Protein AF-0000000082338487 (afdb_homodimer)

InterPro domains:
  IPR007219 Xylanolytic transcriptional activator, regulatory domain [PF04082] (109-290)
  IPR007219 Xylanolytic transcriptional activator, regulatory domain [SM00906] (228-301)
  IPR051127 Fungal secondary metabolite regulators [PTHR47424] (44-545)

Nearest PDB structures (foldseek):
  6gys-assembly1_C  TM=6.796E-01  e=5.254E-03  Saccharomyces cerevisiae
  6xr2-assembly2_D  TM=4.981E-01  e=2.430E+00  synthetic construct
  4a1s-assembly1_B  TM=2.979E-01  e=3.760E-01  Drosophila melanogaster
  5a7d-assembly4_D  TM=3.370E-01  e=1.540E+00  Drosophila melanogaster
  3jap-assembly1_o  TM=2.018E-01  e=2.989E+00  Saccharomyces cerevisiae

Organism: NCBI:txid1220207

Secondary structure (DSSP, 8-state):
---------------------B-----------S---------GGG--TT-TT-----TTSHHHHHHHHHHHH-GGGGT--------HHHHT-EEEEE---HHHHHHHHHHIIIIITTT---S-HHHHHHHHHHHHHHHT--SS--EEEEEHHHHHHHHHHHHHHHHHHHHS---S----SSTTHHHHHHHHHHHHH---TTS--HHHHHHHHHHHHHHHHTT-HHHHHHHHHHHHHHHHHTTTTBGGGGTTS-HHHHHHHHHHHHHHHHHHHHHHHHHTS--S--GGG-B---SSS---SHHHHHHHHHHHHHHHHHHHIIIIISTTS-SSPPHHHHHHHHHHHHHHHHTS-GGG---TTHIIIIITTTT--HHHHHHHHHHHHHHHHHHHHTT--TT-----HHHHHHHHHHHHHHHHHHHHHHHHSS--GGGHHHHHHHHHHHHHHHHHHHHS---HHHHHHHHHHHHHHHHHHHHHHTT-HHHHHHHHHHHHH--B----------S---------------------------GGG--GGGS--GGGGGGGGGGG-----------------------------/---------------------B-----------S---------GGG--TT-TT-----TTSHHHHHHHHHHHH-GGGGT--------HHHHT-EEEEE---HHHHHHHHHHIIIIITTT---S-HHHHHHHHHHHHHHHT--SS--EEEEEHHHHHHHHHHHHHHHHHHHHS---S----SSTTHHHHHHHHHHHHH---TTS--HHHHHHHHHHHHHHHHTT-HHHHHHHHHHHHHHHHHTTTTBGGGGTTS-HHHHHHHHHHHHHHHHHHHHHHHHHTS--S--GGG-B---SSS---SHHHHHHHHHHHHHHHHHHHIIIIISTTS-SSPPHHHHHHHHHHHHHHHHTS-GGG---TTHIIIIIITTT--HHHHHHHHHHHHHHHHHHHHTT--TT-----HHHHHHHHHHHHHHHHHHHHHHHHSS--GGGHHHHHHHHHHHHHHHHHHHHS---HHHHHHHHHHHHHHHHHHHHHHTT-HHHHHHHHHHHHH--B----------S---------------------------GGG--GGGS--GGGGGGGGGG------------------------------

Radius of gyration: 35.31 Å; Cα contacts (8 Å, |Δi|>4): 1341; chains: 2; bounding box: 151×110×104 Å

pLDDT: mean 72.48, std 28.4, range [15.88, 98.56]

Structure (mmCIF, N/CA/C/O backbone):
data_AF-0000000082338487-model_v1
#
loop_
_entity.id
_entity.type
_entity.pdbx_description
1 polymer 'Transcription factor domain-containing protein'
#
loop_
_atom_site.group_PDB
_atom_site.id
_atom_site.type_symbol
_atom_site.label_atom_id
_atom_site.label_alt_id
_atom_site.label_comp_id
_atom_site.label_asym_id
_atom_site.label_entity_id
_atom_site.label_seq_id
_atom_site.pdbx_PDB_ins_code
_atom_site.Cartn_x
_atom_site.Cartn_y
_atom_site.Cartn_z
_atom_site.occupancy
_atom_site.B_iso_or_equiv
_atom_site.auth_seq_id
_atom_site.auth_comp_id
_atom_site.auth_asym_id
_atom_site.auth_atom_id
_atom_site.pdbx_PDB_model_num
ATOM 1 N N . MET A 1 1 ? -68.688 0.574 51.969 1 23.92 1 MET A N 1
ATOM 2 C CA . MET A 1 1 ? -68.312 1.956 51.719 1 23.92 1 MET A CA 1
ATOM 3 C C . MET A 1 1 ? -67.188 2.02 50.688 1 23.92 1 MET A C 1
ATOM 5 O O . MET A 1 1 ? -66.062 1.484 50.906 1 23.92 1 MET A O 1
ATOM 9 N N . GLN A 1 2 ? -67.438 1.925 49.375 1 26.59 2 GLN A N 1
ATOM 10 C CA . GLN A 1 2 ? -66.75 1.564 48.156 1 26.59 2 GLN A CA 1
ATOM 11 C C . GLN A 1 2 ? -65.812 2.703 47.656 1 26.59 2 GLN A C 1
ATOM 13 O O . GLN A 1 2 ? -66.312 3.779 47.312 1 26.59 2 GLN A O 1
ATOM 18 N N . ILE A 1 3 ? -64.688 2.912 48.375 1 26.66 3 ILE A N 1
ATOM 19 C CA . ILE A 1 3 ? -63.812 4.074 48.219 1 26.66 3 ILE A CA 1
ATOM 20 C C . ILE A 1 3 ? -63.281 4.117 46.781 1 26.66 3 ILE A C 1
ATOM 22 O O . ILE A 1 3 ? -62.719 3.139 46.312 1 26.66 3 ILE A O 1
ATOM 26 N N . HIS A 1 4 ? -63.844 4.875 45.875 1 26.31 4 HIS A N 1
ATOM 27 C CA . HIS A 1 4 ? -63.562 5.168 44.469 1 26.31 4 HIS A CA 1
ATOM 28 C C . HIS A 1 4 ? -62.188 5.812 44.312 1 26.31 4 HIS A C 1
ATOM 30 O O . HIS A 1 4 ? -61.969 6.922 44.781 1 26.31 4 HIS A O 1
ATOM 36 N N . GLU A 1 5 ? -61.125 5.051 44.531 1 25.19 5 GLU A N 1
ATOM 37 C CA . GLU A 1 5 ? -59.781 5.594 44.531 1 25.19 5 GLU A CA 1
ATOM 38 C C . GLU A 1 5 ? -59.438 6.25 43.219 1 25.19 5 GLU A C 1
ATOM 40 O O . GLU A 1 5 ? -59.562 5.633 42.156 1 25.19 5 GLU A O 1
ATOM 45 N N . SER A 1 6 ? -59.625 7.57 43.062 1 26.09 6 SER A N 1
ATOM 46 C CA . SER A 1 6 ? -59.344 8.43 41.906 1 26.09 6 SER A CA 1
ATOM 47 C C . SER A 1 6 ? -57.875 8.391 41.5 1 26.09 6 SER A C 1
ATOM 49 O O . SER A 1 6 ? -57 8.711 42.312 1 26.09 6 SER A O 1
ATOM 51 N N . SER A 1 7 ? -57.406 7.379 40.781 1 24.77 7 SER A N 1
ATOM 52 C CA . SER A 1 7 ? -56.031 7.109 40.344 1 24.77 7 SER A CA 1
ATOM 53 C C . SER A 1 7 ? -55.5 8.258 39.469 1 24.77 7 SER A C 1
ATOM 55 O O . SER A 1 7 ? -55.969 8.461 38.344 1 24.77 7 SER A O 1
ATOM 57 N N . ALA A 1 8 ? -55.188 9.43 40.094 1 29.72 8 ALA A N 1
ATOM 58 C CA . ALA A 1 8 ? -54.594 10.578 39.375 1 29.72 8 ALA A CA 1
ATOM 59 C C . ALA A 1 8 ? -53.344 10.188 38.625 1 29.72 8 ALA A C 1
ATOM 61 O O . ALA A 1 8 ? -52.438 9.602 39.188 1 29.72 8 ALA A O 1
ATOM 62 N N . GLY A 1 9 ? -53.469 9.789 37.375 1 23.75 9 GLY A N 1
ATOM 63 C CA . GLY A 1 9 ? -52.5 9.43 36.375 1 23.75 9 GLY A CA 1
ATOM 64 C C . GLY A 1 9 ? -51.375 10.445 36.25 1 23.75 9 GLY A C 1
ATOM 65 O O . GLY A 1 9 ? -51.594 11.602 35.875 1 23.75 9 GLY A O 1
ATOM 66 N N . GLN A 1 10 ? -50.406 10.469 37.219 1 24.44 10 GLN A N 1
ATOM 67 C CA . GLN A 1 10 ? -49.25 11.344 37.188 1 24.44 10 GLN A CA 1
ATOM 68 C C . GLN A 1 10 ? -48.531 11.242 35.844 1 24.44 10 GLN A C 1
ATOM 70 O O . GLN A 1 10 ? -48.094 10.164 35.438 1 24.44 10 GLN A O 1
ATOM 75 N N . GLU A 1 11 ? -48.906 12.141 34.906 1 25.11 11 GLU A N 1
ATOM 76 C CA . GLU A 1 11 ? -48.25 12.336 33.625 1 25.11 11 GLU A CA 1
ATOM 77 C C . GLU A 1 11 ? -46.75 12.562 33.781 1 25.11 11 GLU A C 1
ATOM 79 O O . GLU A 1 11 ? -46.344 13.469 34.5 1 25.11 11 GLU A O 1
ATOM 84 N N . SER A 1 12 ? -46.031 11.422 33.938 1 25.98 12 SER A N 1
ATOM 85 C CA . SER A 1 12 ? -44.562 11.406 33.938 1 25.98 12 SER A CA 1
ATOM 86 C C . SER A 1 12 ? -43.969 12.227 32.812 1 25.98 12 SER A C 1
ATOM 88 O O . SER A 1 12 ? -44.188 11.898 31.625 1 25.98 12 SER A O 1
ATOM 90 N N . ASN A 1 13 ? -44.031 13.586 32.969 1 26.03 13 ASN A N 1
ATOM 91 C CA . ASN A 1 13 ? -43.312 14.492 32.094 1 26.03 13 ASN A CA 1
ATOM 92 C C . ASN A 1 13 ? -41.906 14.031 31.812 1 26.03 13 ASN A C 1
ATOM 94 O O . ASN A 1 13 ? -41.062 14.039 32.719 1 26.03 13 ASN A O 1
ATOM 98 N N . SER A 1 14 ? -41.812 12.93 31.125 1 26.72 14 SER A N 1
ATOM 99 C CA . SER A 1 14 ? -40.469 12.492 30.703 1 26.72 14 SER A CA 1
ATOM 100 C C . SER A 1 14 ? -39.625 13.664 30.234 1 26.72 14 SER A C 1
ATOM 102 O O . SER A 1 14 ? -40.062 14.453 29.391 1 26.72 14 SER A O 1
ATOM 104 N N . PRO A 1 15 ? -38.781 14.203 31.172 1 28.69 15 PRO A N 1
ATOM 105 C CA . PRO A 1 15 ? -37.906 15.312 30.781 1 28.69 15 PRO A CA 1
ATOM 106 C C . PRO A 1 15 ? -37.312 15.133 29.375 1 28.69 15 PRO A C 1
ATOM 108 O O . PRO A 1 15 ? -36.938 14.023 29 1 28.69 15 PRO A O 1
ATOM 111 N N . ASP A 1 16 ? -37.938 15.789 28.422 1 26.14 16 ASP A N 1
ATOM 112 C CA . ASP A 1 16 ? -37.531 15.953 27.031 1 26.14 16 ASP A CA 1
ATOM 113 C C . ASP A 1 16 ? -36.031 16.016 26.891 1 26.14 16 ASP A C 1
ATOM 115 O O . ASP A 1 16 ? -35.344 16.609 27.734 1 26.14 16 ASP A O 1
ATOM 119 N N . ALA A 1 17 ? -35.5 15.156 26.125 1 29.64 17 ALA A N 1
ATOM 120 C CA . ALA A 1 17 ? -34.125 15.016 25.641 1 29.64 17 ALA A CA 1
ATOM 121 C C . ALA A 1 17 ? -33.5 16.375 25.328 1 29.64 17 ALA A C 1
ATOM 123 O O . ALA A 1 17 ? -34 17.094 24.453 1 29.64 17 ALA A O 1
ATOM 124 N N . ASP A 1 18 ? -33 17.125 26.344 1 29.2 18 ASP A N 1
ATOM 125 C CA . ASP A 1 18 ? -32.312 18.406 26.359 1 29.2 18 ASP A CA 1
ATOM 126 C C . ASP A 1 18 ? -31.312 18.5 25.203 1 29.2 18 ASP A C 1
ATOM 128 O O . ASP A 1 18 ? -30.219 17.938 25.281 1 29.2 18 ASP A O 1
ATOM 132 N N . GLY A 1 19 ? -31.797 18.547 23.969 1 30.92 19 GLY A N 1
ATOM 133 C CA . GLY A 1 19 ? -31.047 18.812 22.75 1 30.92 19 GLY A CA 1
ATOM 134 C C . GLY A 1 19 ? -30.156 20.031 22.844 1 30.92 19 GLY A C 1
ATOM 135 O O . GLY A 1 19 ? -30.547 21.047 23.438 1 30.92 19 GLY A O 1
ATOM 136 N N . ILE A 1 20 ? -28.828 19.875 22.891 1 33.16 20 ILE A N 1
ATOM 137 C CA . ILE A 1 20 ? -27.859 20.953 22.891 1 33.16 20 ILE A CA 1
ATOM 138 C C . ILE A 1 20 ? -28.078 21.844 21.672 1 33.16 20 ILE A C 1
ATOM 140 O O . ILE A 1 20 ? -27.984 21.375 20.531 1 33.16 20 ILE A O 1
ATOM 144 N N . THR A 1 21 ? -28.938 22.859 21.75 1 34.06 21 THR A N 1
ATOM 145 C CA . THR A 1 21 ? -29.094 23.859 20.688 1 34.06 21 THR A CA 1
ATOM 146 C C . THR A 1 21 ? -28.031 24.938 20.797 1 34.06 21 THR A C 1
ATOM 148 O O . THR A 1 21 ? -27.938 25.641 21.797 1 34.06 21 THR A O 1
ATOM 151 N N . LEU A 1 22 ? -26.969 24.859 20.094 1 33.09 22 LEU A N 1
ATOM 152 C CA . LEU A 1 22 ? -25.938 25.906 20.047 1 33.09 22 LEU A CA 1
ATOM 153 C C . LEU A 1 22 ? -26.406 27.078 19.188 1 33.09 22 LEU A C 1
ATOM 155 O O . LEU A 1 22 ? -26.734 26.922 18.016 1 33.09 22 LEU A O 1
ATOM 159 N N . LEU A 1 23 ? -27.016 28.234 19.734 1 30.33 23 LEU A N 1
ATOM 160 C CA . LEU A 1 23 ? -27.516 29.406 19.016 1 30.33 23 LEU A CA 1
ATOM 161 C C . LEU A 1 23 ? -26.375 30.344 18.641 1 30.33 23 LEU A C 1
ATOM 163 O O . LEU A 1 23 ? -25.672 30.844 19.516 1 30.33 23 LEU A O 1
ATOM 167 N N . PHE A 1 24 ? -25.656 30.203 17.547 1 30.34 24 PHE A N 1
ATOM 168 C CA . PHE A 1 24 ? -24.672 31.203 17.172 1 30.34 24 PHE A CA 1
ATOM 169 C C . PHE A 1 24 ? -25.266 32.25 16.25 1 30.34 24 PHE A C 1
ATOM 171 O O . PHE A 1 24 ? -26.172 31.953 15.477 1 30.34 24 PHE A O 1
ATOM 178 N N . ARG A 1 25 ? -25.281 33.594 16.562 1 30.08 25 ARG A N 1
ATOM 179 C CA . ARG A 1 25 ? -25.594 34.656 15.594 1 30.08 25 ARG A CA 1
ATOM 180 C C . ARG A 1 25 ? -24.766 34.5 14.328 1 30.08 25 ARG A C 1
ATOM 182 O O . ARG A 1 25 ? -23.531 34.469 14.398 1 30.08 25 ARG A O 1
ATOM 189 N N . LYS A 1 26 ? -25.438 34.156 13.273 1 34.25 26 LYS A N 1
ATOM 190 C CA . LYS A 1 26 ? -24.75 34.25 11.992 1 34.25 26 LYS A CA 1
ATOM 191 C C . LYS A 1 26 ? -24.219 35.656 11.734 1 34.25 26 LYS A C 1
ATOM 193 O O . LYS A 1 26 ? -24.984 36.625 11.773 1 34.25 26 LYS A O 1
ATOM 198 N N . PRO A 1 27 ? -23.125 36.125 11.914 1 29.5 27 PRO A N 1
ATOM 199 C CA . PRO A 1 27 ? -22.859 37.406 11.289 1 29.5 27 PRO A CA 1
ATOM 200 C C . PRO A 1 27 ? -23.391 37.5 9.859 1 29.5 27 PRO A C 1
ATOM 202 O O . PRO A 1 27 ? -23.516 36.469 9.188 1 29.5 27 PRO A O 1
ATOM 205 N N . GLY A 1 28 ? -24.281 38.5 9.578 1 26.05 28 GLY A N 1
ATOM 206 C CA . GLY A 1 28 ? -24.688 38.75 8.211 1 26.05 28 GLY A CA 1
ATOM 207 C C . GLY A 1 28 ? -23.562 38.594 7.207 1 26.05 28 GLY A C 1
ATOM 208 O O . GLY A 1 28 ? -22.547 39.312 7.289 1 26.05 28 GLY A O 1
ATOM 209 N N . LEU A 1 29 ? -23.312 37.438 6.805 1 27.58 29 LEU A N 1
ATOM 210 C CA . LEU A 1 29 ? -22.406 37.406 5.668 1 27.58 29 LEU A CA 1
ATOM 211 C C . LEU A 1 29 ? -22.734 38.5 4.68 1 27.58 29 LEU A C 1
ATOM 213 O O . LEU A 1 29 ? -23.859 38.594 4.195 1 27.58 29 LEU A O 1
ATOM 217 N N . LEU A 1 30 ? -22.203 39.688 4.84 1 24.41 30 LEU A N 1
ATOM 218 C CA . LEU A 1 30 ? -22.344 40.719 3.795 1 24.41 30 LEU A CA 1
ATOM 219 C C . LEU A 1 30 ? -22.375 40.062 2.414 1 24.41 30 LEU A C 1
ATOM 221 O O . LEU A 1 30 ? -21.578 39.156 2.123 1 24.41 30 LEU A O 1
ATOM 225 N N . SER A 1 31 ? -23.5 40.25 1.729 1 25.66 31 SER A N 1
ATOM 226 C CA . SER A 1 31 ? -23.625 39.938 0.305 1 25.66 31 SER A CA 1
ATOM 227 C C . SER A 1 31 ? -22.469 40.562 -0.484 1 25.66 31 SER A C 1
ATOM 229 O O . SER A 1 31 ? -22.406 41.781 -0.676 1 25.66 31 SER A O 1
ATOM 231 N N . ALA A 1 32 ? -21.219 40.344 -0.251 1 26.11 32 ALA A N 1
ATOM 232 C CA . ALA A 1 32 ? -20.328 40.875 -1.265 1 26.11 32 ALA A CA 1
ATOM 233 C C . ALA A 1 32 ? -20.938 40.781 -2.658 1 26.11 32 ALA A C 1
ATOM 235 O O . ALA A 1 32 ? -21.281 39.688 -3.113 1 26.11 32 ALA A O 1
ATOM 236 N N . ALA A 1 33 ? -21.531 41.75 -3.238 1 25.06 33 ALA A N 1
ATOM 237 C CA . ALA A 1 33 ? -22.062 42.062 -4.562 1 25.06 33 ALA A CA 1
ATOM 238 C C . ALA A 1 33 ? -21.281 41.344 -5.656 1 25.06 33 ALA A C 1
ATOM 240 O O . ALA A 1 33 ? -21.859 40.656 -6.508 1 25.06 33 ALA A O 1
ATOM 241 N N . ASN A 1 34 ? -20.359 42.094 -6.453 1 24.02 34 ASN A N 1
ATOM 242 C CA . ASN A 1 34 ? -20.141 42.062 -7.895 1 24.02 34 ASN A CA 1
ATOM 243 C C . ASN A 1 34 ? -19.469 40.781 -8.344 1 24.02 34 ASN A C 1
ATOM 245 O O . ASN A 1 34 ? -19.891 40.156 -9.328 1 24.02 34 ASN A O 1
ATOM 249 N N . SER A 1 35 ? -18.062 40.938 -8.422 1 25.33 35 SER A N 1
ATOM 250 C CA . SER A 1 35 ? -17.453 40.125 -9.469 1 25.33 35 SER A CA 1
ATOM 251 C C . SER A 1 35 ? -17.641 38.625 -9.203 1 25.33 35 SER A C 1
ATOM 253 O O . SER A 1 35 ? -17.094 38.094 -8.25 1 25.33 35 SER A O 1
ATOM 255 N N . ASN A 1 36 ? -18.766 38.094 -9.469 1 26.47 36 ASN A N 1
ATOM 256 C CA . ASN A 1 36 ? -19.344 36.781 -9.664 1 26.47 36 ASN A CA 1
ATOM 257 C C . ASN A 1 36 ? -18.328 35.812 -10.281 1 26.47 36 ASN A C 1
ATOM 259 O O . ASN A 1 36 ? -18.703 34.906 -11.031 1 26.47 36 ASN A O 1
ATOM 263 N N . HIS A 1 37 ? -17.234 36.406 -10.664 1 26.98 37 HIS A N 1
ATOM 264 C CA . HIS A 1 37 ? -16.516 35.312 -11.305 1 26.98 37 HIS A CA 1
ATOM 265 C C . HIS A 1 37 ? -16.391 34.125 -10.367 1 26.98 37 HIS A C 1
ATOM 267 O O . HIS A 1 37 ? -15.781 34.219 -9.305 1 26.98 37 HIS A O 1
ATOM 273 N N . SER A 1 38 ? -17.516 33.5 -10.305 1 28.28 38 SER A N 1
ATOM 274 C CA . SER A 1 38 ? -17.578 32.156 -9.75 1 28.28 38 SER A CA 1
ATOM 275 C C . SER A 1 38 ? -16.266 31.406 -9.922 1 28.28 38 SER A C 1
ATOM 277 O O . SER A 1 38 ? -15.859 31.109 -11.039 1 28.28 38 SER A O 1
ATOM 279 N N . SER A 1 39 ? -15.305 32 -9.344 1 31.17 39 SER A N 1
ATOM 280 C CA . SER A 1 39 ? -14.258 30.984 -9.406 1 31.17 39 SER A CA 1
ATOM 281 C C . SER A 1 39 ? -14.852 29.578 -9.516 1 31.17 39 SER A C 1
ATOM 283 O O . SER A 1 39 ? -15.844 29.266 -8.852 1 31.17 39 SER A O 1
ATOM 285 N N . PRO A 1 40 ? -14.836 29.031 -10.688 1 32.28 40 PRO A N 1
ATOM 286 C CA . PRO A 1 40 ? -15.43 27.703 -10.734 1 32.28 40 PRO A CA 1
ATOM 287 C C . PRO A 1 40 ? -15.398 27 -9.383 1 32.28 40 PRO A C 1
ATOM 289 O O . PRO A 1 40 ? -14.367 27.016 -8.695 1 32.28 40 PRO A O 1
ATOM 292 N N . ASP A 1 41 ? -16.359 27.125 -8.508 1 33.31 41 ASP A N 1
ATOM 293 C CA . ASP A 1 41 ? -16.688 26.359 -7.309 1 33.31 41 ASP A CA 1
ATOM 294 C C . ASP A 1 41 ? -16.016 24.984 -7.34 1 33.31 41 ASP A C 1
ATOM 296 O O . ASP A 1 41 ? -16.609 24.016 -7.82 1 33.31 41 ASP A O 1
ATOM 300 N N . TRP A 1 42 ? -14.961 24.906 -7.93 1 35.41 42 TRP A N 1
ATOM 301 C CA . TRP A 1 42 ? -14.164 23.703 -7.797 1 35.41 42 TRP A CA 1
ATOM 302 C C . TRP A 1 42 ? -14.547 22.922 -6.539 1 35.41 42 TRP A C 1
ATOM 304 O O . TRP A 1 42 ? -14.477 23.469 -5.43 1 35.41 42 TRP A O 1
ATOM 314 N N . ASP A 1 43 ? -15.508 22.078 -6.609 1 40.81 43 ASP A N 1
ATOM 315 C CA . ASP A 1 43 ? -16.406 21.188 -5.879 1 40.81 43 ASP A CA 1
ATOM 316 C C . ASP A 1 43 ? -15.695 20.547 -4.688 1 40.81 43 ASP A C 1
ATOM 318 O O . ASP A 1 43 ? -14.633 19.938 -4.848 1 40.81 43 ASP A O 1
ATOM 322 N N . ASP A 1 44 ? -15.688 21.078 -3.516 1 49.31 44 ASP A N 1
ATOM 323 C CA . ASP A 1 44 ? -15.602 20.578 -2.148 1 49.31 44 ASP A CA 1
ATOM 324 C C . ASP A 1 44 ? -15.664 19.047 -2.119 1 49.31 44 ASP A C 1
ATOM 326 O O . ASP A 1 44 ? -15.289 18.422 -1.123 1 49.31 44 ASP A O 1
ATOM 330 N N . ASP A 1 45 ? -16.156 18.422 -3.236 1 50.66 45 ASP A N 1
ATOM 331 C CA . ASP A 1 45 ? -16.578 17.031 -3.193 1 50.66 45 ASP A CA 1
ATOM 332 C C . ASP A 1 45 ? -15.375 16.094 -3.285 1 50.66 45 ASP A C 1
ATOM 334 O O . ASP A 1 45 ? -15.5 14.883 -3.074 1 50.66 45 ASP A O 1
ATOM 338 N N . GLU A 1 46 ? -14.141 16.656 -3.494 1 60.75 46 GLU A N 1
ATOM 339 C CA . GLU A 1 46 ? -13.07 15.688 -3.723 1 60.75 46 GLU A CA 1
ATOM 340 C C . GLU A 1 46 ? -12.227 15.492 -2.467 1 60.75 46 GLU A C 1
ATOM 342 O O . GLU A 1 46 ? -11.375 14.602 -2.418 1 60.75 46 GLU A O 1
ATOM 347 N N . THR A 1 47 ? -12.625 16.266 -1.51 1 77.5 47 THR A N 1
ATOM 348 C CA . THR A 1 47 ? -11.758 16.141 -0.347 1 77.5 47 THR A CA 1
ATOM 349 C C . THR A 1 47 ? -12.297 15.109 0.634 1 77.5 47 THR A C 1
ATOM 351 O O . THR A 1 47 ? -13.508 14.906 0.725 1 77.5 47 THR A O 1
ATOM 354 N N . ASP A 1 48 ? -11.484 14.414 1.232 1 79.94 48 ASP A N 1
ATOM 355 C CA . ASP A 1 48 ? -11.883 13.312 2.102 1 79.94 48 ASP A CA 1
ATOM 356 C C . ASP A 1 48 ? -11.656 13.656 3.57 1 79.94 48 ASP A C 1
ATOM 358 O O . ASP A 1 48 ? -12.141 12.953 4.465 1 79.94 48 ASP A O 1
ATOM 362 N N . ALA A 1 49 ? -11.109 14.75 3.822 1 81.94 49 ALA A N 1
ATOM 363 C CA . ALA A 1 49 ? -10.773 15.039 5.215 1 81.94 49 ALA A CA 1
ATOM 364 C C . ALA A 1 49 ? -12.023 15.359 6.027 1 81.94 49 ALA A C 1
ATOM 366 O O . ALA A 1 49 ? -12.086 15.078 7.223 1 81.94 49 ALA A O 1
ATOM 367 N N . TYR A 1 50 ? -13.047 15.93 5.289 1 80.94 50 TYR A N 1
ATOM 368 C CA . TYR A 1 50 ? -14.234 16.375 6 1 80.94 50 TYR A CA 1
ATOM 369 C C . TYR A 1 50 ? -15.477 15.648 5.492 1 80.94 50 TYR A C 1
ATOM 371 O O . TYR A 1 50 ? -16.594 16.172 5.602 1 80.94 50 TYR A O 1
ATOM 379 N N . ASP A 1 51 ? -15.195 14.477 4.926 1 74.75 51 ASP A N 1
ATOM 380 C CA . ASP A 1 51 ? -16.312 13.727 4.363 1 74.75 51 ASP A CA 1
ATOM 381 C C . ASP A 1 51 ? -17.125 13.039 5.461 1 74.75 51 ASP A C 1
ATOM 383 O O . ASP A 1 51 ? -16.609 12.172 6.164 1 74.75 51 ASP A O 1
ATOM 387 N N . VAL A 1 52 ? -18.328 13.406 5.598 1 66.19 52 VAL A N 1
ATOM 388 C CA . VAL A 1 52 ? -19.172 12.93 6.684 1 66.19 52 VAL A CA 1
ATOM 389 C C . VAL A 1 52 ? -19.859 11.625 6.27 1 66.19 52 VAL A C 1
ATOM 391 O O . VAL A 1 52 ? -20.516 10.977 7.082 1 66.19 52 VAL A O 1
ATOM 394 N N . GLN A 1 53 ? -19.531 11.156 5.102 1 58.88 53 GLN A N 1
ATOM 395 C CA . GLN A 1 53 ? -20.188 9.93 4.637 1 58.88 53 GLN A CA 1
ATOM 396 C C . GLN A 1 53 ? -19.312 8.703 4.922 1 58.88 53 GLN A C 1
ATOM 398 O O . GLN A 1 53 ? -19.75 7.57 4.715 1 58.88 53 GLN A O 1
ATOM 403 N N . ASP A 1 54 ? -18.219 9.086 5.48 1 56.25 54 ASP A N 1
ATOM 404 C CA . ASP A 1 54 ? -17.297 7.98 5.707 1 56.25 54 ASP A CA 1
ATOM 405 C C . ASP A 1 54 ? -17.828 7.031 6.781 1 56.25 54 ASP A C 1
ATOM 407 O O . ASP A 1 54 ? -18.219 7.469 7.863 1 56.25 54 ASP A O 1
ATOM 411 N N . ARG A 1 55 ? -18.188 5.906 6.48 1 52.25 55 ARG A N 1
ATOM 412 C CA . ARG A 1 55 ? -18.891 4.93 7.309 1 52.25 55 ARG A CA 1
ATOM 413 C C . ARG A 1 55 ? -17.969 4.348 8.375 1 52.25 55 ARG A C 1
ATOM 415 O O . ARG A 1 55 ? -18.344 3.438 9.109 1 52.25 55 ARG A O 1
ATOM 422 N N . ARG A 1 56 ? -16.75 4.746 8.508 1 56.22 56 ARG A N 1
ATOM 423 C CA . ARG A 1 56 ? -16.031 4.016 9.555 1 56.22 56 ARG A CA 1
ATOM 424 C C . ARG A 1 56 ? -16.297 4.637 10.93 1 56.22 56 ARG A C 1
ATOM 426 O O . ARG A 1 56 ? -15.969 5.805 11.156 1 56.22 56 ARG A O 1
ATOM 433 N N . PRO A 1 57 ? -17.141 3.922 11.719 1 57.56 57 PRO A N 1
ATOM 434 C CA . PRO A 1 57 ? -17.516 4.516 13.008 1 57.56 57 PRO A CA 1
ATOM 435 C C . PRO A 1 57 ? -16.359 4.547 14 1 57.56 57 PRO A C 1
ATOM 437 O O . PRO A 1 57 ? -16.594 4.492 15.211 1 57.56 57 PRO A O 1
ATOM 440 N N . GLN A 1 58 ? -15.047 4.609 13.492 1 62.5 58 GLN A N 1
ATOM 441 C CA . GLN A 1 58 ? -14.125 4.848 14.594 1 62.5 58 GLN A CA 1
ATOM 442 C C . GLN A 1 58 ? -13.789 6.332 14.719 1 62.5 58 GLN A C 1
ATOM 444 O O . GLN A 1 58 ? -13.562 7.008 13.719 1 62.5 58 GLN A O 1
ATOM 449 N N . SER A 1 59 ? -14.242 7.078 15.656 1 68 59 SER A N 1
ATOM 450 C CA . SER A 1 59 ? -14.047 8.5 15.922 1 68 59 SER A CA 1
ATOM 451 C C . SER A 1 59 ? -12.57 8.852 15.984 1 68 59 SER A C 1
ATOM 453 O O . SER A 1 59 ? -12.125 9.539 16.906 1 68 59 SER A O 1
ATOM 455 N N . VAL A 1 60 ? -11.836 8.273 14.992 1 83.31 60 VAL A N 1
ATOM 456 C CA . VAL A 1 60 ? -10.414 8.586 14.969 1 83.31 60 VAL A CA 1
ATOM 457 C C . VAL A 1 60 ? -10.141 9.695 13.961 1 83.31 60 VAL A C 1
ATOM 459 O O . VAL A 1 60 ? -9.539 10.719 14.305 1 83.31 60 VAL A O 1
ATOM 462 N N . SER A 1 61 ? -10.695 9.5 12.797 1 86.12 61 SER A N 1
ATOM 463 C CA . SER A 1 61 ? -10.492 10.5 11.75 1 86.12 61 SER A CA 1
ATOM 464 C C . SER A 1 61 ? -11.477 11.656 11.891 1 86.12 61 SER A C 1
ATOM 466 O O . SER A 1 61 ? -12.516 11.516 12.531 1 86.12 61 SER A O 1
ATOM 468 N N . LEU A 1 62 ? -11.125 12.727 11.312 1 87.69 62 LEU A N 1
ATOM 469 C CA . LEU A 1 62 ? -12.008 13.883 11.375 1 87.69 62 LEU A CA 1
ATOM 470 C C . LEU A 1 62 ? -13.352 13.586 10.719 1 87.69 62 LEU A C 1
ATOM 472 O O . LEU A 1 62 ? -14.398 14.016 11.211 1 87.69 62 LEU A O 1
ATOM 476 N N . SER A 1 63 ? -13.281 12.852 9.672 1 83.5 63 SER A N 1
ATOM 477 C CA . SER A 1 63 ? -14.516 12.484 8.992 1 83.5 63 SER A CA 1
ATOM 478 C C . SER A 1 63 ? -15.406 11.641 9.898 1 83.5 63 SER A C 1
ATOM 480 O O . SER A 1 63 ? -16.609 11.867 9.984 1 83.5 63 SER A O 1
ATOM 482 N N . SER A 1 64 ? -14.828 10.742 10.555 1 83.81 64 SER A N 1
ATOM 483 C CA . SER A 1 64 ? -15.594 9.898 11.461 1 83.81 64 SER A CA 1
ATOM 484 C C . SER A 1 64 ? -16.078 10.688 12.68 1 83.81 64 SER A C 1
ATOM 486 O O . SER A 1 64 ? -17.141 10.398 13.227 1 83.81 64 SER A O 1
ATOM 488 N N . GLN A 1 65 ? -15.344 11.664 13.125 1 86.12 65 GLN A N 1
ATOM 489 C CA . GLN A 1 65 ? -15.758 12.523 14.227 1 86.12 65 GLN A CA 1
ATOM 490 C C . GLN A 1 65 ? -16.953 13.391 13.836 1 86.12 65 GLN A C 1
ATOM 492 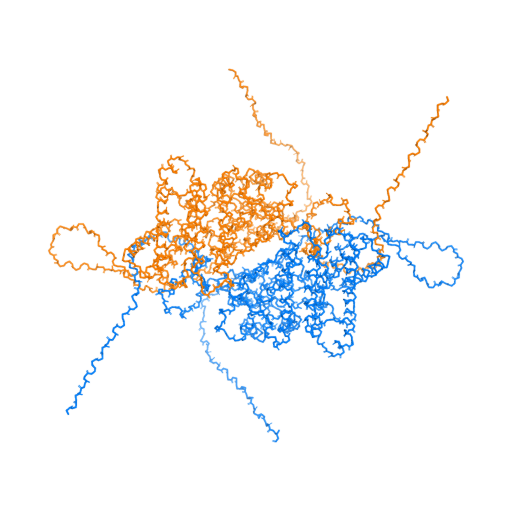O O . GLN A 1 65 ? -17.875 13.562 14.625 1 86.12 65 GLN A O 1
ATOM 497 N N . LEU A 1 66 ? -16.844 13.859 12.68 1 85.06 66 LEU A N 1
ATOM 498 C CA . LEU A 1 66 ? -17.953 14.664 12.18 1 85.06 66 LEU A CA 1
ATOM 499 C C . LEU A 1 66 ? -19.219 13.82 12.039 1 85.06 66 LEU A C 1
ATOM 501 O O . LEU A 1 66 ? -20.312 14.289 12.352 1 85.06 66 LEU A O 1
ATOM 505 N N . LEU A 1 67 ? -19.047 12.633 11.617 1 81.44 67 LEU A N 1
ATOM 506 C CA . LEU A 1 67 ? -20.188 11.727 11.523 1 81.44 67 LEU A CA 1
ATOM 507 C C . LEU A 1 67 ? -20.781 11.453 12.906 1 81.44 67 LEU A C 1
ATOM 509 O O . LEU A 1 67 ? -22 11.422 13.07 1 81.44 67 LEU A O 1
ATOM 513 N N . CYS A 1 68 ? -19.938 11.242 13.812 1 80.94 68 CYS A N 1
ATOM 514 C CA . CYS A 1 68 ? -20.375 11.023 15.188 1 80.94 68 CYS A CA 1
ATOM 515 C C . CYS A 1 68 ? -21.156 12.219 15.711 1 80.94 68 CYS A C 1
ATOM 517 O O . CYS A 1 68 ? -22.188 12.047 16.375 1 80.94 68 CYS A O 1
ATOM 519 N N . LEU A 1 69 ? -20.672 13.336 15.391 1 81.94 69 LEU A N 1
ATOM 520 C CA . LEU A 1 69 ? -21.359 14.547 15.812 1 81.94 69 LEU A CA 1
ATOM 521 C C . LEU A 1 69 ? -22.734 14.648 15.164 1 81.94 69 LEU A C 1
ATOM 523 O O . LEU A 1 69 ? -23.719 15.039 15.812 1 81.94 69 LEU A O 1
ATOM 527 N N . ARG A 1 70 ? -22.719 14.242 13.961 1 80 70 ARG A N 1
ATOM 528 C CA . ARG A 1 70 ? -23.984 14.266 13.242 1 80 70 ARG A CA 1
ATOM 529 C C . ARG A 1 70 ? -25 13.328 13.891 1 80 70 ARG A C 1
ATOM 531 O O . ARG A 1 70 ? -26.156 13.688 14.062 1 80 70 ARG A O 1
ATOM 538 N N . GLU A 1 71 ? -24.547 12.219 14.273 1 75.88 71 GLU A N 1
ATOM 539 C CA . GLU A 1 71 ? -25.406 11.219 14.898 1 75.88 71 GLU A CA 1
ATOM 540 C C . GLU A 1 71 ? -25.844 11.656 16.297 1 75.88 71 GLU A C 1
ATOM 542 O O . GLU A 1 71 ? -26.953 11.32 16.734 1 75.88 71 GLU A O 1
ATOM 547 N N . LEU A 1 72 ? -25.016 12.297 16.891 1 74.88 72 LEU A N 1
ATOM 548 C CA . LEU A 1 72 ? -25.312 12.781 18.234 1 74.88 72 LEU A CA 1
ATOM 549 C C . LEU A 1 72 ? -26.344 13.906 18.188 1 74.88 72 LEU A C 1
ATOM 551 O O . LEU A 1 72 ? -27.234 13.977 19.031 1 74.88 72 LEU A O 1
ATOM 555 N N . VAL A 1 73 ? -26.156 14.68 17.203 1 70.62 73 VAL A N 1
ATOM 556 C CA . VAL A 1 73 ? -27.016 15.852 17.094 1 70.62 73 VAL A CA 1
ATOM 557 C C . VAL A 1 73 ? -28.344 15.461 16.438 1 70.62 73 VAL A C 1
ATOM 559 O O . VAL A 1 73 ? -29.406 15.969 16.812 1 70.62 73 VAL A O 1
ATOM 562 N N . HIS A 1 74 ? -28.141 14.539 15.469 1 69.25 74 HIS A N 1
ATOM 563 C CA . HIS A 1 74 ? -29.328 14.078 14.75 1 69.25 74 HIS A CA 1
ATOM 564 C C . HIS A 1 74 ? -29.484 12.562 14.867 1 69.25 74 HIS A C 1
ATOM 566 O O . HIS A 1 74 ? -29.203 11.828 13.914 1 69.25 74 HIS A O 1
ATOM 572 N N . PRO A 1 75 ? -30.016 12.195 16.031 1 61.81 75 PRO A N 1
ATOM 573 C CA . PRO A 1 75 ? -30.125 10.742 16.203 1 61.81 75 PRO A CA 1
ATOM 574 C C . PRO A 1 75 ? -31.016 10.086 15.156 1 61.81 75 PRO A C 1
ATOM 576 O O . PRO A 1 75 ? -30.844 8.914 14.836 1 61.81 75 PRO A O 1
ATOM 579 N N . GLN A 1 76 ? -32.094 10.789 14.75 1 55.91 76 GLN A N 1
ATOM 580 C CA . GLN A 1 76 ? -33 10.219 13.758 1 55.91 76 GLN A CA 1
ATOM 581 C C . GLN A 1 76 ? -32.312 10.062 12.406 1 55.91 76 GLN A C 1
ATOM 583 O O . GLN A 1 76 ? -32.781 9.312 11.547 1 55.91 76 GLN A O 1
ATOM 588 N N . ALA A 1 77 ? -31.422 10.836 12.195 1 50.72 77 ALA A N 1
ATOM 589 C CA . ALA A 1 77 ? -30.703 10.812 10.93 1 50.72 77 ALA A CA 1
ATOM 590 C C . ALA A 1 77 ? -29.844 9.555 10.805 1 50.72 77 ALA A C 1
ATOM 592 O O . ALA A 1 77 ? -29.297 9.266 9.734 1 50.72 77 ALA A O 1
ATOM 593 N N . ARG A 1 78 ? -29.578 8.953 11.977 1 51.94 78 ARG A N 1
ATOM 594 C CA . ARG A 1 78 ? -28.844 7.695 11.875 1 51.94 78 ARG A CA 1
ATOM 595 C C . ARG A 1 78 ? -29.422 6.816 10.766 1 51.94 78 ARG A C 1
ATOM 597 O O . ARG A 1 78 ? -28.688 6.078 10.109 1 51.94 78 ARG A O 1
ATOM 604 N N . GLU A 1 79 ? -30.797 6.691 10.867 1 47.03 79 GLU A N 1
ATOM 605 C CA . GLU A 1 79 ? -31.5 5.758 9.992 1 47.03 79 GLU A CA 1
ATOM 606 C C . GLU A 1 79 ? -31.375 6.18 8.531 1 47.03 79 GLU A C 1
ATOM 608 O O . GLU A 1 79 ? -31.578 5.367 7.625 1 47.03 79 GLU A O 1
ATOM 613 N N . VAL A 1 80 ? -31.453 7.41 8.289 1 41.06 80 VAL A N 1
ATOM 614 C CA . VAL A 1 80 ? -31.562 7.77 6.879 1 41.06 80 VAL A CA 1
ATOM 615 C C . VAL A 1 80 ? -30.172 7.797 6.25 1 41.06 80 VAL A C 1
ATOM 617 O O . VAL A 1 80 ? -29.391 8.734 6.469 1 41.06 80 VAL A O 1
ATOM 620 N N . THR A 1 81 ? -29.5 6.848 6.352 1 43.66 81 THR A N 1
ATOM 621 C CA . THR A 1 81 ? -28.312 6.766 5.508 1 43.66 81 THR A CA 1
ATOM 622 C C . THR A 1 81 ? -28.562 7.418 4.152 1 43.66 81 THR A C 1
ATOM 624 O O . THR A 1 81 ? -29.281 6.867 3.318 1 43.66 81 THR A O 1
ATOM 627 N N . SER A 1 82 ? -28.922 8.633 4.18 1 39.31 82 SER A N 1
ATOM 628 C CA . SER A 1 82 ? -29.109 9.203 2.852 1 39.31 82 SER A CA 1
ATOM 629 C C . SER A 1 82 ? -28.078 8.664 1.864 1 39.31 82 SER A C 1
ATOM 631 O O . SER A 1 82 ? -26.906 8.492 2.211 1 39.31 82 SER A O 1
ATOM 633 N N . PRO A 1 83 ? -28.625 7.938 0.976 1 41.78 83 PRO A N 1
ATOM 634 C CA . PRO A 1 83 ? -27.688 7.48 -0.056 1 41.78 83 PRO A CA 1
ATOM 635 C C . PRO A 1 83 ? -26.625 8.523 -0.403 1 41.78 83 PRO A C 1
ATOM 637 O O . PRO A 1 83 ? -26.875 9.727 -0.287 1 41.78 83 PRO A O 1
ATOM 640 N N . PRO A 1 84 ? -25.469 8.266 -0.083 1 42.53 84 PRO A N 1
ATOM 641 C CA . PRO A 1 84 ? -24.453 9.258 -0.422 1 42.53 84 PRO A CA 1
ATOM 642 C C . PRO A 1 84 ? -24.859 10.148 -1.594 1 42.53 84 PRO A C 1
ATOM 644 O O . PRO A 1 84 ? -25.422 9.664 -2.574 1 42.53 84 PRO A O 1
ATOM 647 N N . SER A 1 85 ? -25.297 11.266 -1.303 1 41.41 85 SER A N 1
ATOM 648 C CA . SER A 1 85 ? -25.578 12.18 -2.408 1 41.41 85 SER A CA 1
ATOM 649 C C . SER A 1 85 ? -24.609 11.945 -3.568 1 41.41 85 SER A C 1
ATOM 651 O O . SER A 1 85 ? -23.391 12.055 -3.402 1 41.41 85 SER A O 1
ATOM 653 N N . ARG A 1 86 ? -25 11.031 -4.434 1 44.47 86 ARG A N 1
ATOM 654 C CA . ARG A 1 86 ? -24.328 10.727 -5.691 1 44.47 86 ARG A CA 1
ATOM 655 C C . ARG A 1 86 ? -23.781 11.992 -6.34 1 44.47 86 ARG A C 1
ATOM 657 O O . ARG A 1 86 ? -24.531 12.922 -6.629 1 44.47 86 ARG A O 1
ATOM 664 N N . ARG A 1 87 ? -22.688 12.234 -6.008 1 45.5 87 ARG A N 1
ATOM 665 C CA . ARG A 1 87 ? -21.953 13.383 -6.523 1 45.5 87 ARG A CA 1
ATOM 666 C C . ARG A 1 87 ? -22.266 13.625 -7.996 1 45.5 87 ARG A C 1
ATOM 668 O O . ARG A 1 87 ? -22.062 12.734 -8.828 1 45.5 87 ARG A O 1
ATOM 675 N N . ASN A 1 88 ? -23.078 14.516 -8.547 1 44.75 88 ASN A N 1
ATOM 676 C CA . ASN A 1 88 ? -23.656 14.852 -9.836 1 44.75 88 ASN A CA 1
ATOM 677 C C . ASN A 1 88 ? -22.609 14.812 -10.953 1 44.75 88 ASN A C 1
ATOM 679 O O . ASN A 1 88 ? -22.891 14.336 -12.055 1 44.75 88 ASN A O 1
ATOM 683 N N . SER A 1 89 ? -21.344 15.398 -10.633 1 47.78 89 SER A N 1
ATOM 684 C CA . SER A 1 89 ? -20.484 15.633 -11.797 1 47.78 89 SER A CA 1
ATOM 685 C C . SER A 1 89 ? -19.922 14.328 -12.336 1 47.78 89 SER A C 1
ATOM 687 O O . SER A 1 89 ? -19.75 14.172 -13.547 1 47.78 89 SER A O 1
ATOM 689 N N . LEU A 1 90 ? -19.719 13.375 -11.414 1 54.41 90 LEU A N 1
ATOM 690 C CA . LEU A 1 90 ? -19.234 12.094 -11.922 1 54.41 90 LEU A CA 1
ATOM 691 C C . LEU A 1 90 ? -20.375 11.258 -12.469 1 54.41 90 LEU A C 1
ATOM 693 O O . LEU A 1 90 ? -20.172 10.391 -13.328 1 54.41 90 LEU A O 1
ATOM 697 N N . GLN A 1 91 ? -21.516 11.664 -11.945 1 56.47 91 GLN A N 1
ATOM 698 C CA . GLN A 1 91 ? -22.672 10.852 -12.281 1 56.47 91 GLN A CA 1
ATOM 699 C C . GLN A 1 91 ? -23.031 10.992 -13.766 1 56.47 91 GLN A C 1
ATOM 701 O O . GLN A 1 91 ? -23.562 10.055 -14.367 1 56.47 91 GLN A O 1
ATOM 706 N N . ASP A 1 92 ? -22.5 12.094 -14.289 1 63.25 92 ASP A N 1
ATOM 707 C CA . ASP A 1 92 ? -22.969 12.25 -15.664 1 63.25 92 ASP A CA 1
ATOM 708 C C . ASP A 1 92 ? -21.891 11.812 -16.656 1 63.25 92 ASP A C 1
ATOM 710 O O . ASP A 1 92 ? -22.125 11.812 -17.875 1 63.25 92 ASP A O 1
ATOM 714 N N . ARG A 1 93 ? -20.797 11.375 -16.078 1 73.12 93 ARG A N 1
ATOM 715 C CA . ARG A 1 93 ? -19.734 10.945 -16.984 1 73.12 93 ARG A CA 1
ATOM 716 C C . ARG A 1 93 ? -20.016 9.547 -17.531 1 73.12 93 ARG A C 1
ATOM 718 O O . ARG A 1 93 ? -20.5 8.68 -16.797 1 73.12 93 ARG A O 1
ATOM 725 N N . VAL A 1 94 ? -19.906 9.492 -18.875 1 82 94 VAL A N 1
ATOM 726 C CA . VAL A 1 94 ? -20.109 8.219 -19.547 1 82 94 VAL A CA 1
ATOM 727 C C . VAL A 1 94 ? -18.797 7.742 -20.156 1 82 94 VAL A C 1
ATOM 729 O O . VAL A 1 94 ? -18.031 8.547 -20.719 1 82 94 VAL A O 1
ATOM 732 N N . PHE A 1 95 ? -18.5 6.484 -19.953 1 85.75 95 PHE A N 1
ATOM 733 C CA . PHE A 1 95 ? -17.281 5.891 -20.469 1 85.75 95 PHE A CA 1
ATOM 734 C C . PHE A 1 95 ? -17.594 4.77 -21.453 1 85.75 95 PHE A C 1
ATOM 736 O O . PHE A 1 95 ? -18.328 3.84 -21.125 1 85.75 95 PHE A O 1
ATOM 743 N N . SER A 1 96 ? -16.953 4.883 -22.578 1 89.31 96 SER A N 1
ATOM 744 C CA . SER A 1 96 ? -17.188 3.844 -23.578 1 89.31 96 SER A CA 1
ATOM 745 C C . SER A 1 96 ? -16.234 2.672 -23.391 1 89.31 96 SER A C 1
ATOM 747 O O . SER A 1 96 ? -15.023 2.865 -23.297 1 89.31 96 SER A O 1
ATOM 749 N N . VAL A 1 97 ? -16.812 1.506 -23.328 1 93.94 97 VAL A N 1
ATOM 750 C CA . VAL A 1 97 ? -16.016 0.295 -23.141 1 93.94 97 VAL A CA 1
ATOM 751 C C . VAL A 1 97 ? -16.406 -0.743 -24.188 1 93.94 97 VAL A C 1
ATOM 753 O O . VAL A 1 97 ? -17.594 -1.025 -24.391 1 93.94 97 VAL A O 1
ATOM 756 N N . GLU A 1 98 ? -15.391 -1.218 -24.859 1 93.62 98 GLU A N 1
ATOM 757 C CA . GLU A 1 98 ? -15.633 -2.295 -25.812 1 93.62 98 GLU A CA 1
ATOM 758 C C . GLU A 1 98 ? -15.555 -3.66 -25.141 1 93.62 98 GLU A C 1
ATOM 760 O O . GLU A 1 98 ? -14.578 -3.961 -24.453 1 93.62 98 GLU A O 1
ATOM 765 N N . LEU A 1 99 ? -16.562 -4.457 -25.344 1 95.62 99 LEU A N 1
ATOM 766 C CA . LEU A 1 99 ? -16.625 -5.801 -24.781 1 95.62 99 LEU A CA 1
ATOM 767 C C . LEU A 1 99 ? -16.703 -6.852 -25.891 1 95.62 99 LEU A C 1
ATOM 769 O O . LEU A 1 99 ? -17.094 -6.539 -27.016 1 95.62 99 LEU A O 1
ATOM 773 N N . PRO A 1 100 ? -16.266 -8.039 -25.562 1 94.31 100 PRO A N 1
ATOM 774 C CA . PRO A 1 100 ? -16.469 -9.109 -26.547 1 94.31 100 PRO A CA 1
ATOM 775 C C . PRO A 1 100 ? -17.953 -9.406 -26.797 1 94.31 100 PRO A C 1
ATOM 777 O O . PRO A 1 100 ? -18.812 -8.977 -26.016 1 94.31 100 PRO A O 1
ATOM 780 N N . ARG A 1 101 ? -18.188 -10.148 -27.859 1 94.31 101 ARG A N 1
ATOM 781 C CA . ARG A 1 101 ? -19.562 -10.562 -28.172 1 94.31 101 ARG A CA 1
ATOM 782 C C . ARG A 1 101 ? -20.141 -11.422 -27.062 1 94.31 101 ARG A C 1
ATOM 784 O O . ARG A 1 101 ? -19.391 -12.078 -26.312 1 94.31 101 ARG A O 1
ATOM 791 N N . PRO A 1 102 ? -21.469 -11.438 -26.922 1 94.25 102 PRO A N 1
ATOM 792 C CA . PRO A 1 102 ? -22.109 -12.117 -25.781 1 94.25 102 PRO A CA 1
ATOM 793 C C . PRO A 1 102 ? -21.719 -13.586 -25.688 1 94.25 102 PRO A C 1
ATOM 795 O O . PRO A 1 102 ? -21.453 -14.094 -24.594 1 94.25 102 PRO A O 1
ATOM 798 N N . SER A 1 103 ? -21.703 -14.273 -26.781 1 93.69 103 SER A N 1
ATOM 799 C CA . SER A 1 103 ? -21.359 -15.688 -26.75 1 93.69 103 SER A CA 1
ATOM 800 C C . SER A 1 103 ? -19.938 -15.891 -26.203 1 93.69 103 SER A C 1
ATOM 802 O O . SER A 1 103 ? -19.719 -16.766 -25.375 1 93.69 103 SER A O 1
ATOM 804 N N . ARG A 1 104 ? -19.078 -15.062 -26.734 1 94.12 104 ARG A N 1
ATOM 805 C CA . ARG A 1 104 ? -17.688 -15.141 -26.266 1 94.12 104 ARG A CA 1
ATOM 806 C C . ARG A 1 104 ? -17.578 -14.719 -24.797 1 94.12 104 ARG A C 1
ATOM 808 O O . ARG A 1 104 ? -16.828 -15.312 -24.031 1 94.12 104 ARG A O 1
ATOM 815 N N . LEU A 1 105 ? -18.266 -13.719 -24.484 1 95.81 105 LEU A N 1
ATOM 816 C CA . LEU A 1 105 ? -18.281 -13.227 -23.109 1 95.81 105 LEU A CA 1
ATOM 817 C C . LEU A 1 105 ? -18.75 -14.32 -22.156 1 95.81 105 LEU A C 1
ATOM 819 O O . LEU A 1 105 ? -18.094 -14.57 -21.125 1 95.81 105 LEU A O 1
ATOM 823 N N . ASP A 1 106 ? -19.797 -15 -22.469 1 94.5 106 ASP A N 1
ATOM 824 C CA . ASP A 1 106 ? -20.328 -16.062 -21.625 1 94.5 106 ASP A CA 1
ATOM 825 C C . ASP A 1 106 ? -19.344 -17.234 -21.516 1 94.5 106 ASP A C 1
ATOM 827 O O . ASP A 1 106 ? -19.203 -17.828 -20.453 1 94.5 106 ASP A O 1
ATOM 831 N N . TRP A 1 107 ? -18.781 -17.438 -22.609 1 95.56 107 TRP A N 1
ATOM 832 C CA . TRP A 1 107 ? -17.781 -18.5 -22.609 1 95.56 107 TRP A CA 1
ATOM 833 C C . TRP A 1 107 ? -16.625 -18.156 -21.688 1 95.56 107 TRP A C 1
ATOM 835 O O . TRP A 1 107 ? -16.172 -19 -20.891 1 95.56 107 TRP A O 1
ATOM 845 N N . LEU A 1 108 ? -16.109 -16.984 -21.781 1 95.31 108 LEU A N 1
ATOM 846 C CA . LEU A 1 108 ? -15 -16.531 -20.953 1 95.31 108 LEU A CA 1
ATOM 847 C C . LEU A 1 108 ? -15.391 -16.516 -19.484 1 95.31 108 LEU A C 1
ATOM 849 O O . LEU A 1 108 ? -14.586 -16.875 -18.609 1 95.31 108 LEU A O 1
ATOM 853 N N . LEU A 1 109 ? -16.562 -16.109 -19.188 1 96 109 LEU A N 1
ATOM 854 C CA . LEU A 1 109 ? -17.031 -16.125 -17.812 1 96 109 LEU A CA 1
ATOM 855 C C . LEU A 1 109 ? -17.047 -17.547 -17.266 1 96 109 LEU A C 1
ATOM 857 O O . LEU A 1 109 ? -16.688 -17.766 -16.109 1 96 109 LEU A O 1
ATOM 861 N N . ASN A 1 110 ? -17.453 -18.469 -18.094 1 94.44 110 ASN A N 1
ATOM 862 C CA . ASN A 1 110 ? -17.438 -19.859 -17.672 1 94.44 110 ASN A CA 1
ATOM 863 C C . ASN A 1 110 ? -16.031 -20.359 -17.406 1 94.44 110 ASN A C 1
ATOM 865 O O . ASN A 1 110 ? -15.797 -21.125 -16.469 1 94.44 110 ASN A O 1
ATOM 869 N N . VAL A 1 111 ? -15.133 -19.953 -18.266 1 93 111 VAL A N 1
ATOM 870 C CA . VAL A 1 111 ? -13.734 -20.312 -18.062 1 93 111 VAL A CA 1
ATOM 871 C C . VAL A 1 111 ? -13.227 -19.734 -16.75 1 93 111 VAL A C 1
ATOM 873 O O . VAL A 1 111 ? -12.539 -20.422 -15.984 1 93 111 VAL A O 1
ATOM 876 N N . TYR A 1 112 ? -13.586 -18.5 -16.5 1 95.19 112 TYR A N 1
ATOM 877 C CA . TYR A 1 112 ? -13.172 -17.859 -15.25 1 95.19 112 TYR A CA 1
ATOM 878 C C . TYR A 1 112 ? -13.633 -18.656 -14.047 1 95.19 112 TYR A C 1
ATOM 880 O O . TYR A 1 112 ? -12.844 -18.953 -13.148 1 95.19 112 TYR A O 1
ATOM 888 N N . PHE A 1 113 ? -14.875 -18.984 -13.977 1 94 113 PHE A N 1
ATOM 889 C CA . PHE A 1 113 ? -15.445 -19.609 -12.797 1 94 113 PHE A CA 1
ATOM 890 C C . PHE A 1 113 ? -14.992 -21.062 -12.695 1 94 113 PHE A C 1
ATOM 892 O O . PHE A 1 113 ? -14.922 -21.625 -11.602 1 94 113 PHE A O 1
ATOM 899 N N . ARG A 1 114 ? -14.594 -21.609 -13.789 1 90.25 114 ARG A N 1
ATOM 900 C CA . ARG A 1 114 ? -14.094 -22.984 -13.773 1 90.25 114 ARG A CA 1
ATOM 901 C C . ARG A 1 114 ? -12.641 -23.031 -13.297 1 90.25 114 ARG A C 1
ATOM 903 O O . ARG A 1 114 ? -12.297 -23.828 -12.43 1 90.25 114 ARG A O 1
ATOM 910 N N . ASP A 1 115 ? -11.82 -22.109 -13.82 1 87.31 115 ASP A N 1
ATOM 911 C CA . ASP A 1 115 ? -10.383 -22.234 -13.641 1 87.31 115 ASP A CA 1
ATOM 912 C C . ASP A 1 115 ? -9.883 -21.359 -12.492 1 87.31 115 ASP A C 1
ATOM 914 O O . ASP A 1 115 ? -9.109 -21.812 -11.648 1 87.31 115 ASP A O 1
ATOM 918 N N . LEU A 1 116 ? -10.234 -20.094 -12.477 1 85.69 116 LEU A N 1
ATOM 919 C CA . LEU A 1 116 ? -9.695 -19.219 -11.438 1 85.69 116 LEU A CA 1
ATOM 920 C C . LEU A 1 116 ? -10.5 -19.344 -10.156 1 85.69 116 LEU A C 1
ATOM 922 O O . LEU A 1 116 ? -9.945 -19.312 -9.055 1 85.69 116 LEU A O 1
ATOM 926 N N . ASP A 1 117 ? -11.734 -19.422 -10.281 1 85.94 117 ASP A N 1
ATOM 927 C CA . ASP A 1 117 ? -12.602 -19.484 -9.102 1 85.94 117 ASP A CA 1
ATOM 928 C C . ASP A 1 117 ? -12.32 -20.75 -8.281 1 85.94 117 ASP A C 1
ATOM 930 O O . ASP A 1 117 ? -12.555 -20.766 -7.074 1 85.94 117 ASP A O 1
ATOM 934 N N . SER A 1 118 ? -11.797 -21.703 -8.953 1 84.19 118 SER A N 1
ATOM 935 C CA . SER A 1 118 ? -11.406 -22.922 -8.234 1 84.19 118 SER A CA 1
ATOM 936 C C . SER A 1 118 ? -10.211 -22.656 -7.328 1 84.19 118 SER A C 1
ATOM 938 O O . SER A 1 118 ? -10.047 -23.312 -6.301 1 84.19 118 SER A O 1
ATOM 940 N N . PHE A 1 119 ? -9.398 -21.672 -7.695 1 89.44 119 PHE A N 1
ATOM 941 C CA . PHE A 1 119 ? -8.203 -21.375 -6.914 1 89.44 119 PHE A CA 1
ATOM 942 C C . PHE A 1 119 ? -8.469 -20.234 -5.938 1 89.44 119 PHE A C 1
ATOM 944 O O . PHE A 1 119 ? -8 -20.25 -4.801 1 89.44 119 PHE A O 1
ATOM 951 N N . PHE A 1 120 ? -9.227 -19.297 -6.449 1 93 120 PHE A N 1
ATOM 952 C CA . PHE A 1 120 ? -9.547 -18.141 -5.629 1 93 120 PHE A CA 1
ATOM 953 C C . PHE A 1 120 ? -11.039 -17.844 -5.676 1 93 120 PHE A C 1
ATOM 955 O O . PHE A 1 120 ? -11.477 -16.938 -6.391 1 93 120 PHE A O 1
ATOM 962 N N . PRO A 1 121 ? -11.797 -18.531 -4.816 1 92.44 121 PRO A N 1
ATOM 963 C CA . PRO A 1 121 ? -13.258 -18.406 -4.863 1 92.44 121 PRO A CA 1
ATOM 964 C C . PRO A 1 121 ? -13.766 -17.219 -4.051 1 92.44 121 PRO A C 1
ATOM 966 O O . PRO A 1 121 ? -14.469 -17.406 -3.051 1 92.44 121 PRO A O 1
ATOM 969 N N . PHE A 1 122 ? -13.562 -16.031 -4.52 1 93.12 122 PHE A N 1
ATOM 970 C CA . PHE A 1 122 ? -13.977 -14.883 -3.73 1 93.12 122 PHE A CA 1
ATOM 971 C C . PHE A 1 122 ? -15.023 -14.062 -4.477 1 93.12 122 PHE A C 1
ATOM 973 O O . PHE A 1 122 ? -15.438 -13 -4.012 1 93.12 122 PHE A O 1
ATOM 980 N N . ILE A 1 123 ? -15.391 -14.516 -5.633 1 94.12 123 ILE A N 1
ATOM 981 C CA . ILE A 1 123 ? -16.516 -13.938 -6.371 1 94.12 123 ILE A CA 1
ATOM 982 C C . ILE A 1 123 ? -17.641 -14.969 -6.484 1 94.12 123 ILE A C 1
ATOM 984 O O . ILE A 1 123 ? -17.453 -16.031 -7.07 1 94.12 123 ILE A O 1
ATOM 988 N N . GLU A 1 124 ? -18.734 -14.617 -5.875 1 91.62 124 GLU A N 1
ATOM 989 C CA . GLU A 1 124 ? -19.891 -15.516 -5.953 1 91.62 124 GLU A CA 1
ATOM 990 C C . GLU A 1 124 ? -20.453 -15.562 -7.371 1 91.62 124 GLU A C 1
ATOM 992 O O . GLU A 1 124 ? -20.766 -14.523 -7.957 1 91.62 124 GLU A O 1
ATOM 997 N N . ARG A 1 125 ? -20.641 -16.703 -7.867 1 91.88 125 ARG A N 1
ATOM 998 C CA . ARG A 1 125 ? -20.922 -16.875 -9.289 1 91.88 125 ARG A CA 1
ATOM 999 C C . ARG A 1 125 ? -22.344 -16.406 -9.617 1 91.88 125 ARG A C 1
ATOM 1001 O O . ARG A 1 125 ? -22.531 -15.523 -10.453 1 91.88 125 ARG A O 1
ATOM 1008 N N . TYR A 1 126 ? -23.344 -16.938 -8.977 1 90.38 126 TYR A N 1
ATOM 1009 C CA . TYR A 1 126 ? -24.719 -16.781 -9.43 1 90.38 126 TYR A CA 1
ATOM 1010 C C . TYR A 1 126 ? -25.188 -15.336 -9.242 1 90.38 126 TYR A C 1
ATOM 1012 O O . TYR A 1 126 ? -25.688 -14.711 -10.188 1 90.38 126 TYR A O 1
ATOM 1020 N N . GLY A 1 127 ? -24.859 -14.773 -8.109 1 90.81 127 GLY A N 1
ATOM 1021 C CA . GLY A 1 127 ? -25.25 -13.391 -7.871 1 90.81 127 GLY A CA 1
ATOM 1022 C C . GLY A 1 127 ? -24.516 -12.398 -8.75 1 90.81 127 GLY A C 1
ATOM 1023 O O . GLY A 1 127 ? -25.125 -11.477 -9.297 1 90.81 127 GLY A O 1
ATOM 1024 N N . THR A 1 128 ? -23.312 -12.602 -8.945 1 93.25 128 THR A N 1
ATOM 1025 C CA . THR A 1 128 ? -22.484 -11.688 -9.734 1 93.25 128 THR A CA 1
ATOM 1026 C C . THR A 1 128 ? -22.828 -11.797 -11.211 1 93.25 128 THR A C 1
ATOM 1028 O O . THR A 1 128 ? -22.938 -10.781 -11.906 1 93.25 128 THR A O 1
ATOM 1031 N N . GLN A 1 129 ? -22.969 -13.023 -11.656 1 93.94 129 GLN A N 1
ATOM 1032 C CA . GLN A 1 129 ? -23.328 -13.219 -13.055 1 93.94 129 GLN A CA 1
ATOM 1033 C C . GLN A 1 129 ? -24.688 -12.578 -13.367 1 93.94 129 GLN A C 1
ATOM 1035 O O . GLN A 1 129 ? -24.859 -11.977 -14.43 1 93.94 129 GLN A O 1
ATOM 1040 N N . ALA A 1 130 ? -25.609 -12.742 -12.453 1 94.62 130 ALA A N 1
ATOM 1041 C CA . ALA A 1 130 ? -26.922 -12.133 -12.633 1 94.62 130 ALA A CA 1
ATOM 1042 C C . ALA A 1 130 ? -26.812 -10.609 -12.703 1 94.62 130 ALA A C 1
ATOM 1044 O O . ALA A 1 130 ? -27.438 -9.969 -13.555 1 94.62 130 ALA A O 1
ATOM 1045 N N . LYS A 1 131 ? -26.031 -10.062 -11.898 1 95 131 LYS A N 1
ATOM 1046 C CA . LYS A 1 131 ? -25.844 -8.617 -11.875 1 95 131 LYS A CA 1
ATOM 1047 C C . LYS A 1 131 ? -25.172 -8.125 -13.148 1 95 131 LYS A C 1
ATOM 1049 O O . LYS A 1 131 ? -25.547 -7.09 -13.695 1 95 131 LYS A O 1
ATOM 1054 N N . ILE A 1 132 ? -24.219 -8.828 -13.602 1 96.19 132 ILE A N 1
ATOM 1055 C CA . ILE A 1 132 ? -23.516 -8.492 -14.836 1 96.19 132 ILE A CA 1
ATOM 1056 C C . ILE A 1 132 ? -24.484 -8.523 -16.016 1 96.19 132 ILE A C 1
ATOM 1058 O O . ILE A 1 132 ? -24.547 -7.578 -16.797 1 96.19 132 ILE A O 1
ATOM 1062 N N . GLN A 1 133 ? -25.25 -9.555 -16.062 1 94.94 133 GLN A N 1
ATOM 1063 C CA . GLN A 1 133 ? -26.188 -9.711 -17.156 1 94.94 133 GLN A CA 1
ATOM 1064 C C . GLN A 1 133 ? -27.234 -8.609 -17.156 1 94.94 133 GLN A C 1
ATOM 1066 O O . GLN A 1 133 ? -27.578 -8.047 -18.203 1 94.94 133 GLN A O 1
ATOM 1071 N N . THR A 1 134 ? -27.688 -8.336 -15.969 1 95.62 134 THR A N 1
ATOM 1072 C CA . THR A 1 134 ? -28.688 -7.281 -15.836 1 95.62 134 THR A CA 1
ATOM 1073 C C . THR A 1 134 ? -28.094 -5.934 -16.25 1 95.62 134 THR A C 1
ATOM 1075 O O . THR A 1 134 ? -28.75 -5.16 -16.953 1 95.62 134 THR A O 1
ATOM 1078 N N . THR A 1 135 ? -26.938 -5.688 -15.836 1 96.44 135 THR A N 1
ATOM 1079 C CA . THR A 1 135 ? -26.266 -4.43 -16.156 1 96.44 135 THR A CA 1
ATOM 1080 C C . THR A 1 135 ? -26 -4.336 -17.656 1 96.44 135 THR A C 1
ATOM 1082 O O . THR A 1 135 ? -26.25 -3.295 -18.281 1 96.44 135 THR A O 1
ATOM 1085 N N . LEU A 1 136 ? -25.5 -5.395 -18.266 1 96.38 136 LEU A N 1
ATOM 1086 C CA . LEU A 1 136 ? -25.203 -5.41 -19.688 1 96.38 136 LEU A CA 1
ATOM 1087 C C . LEU A 1 136 ? -26.469 -5.207 -20.516 1 96.38 136 LEU A C 1
ATOM 1089 O O . LEU A 1 136 ? -26.453 -4.488 -21.531 1 96.38 136 LEU A O 1
ATOM 1093 N N . HIS A 1 137 ? -27.516 -5.828 -20.062 1 94.69 137 HIS A N 1
ATOM 1094 C CA . HIS A 1 137 ? -28.797 -5.652 -20.75 1 94.69 137 HIS A CA 1
ATOM 1095 C C . HIS A 1 137 ? -29.25 -4.199 -20.688 1 94.69 137 HIS A C 1
ATOM 1097 O O . HIS A 1 137 ? -29.719 -3.646 -21.688 1 94.69 137 HIS A O 1
ATOM 1103 N N . ARG A 1 138 ? -29.094 -3.67 -19.516 1 94.56 138 ARG A N 1
ATOM 1104 C CA . ARG A 1 138 ? -29.5 -2.281 -19.312 1 94.56 138 ARG A CA 1
ATOM 1105 C C . ARG A 1 138 ? -28.672 -1.338 -20.172 1 94.56 138 ARG A C 1
ATOM 1107 O O . ARG A 1 138 ? -29.172 -0.333 -20.672 1 94.56 138 ARG A O 1
ATOM 1114 N N . LEU A 1 139 ? -27.422 -1.674 -20.438 1 94.5 139 LEU A N 1
ATOM 1115 C CA . LEU A 1 139 ? -26.5 -0.809 -21.172 1 94.5 139 LEU A CA 1
ATOM 1116 C C . LEU A 1 139 ? -26.578 -1.082 -22.672 1 94.5 139 LEU A C 1
ATOM 1118 O O . LEU A 1 139 ? -25.875 -0.442 -23.453 1 94.5 139 LEU A O 1
ATOM 1122 N N . GLY A 1 140 ? -27.281 -2.102 -23.094 1 92.75 140 GLY A N 1
ATOM 1123 C CA . GLY A 1 140 ? -27.547 -2.346 -24.5 1 92.75 140 GLY A CA 1
ATOM 1124 C C . GLY A 1 140 ? -26.531 -3.252 -25.156 1 92.75 140 GLY A C 1
ATOM 1125 O O . GLY A 1 140 ? -26.344 -3.207 -26.375 1 92.75 140 GLY A O 1
ATOM 1126 N N . HIS A 1 141 ? -25.781 -3.992 -24.375 1 94.75 141 HIS A N 1
ATOM 1127 C CA . HIS A 1 141 ? -24.812 -4.926 -24.938 1 94.75 141 HIS A CA 1
ATOM 1128 C C . HIS A 1 141 ? -25.5 -6.039 -25.719 1 94.75 141 HIS A C 1
ATOM 1130 O O . HIS A 1 141 ? -26.422 -6.684 -25.203 1 94.75 141 HIS A O 1
ATOM 1136 N N . SER A 1 142 ? -25.094 -6.234 -27 1 92.56 142 SER A N 1
ATOM 1137 C CA .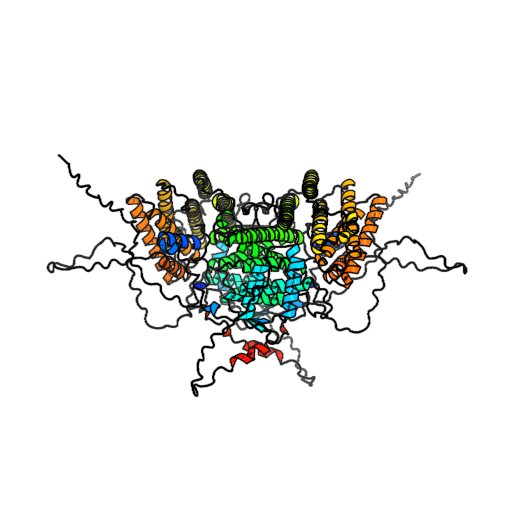 SER A 1 142 ? -25.656 -7.238 -27.891 1 92.56 142 SER A CA 1
ATOM 1138 C C . SER A 1 142 ? -24.672 -7.625 -28.984 1 92.56 142 SER A C 1
ATOM 1140 O O . SER A 1 142 ? -23.547 -7.125 -29.031 1 92.56 142 SER A O 1
ATOM 1142 N N . ASP A 1 143 ? -25.094 -8.586 -29.781 1 90.31 143 ASP A N 1
ATOM 1143 C CA . ASP A 1 143 ? -24.234 -9.016 -30.875 1 90.31 143 ASP A CA 1
ATOM 1144 C C . ASP A 1 143 ? -23.953 -7.871 -31.844 1 90.31 143 ASP A C 1
ATOM 1146 O O . ASP A 1 143 ? -22.891 -7.816 -32.469 1 90.31 143 ASP A O 1
ATOM 1150 N N . SER A 1 144 ? -24.828 -6.984 -31.984 1 89.12 144 SER A N 1
ATOM 1151 C CA . SER A 1 144 ? -24.703 -5.863 -32.906 1 89.12 144 SER A CA 1
ATOM 1152 C C . SER A 1 144 ? -24.047 -4.664 -32.25 1 89.12 144 SER A C 1
ATOM 1154 O O . SER A 1 144 ? -23.578 -3.746 -32.906 1 89.12 144 SER A O 1
ATOM 1156 N N . GLN A 1 145 ? -24 -4.695 -30.922 1 89.88 145 GLN A N 1
ATOM 1157 C CA . GLN A 1 145 ? -23.438 -3.58 -30.172 1 89.88 145 GLN A CA 1
ATOM 1158 C C . GLN A 1 145 ? -22.422 -4.07 -29.125 1 89.88 145 GLN A C 1
ATOM 1160 O O . GLN A 1 145 ? -22.797 -4.402 -28 1 89.88 145 GLN A O 1
ATOM 1165 N N . ASN A 1 146 ? -21.156 -3.828 -29.469 1 90.5 146 ASN A N 1
ATOM 1166 C CA . ASN A 1 146 ? -20.125 -4.324 -28.578 1 90.5 146 ASN A CA 1
ATOM 1167 C C . ASN A 1 146 ? -19.469 -3.195 -27.781 1 90.5 146 ASN A C 1
ATOM 1169 O O . ASN A 1 146 ? -18.641 -3.441 -26.906 1 90.5 146 ASN A O 1
ATOM 1173 N N . ILE A 1 147 ? -19.828 -1.996 -28.125 1 93.81 147 ILE A N 1
ATOM 1174 C CA . ILE A 1 147 ? -19.344 -0.845 -27.375 1 93.81 147 ILE A CA 1
ATOM 1175 C C . ILE A 1 147 ? -20.469 -0.297 -26.5 1 93.81 147 ILE A C 1
ATOM 1177 O O . ILE A 1 147 ? -21.531 0.059 -27 1 93.81 147 ILE A O 1
ATOM 1181 N N . ILE A 1 148 ? -20.25 -0.303 -25.203 1 93.75 148 ILE A N 1
ATOM 1182 C CA . ILE A 1 148 ? -21.281 0.16 -24.281 1 93.75 148 ILE A CA 1
ATOM 1183 C C . ILE A 1 148 ? -20.828 1.451 -23.609 1 93.75 148 ILE A C 1
ATOM 1185 O O . ILE A 1 148 ? -19.625 1.657 -23.391 1 93.75 148 ILE A O 1
ATOM 1189 N N . ASP A 1 149 ? -21.844 2.221 -23.25 1 91.38 149 ASP A N 1
ATOM 1190 C CA . ASP A 1 149 ? -21.594 3.441 -22.484 1 91.38 149 ASP A CA 1
ATOM 1191 C C . ASP A 1 149 ? -21.875 3.225 -21 1 91.38 149 ASP A C 1
ATOM 1193 O O . ASP A 1 149 ? -23.031 3.045 -20.594 1 91.38 149 ASP A O 1
ATOM 1197 N N . VAL A 1 150 ? -20.828 3.273 -20.281 1 92.38 150 VAL A N 1
ATOM 1198 C CA . VAL A 1 150 ? -20.906 2.941 -18.859 1 92.38 150 VAL A CA 1
ATOM 1199 C C . VAL A 1 150 ? -21 4.223 -18.047 1 92.38 150 VAL A C 1
ATOM 1201 O O . VAL A 1 150 ? -20.188 5.133 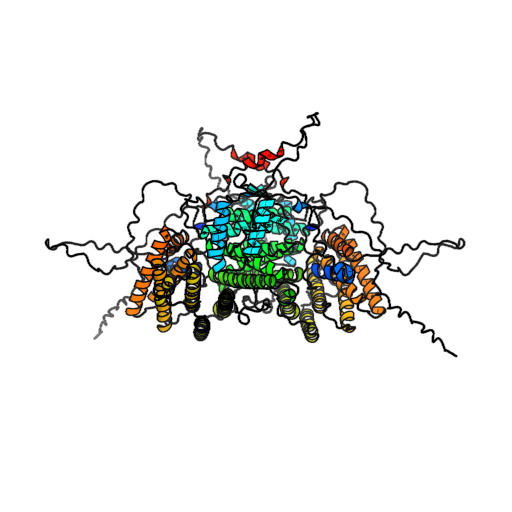-18.203 1 92.38 150 VAL A O 1
ATOM 1204 N N . LYS A 1 151 ? -21.969 4.211 -17.172 1 86.06 151 LYS A N 1
ATOM 1205 C CA . LYS A 1 151 ? -22.125 5.309 -16.219 1 86.06 151 LYS A CA 1
ATOM 1206 C C . LYS A 1 151 ? -21.406 5 -14.898 1 86.06 151 LYS A C 1
ATOM 1208 O O . LYS A 1 151 ? -20.969 3.869 -14.68 1 86.06 151 LYS A O 1
ATOM 1213 N N . PHE A 1 152 ? -21.375 5.922 -14.086 1 81.19 152 PHE A N 1
ATOM 1214 C CA . PHE A 1 152 ? -20.641 5.809 -12.836 1 81.19 152 PHE A CA 1
ATOM 1215 C C . PHE A 1 152 ? -21.188 4.688 -11.977 1 81.19 152 PHE A C 1
ATOM 1217 O O . PHE A 1 152 ? -20.438 3.945 -11.344 1 81.19 152 PHE A O 1
ATOM 1224 N N . GLU A 1 153 ? -22.438 4.531 -11.992 1 81.5 153 GLU A N 1
ATOM 1225 C CA . GLU A 1 153 ? -23.078 3.555 -11.117 1 81.5 153 GLU A CA 1
ATOM 1226 C C . GLU A 1 153 ? -22.703 2.129 -11.5 1 81.5 153 GLU A C 1
ATOM 1228 O O . GLU A 1 153 ? -22.75 1.22 -10.672 1 81.5 153 GLU A O 1
ATOM 1233 N N . ASP A 1 154 ? -22.25 2.039 -12.781 1 89.5 154 ASP A N 1
ATOM 1234 C CA . ASP A 1 154 ? -21.984 0.694 -13.273 1 89.5 154 ASP A CA 1
ATOM 1235 C C . ASP A 1 154 ? -20.484 0.476 -13.469 1 89.5 154 ASP A C 1
ATOM 1237 O O . ASP A 1 154 ? -20.062 -0.596 -13.906 1 89.5 154 ASP A O 1
ATOM 1241 N N . CYS A 1 155 ? -19.656 1.397 -13.07 1 89.62 155 CYS A N 1
ATOM 1242 C CA . CYS A 1 155 ? -18.234 1.373 -13.375 1 89.62 155 CYS A CA 1
ATOM 1243 C C . CYS A 1 155 ? -17.547 0.209 -12.68 1 89.62 155 CYS A C 1
ATOM 1245 O O . CYS A 1 155 ? -16.75 -0.508 -13.289 1 89.62 155 CYS A O 1
ATOM 1247 N N . PHE A 1 156 ? -17.922 -0.028 -11.484 1 91.31 156 PHE A N 1
ATOM 1248 C CA . PHE A 1 156 ? -17.188 -1.027 -10.703 1 91.31 156 PHE A CA 1
ATOM 1249 C C . PHE A 1 156 ? -17.5 -2.432 -11.203 1 91.31 156 PHE A C 1
ATOM 1251 O O . PHE A 1 156 ? -16.609 -3.256 -11.359 1 91.31 156 PHE A O 1
ATOM 1258 N N . ILE A 1 157 ? -18.75 -2.703 -11.523 1 94.31 157 ILE A N 1
ATOM 1259 C CA . ILE A 1 157 ? -19.141 -4.039 -11.961 1 94.31 157 ILE A CA 1
ATOM 1260 C C . ILE A 1 157 ? -18.578 -4.312 -13.352 1 94.31 157 ILE A C 1
ATOM 1262 O O . ILE A 1 157 ? -18.188 -5.441 -13.664 1 94.31 157 ILE A O 1
ATOM 1266 N N . ILE A 1 158 ? -18.531 -3.311 -14.141 1 96 158 ILE A N 1
ATOM 1267 C CA . ILE A 1 158 ? -18.016 -3.494 -15.5 1 96 158 ILE A CA 1
ATOM 1268 C C . ILE A 1 158 ? -16.5 -3.637 -15.461 1 96 158 ILE A C 1
ATOM 1270 O O . ILE A 1 158 ? -15.922 -4.426 -16.219 1 96 158 ILE A O 1
ATOM 1274 N N . ALA A 1 159 ? -15.828 -2.828 -14.641 1 96.12 159 ALA A N 1
ATOM 1275 C CA . ALA A 1 159 ? -14.391 -2.984 -14.477 1 96.12 159 ALA A CA 1
ATOM 1276 C C . ALA A 1 159 ? -14.039 -4.387 -13.992 1 96.12 159 ALA A C 1
ATOM 1278 O O . ALA A 1 159 ? -13.078 -5 -14.469 1 96.12 159 ALA A O 1
ATOM 1279 N N . LEU A 1 160 ? -14.812 -4.867 -13.039 1 96.94 160 LEU A N 1
ATOM 1280 C CA . LEU A 1 160 ? -14.617 -6.227 -12.539 1 96.94 160 LEU A CA 1
ATOM 1281 C C . LEU A 1 160 ? -14.797 -7.246 -13.664 1 96.94 160 LEU A C 1
ATOM 1283 O O . LEU A 1 160 ? -14 -8.172 -13.797 1 96.94 160 LEU A O 1
ATOM 1287 N N . LEU A 1 161 ? -15.844 -7.039 -14.414 1 97.88 161 LEU A N 1
ATOM 1288 C CA . LEU A 1 161 ? -16.094 -7.918 -15.555 1 97.88 161 LEU A CA 1
ATOM 1289 C C . LEU A 1 161 ? -14.883 -7.941 -16.5 1 97.88 161 LEU A C 1
ATOM 1291 O O . LEU A 1 161 ? -14.445 -9.016 -16.922 1 97.88 161 LEU A O 1
ATOM 1295 N N . CYS A 1 162 ? -14.352 -6.789 -16.766 1 97.5 162 CYS A N 1
ATOM 1296 C CA . CYS A 1 162 ? -13.188 -6.703 -17.641 1 97.5 162 CYS A CA 1
ATOM 1297 C C . CYS A 1 162 ? -12.031 -7.527 -17.078 1 97.5 162 CYS A C 1
ATOM 1299 O O . CYS A 1 162 ? -11.383 -8.273 -17.812 1 97.5 162 CYS A O 1
ATOM 1301 N N . ASN A 1 163 ? -11.797 -7.453 -15.812 1 97.19 163 ASN A N 1
ATOM 1302 C CA . ASN A 1 163 ? -10.719 -8.219 -15.195 1 97.19 163 ASN A CA 1
ATOM 1303 C C . ASN A 1 163 ? -11 -9.719 -15.234 1 97.19 163 ASN A C 1
ATOM 1305 O O . ASN A 1 163 ? -10.078 -10.516 -15.438 1 97.19 163 ASN A O 1
ATOM 1309 N N . MET A 1 164 ? -12.25 -10.055 -14.984 1 97.62 164 MET A N 1
ATOM 1310 C CA . MET A 1 164 ? -12.617 -11.469 -15.039 1 97.62 164 MET A CA 1
ATOM 1311 C C . MET A 1 164 ? -12.352 -12.047 -16.422 1 97.62 164 MET A C 1
ATOM 1313 O O . MET A 1 164 ? -11.781 -13.133 -16.547 1 97.62 164 MET A O 1
ATOM 1317 N N . LEU A 1 165 ? -12.727 -11.242 -17.375 1 96.94 165 LEU A N 1
ATOM 1318 C CA . LEU A 1 165 ? -12.516 -11.688 -18.75 1 96.94 165 LEU A CA 1
ATOM 1319 C C . LEU A 1 165 ? -11.023 -11.734 -19.094 1 96.94 165 LEU A C 1
ATOM 1321 O O . LEU A 1 165 ? -10.57 -12.633 -19.797 1 96.94 165 LEU A O 1
ATOM 1325 N N . ALA A 1 166 ? -10.289 -10.758 -18.594 1 95.94 166 ALA A N 1
ATOM 1326 C CA . ALA A 1 166 ? -8.844 -10.734 -18.828 1 95.94 166 ALA A CA 1
ATOM 1327 C C . ALA A 1 166 ? -8.18 -11.977 -18.25 1 95.94 166 ALA A C 1
ATOM 1329 O O . ALA A 1 166 ? -7.367 -12.625 -18.922 1 95.94 166 ALA A O 1
ATOM 1330 N N . VAL A 1 167 ? -8.516 -12.359 -17.078 1 94.69 167 VAL A N 1
ATOM 1331 C CA . VAL A 1 167 ? -7.949 -13.531 -16.406 1 94.69 167 VAL A CA 1
ATOM 1332 C C . VAL A 1 167 ? -8.344 -14.797 -17.172 1 94.69 167 VAL A C 1
ATOM 1334 O O . VAL A 1 167 ? -7.527 -15.703 -17.344 1 94.69 167 VAL A O 1
ATOM 1337 N N . ALA A 1 168 ? -9.562 -14.828 -17.594 1 94.25 168 ALA A N 1
ATOM 1338 C CA . ALA A 1 168 ? -10.047 -15.992 -18.328 1 94.25 168 ALA A CA 1
ATOM 1339 C C . ALA A 1 168 ? -9.242 -16.203 -19.609 1 94.25 168 ALA A C 1
ATOM 1341 O O . ALA A 1 168 ? -8.938 -17.328 -19.984 1 94.25 168 ALA A O 1
ATOM 1342 N N . GLU A 1 169 ? -8.898 -15.125 -20.25 1 90.81 169 GLU A N 1
ATOM 1343 C CA . GLU A 1 169 ? -8.117 -15.211 -21.469 1 90.81 169 GLU A CA 1
ATOM 1344 C C . GLU A 1 169 ? -6.75 -15.844 -21.203 1 90.81 169 GLU A C 1
ATOM 1346 O O . GLU A 1 169 ? -6.199 -16.516 -22.078 1 90.81 169 GLU A O 1
ATOM 1351 N N . CYS A 1 170 ? -6.254 -15.648 -20.047 1 87.12 170 CYS A N 1
ATOM 1352 C CA . CYS A 1 170 ? -4.961 -16.219 -19.703 1 87.12 170 CYS A CA 1
ATOM 1353 C C . CYS A 1 170 ? -5.039 -17.75 -19.656 1 87.12 170 CYS A C 1
ATOM 1355 O O . CYS A 1 170 ? -4.027 -18.422 -19.797 1 87.12 170 CYS A O 1
ATOM 1357 N N . PHE A 1 171 ? -6.238 -18.266 -19.5 1 85.62 171 PHE A N 1
ATOM 1358 C CA . PHE A 1 171 ? -6.398 -19.703 -19.344 1 85.62 171 PHE A CA 1
ATOM 1359 C C . PHE A 1 171 ? -6.805 -20.359 -20.656 1 85.62 171 PHE A C 1
ATOM 1361 O O . PHE A 1 171 ? -6.91 -21.594 -20.734 1 85.62 171 PHE A O 1
ATOM 1368 N N . CYS A 1 172 ? -7.07 -19.516 -21.547 1 81.19 172 CYS A N 1
ATOM 1369 C CA . CYS A 1 172 ? -7.547 -20.062 -22.812 1 81.19 172 CYS A CA 1
ATOM 1370 C C . CYS A 1 172 ? -6.383 -20.344 -23.75 1 81.19 172 CYS A C 1
ATOM 1372 O O . CYS A 1 172 ? -5.371 -19.625 -23.734 1 81.19 172 CYS A O 1
ATOM 1374 N N . VAL A 1 173 ? -6.367 -21.484 -24.406 1 64.25 173 VAL A N 1
ATOM 1375 C CA . VAL A 1 173 ? -5.379 -21.906 -25.391 1 64.25 173 VAL A CA 1
ATOM 1376 C C . VAL A 1 173 ? -5.535 -21.047 -26.656 1 64.25 173 VAL A C 1
ATOM 1378 O O . VAL A 1 173 ? -6.637 -20.922 -27.188 1 64.25 173 VAL A O 1
ATOM 1381 N N . SER A 1 174 ? -5.082 -19.797 -26.703 1 54.19 174 SER A N 1
ATOM 1382 C CA . SER A 1 174 ? -5.355 -18.969 -27.875 1 54.19 174 SER A CA 1
ATOM 1383 C C . SER A 1 174 ? -4.953 -19.688 -29.156 1 54.19 174 SER A C 1
ATOM 1385 O O . SER A 1 174 ? -3.795 -20.078 -29.328 1 54.19 174 SER A O 1
ATOM 1387 N N . GLY A 1 175 ? -5.688 -20.516 -29.672 1 46.5 175 GLY A N 1
ATOM 1388 C CA . GLY A 1 175 ? -5.398 -20.656 -31.078 1 46.5 175 GLY A CA 1
ATOM 1389 C C . GLY A 1 175 ? -4.973 -19.359 -31.75 1 46.5 175 GLY A C 1
ATOM 1390 O O . GLY A 1 175 ? -4.438 -19.375 -32.844 1 46.5 175 GLY A O 1
ATOM 1391 N N . SER A 1 176 ? -5.754 -18.391 -31.594 1 45.44 176 SER A N 1
ATOM 1392 C CA . SER A 1 176 ? -5.66 -17.172 -32.406 1 45.44 176 SER A CA 1
ATOM 1393 C C . SER A 1 176 ? -4.535 -16.266 -31.922 1 45.44 176 SER A C 1
ATOM 1395 O O . SER A 1 176 ? -4.297 -16.156 -30.719 1 45.44 176 SER A O 1
ATOM 1397 N N . LEU A 1 177 ? -3.527 -16.047 -32.688 1 45.34 177 LEU A N 1
ATOM 1398 C CA . LEU A 1 177 ? -2.408 -15.109 -32.688 1 45.34 177 LEU A CA 1
ATOM 1399 C C . LEU A 1 177 ? -2.787 -13.805 -31.984 1 45.34 177 LEU A C 1
ATOM 1401 O O . LEU A 1 177 ? -3.359 -12.914 -32.625 1 45.34 177 LEU A O 1
ATOM 1405 N N . SER A 1 178 ? -3.342 -13.883 -30.781 1 52.28 178 SER A N 1
ATOM 1406 C CA . SER A 1 178 ? -3.658 -12.578 -30.219 1 52.28 178 SER A CA 1
ATOM 1407 C C . SER A 1 178 ? -2.42 -11.688 -30.172 1 52.28 178 SER A C 1
ATOM 1409 O O . SER A 1 178 ? -1.348 -12.125 -29.766 1 52.28 178 SER A O 1
ATOM 1411 N N . HIS A 1 179 ? -2.311 -10.742 -31.016 1 53.66 179 HIS A N 1
ATOM 1412 C CA . HIS A 1 179 ? -1.304 -9.703 -31.172 1 53.66 179 HIS A CA 1
ATOM 1413 C C . HIS A 1 179 ? -1.105 -8.922 -29.875 1 53.66 179 HIS A C 1
ATOM 1415 O O . HIS A 1 179 ? -0.434 -7.887 -29.875 1 53.66 179 HIS A O 1
ATOM 1421 N N . GLU A 1 180 ? -1.742 -9.641 -28.797 1 67.31 180 GLU A N 1
ATOM 1422 C CA . GLU A 1 180 ? -1.594 -8.828 -27.594 1 67.31 180 GLU A CA 1
ATOM 1423 C C . GLU A 1 180 ? -0.268 -9.109 -26.891 1 67.31 180 GLU A C 1
ATOM 1425 O O . GLU A 1 180 ? 0.273 -10.211 -27 1 67.31 180 GLU A O 1
ATOM 1430 N N . ILE A 1 181 ? 0.289 -8.086 -26.281 1 64.25 181 ILE A N 1
ATOM 1431 C CA . ILE A 1 181 ? 1.535 -8.164 -25.531 1 64.25 181 ILE A CA 1
ATOM 1432 C C . ILE A 1 181 ? 1.423 -9.242 -24.453 1 64.25 181 ILE A C 1
ATOM 1434 O O . ILE A 1 181 ? 2.359 -10.016 -24.234 1 64.25 181 ILE A O 1
ATOM 1438 N N . ARG A 1 182 ? 0.296 -9.312 -23.859 1 81.81 182 ARG A N 1
ATOM 1439 C CA . ARG A 1 182 ? -0.074 -10.273 -22.828 1 81.81 182 ARG A CA 1
ATOM 1440 C C . ARG A 1 182 ? -1.512 -10.75 -23.016 1 81.81 182 ARG A C 1
ATOM 1442 O O . ARG A 1 182 ? -2.379 -9.969 -23.422 1 81.81 182 ARG A O 1
ATOM 1449 N N . ARG A 1 183 ? -1.64 -11.898 -22.781 1 85.75 183 ARG A N 1
ATOM 1450 C CA . ARG A 1 183 ? -2.99 -12.43 -22.906 1 85.75 183 ARG A CA 1
ATOM 1451 C C . ARG A 1 183 ? -3.973 -11.68 -22.031 1 85.75 183 ARG A C 1
ATOM 1453 O O . ARG A 1 183 ? -3.727 -11.5 -20.828 1 85.75 183 ARG A O 1
ATOM 1460 N N . GLY A 1 184 ? -5.051 -11.211 -22.594 1 91.5 184 GLY A N 1
ATOM 1461 C CA . GLY A 1 184 ? -6.102 -10.516 -21.859 1 91.5 184 GLY A CA 1
ATOM 1462 C C . GLY A 1 184 ? -5.746 -9.086 -21.516 1 91.5 184 GLY A C 1
ATOM 1463 O O . GLY A 1 184 ? -6.496 -8.406 -20.812 1 91.5 184 GLY A O 1
ATOM 1464 N N . TRP A 1 185 ? -4.672 -8.578 -22 1 91.5 185 TRP A N 1
ATOM 1465 C CA . TRP A 1 185 ? -4.137 -7.273 -21.625 1 91.5 185 TRP A CA 1
ATOM 1466 C C . TRP A 1 185 ? -5.094 -6.152 -22.016 1 91.5 185 TRP A C 1
ATOM 1468 O O . TRP A 1 185 ? -5.348 -5.238 -21.234 1 91.5 185 TRP A O 1
ATOM 1478 N N . SER A 1 186 ? -5.652 -6.211 -23.203 1 90.06 186 SER A N 1
ATOM 1479 C CA . SER A 1 186 ? -6.551 -5.16 -23.672 1 90.06 186 SER A CA 1
ATOM 1480 C C . SER A 1 186 ? -7.777 -5.043 -22.781 1 90.06 186 SER A C 1
ATOM 1482 O O . SER A 1 186 ? -8.219 -3.934 -22.453 1 90.06 186 SER A O 1
ATOM 1484 N N . LEU A 1 187 ? -8.289 -6.133 -22.406 1 94.31 187 LEU A N 1
ATOM 1485 C CA . LEU A 1 187 ? -9.445 -6.129 -21.516 1 94.31 187 LEU A CA 1
ATOM 1486 C C . LEU A 1 187 ? -9.086 -5.559 -20.156 1 94.31 187 LEU A C 1
ATOM 1488 O O . LEU A 1 187 ? -9.844 -4.77 -19.578 1 94.31 187 LEU A O 1
ATOM 1492 N N . PHE A 1 188 ? -7.898 -5.906 -19.719 1 95.38 188 PHE A N 1
ATOM 1493 C CA . PHE A 1 188 ? -7.414 -5.395 -18.438 1 95.38 188 PHE A CA 1
ATOM 1494 C C . PHE A 1 188 ? -7.27 -3.877 -18.484 1 95.38 188 PHE A C 1
ATOM 1496 O O . PHE A 1 188 ? -7.672 -3.18 -17.547 1 95.38 188 PHE A O 1
ATOM 1503 N N . LEU A 1 189 ? -6.734 -3.438 -19.531 1 92.12 189 LEU A N 1
ATOM 1504 C CA . LEU A 1 189 ? -6.52 -2.004 -19.703 1 92.12 189 LEU A CA 1
ATOM 1505 C C . LEU A 1 189 ? -7.852 -1.259 -19.75 1 92.12 189 LEU A C 1
ATOM 1507 O O . LEU A 1 189 ? -7.953 -0.131 -19.266 1 92.12 189 LEU A O 1
ATOM 1511 N N . ARG A 1 190 ? -8.828 -1.831 -20.297 1 92.62 190 ARG A N 1
ATOM 1512 C CA . ARG A 1 190 ? -10.148 -1.214 -20.344 1 92.62 190 ARG A CA 1
ATOM 1513 C C . ARG A 1 190 ? -10.727 -1.047 -18.953 1 92.62 190 ARG A C 1
ATOM 1515 O O . ARG A 1 190 ? -11.281 0.005 -18.625 1 92.62 190 ARG A O 1
ATOM 1522 N N . GLY A 1 191 ? -10.609 -2.123 -18.172 1 93.62 191 GLY A N 1
ATOM 1523 C CA . GLY A 1 191 ? -11.039 -2.012 -16.797 1 93.62 191 GLY A CA 1
ATOM 1524 C C . GLY A 1 191 ? -10.273 -0.956 -16.016 1 93.62 191 GLY A C 1
ATOM 1525 O O . GLY A 1 191 ? -10.859 -0.2 -15.234 1 93.62 191 GLY A O 1
ATOM 1526 N N . ARG A 1 192 ? -9 -0.909 -16.234 1 91.88 192 ARG A N 1
ATOM 1527 C CA . ARG A 1 192 ? -8.141 0.054 -15.547 1 91.88 192 ARG A CA 1
ATOM 1528 C C . ARG A 1 192 ? -8.516 1.483 -15.93 1 91.88 192 ARG A C 1
ATOM 1530 O O . ARG A 1 192 ? -8.562 2.367 -15.07 1 91.88 192 ARG A O 1
ATOM 1537 N N . LYS A 1 193 ? -8.742 1.688 -17.125 1 86.88 193 LYS A N 1
ATOM 1538 C CA . LYS A 1 193 ? -9.133 3.01 -17.609 1 86.88 193 LYS A CA 1
ATOM 1539 C C . LYS A 1 193 ? -10.461 3.447 -16.984 1 86.88 193 LYS A C 1
ATOM 1541 O O . LYS A 1 193 ? -10.625 4.613 -16.625 1 86.88 193 LYS A O 1
ATOM 1546 N N . LEU A 1 194 ? -11.32 2.533 -16.906 1 87.69 194 LEU A N 1
ATOM 1547 C CA . LEU A 1 194 ? -12.602 2.824 -16.281 1 87.69 194 LEU A CA 1
ATOM 1548 C C . LEU A 1 194 ? -12.414 3.252 -14.828 1 87.69 194 LEU A C 1
ATOM 1550 O O . LEU A 1 194 ? -13.031 4.223 -14.375 1 87.69 194 LEU A O 1
ATOM 1554 N N . MET A 1 195 ? -11.555 2.609 -14.141 1 86.44 195 MET A N 1
ATOM 1555 C CA . MET A 1 195 ? -11.312 2.885 -12.727 1 86.44 195 MET A CA 1
ATOM 1556 C C . MET A 1 195 ? -10.594 4.219 -12.547 1 86.44 195 MET A C 1
ATOM 1558 O O . MET A 1 195 ? -10.82 4.922 -11.562 1 86.44 195 MET A O 1
ATOM 1562 N N . GLN A 1 196 ? -9.703 4.438 -13.398 1 75.56 196 GLN A N 1
ATOM 1563 C CA . GLN A 1 196 ? -8.961 5.691 -13.32 1 75.56 196 GLN A CA 1
ATOM 1564 C C . GLN A 1 196 ? -9.891 6.891 -13.5 1 75.56 196 GLN A C 1
ATOM 1566 O O . GLN A 1 196 ? -9.625 7.973 -12.969 1 75.56 196 GLN A O 1
ATOM 1571 N N . GLN A 1 197 ? -10.859 6.625 -14.18 1 70.38 197 GLN A N 1
ATOM 1572 C CA . GLN A 1 197 ? -11.789 7.715 -14.461 1 70.38 197 GLN A CA 1
ATOM 1573 C C . GLN A 1 197 ? -12.797 7.883 -13.328 1 70.38 197 GLN A C 1
ATOM 1575 O O . GLN A 1 197 ? -13.445 8.93 -13.219 1 70.38 197 GLN A O 1
ATOM 1580 N N . CYS A 1 198 ? -12.945 6.797 -12.586 1 64.38 198 CYS A N 1
ATOM 1581 C CA . CYS A 1 198 ? -13.906 6.84 -11.484 1 64.38 198 CYS A CA 1
ATOM 1582 C C . CYS A 1 198 ? -13.211 7.223 -10.18 1 64.38 198 CYS A C 1
ATOM 1584 O O . CYS A 1 198 ? -12.469 6.422 -9.609 1 64.38 198 CYS A O 1
ATOM 1586 N N . SER A 1 199 ? -12.539 8.367 -10.078 1 55.16 199 SER A N 1
ATOM 1587 C CA . SER A 1 199 ? -11.633 8.883 -9.062 1 55.16 199 SER A CA 1
ATOM 1588 C C . SER A 1 199 ? -12.203 8.695 -7.66 1 55.16 199 SER A C 1
ATOM 1590 O O . SER A 1 199 ? -11.453 8.578 -6.688 1 55.16 199 SER A O 1
ATOM 1592 N N . SER A 1 200 ? -13.516 9.016 -7.391 1 53.62 200 SER A N 1
ATOM 1593 C CA . SER A 1 200 ? -13.898 9.383 -6.031 1 53.62 200 SER A CA 1
ATOM 1594 C C . SER A 1 200 ? -14.266 8.156 -5.207 1 53.62 200 SER A C 1
ATOM 1596 O O . SER A 1 200 ? -15.219 7.445 -5.531 1 53.62 200 SER A O 1
ATOM 1598 N N . LEU A 1 201 ? -13.203 7.543 -4.637 1 57.75 201 LEU A N 1
ATOM 1599 C CA . LEU A 1 201 ? -13.336 6.363 -3.793 1 57.75 201 LEU A CA 1
ATOM 1600 C C . LEU A 1 201 ? -14.188 6.668 -2.564 1 57.75 201 LEU A C 1
ATOM 1602 O O . LEU A 1 201 ? -13.945 6.117 -1.487 1 57.75 201 LEU A O 1
ATOM 1606 N N . LYS A 1 202 ? -15.055 7.578 -2.691 1 59.28 202 LYS A N 1
ATOM 1607 C CA . LYS A 1 202 ? -15.789 7.891 -1.466 1 59.28 202 LYS A CA 1
ATOM 1608 C C . LYS A 1 202 ? -16.641 6.707 -1.021 1 59.28 202 LYS A C 1
ATOM 1610 O O . LYS A 1 202 ? -16.812 6.473 0.177 1 59.28 202 LYS A O 1
ATOM 1615 N N . HIS A 1 203 ? -17.125 5.938 -2.061 1 65.5 203 HIS A N 1
ATOM 1616 C CA . HIS A 1 203 ? -17.891 4.746 -1.723 1 65.5 203 HIS A CA 1
ATOM 1617 C C . HIS A 1 203 ? -17.125 3.477 -2.07 1 65.5 203 HIS A C 1
ATOM 1619 O O . HIS A 1 203 ? -16.703 3.293 -3.217 1 65.5 203 HIS A O 1
ATOM 1625 N N . ILE A 1 204 ? -16.922 2.842 -0.932 1 78.25 204 ILE A N 1
ATOM 1626 C CA . ILE A 1 204 ? -16.203 1.597 -1.165 1 78.25 204 ILE A CA 1
ATOM 1627 C C . ILE A 1 204 ? -17.188 0.456 -1.383 1 78.25 204 ILE A C 1
ATOM 1629 O O . ILE A 1 204 ? -17.938 0.086 -0.469 1 78.25 204 ILE A O 1
ATOM 1633 N N . ASP A 1 205 ? -17.266 0.039 -2.633 1 82.88 205 ASP A N 1
ATOM 1634 C CA . ASP A 1 205 ? -18.078 -1.097 -3.061 1 82.88 205 ASP A CA 1
ATOM 1635 C C . ASP A 1 205 ? -17.266 -2.389 -3.049 1 82.88 205 ASP A C 1
ATOM 1637 O O . ASP A 1 205 ? -16.062 -2.371 -3.314 1 82.88 205 ASP A O 1
ATOM 1641 N N . VAL A 1 206 ? -18.016 -3.426 -2.695 1 91.06 206 VAL A N 1
ATOM 1642 C CA . VAL A 1 206 ? -17.344 -4.723 -2.643 1 91.06 206 VAL A CA 1
ATOM 1643 C C . VAL A 1 206 ? -16.75 -5.055 -4.008 1 91.06 206 VAL A C 1
ATOM 1645 O O . VAL A 1 206 ? -15.688 -5.684 -4.098 1 91.06 206 VAL A O 1
ATOM 1648 N N . HIS A 1 207 ? -17.391 -4.625 -5.078 1 92.94 207 HIS A N 1
ATOM 1649 C CA . HIS A 1 207 ? -16.906 -4.895 -6.426 1 92.94 207 HIS A CA 1
ATOM 1650 C C . HIS A 1 207 ? -15.594 -4.176 -6.695 1 92.94 207 HIS A C 1
ATOM 1652 O O . HIS A 1 207 ? -14.742 -4.684 -7.43 1 92.94 207 HIS A O 1
ATOM 1658 N N . LEU A 1 208 ? -15.445 -3.023 -6.121 1 93.12 208 LEU A N 1
ATOM 1659 C CA . LEU A 1 208 ? -14.195 -2.295 -6.254 1 93.12 208 LEU A CA 1
ATOM 1660 C C . LEU A 1 208 ? -13.047 -3.07 -5.617 1 93.12 208 LEU A C 1
ATOM 1662 O O . LEU A 1 208 ? -11.953 -3.154 -6.188 1 93.12 208 LEU A O 1
ATOM 1666 N N . ILE A 1 209 ? -13.297 -3.602 -4.43 1 95.81 209 ILE A N 1
ATOM 1667 C CA . ILE A 1 209 ? -12.289 -4.395 -3.725 1 95.81 209 ILE A CA 1
ATOM 1668 C C . ILE A 1 209 ? -11.961 -5.645 -4.539 1 95.81 209 ILE A C 1
ATOM 1670 O O . ILE A 1 209 ? -10.789 -5.98 -4.719 1 95.81 209 ILE A O 1
ATOM 1674 N N . GLN A 1 210 ? -13.008 -6.277 -5.051 1 97.06 210 GLN A N 1
ATOM 1675 C CA . GLN A 1 210 ? -12.82 -7.465 -5.879 1 97.06 210 GLN A CA 1
ATOM 1676 C C . GLN A 1 210 ? -12.016 -7.145 -7.133 1 97.06 210 GLN A C 1
ATOM 1678 O O . GLN A 1 210 ? -11.164 -7.93 -7.551 1 97.06 210 GLN A O 1
ATOM 1683 N N . TYR A 1 211 ? -12.328 -6.023 -7.707 1 96.31 211 TYR A N 1
ATOM 1684 C CA . TYR A 1 211 ? -11.602 -5.582 -8.891 1 96.31 211 TYR A CA 1
ATOM 1685 C C . TYR A 1 211 ? -10.102 -5.52 -8.617 1 96.31 211 TYR A C 1
ATOM 1687 O O . TYR A 1 211 ? -9.297 -6.043 -9.398 1 96.31 211 TYR A O 1
ATOM 1695 N N . HIS A 1 212 ? -9.688 -4.918 -7.547 1 96.56 212 HIS A N 1
ATOM 1696 C CA . HIS A 1 212 ? -8.266 -4.75 -7.242 1 96.56 212 HIS A CA 1
ATOM 1697 C C . HIS A 1 212 ? -7.629 -6.078 -6.855 1 96.56 212 HIS A C 1
ATOM 1699 O O . HIS A 1 212 ? -6.469 -6.336 -7.188 1 96.56 212 HIS A O 1
ATOM 1705 N N . ALA A 1 213 ? -8.305 -6.891 -6.113 1 97.81 213 ALA A N 1
ATOM 1706 C CA . ALA A 1 213 ? -7.797 -8.219 -5.789 1 97.81 213 ALA A CA 1
ATOM 1707 C C . ALA A 1 213 ? -7.527 -9.023 -7.055 1 97.81 213 ALA A C 1
ATOM 1709 O O . ALA A 1 213 ? -6.457 -9.625 -7.207 1 97.81 213 ALA A O 1
ATOM 1710 N N . LEU A 1 214 ? -8.5 -8.969 -7.926 1 97.69 214 LEU A N 1
ATOM 1711 C CA . LEU A 1 214 ? -8.352 -9.711 -9.172 1 97.69 214 LEU A CA 1
ATOM 1712 C C . LEU A 1 214 ? -7.258 -9.094 -10.039 1 97.69 214 LEU A C 1
ATOM 1714 O O . LEU A 1 214 ? -6.551 -9.812 -10.75 1 97.69 214 LEU A O 1
ATOM 1718 N N . SER A 1 215 ? -7.152 -7.777 -9.992 1 97.56 215 SER A N 1
ATOM 1719 C CA . SER A 1 215 ? -6.066 -7.113 -10.703 1 97.56 215 SER A CA 1
ATOM 1720 C C . SER A 1 215 ? -4.707 -7.613 -10.227 1 97.56 215 SER A C 1
ATOM 1722 O O . SER A 1 215 ? -3.797 -7.82 -11.031 1 97.56 215 SER A O 1
ATOM 1724 N N . SER A 1 216 ? -4.594 -7.758 -8.969 1 97.38 216 SER A N 1
ATOM 1725 C CA . SER A 1 216 ? -3.318 -8.211 -8.422 1 97.38 216 SER A CA 1
ATOM 1726 C C . SER A 1 216 ? -2.969 -9.609 -8.93 1 97.38 216 SER A C 1
ATOM 1728 O O . SER A 1 216 ? -1.815 -9.883 -9.266 1 97.38 216 SER A O 1
ATOM 1730 N N . GLU A 1 217 ? -3.953 -10.477 -9 1 95.69 217 GLU A N 1
ATOM 1731 C CA . GLU A 1 217 ? -3.742 -11.828 -9.5 1 95.69 217 GLU A CA 1
ATOM 1732 C C . GLU A 1 217 ? -3.361 -11.82 -10.977 1 95.69 217 GLU A C 1
ATOM 1734 O O . GLU A 1 217 ? -2.432 -12.516 -11.391 1 95.69 217 GLU A O 1
ATOM 1739 N N . TYR A 1 218 ? -4.094 -11.055 -11.781 1 95.69 218 TYR A N 1
ATOM 1740 C CA . TYR A 1 218 ? -3.799 -10.969 -13.211 1 95.69 218 TYR A CA 1
ATOM 1741 C C . TYR A 1 218 ? -2.389 -10.445 -13.445 1 95.69 218 TYR A C 1
ATOM 1743 O O . TYR A 1 218 ? -1.654 -10.969 -14.281 1 95.69 218 TYR A O 1
ATOM 1751 N N . LEU A 1 219 ? -2.041 -9.406 -12.719 1 95 219 LEU A N 1
ATOM 1752 C CA . LEU A 1 219 ? -0.736 -8.781 -12.891 1 95 219 LEU A CA 1
ATOM 1753 C C . LEU A 1 219 ? 0.38 -9.719 -12.445 1 95 219 LEU A C 1
ATOM 1755 O O . LEU A 1 219 ? 1.448 -9.758 -13.062 1 95 219 LEU A O 1
ATOM 1759 N N . MET A 1 220 ? 0.191 -10.422 -11.391 1 93.06 220 MET A N 1
ATOM 1760 C CA . MET A 1 220 ? 1.169 -11.414 -10.945 1 93.06 220 MET A CA 1
ATOM 1761 C C . MET A 1 220 ? 1.4 -12.469 -12.016 1 93.06 220 MET A C 1
ATOM 1763 O O . MET A 1 220 ? 2.545 -12.789 -12.344 1 93.06 220 MET A O 1
ATOM 1767 N N . GLN A 1 221 ? 0.321 -12.93 -12.625 1 90.38 221 GLN A N 1
ATOM 1768 C CA . GLN A 1 221 ? 0.424 -13.945 -13.664 1 90.38 221 GLN A CA 1
ATOM 1769 C C . GLN A 1 221 ? 1.086 -13.383 -14.922 1 90.38 221 GLN A C 1
ATOM 1771 O O . GLN A 1 221 ? 1.697 -14.117 -15.688 1 90.38 221 GLN A O 1
ATOM 1776 N N . SER A 1 222 ? 0.919 -12.086 -15.039 1 90.06 222 SER A N 1
ATOM 1777 C CA . SER A 1 222 ? 1.497 -11.414 -16.203 1 90.06 222 SER A CA 1
ATOM 1778 C C . SER A 1 222 ? 2.93 -10.969 -15.922 1 90.06 222 SER A C 1
ATOM 1780 O O . SER A 1 222 ? 3.506 -10.195 -16.688 1 90.06 222 SER A O 1
ATOM 1782 N N . GLU A 1 223 ? 3.49 -11.367 -14.828 1 89.88 223 GLU A N 1
ATOM 1783 C CA . GLU A 1 223 ? 4.883 -11.148 -14.453 1 89.88 223 GLU A CA 1
ATOM 1784 C C . GLU A 1 223 ? 5.156 -9.664 -14.195 1 89.88 223 GLU A C 1
ATOM 1786 O O . GLU A 1 223 ? 6.262 -9.18 -14.445 1 89.88 223 GLU A O 1
ATOM 1791 N N . LEU A 1 224 ? 4.129 -8.93 -13.859 1 90.75 224 LEU A N 1
ATOM 1792 C CA . LEU A 1 224 ? 4.246 -7.547 -13.422 1 90.75 224 LEU A CA 1
ATOM 1793 C C . LEU A 1 224 ? 4.082 -7.434 -11.914 1 90.75 224 LEU A C 1
ATOM 1795 O O . LEU A 1 224 ? 3.059 -6.941 -11.43 1 90.75 224 LEU A O 1
ATOM 1799 N N . LEU A 1 225 ? 5.109 -7.805 -11.211 1 90.81 225 LEU A N 1
ATOM 1800 C CA . LEU A 1 225 ? 5.02 -8.047 -9.781 1 90.81 225 LEU A CA 1
ATOM 1801 C C . LEU A 1 225 ? 4.883 -6.738 -9.016 1 90.81 225 LEU A C 1
ATOM 1803 O O . LEU A 1 225 ? 4.172 -6.676 -8.008 1 90.81 225 LEU A O 1
ATOM 1807 N N . HIS A 1 226 ? 5.543 -5.668 -9.422 1 85.69 226 HIS A N 1
ATOM 1808 C CA . HIS A 1 226 ? 5.418 -4.383 -8.742 1 85.69 226 HIS A CA 1
ATOM 1809 C C . HIS A 1 226 ? 3.992 -3.85 -8.828 1 85.69 226 HIS A C 1
ATOM 1811 O O . HIS A 1 226 ? 3.434 -3.398 -7.832 1 85.69 226 HIS A O 1
ATOM 1817 N N . ASP A 1 227 ? 3.473 -3.959 -10.031 1 89.38 227 ASP A N 1
ATOM 1818 C CA . ASP A 1 227 ? 2.088 -3.535 -10.211 1 89.38 227 ASP A CA 1
ATOM 1819 C C . ASP A 1 227 ? 1.135 -4.406 -9.398 1 89.38 227 ASP A C 1
ATOM 1821 O O . ASP A 1 227 ? 0.129 -3.914 -8.883 1 89.38 227 ASP A O 1
ATOM 1825 N N . ALA A 1 228 ? 1.432 -5.664 -9.383 1 94.81 228 ALA A N 1
ATOM 1826 C CA . ALA A 1 228 ? 0.623 -6.574 -8.578 1 94.81 228 ALA A CA 1
ATOM 1827 C C . ALA A 1 228 ? 0.653 -6.176 -7.105 1 94.81 228 ALA A C 1
ATOM 1829 O O . ALA A 1 228 ? -0.376 -6.203 -6.426 1 94.81 228 ALA A O 1
ATOM 1830 N N . SER A 1 229 ? 1.824 -5.762 -6.652 1 93.38 229 SER A N 1
ATOM 1831 C CA . SER A 1 229 ? 1.99 -5.324 -5.27 1 93.38 229 SER A CA 1
ATOM 1832 C C . SER A 1 229 ? 1.164 -4.078 -4.984 1 93.38 229 SER A C 1
ATOM 1834 O O . SER A 1 229 ? 0.552 -3.963 -3.92 1 93.38 229 SER A O 1
ATOM 1836 N N . GLN A 1 230 ? 1.149 -3.189 -5.891 1 90.81 230 GLN A N 1
ATOM 1837 C CA . GLN A 1 230 ? 0.345 -1.982 -5.727 1 90.81 230 GLN A CA 1
ATOM 1838 C C . GLN A 1 230 ? -1.145 -2.312 -5.711 1 90.81 230 GLN A C 1
ATOM 1840 O O . GLN A 1 230 ? -1.898 -1.764 -4.902 1 90.81 230 GLN A O 1
ATOM 1845 N N . ALA A 1 231 ? -1.523 -3.174 -6.582 1 95.31 231 ALA A N 1
ATOM 1846 C CA . ALA A 1 231 ? -2.934 -3.541 -6.676 1 95.31 231 ALA A CA 1
ATOM 1847 C C . ALA A 1 231 ? -3.412 -4.215 -5.395 1 95.31 231 ALA A C 1
ATOM 1849 O O . ALA A 1 231 ? -4.496 -3.91 -4.891 1 95.31 231 ALA A O 1
ATOM 1850 N N . ILE A 1 232 ? -2.592 -5.105 -4.891 1 97.19 232 ILE A N 1
ATOM 1851 C CA . ILE A 1 232 ? -3.018 -5.828 -3.695 1 97.19 232 ILE A CA 1
ATOM 1852 C C . ILE A 1 232 ? -3.008 -4.883 -2.494 1 97.19 232 ILE A C 1
ATOM 1854 O O . ILE A 1 232 ? -3.836 -5.012 -1.59 1 97.19 232 ILE A O 1
ATOM 1858 N N . SER A 1 233 ? -2.076 -3.967 -2.465 1 94.75 233 SER A N 1
ATOM 1859 C CA . SER A 1 233 ? -2.051 -2.949 -1.419 1 94.75 233 SER A CA 1
ATOM 1860 C C . SER A 1 233 ? -3.34 -2.135 -1.408 1 94.75 233 SER A C 1
ATOM 1862 O O . SER A 1 233 ? -3.922 -1.898 -0.347 1 94.75 233 SER A O 1
ATOM 1864 N N . THR A 1 234 ? -3.752 -1.758 -2.559 1 92.31 234 THR A N 1
ATOM 1865 C CA . THR A 1 234 ? -4.996 -1.004 -2.674 1 92.31 234 THR A CA 1
ATOM 1866 C C . THR A 1 234 ? -6.184 -1.847 -2.219 1 92.31 234 THR A C 1
ATOM 1868 O O . THR A 1 234 ? -7.055 -1.36 -1.492 1 92.31 234 THR A O 1
ATOM 1871 N N . ALA A 1 235 ? -6.199 -3.066 -2.662 1 96.25 235 ALA A N 1
ATOM 1872 C CA . ALA A 1 235 ? -7.281 -3.957 -2.25 1 96.25 235 ALA A CA 1
ATOM 1873 C C . ALA A 1 235 ? -7.34 -4.086 -0.731 1 96.25 235 ALA A C 1
ATOM 1875 O O . ALA A 1 235 ? -8.422 -4.016 -0.138 1 96.25 235 ALA A O 1
ATOM 1876 N N . ALA A 1 236 ? -6.199 -4.262 -0.144 1 96.31 236 ALA A N 1
ATOM 1877 C CA . ALA A 1 236 ? -6.125 -4.426 1.306 1 96.31 236 ALA A CA 1
ATOM 1878 C C . ALA A 1 236 ? -6.602 -3.17 2.027 1 96.31 236 ALA A C 1
ATOM 1880 O O . ALA A 1 236 ? -7.371 -3.252 2.988 1 96.31 236 ALA A O 1
ATOM 1881 N N . GLN A 1 237 ? -6.156 -1.996 1.586 1 91.75 237 GLN A N 1
ATOM 1882 C CA . GLN A 1 237 ? -6.555 -0.734 2.203 1 91.75 237 GLN A CA 1
ATOM 1883 C C . GLN A 1 237 ? -8.062 -0.521 2.094 1 91.75 237 GLN A C 1
ATOM 1885 O O . GLN A 1 237 ? -8.711 -0.151 3.074 1 91.75 237 GLN A O 1
ATOM 1890 N N . LEU A 1 238 ? -8.578 -0.787 0.953 1 91.31 238 LEU A N 1
ATOM 1891 C CA . LEU A 1 238 ? -10.008 -0.624 0.741 1 91.31 238 LEU A CA 1
ATOM 1892 C C . LEU A 1 238 ? -10.805 -1.613 1.591 1 91.31 238 LEU A C 1
ATOM 1894 O O . LEU A 1 238 ? -11.852 -1.267 2.143 1 91.31 238 LEU A O 1
ATOM 1898 N N . ALA A 1 239 ? -10.305 -2.816 1.624 1 95.06 239 ALA A N 1
ATOM 1899 C CA . ALA A 1 239 ? -10.969 -3.838 2.426 1 95.06 239 ALA A CA 1
ATOM 1900 C C . ALA A 1 239 ? -11.031 -3.432 3.896 1 95.06 239 ALA A C 1
ATOM 1902 O O . ALA A 1 239 ? -12.055 -3.611 4.559 1 95.06 239 ALA A O 1
ATOM 1903 N N . MET A 1 240 ? -10.008 -2.9 4.395 1 92.56 240 MET A N 1
ATOM 1904 C CA . MET A 1 240 ? -9.969 -2.486 5.793 1 92.56 240 MET A CA 1
ATOM 1905 C C . MET A 1 240 ? -10.836 -1.257 6.023 1 92.56 240 MET A C 1
ATOM 1907 O O . MET A 1 240 ? -11.477 -1.133 7.07 1 92.56 240 MET A O 1
ATOM 1911 N N . ARG A 1 241 ? -10.805 -0.388 5.07 1 86.69 241 ARG A N 1
ATOM 1912 C CA . ARG A 1 241 ? -11.695 0.766 5.168 1 86.69 241 ARG A CA 1
ATOM 1913 C C . ARG A 1 241 ? -13.156 0.332 5.188 1 86.69 241 ARG A C 1
ATOM 1915 O O . ARG A 1 241 ? -13.984 0.954 5.852 1 86.69 241 ARG A O 1
ATOM 1922 N N . ALA A 1 242 ? -13.453 -0.751 4.449 1 88.19 242 ALA A N 1
ATOM 1923 C CA . ALA A 1 242 ? -14.812 -1.298 4.402 1 88.19 242 ALA A CA 1
ATOM 1924 C C . ALA A 1 242 ? -15.062 -2.238 5.578 1 88.19 242 ALA A C 1
ATOM 1926 O O . ALA A 1 242 ? -16.109 -2.873 5.656 1 88.19 242 ALA A O 1
ATOM 1927 N N . ARG A 1 243 ? -14.062 -2.463 6.426 1 90.44 243 ARG A N 1
ATOM 1928 C CA . ARG A 1 243 ? -14.117 -3.26 7.645 1 90.44 243 ARG A CA 1
ATOM 1929 C C . ARG A 1 243 ? -14.336 -4.734 7.328 1 90.44 243 ARG A C 1
ATOM 1931 O O . ARG A 1 243 ? -15.039 -5.434 8.062 1 90.44 243 ARG A O 1
ATOM 1938 N N . LEU A 1 244 ? -13.812 -5.141 6.227 1 95.06 244 LEU A N 1
ATOM 1939 C CA . LEU A 1 244 ? -13.828 -6.566 5.918 1 95.06 244 LEU A CA 1
ATOM 1940 C C . LEU A 1 244 ? -12.953 -7.348 6.895 1 95.06 244 LEU A C 1
ATOM 1942 O O . LEU A 1 244 ? -13.062 -8.57 6.992 1 95.06 244 LEU A O 1
ATOM 1946 N N . ASN A 1 245 ? -12.07 -6.66 7.582 1 95.88 245 ASN A N 1
ATOM 1947 C CA . ASN A 1 245 ? -11.133 -7.301 8.5 1 95.88 245 ASN A CA 1
ATOM 1948 C C . ASN A 1 245 ? -11.727 -7.434 9.898 1 95.88 245 ASN A C 1
ATOM 1950 O O . ASN A 1 245 ? -11.047 -7.887 10.82 1 95.88 245 ASN A O 1
ATOM 1954 N N . GLU A 1 246 ? -12.961 -7.02 10.055 1 94.12 246 GLU A N 1
ATOM 1955 C CA . GLU A 1 246 ? -13.641 -7.074 11.344 1 94.12 246 GLU A CA 1
ATOM 1956 C C . GLU A 1 246 ? -14.992 -7.77 11.234 1 94.12 246 GLU A C 1
ATOM 1958 O O . GLU A 1 246 ? -16.016 -7.113 11.031 1 94.12 246 GLU A O 1
ATOM 1963 N N . GLU A 1 247 ? -15.031 -8.977 11.602 1 93.88 247 GLU A N 1
ATOM 1964 C CA . GLU A 1 247 ? -16.219 -9.812 11.414 1 93.88 247 GLU A CA 1
ATOM 1965 C C . GLU A 1 247 ? -17.359 -9.367 12.328 1 93.88 247 GLU A C 1
ATOM 1967 O O . GLU A 1 247 ? -18.531 -9.531 11.984 1 93.88 247 GLU A O 1
ATOM 1972 N N . ARG A 1 248 ? -17.047 -8.797 13.43 1 88.19 248 ARG A N 1
ATOM 1973 C CA . ARG A 1 248 ? -18.062 -8.398 14.414 1 88.19 248 ARG A CA 1
ATOM 1974 C C . ARG A 1 248 ? -19.016 -7.375 13.828 1 88.19 248 ARG A C 1
ATOM 1976 O O . ARG A 1 248 ? -20.156 -7.266 14.273 1 88.19 248 ARG A O 1
ATOM 1983 N N . VAL A 1 249 ? -18.562 -6.641 12.859 1 86.06 249 VAL A N 1
ATOM 1984 C CA . VAL A 1 249 ? -19.391 -5.555 12.32 1 86.06 249 VAL A CA 1
ATOM 1985 C C . VAL A 1 249 ? -20.266 -6.086 11.195 1 86.06 249 VAL A C 1
ATOM 1987 O O . VAL A 1 249 ? -21.141 -5.371 10.695 1 86.06 249 VAL A O 1
ATOM 1990 N N . TRP A 1 250 ? -20.047 -7.395 10.875 1 89.12 250 TRP A N 1
ATOM 1991 C CA . TRP A 1 250 ? -20.797 -7.969 9.758 1 89.12 250 TRP A CA 1
ATOM 1992 C C . TRP A 1 250 ? -22.156 -8.492 10.227 1 89.12 250 TRP A C 1
ATOM 1994 O O . TRP A 1 250 ? -22.984 -8.891 9.414 1 89.12 250 TRP A O 1
ATOM 2004 N N . ASP A 1 251 ? -22.438 -8.578 11.453 1 82.31 251 ASP A N 1
ATOM 2005 C CA . ASP A 1 251 ? -23.531 -9.32 12.07 1 82.31 251 ASP A CA 1
ATOM 2006 C C . ASP A 1 251 ? -24.875 -8.875 11.516 1 82.31 251 ASP A C 1
ATOM 2008 O O . ASP A 1 251 ? -25.844 -9.656 11.5 1 82.31 251 ASP A O 1
ATOM 2012 N N . ILE A 1 252 ? -24.922 -7.77 11 1 84.81 252 ILE A N 1
ATOM 2013 C CA . ILE A 1 252 ? -26.203 -7.258 10.523 1 84.81 252 ILE A CA 1
ATOM 2014 C C . ILE A 1 252 ? -26.438 -7.734 9.094 1 84.81 252 ILE A C 1
ATOM 2016 O O . ILE A 1 252 ? -27.562 -7.652 8.586 1 84.81 252 ILE A O 1
ATOM 2020 N N . LEU A 1 253 ? -25.5 -8.469 8.523 1 87.56 253 LEU A N 1
ATOM 2021 C CA . LEU A 1 253 ? -25.594 -8.859 7.121 1 87.56 253 LEU A CA 1
ATOM 2022 C C . LEU A 1 253 ? -26.125 -10.281 6.988 1 87.56 253 LEU A C 1
ATOM 2024 O O . LEU A 1 253 ? -26 -11.086 7.91 1 87.56 253 LEU A O 1
ATOM 2028 N N . PRO A 1 254 ? -26.766 -10.555 5.883 1 90.62 254 PRO A N 1
ATOM 2029 C CA . PRO A 1 254 ? -27.203 -11.93 5.637 1 90.62 254 PRO A CA 1
ATOM 2030 C C . PRO A 1 254 ? -26.047 -12.914 5.508 1 90.62 254 PRO A C 1
ATOM 2032 O O . PRO A 1 254 ? -24.938 -12.523 5.121 1 90.62 254 PRO A O 1
ATOM 2035 N N . GLU A 1 255 ? -26.297 -14.109 5.762 1 88 255 GLU A N 1
ATOM 2036 C CA . GLU A 1 255 ? -25.281 -15.156 5.859 1 88 255 GLU A CA 1
ATOM 2037 C C . GLU A 1 255 ? -24.5 -15.289 4.555 1 88 255 GLU A C 1
ATOM 2039 O O . GLU A 1 255 ? -23.266 -15.398 4.574 1 88 255 GLU A O 1
ATOM 2044 N N . PRO A 1 256 ? -25.141 -15.305 3.441 1 87.25 256 PRO A N 1
ATOM 2045 C CA . PRO A 1 256 ? -24.391 -15.422 2.195 1 87.25 256 PRO A CA 1
ATOM 2046 C C . PRO A 1 256 ? -23.406 -14.273 1.999 1 87.25 256 PRO A C 1
ATOM 2048 O O . PRO A 1 256 ? -22.312 -14.477 1.458 1 87.25 256 PRO A O 1
ATOM 2051 N N . GLU A 1 257 ? -23.797 -13.172 2.459 1 90.44 257 GLU A N 1
ATOM 2052 C CA . GLU A 1 257 ? -22.922 -12.008 2.348 1 90.44 257 GLU A CA 1
ATOM 2053 C C . GLU A 1 257 ? -21.734 -12.117 3.309 1 90.44 257 GLU A C 1
ATOM 2055 O O . GLU A 1 257 ? -20.625 -11.719 2.977 1 90.44 257 GLU A O 1
ATOM 2060 N N . ILE A 1 258 ? -22 -12.641 4.43 1 92.69 258 ILE A N 1
ATOM 2061 C CA . ILE A 1 258 ? -20.953 -12.844 5.418 1 92.69 258 ILE A CA 1
ATOM 2062 C C . ILE A 1 258 ? -19.922 -13.828 4.867 1 92.69 258 ILE A C 1
ATOM 2064 O O . ILE A 1 258 ? -18.703 -13.586 4.961 1 92.69 258 ILE A O 1
ATOM 2068 N N . CYS A 1 259 ? -20.406 -14.898 4.238 1 91.25 259 CYS A N 1
ATOM 2069 C CA . CYS A 1 259 ? -19.531 -15.914 3.666 1 91.25 259 CYS A CA 1
ATOM 2070 C C . CYS A 1 259 ? -18.672 -15.32 2.545 1 91.25 259 CYS A C 1
ATOM 2072 O O . CYS A 1 259 ? -17.484 -15.594 2.457 1 91.25 259 CYS A O 1
ATOM 2074 N N . ASN A 1 260 ? -19.281 -14.531 1.79 1 92.5 260 ASN A N 1
ATOM 2075 C CA . ASN A 1 260 ? -18.578 -13.906 0.682 1 92.5 260 ASN A CA 1
ATOM 2076 C C . ASN A 1 260 ? -17.5 -12.938 1.179 1 92.5 260 ASN A C 1
ATOM 2078 O O . ASN A 1 260 ? -16.406 -12.883 0.617 1 92.5 260 ASN A O 1
ATOM 2082 N N . ARG A 1 261 ? -17.844 -12.203 2.18 1 95.12 261 ARG A N 1
ATOM 2083 C CA . ARG A 1 261 ? -16.891 -11.273 2.775 1 95.12 261 ARG A CA 1
ATOM 2084 C C . ARG A 1 261 ? -15.703 -12.016 3.375 1 95.12 261 ARG A C 1
ATOM 2086 O O . ARG A 1 261 ? -14.562 -11.586 3.217 1 95.12 261 ARG A O 1
ATOM 2093 N N . LYS A 1 262 ? -16.016 -13.078 4.023 1 95.56 262 LYS A N 1
ATOM 2094 C CA . LYS A 1 262 ? -14.969 -13.883 4.648 1 95.56 262 LYS A CA 1
ATOM 2095 C C . LYS A 1 262 ? -14.008 -14.445 3.605 1 95.56 262 LYS A C 1
ATOM 2097 O O . LYS A 1 262 ? -12.789 -14.344 3.76 1 95.56 262 LYS A O 1
ATOM 2102 N N . ARG A 1 263 ? -14.539 -14.961 2.557 1 95.94 263 ARG A N 1
ATOM 2103 C CA . ARG A 1 263 ? -13.727 -15.523 1.486 1 95.94 263 ARG A CA 1
ATOM 2104 C C . ARG A 1 263 ? -12.891 -14.445 0.805 1 95.94 263 ARG A C 1
ATOM 2106 O O . ARG A 1 263 ? -11.719 -14.656 0.505 1 95.94 263 ARG A O 1
ATOM 2113 N N . LEU A 1 264 ? -13.5 -13.344 0.58 1 97.56 264 LEU A N 1
ATOM 2114 C CA . LEU A 1 264 ? -12.789 -12.242 -0.053 1 97.56 264 LEU A CA 1
ATOM 2115 C C . LEU A 1 264 ? -11.633 -11.766 0.816 1 97.56 264 LEU A C 1
ATOM 2117 O O . LEU A 1 264 ? -10.508 -11.609 0.329 1 97.56 264 LEU A O 1
ATOM 2121 N N . TRP A 1 265 ? -11.867 -11.555 2.111 1 98.06 265 TRP A N 1
ATOM 2122 C CA . TRP A 1 265 ? -10.828 -11.094 3.023 1 98.06 265 TRP A CA 1
ATOM 2123 C C . TRP A 1 265 ? -9.641 -12.055 3.031 1 98.06 265 TRP A C 1
ATOM 2125 O O . TRP A 1 265 ? -8.492 -11.633 2.854 1 98.06 265 TRP A O 1
ATOM 2135 N N . TRP A 1 266 ? -9.945 -13.297 3.174 1 97.88 266 TRP A N 1
ATOM 2136 C CA . TRP A 1 266 ? -8.859 -14.258 3.32 1 97.88 266 TRP A CA 1
ATOM 2137 C C . TRP A 1 266 ? -8.141 -14.477 1.991 1 97.88 266 TRP A C 1
ATOM 2139 O O . TRP A 1 266 ? -6.957 -14.805 1.968 1 97.88 266 TRP A O 1
ATOM 2149 N N . THR A 1 267 ? -8.875 -14.328 0.863 1 98.25 267 THR A N 1
ATOM 2150 C CA . THR A 1 267 ? -8.195 -14.359 -0.429 1 98.25 267 THR A CA 1
ATOM 2151 C C . THR A 1 267 ? -7.211 -13.203 -0.553 1 98.25 267 THR A C 1
ATOM 2153 O O . THR A 1 267 ? -6.074 -13.398 -0.992 1 98.25 267 THR A O 1
ATOM 2156 N N . ILE A 1 268 ? -7.605 -12.016 -0.144 1 98.56 268 ILE A N 1
ATOM 2157 C CA . ILE A 1 268 ? -6.734 -10.844 -0.162 1 98.56 268 ILE A CA 1
ATOM 2158 C C . ILE A 1 268 ? -5.531 -11.086 0.748 1 98.56 268 ILE A C 1
ATOM 2160 O O . ILE A 1 268 ? -4.398 -10.766 0.387 1 98.56 268 ILE A O 1
ATOM 2164 N N . TYR A 1 269 ? -5.828 -11.664 1.904 1 98.44 269 TYR A N 1
ATOM 2165 C CA . TYR A 1 269 ? -4.777 -12.008 2.854 1 98.44 269 TYR A CA 1
ATOM 2166 C C . TYR A 1 269 ? -3.744 -12.93 2.211 1 98.44 269 TYR A C 1
ATOM 2168 O O . TYR A 1 269 ? -2.539 -12.688 2.305 1 98.44 269 TYR A O 1
ATOM 2176 N N . PHE A 1 270 ? -4.207 -13.961 1.509 1 98.38 270 PHE A N 1
ATOM 2177 C CA . PHE A 1 270 ? -3.316 -14.922 0.875 1 98.38 270 PHE A CA 1
ATOM 2178 C C . PHE A 1 270 ? -2.549 -14.273 -0.272 1 98.38 270 PHE A C 1
ATOM 2180 O O . PHE A 1 270 ? -1.344 -14.492 -0.418 1 98.38 270 PHE A O 1
ATOM 2187 N N . LEU A 1 271 ? -3.207 -13.531 -1.123 1 98.31 271 LEU A N 1
ATOM 2188 C CA . LEU A 1 271 ? -2.564 -12.891 -2.264 1 98.31 271 LEU A CA 1
ATOM 2189 C C . LEU A 1 271 ? -1.48 -11.922 -1.804 1 98.31 271 LEU A C 1
ATOM 2191 O O . LEU A 1 271 ? -0.439 -11.789 -2.451 1 98.31 271 LEU A O 1
ATOM 2195 N N . ASP A 1 272 ? -1.734 -11.227 -0.748 1 97.94 272 ASP A N 1
ATOM 2196 C CA . ASP A 1 272 ? -0.742 -10.336 -0.15 1 97.94 272 ASP A CA 1
ATOM 2197 C C . ASP A 1 272 ? 0.549 -11.086 0.166 1 97.94 272 ASP A C 1
ATOM 2199 O O . ASP A 1 272 ? 1.641 -10.625 -0.173 1 97.94 272 ASP A O 1
ATOM 2203 N N . ARG A 1 273 ? 0.437 -12.211 0.751 1 98 273 ARG A N 1
ATOM 2204 C CA . ARG A 1 273 ? 1.592 -13.023 1.12 1 98 273 ARG A CA 1
ATOM 2205 C C . ARG A 1 273 ? 2.242 -13.641 -0.113 1 98 273 ARG A C 1
ATOM 2207 O O . ARG A 1 273 ? 3.467 -13.781 -0.172 1 98 273 ARG A O 1
ATOM 2214 N N . LYS A 1 274 ? 1.374 -14.062 -0.974 1 96.75 274 LYS A N 1
ATOM 2215 C CA . LYS A 1 274 ? 1.901 -14.664 -2.193 1 96.75 274 LYS A CA 1
ATOM 2216 C C . LYS A 1 274 ? 2.73 -13.664 -2.99 1 96.75 274 LYS A C 1
ATOM 2218 O O . LYS A 1 274 ? 3.822 -13.984 -3.461 1 96.75 274 LYS A O 1
ATOM 2223 N N . ILE A 1 275 ? 2.268 -12.508 -3.152 1 96.06 275 ILE A N 1
ATOM 2224 C CA . ILE A 1 275 ? 2.977 -11.461 -3.883 1 96.06 275 ILE A CA 1
ATOM 2225 C C . ILE A 1 275 ? 4.238 -11.062 -3.117 1 96.06 275 ILE A C 1
ATOM 2227 O O . ILE A 1 275 ? 5.285 -10.82 -3.721 1 96.06 275 ILE A O 1
ATOM 2231 N N . SER A 1 276 ? 4.105 -10.984 -1.791 1 95.12 276 SER A N 1
ATOM 2232 C CA . SER A 1 276 ? 5.281 -10.766 -0.955 1 95.12 276 SER A CA 1
ATOM 2233 C C . SER A 1 276 ? 6.367 -11.797 -1.246 1 95.12 276 SER A C 1
ATOM 2235 O O . SER A 1 276 ? 7.535 -11.445 -1.41 1 95.12 276 SER A O 1
ATOM 2237 N N . GLN A 1 277 ? 6.012 -13 -1.352 1 94 277 GLN A N 1
ATOM 2238 C CA . GLN A 1 277 ? 6.941 -14.086 -1.628 1 94 277 GLN A CA 1
ATOM 2239 C C . GLN A 1 277 ? 7.59 -13.922 -3 1 94 277 GLN A C 1
ATOM 2241 O O . GLN A 1 277 ? 8.797 -14.094 -3.146 1 94 277 GLN A O 1
ATOM 2246 N N . ARG A 1 278 ? 6.793 -13.57 -3.926 1 92.81 278 ARG A N 1
ATOM 2247 C CA . ARG A 1 278 ? 7.27 -13.477 -5.301 1 92.81 278 ARG A CA 1
ATOM 2248 C C . ARG A 1 278 ? 8.164 -12.25 -5.492 1 92.81 278 ARG A C 1
ATOM 2250 O O . ARG A 1 278 ? 9.102 -12.281 -6.289 1 92.81 278 ARG A O 1
ATOM 2257 N N . THR A 1 279 ? 7.891 -11.227 -4.781 1 89.38 279 THR A N 1
ATOM 2258 C CA . THR A 1 279 ? 8.648 -9.992 -4.941 1 89.38 279 THR A CA 1
ATOM 2259 C C . THR A 1 279 ? 9.836 -9.953 -3.988 1 89.38 279 THR A C 1
ATOM 2261 O O . THR A 1 279 ? 10.75 -9.148 -4.156 1 89.38 279 THR A O 1
ATOM 2264 N N . GLY A 1 280 ? 9.766 -10.828 -2.988 1 89.56 280 GLY A N 1
ATOM 2265 C CA . GLY A 1 280 ? 10.789 -10.75 -1.96 1 89.56 280 GLY A CA 1
ATOM 2266 C C . GLY A 1 280 ? 10.711 -9.492 -1.125 1 89.56 280 GLY A C 1
ATOM 2267 O O . GLY A 1 280 ? 11.734 -8.891 -0.787 1 89.56 280 GLY A O 1
ATOM 2268 N N . SER A 1 281 ? 9.539 -9.031 -0.91 1 91.06 281 SER A N 1
ATOM 2269 C CA . SER A 1 281 ? 9.273 -7.84 -0.105 1 91.06 281 SER A CA 1
ATOM 2270 C C . SER A 1 281 ? 8.328 -8.148 1.046 1 91.06 281 SER A C 1
ATOM 2272 O O . SER A 1 281 ? 7.629 -9.172 1.027 1 91.06 281 SER A O 1
ATOM 2274 N N . PRO A 1 282 ? 8.289 -7.32 2.094 1 93.75 282 PRO A N 1
ATOM 2275 C CA . PRO A 1 282 ? 7.402 -7.586 3.225 1 93.75 282 PRO A CA 1
ATOM 2276 C C . PRO A 1 282 ? 5.926 -7.586 2.828 1 93.75 282 PRO A C 1
ATOM 2278 O O . PRO A 1 282 ? 5.523 -6.84 1.934 1 93.75 282 PRO A O 1
ATOM 2281 N N . TYR A 1 283 ? 5.156 -8.406 3.496 1 96.19 283 TYR A N 1
ATOM 2282 C CA . TYR A 1 283 ? 3.709 -8.391 3.316 1 96.19 283 TYR A CA 1
ATOM 2283 C C . TYR A 1 283 ? 3.088 -7.172 3.988 1 96.19 283 TYR A C 1
ATOM 2285 O O . TYR A 1 283 ? 3.744 -6.488 4.777 1 96.19 283 TYR A O 1
ATOM 2293 N N . LEU A 1 284 ? 1.821 -6.922 3.73 1 95.25 284 LEU A N 1
ATOM 2294 C CA . LEU A 1 284 ? 1.21 -5.652 4.102 1 95.25 284 LEU A CA 1
ATOM 2295 C C . LEU A 1 284 ? 0.279 -5.824 5.297 1 95.25 284 LEU A C 1
ATOM 2297 O O . LEU A 1 284 ? 0.321 -5.031 6.242 1 95.25 284 LEU A O 1
ATOM 2301 N N . ILE A 1 285 ? -0.581 -6.809 5.285 1 97.25 285 ILE A N 1
ATOM 2302 C CA . ILE A 1 285 ? -1.633 -6.977 6.281 1 97.25 285 ILE A CA 1
ATOM 2303 C C . ILE A 1 285 ? -1.039 -7.535 7.57 1 97.25 285 ILE A C 1
ATOM 2305 O O . ILE A 1 285 ? -0.628 -8.695 7.617 1 97.25 285 ILE A O 1
ATOM 2309 N N . ARG A 1 286 ? -1.089 -6.777 8.617 1 96 286 ARG A N 1
ATOM 2310 C CA . ARG A 1 286 ? -0.59 -7.203 9.922 1 96 286 ARG A CA 1
ATOM 2311 C C . ARG A 1 286 ? -1.597 -8.109 10.617 1 96 286 ARG A C 1
ATOM 2313 O O . ARG A 1 286 ? -2.807 -7.906 10.508 1 96 286 ARG A O 1
ATOM 2320 N N . ASP A 1 287 ? -1.084 -8.984 11.391 1 92.81 287 ASP A N 1
ATOM 2321 C CA . ASP A 1 287 ? -1.955 -9.953 12.047 1 92.81 287 ASP A CA 1
ATOM 2322 C C . ASP A 1 287 ? -2.9 -9.266 13.031 1 92.81 287 ASP A C 1
ATOM 2324 O O . ASP A 1 287 ? -4.031 -9.719 13.227 1 92.81 287 ASP A O 1
ATOM 2328 N N . ILE A 1 288 ? -2.477 -8.18 13.578 1 94.56 288 ILE A N 1
ATOM 2329 C CA . ILE A 1 288 ? -3.273 -7.453 14.562 1 94.56 288 ILE A CA 1
ATOM 2330 C C . ILE A 1 288 ? -4.48 -6.816 13.875 1 94.56 288 ILE A C 1
ATOM 2332 O O . ILE A 1 288 ? -5.434 -6.406 14.539 1 94.56 288 ILE A O 1
ATOM 2336 N N . GLU A 1 289 ? -4.449 -6.742 12.562 1 96.62 289 GLU A N 1
ATOM 2337 C CA . GLU A 1 289 ? -5.555 -6.176 11.797 1 96.62 289 GLU A CA 1
ATOM 2338 C C . GLU A 1 289 ? -6.512 -7.262 11.32 1 96.62 289 GLU A C 1
ATOM 2340 O O . GLU A 1 289 ? -7.422 -6.996 10.531 1 96.62 289 GLU A O 1
ATOM 2345 N N . VAL A 1 290 ? -6.367 -8.492 11.727 1 97.75 290 VAL A N 1
ATOM 2346 C CA . VAL A 1 290 ? -7.195 -9.609 11.273 1 97.75 290 VAL A CA 1
ATOM 2347 C C . VAL A 1 290 ? -8.102 -10.078 12.414 1 97.75 290 VAL A C 1
ATOM 2349 O O . VAL A 1 290 ? -7.695 -10.906 13.234 1 97.75 290 VAL A O 1
ATOM 2352 N N . ALA A 1 291 ? -9.273 -9.578 12.438 1 96.75 291 ALA A N 1
ATOM 2353 C CA . ALA A 1 291 ? -10.289 -10.031 13.383 1 96.75 291 ALA A CA 1
ATOM 2354 C C . ALA A 1 291 ? -11.414 -10.773 12.664 1 96.75 291 ALA A C 1
ATOM 2356 O O . ALA A 1 291 ? -12.594 -10.461 12.836 1 96.75 291 ALA A O 1
ATOM 2357 N N . VAL A 1 292 ? -11.039 -11.656 11.828 1 96.88 292 VAL A N 1
ATOM 2358 C CA . VAL A 1 292 ? -11.945 -12.508 11.062 1 96.88 292 VAL A CA 1
ATOM 2359 C C . VAL A 1 292 ? -11.633 -13.977 11.344 1 96.88 292 VAL A C 1
ATOM 2361 O O . VAL A 1 292 ? -10.477 -14.398 11.25 1 96.88 292 VAL A O 1
ATOM 2364 N N . SER A 1 293 ? -12.602 -14.688 11.719 1 94.5 293 SER A N 1
ATOM 2365 C CA . SER A 1 293 ? -12.391 -16.109 11.961 1 94.5 293 SER A CA 1
ATOM 2366 C C . SER A 1 293 ? -12 -16.844 10.68 1 94.5 293 SER A C 1
ATOM 2368 O O . SER A 1 293 ? -12.461 -16.484 9.594 1 94.5 293 SER A O 1
ATOM 2370 N N . ASP A 1 294 ? -11.078 -17.75 10.852 1 94.25 294 ASP A N 1
ATOM 2371 C CA . ASP A 1 294 ? -10.742 -18.531 9.672 1 94.25 294 ASP A CA 1
ATOM 2372 C C . ASP A 1 294 ? -11.773 -19.641 9.438 1 94.25 294 ASP A C 1
ATOM 2374 O O . ASP A 1 294 ? -12.914 -19.531 9.891 1 94.25 294 ASP A O 1
ATOM 2378 N N . PHE A 1 295 ? -11.477 -20.641 8.578 1 93.06 295 PHE A N 1
ATOM 2379 C CA . PHE A 1 295 ? -12.461 -21.641 8.172 1 93.06 295 PHE A CA 1
ATOM 2380 C C . PHE A 1 295 ? -12.289 -22.938 8.969 1 93.06 295 PHE A C 1
ATOM 2382 O O . PHE A 1 295 ? -12.891 -23.953 8.641 1 93.06 295 PHE A O 1
ATOM 2389 N N . SER A 1 296 ? -11.523 -22.922 9.961 1 83.94 296 SER A N 1
ATOM 2390 C CA . SER A 1 296 ? -11.164 -24.125 10.695 1 83.94 296 SER A CA 1
ATOM 2391 C C . SER A 1 296 ? -12.375 -24.703 11.43 1 83.94 296 SER A C 1
ATOM 2393 O O . SER A 1 296 ? -12.523 -25.922 11.531 1 83.94 296 SER A O 1
ATOM 2395 N N . GLN A 1 297 ? -13.195 -23.828 11.945 1 74.69 297 GLN A N 1
ATOM 2396 C CA . GLN A 1 297 ? -14.312 -24.281 12.766 1 74.69 297 GLN A CA 1
ATOM 2397 C C . GLN A 1 297 ? -15.539 -24.578 11.906 1 74.69 297 GLN A C 1
ATOM 2399 O O . GLN A 1 297 ? -16.453 -25.297 12.336 1 74.69 297 GLN A O 1
ATOM 2404 N N . SER A 1 298 ? -15.523 -24.094 10.766 1 65.19 298 SER A N 1
ATOM 2405 C CA . SER A 1 298 ? -16.75 -24.203 9.977 1 65.19 298 SER A CA 1
ATOM 2406 C C . SER A 1 298 ? -16.5 -24.938 8.664 1 65.19 298 SER A C 1
ATOM 2408 O O . SER A 1 298 ? -17.203 -24.719 7.68 1 65.19 298 SER A O 1
ATOM 2410 N N . SER A 1 299 ? -15.672 -25.812 8.633 1 64.69 299 SER A N 1
ATOM 2411 C CA . SER A 1 299 ? -15.227 -26.406 7.375 1 64.69 299 SER A CA 1
ATOM 2412 C C . SER A 1 299 ? -16.281 -27.359 6.82 1 64.69 299 SER A C 1
ATOM 2414 O O . SER A 1 299 ? -16.016 -28.562 6.68 1 64.69 299 SER A O 1
ATOM 2416 N N . SER A 1 300 ? -17.359 -26.703 6.57 1 74.25 300 SER A N 1
ATOM 2417 C CA . SER A 1 300 ? -18.469 -27.562 6.148 1 74.25 300 SER A CA 1
ATOM 2418 C C . SER A 1 300 ? -18.375 -27.875 4.66 1 74.25 300 SER A C 1
ATOM 2420 O O . SER A 1 300 ? -18.797 -28.953 4.227 1 74.25 300 SER A O 1
ATOM 2422 N N . THR A 1 301 ? -17.75 -27.078 3.893 1 86.62 301 THR A N 1
ATOM 2423 C CA . THR A 1 301 ? -17.719 -27.297 2.453 1 86.62 301 THR A CA 1
ATOM 2424 C C . THR A 1 301 ? -16.297 -27.547 1.967 1 86.62 301 THR A C 1
ATOM 2426 O O . THR A 1 301 ? -15.336 -27.219 2.666 1 86.62 301 THR A O 1
ATOM 2429 N N . ALA A 1 302 ? -16.172 -28.219 0.836 1 88.31 302 ALA A N 1
ATOM 2430 C CA . ALA A 1 302 ? -14.875 -28.453 0.215 1 88.31 302 ALA A CA 1
ATOM 2431 C C . ALA A 1 302 ? -14.141 -27.156 -0.053 1 88.31 302 ALA A C 1
ATOM 2433 O O . ALA A 1 302 ? -12.922 -27.078 0.085 1 88.31 302 ALA A O 1
ATOM 2434 N N . THR A 1 303 ? -14.906 -26.203 -0.374 1 89.69 303 THR A N 1
ATOM 2435 C CA . THR A 1 303 ? -14.328 -24.891 -0.642 1 89.69 303 THR A CA 1
ATOM 2436 C C . THR A 1 303 ? -13.766 -24.266 0.635 1 89.69 303 THR A C 1
ATOM 2438 O O . THR A 1 303 ? -12.688 -23.672 0.616 1 89.69 303 THR A O 1
ATOM 2441 N N . ASP A 1 304 ? -14.422 -24.438 1.728 1 91.62 304 ASP A N 1
ATOM 2442 C CA . ASP A 1 304 ? -13.945 -23.906 3 1 91.62 304 ASP A CA 1
ATOM 2443 C C . ASP A 1 304 ? -12.656 -24.594 3.443 1 91.62 304 ASP A C 1
ATOM 2445 O O . ASP A 1 304 ? -11.766 -23.953 4.004 1 91.62 304 ASP A O 1
ATOM 2449 N N . ARG A 1 305 ? -12.625 -25.844 3.188 1 93.31 305 ARG A N 1
ATOM 2450 C CA . ARG A 1 305 ? -11.414 -26.578 3.539 1 93.31 305 ARG A CA 1
ATOM 2451 C C . ARG A 1 305 ? -10.227 -26.094 2.715 1 93.31 305 ARG A C 1
ATOM 2453 O O . ARG A 1 305 ? -9.117 -25.953 3.24 1 93.31 305 ARG A O 1
ATOM 2460 N N . TYR A 1 306 ? -10.5 -25.906 1.461 1 95 306 TYR A N 1
ATOM 2461 C CA . TYR A 1 306 ? -9.445 -25.375 0.603 1 95 306 TYR A CA 1
ATOM 2462 C C . TYR A 1 306 ? -9.031 -23.984 1.058 1 95 306 TYR A C 1
ATOM 2464 O O . TYR A 1 306 ? -7.836 -23.672 1.115 1 95 306 TYR A O 1
ATOM 2472 N N . MET A 1 307 ? -9.977 -23.188 1.41 1 95.5 307 MET A N 1
ATOM 2473 C CA . MET A 1 307 ? -9.695 -21.828 1.89 1 95.5 307 MET A CA 1
ATOM 2474 C C . MET A 1 307 ? -8.844 -21.875 3.156 1 95.5 307 MET A C 1
ATOM 2476 O O . MET A 1 307 ? -7.969 -21.016 3.346 1 95.5 307 MET A O 1
ATOM 2480 N N . GLN A 1 308 ? -9.141 -22.781 3.979 1 95.81 308 GLN A N 1
ATOM 2481 C CA . GLN A 1 308 ? -8.344 -22.906 5.199 1 95.81 308 GLN A CA 1
ATOM 2482 C C . GLN A 1 308 ? -6.879 -23.172 4.875 1 95.81 308 GLN A C 1
ATOM 2484 O O . GLN A 1 308 ? -5.984 -22.656 5.543 1 95.81 308 GLN A O 1
ATOM 2489 N N . VAL A 1 309 ? -6.68 -23.984 3.883 1 96.5 309 VAL A N 1
ATOM 2490 C CA . VAL A 1 309 ? -5.305 -24.266 3.482 1 96.5 309 VAL A CA 1
ATOM 2491 C C . VAL A 1 309 ? -4.629 -22.984 2.994 1 96.5 309 VAL A C 1
ATOM 2493 O O . VAL A 1 309 ? -3.461 -22.734 3.307 1 96.5 309 VAL A O 1
ATOM 2496 N N . LEU A 1 310 ? -5.344 -22.188 2.209 1 96.88 310 LEU A N 1
ATOM 2497 C CA . LEU A 1 310 ? -4.793 -20.922 1.754 1 96.88 310 LEU A CA 1
ATOM 2498 C C . LEU A 1 310 ? -4.449 -20.016 2.938 1 96.88 310 LEU A C 1
ATOM 2500 O O . LEU A 1 310 ? -3.414 -19.344 2.928 1 96.88 310 LEU A O 1
ATOM 2504 N N . VAL A 1 311 ? -5.285 -20 3.922 1 97.12 311 VAL A N 1
ATOM 2505 C CA . VAL A 1 311 ? -5.031 -19.234 5.137 1 97.12 311 VAL A CA 1
ATOM 2506 C C . VAL A 1 311 ? -3.754 -19.734 5.805 1 97.12 311 VAL A C 1
ATOM 2508 O O . VAL A 1 311 ? -2.889 -18.938 6.176 1 97.12 311 VAL A O 1
ATOM 2511 N N . ASP A 1 312 ? -3.637 -21.016 5.941 1 97.44 312 ASP A N 1
ATOM 2512 C CA . ASP A 1 312 ? -2.475 -21.609 6.598 1 97.44 312 ASP A CA 1
ATOM 2513 C C . ASP A 1 312 ? -1.19 -21.297 5.836 1 97.44 312 ASP A C 1
ATOM 2515 O O . ASP A 1 312 ? -0.164 -20.984 6.445 1 97.44 312 ASP A O 1
ATOM 2519 N N . LEU A 1 313 ? -1.28 -21.391 4.527 1 97.75 313 LEU A N 1
ATOM 2520 C CA . LEU A 1 313 ? -0.122 -21.062 3.705 1 97.75 313 LEU A CA 1
ATOM 2521 C C . LEU A 1 313 ? 0.268 -19.594 3.877 1 97.75 313 LEU A C 1
ATOM 2523 O O . LEU A 1 313 ? 1.455 -19.266 3.947 1 97.75 313 LEU A O 1
ATOM 2527 N N . GLY A 1 314 ? -0.725 -18.734 3.887 1 97.75 314 GLY A N 1
ATOM 2528 C CA . GLY A 1 314 ? -0.458 -17.328 4.137 1 97.75 314 GLY A CA 1
ATOM 2529 C C . GLY A 1 314 ? 0.194 -17.078 5.484 1 97.75 314 GLY A C 1
ATOM 2530 O O . GLY A 1 314 ? 1.171 -16.328 5.574 1 97.75 314 GLY A O 1
ATOM 2531 N N . LYS A 1 315 ? -0.288 -17.688 6.523 1 97.69 315 LYS A N 1
ATOM 2532 C CA . LYS A 1 315 ? 0.266 -17.547 7.867 1 97.69 315 LYS A CA 1
ATOM 2533 C C . LYS A 1 315 ? 1.691 -18.078 7.934 1 97.69 315 LYS A C 1
ATOM 2535 O O . LYS A 1 315 ? 2.549 -17.5 8.602 1 97.69 315 LYS A O 1
ATOM 2540 N N . LEU A 1 316 ? 1.878 -19.156 7.273 1 97.94 316 LEU A N 1
ATOM 2541 C CA . LEU A 1 316 ? 3.213 -19.734 7.227 1 97.94 316 LEU A CA 1
ATOM 2542 C C . LEU A 1 316 ? 4.211 -18.766 6.609 1 97.94 316 LEU A C 1
ATOM 2544 O O . LEU A 1 316 ? 5.324 -18.609 7.121 1 97.94 316 LEU A O 1
ATOM 2548 N N . TRP A 1 317 ? 3.834 -18.188 5.539 1 97.81 317 TRP A N 1
ATOM 2549 C CA . TRP A 1 317 ? 4.758 -17.25 4.898 1 97.81 317 TRP A CA 1
ATOM 2550 C C . TRP A 1 317 ? 5.047 -16.062 5.809 1 97.81 317 TRP A C 1
ATOM 2552 O O . TRP A 1 317 ? 6.184 -15.578 5.867 1 97.81 317 TRP A O 1
ATOM 2562 N N . SER A 1 318 ? 4.02 -15.555 6.461 1 97.38 318 SER A N 1
ATOM 2563 C CA . SER A 1 318 ? 4.254 -14.469 7.414 1 97.38 318 SER A CA 1
ATOM 2564 C C . SER A 1 318 ? 5.316 -14.859 8.438 1 97.38 318 SER A C 1
ATOM 2566 O O . SER A 1 318 ? 6.219 -14.07 8.727 1 97.38 318 SER A O 1
ATOM 2568 N N . LEU A 1 319 ? 5.207 -16.031 8.906 1 97 319 LEU A N 1
ATOM 2569 C CA . LEU A 1 319 ? 6.148 -16.516 9.906 1 97 319 LEU A CA 1
ATOM 2570 C C . LEU A 1 319 ? 7.547 -16.656 9.32 1 97 319 LEU A C 1
ATOM 2572 O O . LEU A 1 319 ? 8.531 -16.281 9.961 1 97 319 LEU A O 1
ATOM 2576 N N . ILE A 1 320 ? 7.602 -17.188 8.164 1 95.81 320 ILE A N 1
ATOM 2577 C CA . ILE A 1 320 ? 8.883 -17.375 7.488 1 95.81 320 ILE A CA 1
ATOM 2578 C C . ILE A 1 320 ? 9.539 -16.031 7.25 1 95.81 320 ILE A C 1
ATOM 2580 O O . ILE A 1 320 ? 10.719 -15.836 7.566 1 95.81 320 ILE A O 1
ATOM 2584 N N . TRP A 1 321 ? 8.789 -15.109 6.73 1 95.69 321 TRP A N 1
ATOM 2585 C CA . TRP A 1 321 ? 9.328 -13.781 6.449 1 95.69 321 TRP A CA 1
ATOM 2586 C C . TRP A 1 321 ? 9.859 -13.125 7.723 1 95.69 321 TRP A C 1
ATOM 2588 O O . TRP A 1 321 ? 10.984 -12.625 7.75 1 95.69 321 TRP A O 1
ATOM 2598 N N . ASP A 1 322 ? 9.07 -13.133 8.781 1 95.12 322 ASP A N 1
ATOM 2599 C CA . ASP A 1 322 ? 9.414 -12.445 10.023 1 95.12 322 ASP A CA 1
ATOM 2600 C C . ASP A 1 322 ? 10.641 -13.078 10.68 1 95.12 322 ASP A C 1
ATOM 2602 O O . ASP A 1 322 ? 11.445 -12.391 11.305 1 95.12 322 ASP A O 1
ATOM 2606 N N . THR A 1 323 ? 10.734 -14.328 10.477 1 93.94 323 THR A N 1
ATOM 2607 C CA . THR A 1 323 ? 11.805 -15.055 11.156 1 93.94 323 THR A CA 1
ATOM 2608 C C . THR A 1 323 ? 13.117 -14.93 10.391 1 93.94 323 THR A C 1
ATOM 2610 O O . THR A 1 323 ? 14.18 -14.773 10.992 1 93.94 323 THR A O 1
ATOM 2613 N N . PHE A 1 324 ? 13.055 -14.93 9.039 1 91.06 324 PHE A N 1
ATOM 2614 C CA . PHE A 1 324 ? 14.297 -15.141 8.305 1 91.06 324 PHE A CA 1
ATOM 2615 C C . PHE A 1 324 ? 14.617 -13.93 7.438 1 91.06 324 PHE A C 1
ATOM 2617 O O . PHE A 1 324 ? 15.781 -13.688 7.105 1 91.06 324 PHE A O 1
ATOM 2624 N N . PHE A 1 325 ? 13.656 -13.203 7.008 1 91.06 325 PHE A N 1
ATOM 2625 C CA . PHE A 1 325 ? 13.93 -12.289 5.906 1 91.06 325 PHE A CA 1
ATOM 2626 C C . PHE A 1 325 ? 13.617 -10.852 6.301 1 91.06 325 PHE A C 1
ATOM 2628 O O . PHE A 1 325 ? 14.039 -9.914 5.629 1 91.06 325 PHE A O 1
ATOM 2635 N N . ALA A 1 326 ? 12.852 -10.617 7.383 1 93.06 326 ALA A N 1
ATOM 2636 C CA . ALA A 1 326 ? 12.547 -9.266 7.836 1 93.06 326 ALA A CA 1
ATOM 2637 C C . ALA A 1 326 ? 13.828 -8.477 8.117 1 93.06 326 ALA A C 1
ATOM 2639 O O . ALA A 1 326 ? 14.891 -9.07 8.32 1 93.06 326 ALA A O 1
ATOM 2640 N N . ALA A 1 327 ? 13.719 -7.195 8.102 1 92.5 327 ALA A N 1
ATOM 2641 C CA . ALA A 1 327 ? 14.883 -6.324 8.289 1 92.5 327 ALA A CA 1
ATOM 2642 C C . ALA A 1 327 ? 15.555 -6.59 9.625 1 92.5 327 ALA A C 1
ATOM 2644 O O . ALA A 1 327 ? 16.781 -6.547 9.734 1 92.5 327 ALA A O 1
ATOM 2645 N N . THR A 1 328 ? 14.766 -6.902 10.664 1 93.19 328 THR A N 1
ATOM 2646 C CA . THR A 1 328 ? 15.312 -7.07 12 1 93.19 328 THR A CA 1
ATOM 2647 C C . THR A 1 328 ? 15.695 -8.523 12.25 1 93.19 328 THR A C 1
ATOM 2649 O O . THR A 1 328 ? 16.25 -8.852 13.305 1 93.19 328 THR A O 1
ATOM 2652 N N . ALA A 1 329 ? 15.328 -9.391 11.273 1 90.25 329 ALA A N 1
ATOM 2653 C CA . ALA A 1 329 ? 15.648 -10.805 11.461 1 90.25 329 ALA A CA 1
ATOM 2654 C C . ALA A 1 329 ? 17.141 -11 11.727 1 90.25 329 ALA A C 1
ATOM 2656 O O . ALA A 1 329 ? 17.984 -10.344 11.094 1 90.25 329 ALA A O 1
ATOM 2657 N N . PRO A 1 330 ? 17.391 -11.797 12.617 1 85.5 330 PRO A N 1
ATOM 2658 C CA . PRO A 1 330 ? 18.797 -12.023 12.938 1 85.5 330 PRO A CA 1
ATOM 2659 C C . PRO A 1 330 ? 19.594 -12.555 11.75 1 85.5 330 PRO A C 1
ATOM 2661 O O . PRO A 1 330 ? 19.094 -13.359 10.969 1 85.5 330 PRO A O 1
ATOM 2664 N N . LYS A 1 331 ? 20.766 -12.047 11.609 1 79.69 331 LYS A N 1
ATOM 2665 C CA . LYS A 1 331 ? 21.734 -12.539 10.641 1 79.69 331 LYS A CA 1
ATOM 2666 C C . LYS A 1 331 ? 23.047 -12.914 11.312 1 79.69 331 LYS A C 1
ATOM 2668 O O . LYS A 1 331 ? 23.594 -12.133 12.102 1 79.69 331 LYS A O 1
ATOM 2673 N N . PRO A 1 332 ? 23.641 -14.156 11.188 1 79.19 332 PRO A N 1
ATOM 2674 C CA . PRO A 1 332 ? 23.188 -15.195 10.266 1 79.19 332 PRO A CA 1
ATOM 2675 C C . PRO A 1 332 ? 21.969 -15.961 10.797 1 79.19 332 PRO A C 1
ATOM 2677 O O . PRO A 1 332 ? 21.703 -15.93 12 1 79.19 332 PRO A O 1
ATOM 2680 N N . ILE A 1 333 ? 21.344 -16.641 9.953 1 81.25 333 ILE A N 1
ATOM 2681 C CA . ILE A 1 333 ? 20.141 -17.406 10.281 1 81.25 333 ILE A CA 1
ATOM 2682 C C . ILE A 1 333 ? 20.531 -18.594 11.164 1 81.25 333 ILE A C 1
ATOM 2684 O O . ILE A 1 333 ? 21.547 -19.25 10.93 1 81.25 333 ILE A O 1
ATOM 2688 N N . ASP A 1 334 ? 19.797 -18.797 12.188 1 81.06 334 ASP A N 1
ATOM 2689 C CA . ASP A 1 334 ? 19.984 -19.953 13.062 1 81.06 334 ASP A CA 1
ATOM 2690 C C . ASP A 1 334 ? 19.406 -21.219 12.422 1 81.06 334 ASP A C 1
ATOM 2692 O O . ASP A 1 334 ? 18.203 -21.312 12.188 1 81.06 334 ASP A O 1
ATOM 2696 N N . TRP A 1 335 ? 20.203 -22.203 12.281 1 83.31 335 TRP A N 1
ATOM 2697 C CA . TRP A 1 335 ? 19.812 -23.453 11.625 1 83.31 335 TRP A CA 1
ATOM 2698 C C . TRP A 1 335 ? 18.734 -24.172 12.422 1 83.31 335 TRP A C 1
ATOM 2700 O O . TRP A 1 335 ? 17.891 -24.875 11.844 1 83.31 335 TRP A O 1
ATOM 2710 N N . LYS A 1 336 ? 18.781 -23.984 13.664 1 86.94 336 LYS A N 1
ATOM 2711 C CA . LYS A 1 336 ? 17.75 -24.609 14.492 1 86.94 336 LYS A CA 1
ATOM 2712 C C . LYS A 1 336 ? 16.359 -24.047 14.156 1 86.94 336 LYS A C 1
ATOM 2714 O O . LYS A 1 336 ? 15.375 -24.797 14.148 1 86.94 336 LYS A O 1
ATOM 2719 N N . GLU A 1 337 ? 16.375 -22.734 13.828 1 91.06 337 GLU A N 1
ATOM 2720 C CA . GLU A 1 337 ? 15.102 -22.109 13.461 1 91.06 337 GLU A CA 1
ATOM 2721 C C . GLU A 1 337 ? 14.609 -22.625 12.109 1 91.06 337 GLU A C 1
ATOM 2723 O O . GLU A 1 337 ? 13.398 -22.719 11.883 1 91.06 337 GLU A O 1
ATOM 2728 N N . VAL A 1 338 ? 15.5 -22.953 11.211 1 91.12 338 VAL A N 1
ATOM 2729 C CA . VAL A 1 338 ? 15.141 -23.5 9.914 1 91.12 338 VAL A CA 1
ATOM 2730 C C . VAL A 1 338 ? 14.453 -24.859 10.094 1 91.12 338 VAL A C 1
ATOM 2732 O O . VAL A 1 338 ? 13.438 -25.125 9.461 1 91.12 338 VAL A O 1
ATOM 2735 N N . GLU A 1 339 ? 15.023 -25.688 11.008 1 92.38 339 GLU A N 1
ATOM 2736 C CA . GLU A 1 339 ? 14.445 -27 11.266 1 92.38 339 GLU A CA 1
ATOM 2737 C C . GLU A 1 339 ? 13.07 -26.875 11.914 1 92.38 339 GLU A C 1
ATOM 2739 O O . GLU A 1 339 ? 12.156 -27.656 11.594 1 92.38 339 GLU A O 1
ATOM 2744 N N . VAL A 1 340 ? 13.008 -25.922 12.789 1 95.44 340 VAL A N 1
ATOM 2745 C CA . VAL A 1 340 ? 11.719 -25.703 13.43 1 95.44 340 VAL A CA 1
ATOM 2746 C C . VAL A 1 340 ? 10.688 -25.25 12.391 1 95.44 340 VAL A C 1
ATOM 2748 O O . VAL A 1 340 ? 9.562 -25.75 12.383 1 95.44 340 VAL A O 1
ATOM 2751 N N . MET A 1 341 ? 11.055 -24.344 11.547 1 95.94 341 MET A N 1
ATOM 2752 C CA . MET A 1 341 ? 10.148 -23.844 10.523 1 95.94 341 MET A CA 1
ATOM 2753 C C . MET A 1 341 ? 9.766 -24.953 9.547 1 95.94 341 MET A C 1
ATOM 2755 O O . MET A 1 341 ? 8.617 -25.047 9.109 1 95.94 341 MET A O 1
ATOM 2759 N N . ASP A 1 342 ? 10.688 -25.781 9.156 1 95.69 342 ASP A N 1
ATOM 2760 C CA . ASP A 1 342 ? 10.406 -26.922 8.281 1 95.69 342 ASP A CA 1
ATOM 2761 C C . ASP A 1 342 ? 9.344 -27.828 8.906 1 95.69 342 ASP A C 1
ATOM 2763 O O . ASP A 1 342 ? 8.461 -28.328 8.203 1 95.69 342 ASP A O 1
ATOM 2767 N N . THR A 1 343 ? 9.508 -28.031 10.188 1 97.69 343 THR A N 1
ATOM 2768 C CA . THR A 1 343 ? 8.539 -28.859 10.891 1 97.69 343 THR A CA 1
ATOM 2769 C C . THR A 1 343 ? 7.145 -28.234 10.836 1 97.69 343 THR A C 1
ATOM 2771 O O . THR A 1 343 ? 6.148 -28.953 10.672 1 97.69 343 THR A O 1
ATOM 2774 N N . ARG A 1 344 ? 7.098 -26.953 10.984 1 97.56 344 ARG A N 1
ATOM 2775 C CA . ARG A 1 344 ? 5.812 -26.266 10.891 1 97.56 344 ARG A CA 1
ATOM 2776 C C . ARG A 1 344 ? 5.184 -26.469 9.516 1 97.56 344 ARG A C 1
ATOM 2778 O O . ARG A 1 344 ? 3.967 -26.641 9.406 1 97.56 344 ARG A O 1
ATOM 2785 N N . ILE A 1 345 ? 5.945 -26.406 8.461 1 98.06 345 ILE A N 1
ATOM 2786 C CA . ILE A 1 345 ? 5.461 -26.625 7.102 1 98.06 345 ILE A CA 1
ATOM 2787 C C . ILE A 1 345 ? 4.953 -28.047 6.957 1 98.06 345 ILE A C 1
ATOM 2789 O O . ILE A 1 345 ? 3.873 -28.281 6.406 1 98.06 345 ILE A O 1
ATOM 2793 N N . LEU A 1 346 ? 5.691 -28.984 7.531 1 97.75 346 LEU A N 1
ATOM 2794 C CA . LEU A 1 346 ? 5.336 -30.406 7.43 1 97.75 346 LEU A CA 1
ATOM 2795 C C . LEU A 1 346 ? 4.047 -30.688 8.195 1 97.75 346 LEU A C 1
ATOM 2797 O O . LEU A 1 346 ? 3.26 -31.547 7.781 1 97.75 346 LEU A O 1
ATOM 2801 N N . VAL A 1 347 ? 3.863 -30.016 9.273 1 97.12 347 VAL A N 1
ATOM 2802 C CA . VAL A 1 347 ? 2.629 -30.188 10.031 1 97.12 347 VAL A CA 1
ATOM 2803 C C . VAL A 1 347 ? 1.436 -29.75 9.18 1 97.12 347 VAL A C 1
ATOM 2805 O O . VAL A 1 347 ? 0.402 -30.422 9.164 1 97.12 347 VAL A O 1
ATOM 2808 N N . VAL A 1 348 ? 1.548 -28.703 8.484 1 96.44 348 VAL A N 1
ATOM 2809 C CA . VAL A 1 348 ? 0.487 -28.234 7.59 1 96.44 348 VAL A CA 1
ATOM 2810 C C . VAL A 1 348 ? 0.238 -29.281 6.504 1 96.44 348 VAL A C 1
ATOM 2812 O O . VAL A 1 348 ? -0.91 -29.547 6.141 1 96.44 348 VAL A O 1
ATOM 2815 N N . GLN A 1 349 ? 1.271 -29.859 5.977 1 96.88 349 GLN A N 1
ATOM 2816 C CA . GLN A 1 349 ? 1.154 -30.875 4.945 1 96.88 349 GLN A CA 1
ATOM 2817 C C . GLN A 1 349 ? 0.438 -32.125 5.477 1 96.88 349 GLN A C 1
ATOM 2819 O O . GLN A 1 349 ? -0.431 -32.688 4.801 1 96.88 349 GLN A O 1
ATOM 2824 N N . ARG A 1 350 ? 0.786 -32.469 6.695 1 95.75 350 ARG A N 1
ATOM 2825 C CA . ARG A 1 350 ? 0.212 -33.656 7.297 1 95.75 350 ARG A CA 1
ATOM 2826 C C . ARG A 1 350 ? -1.266 -33.469 7.617 1 95.75 350 ARG A C 1
ATOM 2828 O O . ARG A 1 350 ? -2.053 -34.406 7.559 1 95.75 350 ARG A O 1
ATOM 2835 N N . ASP A 1 351 ? -1.629 -32.219 7.898 1 92.88 351 ASP A N 1
ATOM 2836 C CA . ASP A 1 351 ? -2.992 -31.938 8.328 1 92.88 351 ASP A CA 1
ATOM 2837 C C . ASP A 1 351 ? -3.902 -31.688 7.121 1 92.88 351 ASP A C 1
ATOM 2839 O O . ASP A 1 351 ? -5.098 -31.438 7.285 1 92.88 351 ASP A O 1
ATOM 2843 N N . LEU A 1 352 ? -3.354 -31.812 5.918 1 95.81 352 LEU A N 1
ATOM 2844 C CA . LEU A 1 352 ? -4.184 -31.609 4.734 1 95.81 352 LEU A CA 1
ATOM 2845 C C . LEU A 1 352 ? -5.254 -32.688 4.633 1 95.81 352 LEU A C 1
ATOM 2847 O O . LEU A 1 352 ? -4.98 -33.875 4.863 1 95.81 352 LEU A O 1
ATOM 2851 N N . PRO A 1 353 ? -6.477 -32.281 4.383 1 92.44 353 PRO A N 1
ATOM 2852 C CA . PRO A 1 353 ? -7.469 -33.312 4.051 1 92.44 353 PRO A CA 1
ATOM 2853 C C . PRO A 1 353 ? -7.066 -34.156 2.842 1 92.44 353 PRO A C 1
ATOM 2855 O O . PRO A 1 353 ? -6.359 -33.656 1.956 1 92.44 353 PRO A O 1
ATOM 2858 N N . ASP A 1 354 ? -7.613 -35.312 2.73 1 90.31 354 ASP A N 1
ATOM 2859 C CA . ASP A 1 354 ? -7.25 -36.25 1.678 1 90.31 354 ASP A CA 1
ATOM 2860 C C . ASP A 1 354 ? -7.547 -35.688 0.296 1 90.31 354 ASP A C 1
ATOM 2862 O O . ASP A 1 354 ? -6.801 -35.906 -0.655 1 90.31 354 ASP A O 1
ATOM 2866 N N . GLU A 1 355 ? -8.578 -34.938 0.267 1 91.06 355 GLU A N 1
ATOM 2867 C CA . GLU A 1 355 ? -8.992 -34.375 -1.026 1 91.06 355 GLU A CA 1
ATOM 2868 C C . GLU A 1 355 ? -8.016 -33.312 -1.52 1 91.06 355 GLU A C 1
ATOM 2870 O O . GLU A 1 355 ? -8.023 -32.969 -2.699 1 91.06 355 GLU A O 1
ATOM 2875 N N . LEU A 1 356 ? -7.125 -32.844 -0.602 1 95 356 LEU A N 1
ATOM 2876 C CA . LEU A 1 356 ? -6.191 -31.797 -0.967 1 95 356 LEU A CA 1
ATOM 2877 C C . LEU A 1 356 ? -4.75 -32.281 -0.887 1 95 356 LEU A C 1
ATOM 2879 O O . LEU A 1 356 ? -3.814 -31.531 -1.167 1 95 356 LEU A O 1
ATOM 2883 N N . ALA A 1 357 ? -4.566 -33.531 -0.516 1 95.56 357 ALA A N 1
ATOM 2884 C CA . ALA A 1 357 ? -3.238 -34.125 -0.454 1 95.56 357 ALA A CA 1
ATOM 2885 C C . ALA A 1 357 ? -2.797 -34.625 -1.826 1 95.56 357 ALA A C 1
ATOM 2887 O O . ALA A 1 357 ? -3.627 -35.031 -2.635 1 95.56 357 ALA A O 1
ATOM 2888 N N . TRP A 1 358 ? -1.521 -34.594 -2.082 1 96.44 358 TRP A N 1
ATOM 2889 C CA . TRP A 1 358 ? -0.985 -34.969 -3.385 1 96.44 358 TRP A CA 1
ATOM 2890 C C . TRP A 1 358 ? 0.017 -36.125 -3.246 1 96.44 358 TRP A C 1
ATOM 2892 O O . TRP A 1 358 ? 0.872 -36.094 -2.357 1 96.44 358 TRP A O 1
ATOM 2902 N N . GLU A 1 359 ? -0.091 -37.094 -3.969 1 94.94 359 GLU A N 1
ATOM 2903 C CA . GLU A 1 359 ? 0.877 -38.156 -4.23 1 94.94 359 GLU A CA 1
ATOM 2904 C C . GLU A 1 359 ? 1.021 -38.406 -5.73 1 94.94 359 GLU A C 1
ATOM 2906 O O . GLU A 1 359 ? 0.061 -38.812 -6.391 1 94.94 359 GLU A O 1
ATOM 2911 N N . THR A 1 360 ? 2.18 -38.156 -6.246 1 95.19 360 THR A N 1
ATOM 2912 C CA . THR A 1 360 ? 2.418 -38.219 -7.684 1 95.19 360 THR A CA 1
ATOM 2913 C C . THR A 1 360 ? 2.008 -39.562 -8.25 1 95.19 360 THR A C 1
ATOM 2915 O O . THR A 1 360 ? 1.482 -39.656 -9.367 1 95.19 360 THR A O 1
ATOM 2918 N N . GLU A 1 361 ? 2.162 -40.625 -7.469 1 93.19 361 GLU A N 1
ATOM 2919 C CA . GLU A 1 361 ? 1.849 -41.969 -7.918 1 93.19 361 GLU A CA 1
ATOM 2920 C C . GLU A 1 361 ? 0.344 -42.156 -8.086 1 93.19 361 GLU A C 1
ATOM 2922 O O . GLU A 1 361 ? -0.096 -43.062 -8.82 1 93.19 361 GLU A O 1
ATOM 2927 N N . LEU A 1 362 ? -0.404 -41.375 -7.465 1 93.56 362 LEU A N 1
ATOM 2928 C CA . LEU A 1 362 ? -1.854 -41.531 -7.477 1 93.56 362 LEU A CA 1
ATOM 2929 C C . LEU A 1 362 ? -2.477 -40.75 -8.617 1 93.56 362 LEU A C 1
ATOM 2931 O O . LEU A 1 362 ? -3.686 -40.812 -8.852 1 93.56 362 LEU A O 1
ATOM 2935 N N . LEU A 1 363 ? -1.739 -39.906 -9.375 1 93.75 363 LEU A N 1
ATOM 2936 C CA . LEU A 1 363 ? -2.271 -39.031 -10.43 1 93.75 363 LEU A CA 1
ATOM 2937 C C . LEU A 1 363 ? -3.066 -39.844 -11.445 1 93.75 363 LEU A C 1
ATOM 2939 O O . LEU A 1 363 ? -4.266 -39.625 -11.625 1 93.75 363 LEU A O 1
ATOM 2943 N N . ASP A 1 364 ? -2.492 -40.875 -12.055 1 89.56 364 ASP A N 1
ATOM 2944 C CA . ASP A 1 364 ? -3.152 -41.688 -13.086 1 89.56 364 ASP A CA 1
ATOM 2945 C C . ASP A 1 364 ? -4.051 -42.75 -12.469 1 89.56 364 ASP A C 1
ATOM 2947 O O . ASP A 1 364 ? -5.16 -43 -12.953 1 89.56 364 ASP A O 1
ATOM 2951 N N . ARG A 1 365 ? -3.631 -43.219 -11.367 1 88.5 365 ARG A N 1
ATOM 2952 C CA . ARG A 1 365 ? -4.27 -44.406 -10.766 1 88.5 365 ARG A CA 1
ATOM 2953 C C . ARG A 1 365 ? -5.566 -44 -10.062 1 88.5 365 ARG A C 1
ATOM 2955 O O . ARG A 1 365 ? -6.504 -44.812 -9.992 1 88.5 365 ARG A O 1
ATOM 2962 N N . VAL A 1 366 ? -5.566 -42.812 -9.562 1 91 366 VAL A N 1
ATOM 2963 C CA . VAL A 1 366 ? -6.707 -42.469 -8.719 1 91 366 VAL A CA 1
ATOM 2964 C C . VAL A 1 366 ? -7.34 -41.188 -9.203 1 91 366 VAL A C 1
ATOM 2966 O O . VAL A 1 366 ? -8.492 -41.156 -9.633 1 91 366 VAL A O 1
ATOM 2969 N N . TYR A 1 367 ? -6.566 -40.062 -9.258 1 91.31 367 TYR A N 1
ATOM 2970 C CA . TYR A 1 367 ? -7.133 -38.75 -9.516 1 91.31 367 TYR A CA 1
ATOM 2971 C C . TYR A 1 367 ? -7.828 -38.719 -10.875 1 91.31 367 TYR A C 1
ATOM 2973 O O . TYR A 1 367 ? -8.992 -38.344 -10.969 1 91.31 367 TYR A O 1
ATOM 2981 N N . LEU A 1 368 ? -7.109 -39.125 -11.898 1 90.62 368 LEU A N 1
ATOM 2982 C CA . LEU A 1 368 ? -7.648 -39.094 -13.25 1 90.62 368 LEU A CA 1
ATOM 2983 C C . LEU A 1 368 ? -8.609 -40.25 -13.484 1 90.62 368 LEU A C 1
ATOM 2985 O O . LEU A 1 368 ? -9.602 -40.125 -14.195 1 90.62 368 LEU A O 1
ATOM 2989 N N . ALA A 1 369 ? -8.305 -41.375 -12.875 1 89.56 369 ALA A N 1
ATOM 2990 C CA . ALA A 1 369 ? -9.148 -42.531 -13.039 1 89.56 369 ALA A CA 1
ATOM 2991 C C . ALA A 1 369 ? -10.547 -42.281 -12.477 1 89.56 369 ALA A C 1
ATOM 2993 O O . ALA A 1 369 ? -11.539 -42.75 -13.039 1 89.56 369 ALA A O 1
ATOM 2994 N N . GLU A 1 370 ? -10.648 -41.625 -11.422 1 90.5 370 GLU A N 1
ATOM 2995 C CA . GLU A 1 370 ? -11.93 -41.312 -10.797 1 90.5 370 GLU A CA 1
ATOM 2996 C C . GLU A 1 370 ? -12.594 -40.125 -11.469 1 90.5 370 GLU A C 1
ATOM 2998 O O . GLU A 1 370 ? -13.625 -39.625 -11 1 90.5 370 GLU A O 1
ATOM 3003 N N . ARG A 1 371 ? -12.023 -39.625 -12.438 1 87.75 371 ARG A N 1
ATOM 3004 C CA . ARG A 1 371 ? -12.547 -38.531 -13.25 1 87.75 371 ARG A CA 1
ATOM 3005 C C . ARG A 1 371 ? -12.75 -37.281 -12.398 1 87.75 371 ARG A C 1
ATOM 3007 O O . ARG A 1 371 ? -13.781 -36.625 -12.508 1 87.75 371 ARG A O 1
ATOM 3014 N N . GLU A 1 372 ? -11.898 -37.094 -11.484 1 89.5 372 GLU A N 1
ATOM 3015 C CA . GLU A 1 372 ? -11.898 -35.844 -10.758 1 89.5 372 GLU A CA 1
ATOM 3016 C C . GLU A 1 372 ? -11.695 -34.656 -11.711 1 89.5 372 GLU A C 1
ATOM 3018 O O . GLU A 1 372 ? -10.867 -34.719 -12.625 1 89.5 372 GLU A O 1
ATOM 3023 N N . PRO A 1 373 ? -12.523 -33.656 -11.484 1 88.69 373 PRO A N 1
ATOM 3024 C CA . PRO A 1 373 ? -12.336 -32.5 -12.367 1 88.69 373 PRO A CA 1
ATOM 3025 C C . PRO A 1 373 ? -10.914 -31.938 -12.305 1 88.69 373 PRO A C 1
ATOM 3027 O O . PRO A 1 373 ? -10.32 -31.844 -11.227 1 88.69 373 PRO A O 1
ATOM 3030 N N . GLU A 1 374 ? -10.344 -31.531 -13.43 1 89.25 374 GLU A N 1
ATOM 3031 C CA . GLU A 1 374 ? -8.953 -31.125 -13.578 1 89.25 374 GLU A CA 1
ATOM 3032 C C . GLU A 1 374 ? -8.625 -29.938 -12.672 1 89.25 374 GLU A C 1
ATOM 3034 O O . GLU A 1 374 ? -7.555 -29.891 -12.062 1 89.25 374 GLU A O 1
ATOM 3039 N N . PRO A 1 375 ? -9.508 -28.984 -12.531 1 89.44 375 PRO A N 1
ATOM 3040 C CA . PRO A 1 375 ? -9.164 -27.859 -11.664 1 89.44 375 PRO A CA 1
ATOM 3041 C C . PRO A 1 375 ? -8.969 -28.281 -10.203 1 89.44 375 PRO A C 1
ATOM 3043 O O . PRO A 1 375 ? -8.18 -27.672 -9.484 1 89.44 375 PRO A O 1
ATOM 3046 N N . LEU A 1 376 ? -9.617 -29.297 -9.758 1 91 376 LEU A N 1
ATOM 3047 C CA . LEU A 1 376 ? -9.461 -29.781 -8.391 1 91 376 LEU A CA 1
ATOM 3048 C C . LEU A 1 376 ? -8.133 -30.516 -8.227 1 91 376 LEU A C 1
ATOM 3050 O O . LEU A 1 376 ? -7.496 -30.422 -7.172 1 91 376 LEU A O 1
ATOM 3054 N N . ILE A 1 377 ? -7.734 -31.25 -9.273 1 92.69 377 ILE A N 1
ATOM 3055 C CA . ILE A 1 377 ? -6.434 -31.922 -9.273 1 92.69 377 ILE A CA 1
ATOM 3056 C C . ILE A 1 377 ? -5.324 -30.859 -9.242 1 92.69 377 ILE A C 1
ATOM 3058 O O . ILE A 1 377 ? -4.359 -31 -8.484 1 92.69 377 ILE A O 1
ATOM 3062 N N . ARG A 1 378 ? -5.555 -29.859 -9.992 1 92.06 378 ARG A N 1
ATOM 3063 C CA . ARG A 1 378 ? -4.578 -28.766 -10.055 1 92.06 378 ARG A CA 1
ATOM 3064 C C . ARG A 1 378 ? -4.445 -28.078 -8.703 1 92.06 378 ARG A C 1
ATOM 3066 O O . ARG A 1 378 ? -3.35 -27.656 -8.32 1 92.06 378 ARG A O 1
ATOM 3073 N N . ARG A 1 379 ? -5.434 -28 -7.992 1 91.75 379 ARG A N 1
ATOM 3074 C CA . ARG A 1 379 ? -5.43 -27.375 -6.676 1 91.75 379 ARG A CA 1
ATOM 3075 C C . ARG A 1 379 ? -4.543 -28.156 -5.707 1 91.75 379 ARG A C 1
ATOM 3077 O O . ARG A 1 379 ? -3.727 -27.562 -4.996 1 91.75 379 ARG A O 1
ATOM 3084 N N . ARG A 1 380 ? -4.848 -29.406 -5.66 1 93.5 380 ARG A N 1
ATOM 3085 C CA . ARG A 1 380 ? -4.051 -30.234 -4.758 1 93.5 380 ARG A CA 1
ATOM 3086 C C . ARG A 1 380 ? -2.578 -30.219 -5.156 1 93.5 380 ARG A C 1
ATOM 3088 O O . ARG A 1 380 ? -1.697 -30.156 -4.297 1 93.5 380 ARG A O 1
ATOM 3095 N N . PHE A 1 381 ? -2.355 -30.219 -6.445 1 95.38 381 PHE A N 1
ATOM 3096 C CA . PHE A 1 381 ? -0.99 -30.203 -6.957 1 95.38 381 PHE A CA 1
ATOM 3097 C C . PHE A 1 381 ? -0.3 -28.891 -6.594 1 95.38 381 PHE A C 1
ATOM 3099 O O . PHE A 1 381 ? 0.866 -28.891 -6.195 1 95.38 381 PHE A O 1
ATOM 3106 N N . ALA A 1 382 ? -0.992 -27.766 -6.785 1 95.56 382 ALA A N 1
ATOM 3107 C CA . ALA A 1 382 ? -0.448 -26.453 -6.457 1 95.56 382 ALA A CA 1
ATOM 3108 C C . ALA A 1 382 ? -0.044 -26.375 -4.988 1 95.56 382 ALA A C 1
ATOM 3110 O O . ALA A 1 382 ? 0.999 -25.812 -4.652 1 95.56 382 ALA A O 1
ATOM 3111 N N . ILE A 1 383 ? -0.856 -26.906 -4.113 1 97.38 383 ILE A N 1
ATOM 3112 C CA . ILE A 1 383 ? -0.557 -26.922 -2.688 1 97.38 383 ILE A CA 1
ATOM 3113 C C . ILE A 1 383 ? 0.742 -27.688 -2.436 1 97.38 383 ILE A C 1
ATOM 3115 O O . ILE A 1 383 ? 1.609 -27.219 -1.693 1 97.38 383 ILE A O 1
ATOM 3119 N N . TYR A 1 384 ? 0.837 -28.797 -3.098 1 97.88 384 TYR A N 1
ATOM 3120 C CA . TYR A 1 384 ? 2.014 -29.656 -2.957 1 97.88 384 TYR A CA 1
ATOM 3121 C C . TYR A 1 384 ? 3.277 -28.906 -3.367 1 97.88 384 TYR A C 1
ATOM 3123 O O . TYR A 1 384 ? 4.27 -28.906 -2.635 1 97.88 384 TYR A O 1
ATOM 3131 N N . ILE A 1 385 ? 3.229 -28.266 -4.48 1 97.75 385 ILE A N 1
ATOM 3132 C CA . ILE A 1 385 ? 4.383 -27.531 -4.996 1 97.75 385 ILE A CA 1
ATOM 3133 C C . ILE A 1 385 ? 4.723 -26.375 -4.055 1 97.75 385 ILE A C 1
ATOM 3135 O O . ILE A 1 385 ? 5.895 -26.156 -3.74 1 97.75 385 ILE A O 1
ATOM 3139 N N . ARG A 1 386 ? 3.729 -25.672 -3.637 1 97.5 386 ARG A N 1
ATOM 3140 C CA . ARG A 1 386 ? 3.949 -24.516 -2.766 1 97.5 386 ARG A CA 1
ATOM 3141 C C . ARG A 1 386 ? 4.648 -24.938 -1.475 1 97.5 386 ARG A C 1
ATOM 3143 O O . ARG A 1 386 ? 5.562 -24.25 -1.009 1 97.5 386 ARG A O 1
ATOM 3150 N N . LEU A 1 387 ? 4.234 -25.984 -0.861 1 98.06 387 LEU A N 1
ATOM 3151 C CA . LEU A 1 387 ? 4.832 -26.453 0.382 1 98.06 387 LEU A CA 1
ATOM 3152 C C . LEU A 1 387 ? 6.293 -26.844 0.168 1 98.06 387 LEU A C 1
ATOM 3154 O O . LEU A 1 387 ? 7.156 -26.484 0.972 1 98.06 387 LEU A O 1
ATOM 3158 N N . ASN A 1 388 ? 6.551 -27.531 -0.928 1 97.38 388 ASN A N 1
ATOM 3159 C CA . ASN A 1 388 ? 7.926 -27.906 -1.234 1 97.38 388 ASN A CA 1
ATOM 3160 C C . ASN A 1 388 ? 8.805 -26.672 -1.449 1 97.38 388 ASN A C 1
ATOM 3162 O O . ASN A 1 388 ? 9.945 -26.641 -0.981 1 97.38 388 ASN A O 1
ATOM 3166 N N . LEU A 1 389 ? 8.227 -25.734 -2.129 1 96 389 LEU A N 1
ATOM 3167 C CA . LEU A 1 389 ? 9 -24.516 -2.416 1 96 389 LEU A CA 1
ATOM 3168 C C . LEU A 1 389 ? 9.273 -23.734 -1.138 1 96 389 LEU A C 1
ATOM 3170 O O . LEU A 1 389 ? 10.328 -23.109 -1.003 1 96 389 LEU A O 1
ATOM 3174 N N . LEU A 1 390 ? 8.344 -23.719 -0.241 1 96.69 390 LEU A N 1
ATOM 3175 C CA . LEU A 1 390 ? 8.586 -23.062 1.038 1 96.69 390 LEU A CA 1
ATOM 3176 C C . LEU A 1 390 ? 9.75 -23.719 1.774 1 96.69 390 LEU A C 1
ATOM 3178 O O . LEU A 1 390 ? 10.609 -23.031 2.328 1 96.69 390 LEU A O 1
ATOM 3182 N N . ARG A 1 391 ? 9.742 -25.016 1.759 1 95.62 391 ARG A N 1
ATOM 3183 C CA . ARG A 1 391 ? 10.812 -25.75 2.424 1 95.62 391 ARG A CA 1
ATOM 3184 C C . ARG A 1 391 ? 12.164 -25.484 1.771 1 95.62 391 ARG A C 1
ATOM 3186 O O . ARG A 1 391 ? 13.188 -25.406 2.453 1 95.62 391 ARG A O 1
ATOM 3193 N N . LEU A 1 392 ? 12.156 -25.281 0.479 1 93.44 392 LEU A N 1
ATOM 3194 C CA . LEU A 1 392 ? 13.383 -24.922 -0.227 1 93.44 392 LEU A CA 1
ATOM 3195 C C . LEU A 1 392 ? 13.812 -23.5 0.121 1 93.44 392 LEU A C 1
ATOM 3197 O O . LEU A 1 392 ? 14.992 -23.266 0.378 1 93.44 392 LEU A O 1
ATOM 3201 N N . THR A 1 393 ? 12.891 -22.609 0.182 1 91.38 393 THR A N 1
ATOM 3202 C CA . THR A 1 393 ? 13.164 -21.203 0.402 1 91.38 393 THR A CA 1
ATOM 3203 C C . THR A 1 393 ? 13.812 -20.984 1.763 1 91.38 393 THR A C 1
ATOM 3205 O O . THR A 1 393 ? 14.719 -20.156 1.896 1 91.38 393 THR A O 1
ATOM 3208 N N . ILE A 1 394 ? 13.367 -21.656 2.768 1 90.88 394 ILE A N 1
ATOM 3209 C CA . ILE A 1 394 ? 13.891 -21.422 4.105 1 90.88 394 ILE A CA 1
ATOM 3210 C C . ILE A 1 394 ? 15.312 -21.969 4.211 1 90.88 394 ILE A C 1
ATOM 3212 O O . ILE A 1 394 ? 16.031 -21.688 5.168 1 90.88 394 ILE A O 1
ATOM 3216 N N . ARG A 1 395 ? 15.734 -22.797 3.176 1 84.94 395 ARG A N 1
ATOM 3217 C CA . ARG A 1 395 ? 17.062 -23.406 3.207 1 84.94 395 ARG A CA 1
ATOM 3218 C C . ARG A 1 395 ? 18.016 -22.703 2.246 1 84.94 395 ARG A C 1
ATOM 3220 O O . ARG A 1 395 ? 19.156 -23.141 2.066 1 84.94 395 ARG A O 1
ATOM 3227 N N . GLN A 1 396 ? 17.578 -21.703 1.316 1 68.81 396 GLN A N 1
ATOM 3228 C CA . GLN A 1 396 ? 18.297 -21.109 0.2 1 68.81 396 GLN A CA 1
ATOM 3229 C C . GLN A 1 396 ? 19.562 -20.391 0.683 1 68.81 396 GLN A C 1
ATOM 3231 O O . GLN A 1 396 ? 20.375 -19.953 -0.126 1 68.81 396 GLN A O 1
ATOM 3236 N N . ASN A 1 397 ? 19.766 -19.953 1.836 1 54.31 397 ASN A N 1
ATOM 3237 C CA . ASN A 1 397 ? 20.672 -18.844 2.115 1 54.31 397 ASN A CA 1
ATOM 3238 C C . ASN A 1 397 ? 22.109 -19.188 1.753 1 54.31 397 ASN A C 1
ATOM 3240 O O . ASN A 1 397 ? 22.641 -20.219 2.186 1 54.31 397 ASN A O 1
ATOM 3244 N N . PRO A 1 398 ? 22.625 -18.703 0.555 1 48.75 398 PRO A N 1
ATOM 3245 C CA . PRO A 1 398 ? 24.078 -18.734 0.649 1 48.75 398 PRO A CA 1
ATOM 3246 C C . PRO A 1 398 ? 24.578 -18.578 2.084 1 48.75 398 PRO A C 1
ATOM 3248 O O . PRO A 1 398 ? 25.766 -18.781 2.354 1 48.75 398 PRO A O 1
ATOM 3251 N N . ILE A 1 399 ? 23.688 -17.891 2.783 1 47.59 399 ILE A N 1
ATOM 3252 C CA . ILE A 1 399 ? 24.109 -17.578 4.145 1 47.59 399 ILE A CA 1
ATOM 3253 C C . ILE A 1 399 ? 24.328 -18.891 4.918 1 47.59 399 ILE A C 1
ATOM 3255 O O . ILE A 1 399 ? 24.938 -18.875 5.992 1 47.59 399 ILE A O 1
ATOM 3259 N N . GLN A 1 400 ? 23.547 -19.812 4.367 1 49 400 GLN A N 1
ATOM 3260 C CA . GLN A 1 400 ? 23.812 -20.984 5.191 1 49 400 GLN A CA 1
ATOM 3261 C C . GLN A 1 400 ? 25.203 -21.562 4.91 1 49 400 GLN A C 1
ATOM 3263 O O . GLN A 1 400 ? 25.438 -22.109 3.832 1 49 400 GLN A O 1
ATOM 3268 N N . LYS A 1 401 ? 26.047 -20.828 5.121 1 51.78 401 LYS A N 1
ATOM 3269 C CA . LYS A 1 401 ? 27.469 -21.188 5.07 1 51.78 401 LYS A CA 1
ATOM 3270 C C . LYS A 1 401 ? 27.672 -22.656 5.414 1 51.78 401 LYS A C 1
ATOM 3272 O O . LYS A 1 401 ? 28.781 -23.188 5.277 1 51.78 401 LYS A O 1
ATOM 3277 N N . ARG A 1 402 ? 26.672 -23.156 6.09 1 53 402 ARG A N 1
ATOM 3278 C CA . ARG A 1 402 ? 27.078 -24.469 6.555 1 53 402 ARG A CA 1
ATOM 3279 C C . ARG A 1 402 ? 27.031 -25.5 5.426 1 53 402 ARG A C 1
ATOM 3281 O O . ARG A 1 402 ? 25.984 -25.656 4.773 1 53 402 ARG A O 1
ATOM 3288 N N . LYS A 1 403 ? 28.156 -25.719 4.852 1 54.16 403 LYS A N 1
ATOM 3289 C CA . LYS A 1 403 ? 28.375 -26.859 3.975 1 54.16 403 LYS A CA 1
ATOM 3290 C C . LYS A 1 403 ? 27.812 -28.141 4.578 1 54.16 403 LYS A C 1
ATOM 3292 O O . LYS A 1 403 ? 28.547 -28.984 5.09 1 54.16 403 LYS A O 1
ATOM 3297 N N . ASP A 1 404 ? 26.484 -28 4.996 1 61.88 404 ASP A N 1
ATOM 3298 C CA . ASP A 1 404 ? 25.875 -29.188 5.582 1 61.88 404 ASP A CA 1
ATOM 3299 C C . ASP A 1 404 ? 25.312 -30.109 4.496 1 61.88 404 ASP A C 1
ATOM 3301 O O . ASP A 1 404 ? 24.422 -29.719 3.748 1 61.88 404 ASP A O 1
ATOM 3305 N N . THR A 1 405 ? 25.828 -31.25 4.414 1 67.88 405 THR A N 1
ATOM 3306 C CA . THR A 1 405 ? 25.5 -32.281 3.441 1 67.88 405 THR A CA 1
ATOM 3307 C C . THR A 1 405 ? 24.031 -32.719 3.576 1 67.88 405 THR A C 1
ATOM 3309 O O . THR A 1 405 ? 23.375 -33 2.578 1 67.88 405 THR A O 1
ATOM 3312 N N . ARG A 1 406 ? 23.5 -32.625 4.785 1 76.38 406 ARG A N 1
ATOM 3313 C CA . ARG A 1 406 ? 22.109 -33.062 4.961 1 76.38 406 ARG A CA 1
ATOM 3314 C C . ARG A 1 406 ? 21.141 -32.062 4.352 1 76.38 406 ARG A C 1
ATOM 3316 O O . ARG A 1 406 ? 20.141 -32.469 3.734 1 76.38 406 ARG A O 1
ATOM 3323 N N . CYS A 1 407 ? 21.438 -30.859 4.488 1 80.62 407 CYS A N 1
ATOM 3324 C CA . CYS A 1 407 ? 20.594 -29.797 3.934 1 80.62 407 CYS A CA 1
ATOM 3325 C C . CYS A 1 407 ? 20.594 -29.844 2.41 1 80.62 407 CYS A C 1
ATOM 3327 O O . CYS A 1 407 ? 19.547 -29.703 1.783 1 80.62 407 CYS A O 1
ATOM 3329 N N . SER A 1 408 ? 21.703 -30.094 1.913 1 82.75 408 SER A N 1
ATOM 3330 C CA . SER A 1 408 ? 21.812 -30.172 0.459 1 82.75 408 SER A CA 1
ATOM 3331 C C . SER A 1 408 ? 21.031 -31.344 -0.093 1 82.75 408 SER A C 1
ATOM 3333 O O . SER A 1 408 ? 20.375 -31.234 -1.137 1 82.75 408 SER A O 1
ATOM 3335 N N . ARG A 1 409 ? 21.109 -32.469 0.632 1 86.56 409 ARG A N 1
ATOM 3336 C CA . ARG A 1 409 ? 20.375 -33.656 0.209 1 86.56 409 ARG A CA 1
ATOM 3337 C C . ARG A 1 409 ? 18.875 -33.406 0.189 1 86.56 409 ARG A C 1
ATOM 3339 O O . ARG A 1 409 ? 18.188 -33.844 -0.727 1 86.56 409 ARG A O 1
ATOM 3346 N N . LEU A 1 410 ? 18.453 -32.781 1.218 1 90.06 410 LEU A N 1
ATOM 3347 C CA . LEU A 1 410 ? 17.016 -32.5 1.299 1 90.06 410 LEU A CA 1
ATOM 3348 C C . LEU A 1 410 ? 16.594 -31.547 0.185 1 90.06 410 LEU A C 1
ATOM 3350 O O . LEU A 1 410 ? 15.523 -31.703 -0.397 1 90.06 410 LEU A O 1
ATOM 3354 N N . CYS A 1 411 ? 17.406 -30.547 -0.092 1 90.94 411 CYS A N 1
ATOM 3355 C CA . CYS A 1 411 ? 17.109 -29.594 -1.151 1 90.94 411 CYS A CA 1
ATOM 3356 C C . CYS A 1 411 ? 17.031 -30.281 -2.506 1 90.94 411 CYS A C 1
ATOM 3358 O O . CYS A 1 411 ? 16.125 -30.016 -3.297 1 90.94 411 CYS A O 1
ATOM 3360 N N . ILE A 1 412 ? 17.953 -31.203 -2.754 1 91.94 412 ILE A N 1
ATOM 3361 C CA . ILE A 1 412 ? 17.969 -31.938 -4.008 1 91.94 412 ILE A CA 1
ATOM 3362 C C . ILE A 1 412 ? 16.719 -32.812 -4.117 1 91.94 412 ILE A C 1
ATOM 3364 O O . ILE A 1 412 ? 16.062 -32.844 -5.156 1 91.94 412 ILE A O 1
ATOM 3368 N N . SER A 1 413 ? 16.422 -33.5 -3.029 1 93.88 413 SER A N 1
ATOM 3369 C CA . SER A 1 413 ? 15.266 -34.375 -3.029 1 93.88 413 SER A CA 1
ATOM 3370 C C . SER A 1 413 ? 13.977 -33.594 -3.275 1 93.88 413 SER A C 1
ATOM 3372 O O . SER A 1 413 ? 13.148 -34 -4.094 1 93.88 413 SER A O 1
ATOM 3374 N N . LEU A 1 414 ? 13.844 -32.5 -2.578 1 95.88 414 LEU A N 1
ATOM 3375 C CA . LEU A 1 414 ? 12.633 -31.688 -2.715 1 95.88 414 LEU A CA 1
ATOM 3376 C C . LEU A 1 414 ? 12.508 -31.141 -4.133 1 95.88 414 LEU A C 1
ATOM 3378 O O . LEU A 1 414 ? 11.422 -31.172 -4.719 1 95.88 414 LEU A O 1
ATOM 3382 N N . ALA A 1 415 ? 13.547 -30.625 -4.652 1 96.31 415 ALA A N 1
ATOM 3383 C CA . ALA A 1 415 ? 13.539 -30.094 -6.012 1 96.31 415 ALA A CA 1
ATOM 3384 C C . ALA A 1 415 ? 13.234 -31.172 -7.035 1 96.31 415 ALA A C 1
ATOM 3386 O O . ALA A 1 415 ? 12.406 -30.984 -7.93 1 96.31 415 ALA A O 1
ATOM 3387 N N . ALA A 1 416 ? 13.906 -32.312 -6.863 1 96.5 416 ALA A N 1
ATOM 3388 C CA . ALA A 1 416 ? 13.703 -33.406 -7.785 1 96.5 416 ALA A CA 1
ATOM 3389 C C . ALA A 1 416 ? 12.266 -33.906 -7.746 1 96.5 416 ALA A C 1
ATOM 3391 O O . ALA A 1 416 ? 11.664 -34.188 -8.789 1 96.5 416 ALA A O 1
ATOM 3392 N N . GLU A 1 417 ? 11.75 -34.062 -6.562 1 97.38 417 GLU A N 1
ATOM 3393 C CA . GLU A 1 417 ? 10.375 -34.5 -6.406 1 97.38 417 GLU A CA 1
ATOM 3394 C C . GLU A 1 417 ? 9.398 -33.531 -7.07 1 97.38 417 GLU A C 1
ATOM 3396 O O . GLU A 1 417 ? 8.406 -33.969 -7.672 1 97.38 417 GLU A O 1
ATOM 3401 N N . THR A 1 418 ? 9.641 -32.312 -6.93 1 98.06 418 THR A N 1
ATOM 3402 C CA . THR A 1 418 ? 8.781 -31.281 -7.52 1 98.06 418 THR A CA 1
ATOM 3403 C C . THR A 1 418 ? 8.852 -31.344 -9.047 1 98.06 418 THR A C 1
ATOM 3405 O O . THR A 1 418 ? 7.824 -31.281 -9.719 1 98.06 418 THR A O 1
ATOM 3408 N N . VAL A 1 419 ? 10.039 -31.438 -9.555 1 98 419 VAL A N 1
ATOM 3409 C CA . VAL A 1 419 ? 10.234 -31.516 -11 1 98 419 VAL A CA 1
ATOM 3410 C C . VAL A 1 419 ? 9.562 -32.75 -11.562 1 98 419 VAL A C 1
ATOM 3412 O O . VAL A 1 419 ? 8.867 -32.688 -12.57 1 98 419 VAL A O 1
ATOM 3415 N N . ASP A 1 420 ? 9.766 -33.844 -10.883 1 97.44 420 ASP A N 1
ATOM 3416 C CA . ASP A 1 420 ? 9.156 -35.094 -11.312 1 97.44 420 ASP A CA 1
ATOM 3417 C C . ASP A 1 420 ? 7.633 -35 -11.305 1 97.44 420 ASP A C 1
ATOM 3419 O O . ASP A 1 420 ? 6.969 -35.531 -12.203 1 97.44 420 ASP A O 1
ATOM 3423 N N . ALA A 1 421 ? 7.129 -34.406 -10.297 1 97.5 421 ALA A N 1
ATOM 3424 C CA . ALA A 1 421 ? 5.68 -34.25 -10.188 1 97.5 421 ALA A CA 1
ATOM 3425 C C . ALA A 1 421 ? 5.137 -33.375 -11.32 1 97.5 421 ALA A C 1
ATOM 3427 O O . ALA A 1 421 ? 4.078 -33.656 -11.875 1 97.5 421 ALA A O 1
ATOM 3428 N N . ILE A 1 422 ? 5.812 -32.281 -11.617 1 97.19 422 ILE A N 1
ATOM 3429 C CA . ILE A 1 422 ? 5.395 -31.406 -12.703 1 97.19 422 ILE A CA 1
ATOM 3430 C C . ILE A 1 422 ? 5.457 -32.156 -14.031 1 97.19 422 ILE A C 1
ATOM 3432 O O . ILE A 1 422 ? 4.566 -32.031 -14.875 1 97.19 422 ILE A O 1
ATOM 3436 N N . ALA A 1 423 ? 6.512 -32.969 -14.219 1 96.19 423 ALA A N 1
ATOM 3437 C CA . ALA A 1 423 ? 6.648 -33.781 -15.422 1 96.19 423 ALA A CA 1
ATOM 3438 C C . ALA A 1 423 ? 5.488 -34.75 -15.547 1 96.19 423 ALA A C 1
ATOM 3440 O O . ALA A 1 423 ? 4.91 -34.906 -16.625 1 96.19 423 ALA A O 1
ATOM 3441 N N . ALA A 1 424 ? 5.184 -35.406 -14.453 1 95.81 424 ALA A N 1
ATOM 3442 C CA . ALA A 1 424 ? 4.082 -36.375 -14.453 1 95.81 424 ALA A CA 1
ATOM 3443 C C . ALA A 1 424 ? 2.76 -35.688 -14.789 1 95.81 424 ALA A C 1
ATOM 3445 O O . ALA A 1 424 ? 1.958 -36.219 -15.562 1 95.81 424 ALA A O 1
ATOM 3446 N N . PHE A 1 425 ? 2.506 -34.562 -14.203 1 94.88 425 PHE A N 1
ATOM 3447 C CA . PHE A 1 425 ? 1.289 -33.812 -14.469 1 94.88 425 PHE A CA 1
ATOM 3448 C C . PHE A 1 425 ? 1.215 -33.406 -15.938 1 94.88 425 PHE A C 1
ATOM 3450 O O . PHE A 1 425 ? 0.152 -33.469 -16.547 1 94.88 425 PHE A O 1
ATOM 3457 N N . THR A 1 426 ? 2.318 -32.906 -16.469 1 93.19 426 THR A N 1
ATOM 3458 C CA . THR A 1 426 ? 2.395 -32.469 -17.844 1 93.19 426 THR A CA 1
ATOM 3459 C C . THR A 1 426 ? 2.084 -33.594 -18.812 1 93.19 426 THR A C 1
ATOM 3461 O O . THR A 1 426 ? 1.425 -33.406 -19.828 1 93.19 426 THR A O 1
ATOM 3464 N N . ASP A 1 427 ? 2.518 -34.719 -18.5 1 91 427 ASP A N 1
ATOM 3465 C CA . ASP A 1 427 ? 2.32 -35.875 -19.359 1 91 427 ASP A CA 1
ATOM 3466 C C . ASP A 1 427 ? 0.87 -36.375 -19.312 1 91 427 ASP A C 1
ATOM 3468 O O . ASP A 1 427 ? 0.349 -36.875 -20.297 1 91 427 ASP A O 1
ATOM 3472 N N . SER A 1 428 ? 0.256 -36.188 -18.203 1 89.31 428 SER A N 1
ATOM 3473 C CA . SER A 1 428 ? -1.056 -36.781 -17.984 1 89.31 428 SER A CA 1
ATOM 3474 C C . SER A 1 428 ? -2.174 -35.781 -18.297 1 89.31 428 SER A C 1
ATOM 3476 O O . SER A 1 428 ? -3.281 -36.188 -18.656 1 89.31 428 SER A O 1
ATOM 3478 N N . CYS A 1 429 ? -1.877 -34.531 -18.062 1 82.5 429 CYS A N 1
ATOM 3479 C CA . CYS A 1 429 ? -2.945 -33.562 -18.219 1 82.5 429 CYS A CA 1
ATOM 3480 C C . CYS A 1 429 ? -2.855 -32.875 -19.578 1 82.5 429 CYS A C 1
ATOM 3482 O O . CYS A 1 429 ? -1.759 -32.656 -20.094 1 82.5 429 CYS A O 1
ATOM 3484 N N . PRO A 1 430 ? -4.031 -32.656 -20.094 1 72.5 430 PRO A N 1
ATOM 3485 C CA . PRO A 1 430 ? -4.113 -32.156 -21.469 1 72.5 430 PRO A CA 1
ATOM 3486 C C . PRO A 1 430 ? -3.52 -30.766 -21.656 1 72.5 430 PRO A C 1
ATOM 3488 O O . PRO A 1 430 ? -2.973 -30.453 -22.719 1 72.5 430 PRO A O 1
ATOM 3491 N N . SER A 1 431 ? -3.811 -29.875 -20.75 1 80.19 431 SER A N 1
ATOM 3492 C CA . SER A 1 431 ? -3.318 -28.516 -20.969 1 80.19 431 SER A CA 1
ATOM 3493 C C . SER A 1 431 ? -2.604 -27.984 -19.734 1 80.19 431 SER A C 1
ATOM 3495 O O . SER A 1 431 ? -3.092 -28.141 -18.609 1 80.19 431 SER A O 1
ATOM 3497 N N . ILE A 1 432 ? -1.449 -27.391 -20.016 1 83.44 432 ILE A N 1
ATOM 3498 C CA . ILE A 1 432 ? -0.659 -26.828 -18.922 1 83.44 432 ILE A CA 1
ATOM 3499 C C . ILE A 1 432 ? -0.871 -25.312 -18.859 1 83.44 432 ILE A C 1
ATOM 3501 O O . ILE A 1 432 ? -0.372 -24.656 -17.938 1 83.44 432 ILE A O 1
ATOM 3505 N N . ILE A 1 433 ? -1.675 -24.781 -19.656 1 83.12 433 ILE A N 1
ATOM 3506 C CA . ILE A 1 433 ? -1.797 -23.344 -19.859 1 83.12 433 ILE A CA 1
ATOM 3507 C C . ILE A 1 433 ? -2.27 -22.672 -18.578 1 83.12 433 ILE A C 1
ATOM 3509 O O . ILE A 1 433 ? -1.683 -21.688 -18.125 1 83.12 433 ILE A O 1
ATOM 3513 N N . PRO A 1 434 ? -3.182 -23.297 -17.906 1 82 434 PRO A N 1
ATOM 3514 C CA . PRO A 1 434 ? -3.645 -22.641 -16.688 1 82 434 PRO A CA 1
ATOM 3515 C C . PRO A 1 434 ? -2.578 -22.609 -15.594 1 82 434 PRO A C 1
ATOM 3517 O O . PRO A 1 434 ? -2.666 -21.797 -14.664 1 82 434 PRO A O 1
ATOM 3520 N N . CYS A 1 435 ? -1.585 -23.438 -15.727 1 85.69 435 CYS A N 1
ATOM 3521 C CA . CYS A 1 435 ? -0.543 -23.531 -14.711 1 85.69 435 CYS A CA 1
ATOM 3522 C C . CYS A 1 435 ? 0.776 -22.969 -15.227 1 85.69 435 CYS A C 1
ATOM 3524 O O . CYS A 1 435 ? 1.816 -23.125 -14.586 1 85.69 435 CYS A O 1
ATOM 3526 N N . GLY A 1 436 ? 0.718 -22.375 -16.344 1 85 436 GLY A N 1
ATOM 3527 C CA . GLY A 1 436 ? 1.936 -22 -17.047 1 85 436 GLY A CA 1
ATOM 3528 C C . GLY A 1 436 ? 2.863 -21.141 -16.219 1 85 436 GLY A C 1
ATOM 3529 O O . GLY A 1 436 ? 4.027 -21.484 -16.016 1 85 436 GLY A O 1
ATOM 3530 N N . PHE A 1 437 ? 2.379 -20.094 -15.695 1 85.88 437 PHE A N 1
ATOM 3531 C CA . PHE A 1 437 ? 3.201 -19.188 -14.898 1 85.88 437 PHE A CA 1
ATOM 3532 C C . PHE A 1 437 ? 3.725 -19.891 -13.648 1 85.88 437 PHE A C 1
ATOM 3534 O O . PHE A 1 437 ? 4.918 -19.828 -13.352 1 85.88 437 PHE A O 1
ATOM 3541 N N . PHE A 1 438 ? 2.871 -20.578 -13 1 91.06 438 PHE A N 1
ATOM 3542 C CA . PHE A 1 438 ? 3.203 -21.219 -11.734 1 91.06 438 PHE A CA 1
ATOM 3543 C C . PHE A 1 438 ? 4.246 -22.312 -11.945 1 91.06 438 PHE A C 1
ATOM 3545 O O . PHE A 1 438 ? 5.23 -22.391 -11.203 1 91.06 438 PHE A O 1
ATOM 3552 N N . PHE A 1 439 ? 4.074 -23.109 -12.969 1 94.19 439 PHE A N 1
ATOM 3553 C CA . PHE A 1 439 ? 5 -24.203 -13.227 1 94.19 439 PHE A CA 1
ATOM 3554 C C . PHE A 1 439 ? 6.355 -23.672 -13.68 1 94.19 439 PHE A C 1
ATOM 3556 O O . PHE A 1 439 ? 7.398 -24.172 -13.258 1 94.19 439 PHE A O 1
ATOM 3563 N N . SER A 1 440 ? 6.301 -22.641 -14.484 1 94.5 440 SER A N 1
ATOM 3564 C CA . SER A 1 440 ? 7.555 -22.078 -14.984 1 94.5 440 SER A CA 1
ATOM 3565 C C . SER A 1 440 ? 8.391 -21.5 -13.844 1 94.5 440 SER A C 1
ATOM 3567 O O . SER A 1 440 ? 9.602 -21.734 -13.781 1 94.5 440 SER A O 1
ATOM 3569 N N . THR A 1 441 ? 7.715 -20.797 -12.984 1 94.44 441 THR A N 1
ATOM 3570 C CA . THR A 1 441 ? 8.438 -20.188 -11.875 1 94.44 441 THR A CA 1
ATOM 3571 C C . THR A 1 441 ? 8.898 -21.25 -10.883 1 94.44 441 THR A C 1
ATOM 3573 O O . THR A 1 441 ? 10 -21.156 -10.336 1 94.44 441 THR A O 1
ATOM 3576 N N . ALA A 1 442 ? 8.102 -22.25 -10.672 1 96.25 442 ALA A N 1
ATOM 3577 C CA . ALA A 1 442 ? 8.477 -23.328 -9.773 1 96.25 442 ALA A CA 1
ATOM 3578 C C . ALA A 1 442 ? 9.695 -24.078 -10.297 1 96.25 442 ALA A C 1
ATOM 3580 O O . ALA A 1 442 ? 10.609 -24.406 -9.531 1 96.25 442 ALA A O 1
ATOM 3581 N N . LEU A 1 443 ? 9.68 -24.328 -11.578 1 96.88 443 LEU A N 1
ATOM 3582 C CA . LEU A 1 443 ? 10.797 -25.031 -12.195 1 96.88 443 LEU A CA 1
ATOM 3583 C C . LEU A 1 443 ? 12.086 -24.219 -12.062 1 96.88 443 LEU A C 1
ATOM 3585 O O . LEU A 1 443 ? 13.141 -24.781 -11.742 1 96.88 443 LEU A O 1
ATOM 3589 N N . LEU A 1 444 ? 11.938 -22.984 -12.266 1 94.56 444 LEU A N 1
ATOM 3590 C CA . LEU A 1 444 ? 13.117 -22.125 -12.164 1 94.56 444 LEU A CA 1
ATOM 3591 C C . LEU A 1 444 ? 13.648 -22.109 -10.742 1 94.56 444 LEU A C 1
ATOM 3593 O O . LEU A 1 444 ? 14.867 -22.094 -10.531 1 94.56 444 LEU A O 1
ATOM 3597 N N . GLU A 1 445 ? 12.797 -22.031 -9.805 1 93.88 445 GLU A N 1
ATOM 3598 C CA . GLU A 1 445 ? 13.219 -22.078 -8.406 1 93.88 445 GLU A CA 1
ATOM 3599 C C . GLU A 1 445 ? 13.922 -23.391 -8.078 1 93.88 445 GLU A C 1
ATOM 3601 O O . GLU A 1 445 ? 14.914 -23.406 -7.348 1 93.88 445 GLU A O 1
ATOM 3606 N N . CYS A 1 446 ? 13.398 -24.438 -8.609 1 95.12 446 CYS A N 1
ATOM 3607 C CA . CYS A 1 446 ? 14.039 -25.734 -8.406 1 95.12 446 CYS A CA 1
ATOM 3608 C C . CYS A 1 446 ? 15.43 -25.766 -9.039 1 95.12 446 CYS A C 1
ATOM 3610 O O . CYS A 1 446 ? 16.375 -26.25 -8.43 1 95.12 446 CYS A O 1
ATOM 3612 N N . ILE A 1 447 ? 15.5 -25.203 -10.211 1 92.69 447 ILE A N 1
ATOM 3613 C CA . ILE A 1 447 ? 16.781 -25.156 -10.914 1 92.69 447 ILE A CA 1
ATOM 3614 C C . ILE A 1 447 ? 17.797 -24.406 -10.078 1 92.69 447 ILE A C 1
ATOM 3616 O O . ILE A 1 447 ? 18.953 -24.828 -9.961 1 92.69 447 ILE A O 1
ATOM 3620 N N . TYR A 1 448 ? 17.422 -23.359 -9.492 1 90.38 448 TYR A N 1
ATOM 3621 C CA . TYR A 1 448 ? 18.297 -22.562 -8.625 1 90.38 448 TYR A CA 1
ATOM 3622 C C . TYR A 1 448 ? 18.875 -23.438 -7.516 1 90.38 448 TYR A C 1
ATOM 3624 O O . TYR A 1 448 ? 20.094 -23.438 -7.297 1 90.38 448 TYR A O 1
ATOM 3632 N N . HIS A 1 449 ? 18.047 -24.156 -6.895 1 89.06 449 HIS A N 1
ATOM 3633 C CA . HIS A 1 449 ? 18.484 -24.953 -5.762 1 89.06 449 HIS A CA 1
ATOM 3634 C C . HIS A 1 449 ? 19.344 -26.125 -6.223 1 89.06 449 HIS A C 1
ATOM 3636 O O . HIS A 1 449 ? 20.281 -26.531 -5.527 1 89.06 449 HIS A O 1
ATOM 3642 N N . LEU A 1 450 ? 19 -26.656 -7.359 1 89.75 450 LEU A N 1
ATOM 3643 C CA . LEU A 1 450 ? 19.781 -27.766 -7.891 1 89.75 450 LEU A CA 1
ATOM 3644 C C . LEU A 1 450 ? 21.188 -27.312 -8.266 1 89.75 450 LEU A C 1
ATOM 3646 O O . LEU A 1 450 ? 22.156 -28.016 -7.973 1 89.75 450 LEU A O 1
ATOM 3650 N N . ILE A 1 451 ? 21.266 -26.141 -8.805 1 85.12 451 ILE A N 1
ATOM 3651 C CA . ILE A 1 451 ? 22.562 -25.609 -9.18 1 85.12 451 ILE A CA 1
ATOM 3652 C C . ILE A 1 451 ? 23.391 -25.344 -7.93 1 85.12 451 ILE A C 1
ATOM 3654 O O . ILE A 1 451 ? 24.578 -25.672 -7.879 1 85.12 451 ILE A O 1
ATOM 3658 N N . LEU A 1 452 ? 22.781 -24.812 -6.945 1 82.44 452 LEU A N 1
ATOM 3659 C CA . LEU A 1 452 ? 23.484 -24.531 -5.699 1 82.44 452 LEU A CA 1
ATOM 3660 C C . LEU A 1 452 ? 23.969 -25.812 -5.039 1 82.44 452 LEU A C 1
ATOM 3662 O O . LEU A 1 452 ? 25.062 -25.859 -4.492 1 82.44 452 LEU A O 1
ATOM 3666 N N . ALA A 1 453 ? 23.156 -26.766 -5.109 1 79.81 453 ALA A N 1
ATOM 3667 C CA . ALA A 1 453 ? 23.516 -28.047 -4.5 1 79.81 453 ALA A CA 1
ATOM 3668 C C . ALA A 1 453 ? 24.672 -28.719 -5.25 1 79.81 453 ALA A C 1
ATOM 3670 O O . ALA A 1 453 ? 25.5 -29.391 -4.645 1 79.81 453 ALA A O 1
ATOM 3671 N N . MET A 1 454 ? 24.688 -28.547 -6.52 1 77 454 MET A N 1
ATOM 3672 C CA . MET A 1 454 ? 25.766 -29.125 -7.336 1 77 454 MET A CA 1
ATOM 3673 C C . MET A 1 454 ? 27.109 -28.484 -6.984 1 77 454 MET A C 1
ATOM 3675 O O . MET A 1 454 ? 28.141 -29.172 -7.023 1 77 454 MET A O 1
ATOM 3679 N N . ARG A 1 455 ? 27.016 -27.312 -6.562 1 72.88 455 ARG A N 1
ATOM 3680 C CA . ARG A 1 455 ? 28.234 -26.609 -6.203 1 72.88 455 ARG A CA 1
ATOM 3681 C C . ARG A 1 455 ? 28.719 -27.016 -4.82 1 72.88 455 ARG A C 1
ATOM 3683 O O . ARG A 1 455 ? 29.922 -27.031 -4.562 1 72.88 455 ARG A O 1
ATOM 3690 N N . ALA A 1 456 ? 27.828 -27.188 -3.867 1 71 456 ALA A N 1
ATOM 3691 C CA . ALA A 1 456 ? 28.172 -27.516 -2.484 1 71 456 ALA A CA 1
ATOM 3692 C C . ALA A 1 456 ? 28.719 -28.938 -2.373 1 71 456 ALA A C 1
ATOM 3694 O O . ALA A 1 456 ? 29.188 -29.344 -1.306 1 71 456 ALA A O 1
ATOM 3695 N N . THR A 1 457 ? 29.406 -29.391 -3.281 1 65.5 457 THR A N 1
ATOM 3696 C CA . THR A 1 457 ? 30.141 -30.656 -3.432 1 65.5 457 THR A CA 1
ATOM 3697 C C . THR A 1 457 ? 29.312 -31.812 -2.865 1 65.5 457 THR A C 1
ATOM 3699 O O . THR A 1 457 ? 29.625 -32.312 -1.785 1 65.5 457 THR A O 1
ATOM 3702 N N . PRO A 1 458 ? 28.203 -32.062 -3.52 1 65 458 PRO A N 1
ATOM 3703 C CA . PRO A 1 458 ? 27.422 -33.25 -3.143 1 65 458 PRO A CA 1
ATOM 3704 C C . PRO A 1 458 ? 28.109 -34.562 -3.496 1 65 458 PRO A C 1
ATOM 3706 O O . PRO A 1 458 ? 29.094 -34.562 -4.234 1 65 458 PRO A O 1
ATOM 3709 N N . THR A 1 459 ? 27.828 -35.594 -2.805 1 77.62 459 THR A N 1
ATOM 3710 C CA . THR A 1 459 ? 28.281 -36.938 -3.189 1 77.62 459 THR A CA 1
ATOM 3711 C C . THR A 1 459 ? 28.016 -37.188 -4.672 1 77.62 459 THR A C 1
ATOM 3713 O O . THR A 1 459 ? 27.219 -36.469 -5.297 1 77.62 459 THR A O 1
ATOM 3716 N N . HIS A 1 460 ? 28.797 -38 -5.191 1 78.75 460 HIS A N 1
ATOM 3717 C CA . HIS A 1 460 ? 28.672 -38.344 -6.605 1 78.75 460 HIS A CA 1
ATOM 3718 C C . HIS A 1 460 ? 27.219 -38.719 -6.949 1 78.75 460 HIS A C 1
ATOM 3720 O O . HIS A 1 460 ? 26.703 -38.281 -7.988 1 78.75 460 HIS A O 1
ATOM 3726 N N . GLU A 1 461 ? 26.578 -39.469 -6.082 1 81.88 461 GLU A N 1
ATOM 3727 C CA . GLU A 1 461 ? 25.203 -39.875 -6.301 1 81.88 461 GLU A CA 1
ATOM 3728 C C . GLU A 1 461 ? 24.25 -38.688 -6.32 1 81.88 461 GLU A C 1
ATOM 3730 O O . GLU A 1 461 ? 23.375 -38.594 -7.184 1 81.88 461 GLU A O 1
ATOM 3735 N N . GLN A 1 462 ? 24.562 -37.844 -5.441 1 83.75 462 GLN A N 1
ATOM 3736 C CA . GLN A 1 462 ? 23.703 -36.656 -5.344 1 83.75 462 GLN A CA 1
ATOM 3737 C C . GLN A 1 462 ? 23.906 -35.719 -6.539 1 83.75 462 GLN A C 1
ATOM 3739 O O . GLN A 1 462 ? 22.969 -35.094 -7.008 1 83.75 462 GLN A O 1
ATOM 3744 N N . ARG A 1 463 ? 25.016 -35.688 -6.941 1 82.62 463 ARG A N 1
ATOM 3745 C CA . ARG A 1 463 ? 25.328 -34.875 -8.117 1 82.62 463 ARG A CA 1
ATOM 3746 C C . ARG A 1 463 ? 24.625 -35.406 -9.352 1 82.62 463 ARG A C 1
ATOM 3748 O O . ARG A 1 463 ? 24.109 -34.656 -10.164 1 82.62 463 ARG A O 1
ATOM 3755 N N . GLU A 1 464 ? 24.609 -36.75 -9.477 1 84.81 464 GLU A N 1
ATOM 3756 C CA . GLU A 1 464 ? 23.938 -37.344 -10.625 1 84.81 464 GLU A CA 1
ATOM 3757 C C . GLU A 1 464 ? 22.438 -37.062 -10.609 1 84.81 464 GLU A C 1
ATOM 3759 O O . GLU A 1 464 ? 21.859 -36.75 -11.648 1 84.81 464 GLU A O 1
ATOM 3764 N N . VAL A 1 465 ? 21.891 -37.219 -9.422 1 88.5 465 VAL A N 1
ATOM 3765 C CA . VAL A 1 465 ? 20.469 -36.938 -9.289 1 88.5 465 VAL A CA 1
ATOM 3766 C C . VAL A 1 465 ? 20.188 -35.469 -9.609 1 88.5 465 VAL A C 1
ATOM 3768 O O . VAL A 1 465 ? 19.203 -35.125 -10.266 1 88.5 465 VAL A O 1
ATOM 3771 N N . SER A 1 466 ? 21.062 -34.625 -9.109 1 88.44 466 SER A N 1
ATOM 3772 C CA . SER A 1 466 ? 20.906 -33.188 -9.336 1 88.44 466 SER A CA 1
ATOM 3773 C C . SER A 1 466 ? 20.984 -32.844 -10.82 1 88.44 466 SER A C 1
ATOM 3775 O O . SER A 1 466 ? 20.188 -32.031 -11.32 1 88.44 466 SER A O 1
ATOM 3777 N N . ILE A 1 467 ? 21.844 -33.438 -11.484 1 87 467 ILE A N 1
ATOM 3778 C CA . ILE A 1 467 ? 22.031 -33.188 -12.906 1 87 467 ILE A CA 1
ATOM 3779 C C . ILE A 1 467 ? 20.812 -33.688 -13.688 1 87 467 ILE A C 1
ATOM 3781 O O . ILE A 1 467 ? 20.297 -32.969 -14.555 1 87 467 ILE A O 1
ATOM 3785 N N . LYS A 1 468 ? 20.391 -34.875 -13.383 1 90.81 468 LYS A N 1
ATOM 3786 C CA . LYS A 1 468 ? 19.234 -35.438 -14.062 1 90.81 468 LYS A CA 1
ATOM 3787 C C . LYS A 1 468 ? 18 -34.594 -13.867 1 90.81 468 LYS A C 1
ATOM 3789 O O . LYS A 1 468 ? 17.25 -34.344 -14.812 1 90.81 468 LYS A O 1
ATOM 3794 N N . SER A 1 469 ? 17.797 -34.188 -12.664 1 94.62 469 SER A N 1
ATOM 3795 C CA . SER A 1 469 ? 16.641 -33.344 -12.352 1 94.62 469 SER A CA 1
ATOM 3796 C C . SER A 1 469 ? 16.734 -31.984 -13.023 1 94.62 469 SER A C 1
ATOM 3798 O O . SER A 1 469 ? 15.734 -31.438 -13.461 1 94.62 469 SER A O 1
ATOM 3800 N N . PHE A 1 470 ? 17.891 -31.484 -12.992 1 93.25 470 PHE A N 1
ATOM 3801 C CA . PHE A 1 470 ? 18.125 -30.219 -13.688 1 93.25 470 PHE A CA 1
ATOM 3802 C C . PHE A 1 470 ? 17.781 -30.344 -15.172 1 93.25 470 PHE A C 1
ATOM 3804 O O . PHE A 1 470 ? 17.094 -29.484 -15.727 1 93.25 470 PHE A O 1
ATOM 3811 N N . GLN A 1 471 ? 18.25 -31.359 -15.789 1 91.88 471 GLN A N 1
ATOM 3812 C CA . GLN A 1 471 ? 17.984 -31.578 -17.203 1 91.88 471 GLN A CA 1
ATOM 3813 C C . GLN A 1 471 ? 16.5 -31.719 -17.484 1 91.88 471 GLN A C 1
ATOM 3815 O O . GLN A 1 471 ? 15.992 -31.172 -18.469 1 91.88 471 GLN A O 1
ATOM 3820 N N . LEU A 1 472 ? 15.914 -32.469 -16.641 1 95.69 472 LEU A N 1
ATOM 3821 C CA . LEU A 1 472 ? 14.469 -32.656 -16.797 1 95.69 472 LEU A CA 1
ATOM 3822 C C . LEU A 1 472 ? 13.742 -31.312 -16.656 1 95.69 472 LEU A C 1
ATOM 3824 O O . LEU A 1 472 ? 12.836 -31 -17.438 1 95.69 472 LEU A O 1
ATOM 3828 N N . ALA A 1 473 ? 14.078 -30.547 -15.672 1 96.69 473 ALA A N 1
ATOM 3829 C CA . ALA A 1 473 ? 13.469 -29.25 -15.453 1 96.69 473 ALA A CA 1
ATOM 3830 C C . ALA A 1 473 ? 13.688 -28.328 -16.656 1 96.69 473 ALA A C 1
ATOM 3832 O O . ALA A 1 473 ? 12.766 -27.625 -17.078 1 96.69 473 ALA A O 1
ATOM 3833 N N . TYR A 1 474 ? 14.836 -28.359 -17.125 1 93.94 474 TYR A N 1
ATOM 3834 C CA . TYR A 1 474 ? 15.172 -27.547 -18.297 1 93.94 474 TYR A CA 1
ATOM 3835 C C . TYR A 1 474 ? 14.359 -27.969 -19.516 1 93.94 474 TYR A C 1
ATOM 3837 O O . TYR A 1 474 ? 13.844 -27.125 -20.25 1 93.94 474 TYR A O 1
ATOM 3845 N N . GLN A 1 475 ? 14.281 -29.219 -19.734 1 94.19 475 GLN A N 1
ATOM 3846 C CA . GLN A 1 475 ? 13.508 -29.75 -20.859 1 94.19 475 GLN A CA 1
ATOM 3847 C C . GLN A 1 475 ? 12.039 -29.359 -20.75 1 94.19 475 GLN A C 1
ATOM 3849 O O . GLN A 1 475 ? 11.398 -29.047 -21.75 1 94.19 475 GLN A O 1
ATOM 3854 N N . LEU A 1 476 ? 11.578 -29.469 -19.547 1 95.44 476 LEU A N 1
ATOM 3855 C CA . LEU A 1 476 ? 10.195 -29.062 -19.328 1 95.44 476 LEU A CA 1
ATOM 3856 C C . LEU A 1 476 ? 10 -27.594 -19.656 1 95.44 476 LEU A C 1
ATOM 3858 O O . LEU A 1 476 ? 9.016 -27.219 -20.297 1 95.44 476 LEU A O 1
ATOM 3862 N N . LEU A 1 477 ? 10.898 -26.766 -19.219 1 94.94 477 LEU A N 1
ATOM 3863 C CA . LEU A 1 477 ? 10.812 -25.328 -19.516 1 94.94 477 LEU A CA 1
ATOM 3864 C C . LEU A 1 477 ? 10.844 -25.094 -21.016 1 94.94 477 LEU A C 1
ATOM 3866 O O . LEU A 1 477 ? 10.125 -24.234 -21.531 1 94.94 477 LEU A O 1
ATOM 3870 N N . GLU A 1 478 ? 11.648 -25.828 -21.703 1 92.94 478 GLU A N 1
ATOM 3871 C CA . GLU A 1 478 ? 11.719 -25.734 -23.156 1 92.94 478 GLU A CA 1
ATOM 3872 C C . GLU A 1 478 ? 10.398 -26.141 -23.812 1 92.94 478 GLU A C 1
ATOM 3874 O O . GLU A 1 478 ? 9.93 -25.5 -24.75 1 92.94 478 GLU A O 1
ATOM 3879 N N . GLN A 1 479 ? 9.945 -27.188 -23.281 1 92.38 479 GLN A N 1
ATOM 3880 C CA . GLN A 1 479 ? 8.656 -27.656 -23.781 1 92.38 479 GLN A CA 1
ATOM 3881 C C . GLN A 1 479 ? 7.562 -26.625 -23.562 1 92.38 479 GLN A C 1
ATOM 3883 O O . GLN A 1 479 ? 6.766 -26.344 -24.453 1 92.38 479 GLN A O 1
ATOM 3888 N N . PHE A 1 480 ? 7.559 -26.094 -22.344 1 93.19 480 PHE A N 1
ATOM 3889 C CA . PHE A 1 480 ? 6.559 -25.078 -22 1 93.19 480 PHE A CA 1
ATOM 3890 C C . PHE A 1 480 ? 6.742 -23.828 -22.859 1 93.19 480 PHE A C 1
ATOM 3892 O O . PHE A 1 480 ? 5.77 -23.141 -23.172 1 93.19 480 PHE A O 1
ATOM 3899 N N . SER A 1 481 ? 7.957 -23.484 -23.219 1 90.75 481 SER A N 1
ATOM 3900 C CA . SER A 1 481 ? 8.281 -22.266 -23.938 1 90.75 481 SER A CA 1
ATOM 3901 C C . SER A 1 481 ? 7.68 -22.266 -25.344 1 90.75 481 SER A C 1
ATOM 3903 O O . SER A 1 481 ? 7.559 -21.219 -25.969 1 90.75 481 SER A O 1
ATOM 3905 N N . LYS A 1 482 ? 7.301 -23.406 -25.75 1 86.62 482 LYS A N 1
ATOM 3906 C CA . LYS A 1 482 ? 6.695 -23.516 -27.062 1 86.62 482 LYS A CA 1
ATOM 3907 C C . LYS A 1 482 ? 5.297 -22.906 -27.078 1 86.62 482 LYS A C 1
ATOM 3909 O O . LYS A 1 482 ? 4.844 -22.406 -28.109 1 86.62 482 LYS A O 1
ATOM 3914 N N . CYS A 1 483 ? 4.676 -22.922 -25.891 1 83.25 483 CYS A N 1
ATOM 3915 C CA . CYS A 1 483 ? 3.299 -22.438 -25.891 1 83.25 483 CYS A CA 1
ATOM 3916 C C . CYS A 1 483 ? 3.113 -21.328 -24.859 1 83.25 483 CYS A C 1
ATOM 3918 O O . CYS A 1 483 ? 2.1 -20.625 -24.875 1 83.25 483 CYS A O 1
ATOM 3920 N N . LEU A 1 484 ? 4.051 -21.141 -24.047 1 87.69 484 LEU A N 1
ATOM 3921 C CA . LEU A 1 484 ? 3.9 -20.172 -22.969 1 87.69 484 LEU A CA 1
ATOM 3922 C C . LEU A 1 484 ? 5 -19.109 -23.031 1 87.69 484 LEU A C 1
ATOM 3924 O O . LEU A 1 484 ? 6.188 -19.438 -22.969 1 87.69 484 LEU A O 1
ATOM 3928 N N . ASP A 1 485 ? 4.645 -17.875 -23.062 1 83.81 485 ASP A N 1
ATOM 3929 C CA . ASP A 1 485 ? 5.609 -16.781 -23.109 1 83.81 485 ASP A CA 1
ATOM 3930 C C . ASP A 1 485 ? 6.398 -16.688 -21.812 1 83.81 485 ASP A C 1
ATOM 3932 O O . ASP A 1 485 ? 7.578 -16.328 -21.812 1 83.81 485 ASP A O 1
ATOM 3936 N N . THR A 1 486 ? 5.758 -16.922 -20.734 1 89 486 THR A N 1
ATOM 3937 C CA . THR A 1 486 ? 6.434 -16.859 -19.453 1 89 486 THR A CA 1
ATOM 3938 C C . THR A 1 486 ? 7.59 -17.859 -19.391 1 89 486 THR A C 1
ATOM 3940 O O . THR A 1 486 ? 8.648 -17.562 -18.828 1 89 486 THR A O 1
ATOM 3943 N N . ALA A 1 487 ? 7.387 -19.031 -19.938 1 91.62 487 ALA A N 1
ATOM 3944 C CA . ALA A 1 487 ? 8.453 -20.031 -19.969 1 91.62 487 ALA A CA 1
ATOM 3945 C C . ALA A 1 487 ? 9.602 -19.578 -20.875 1 91.62 487 ALA A C 1
ATOM 3947 O O . ALA A 1 487 ? 10.766 -19.844 -20.578 1 91.62 487 ALA A O 1
ATOM 3948 N N . LYS A 1 488 ? 9.258 -18.922 -21.938 1 89.62 488 LYS A N 1
ATOM 3949 C CA . LYS A 1 488 ? 10.273 -18.375 -22.828 1 89.62 488 LYS A CA 1
ATOM 3950 C C . LYS A 1 488 ? 11.148 -17.359 -22.094 1 89.62 488 LYS A C 1
ATOM 3952 O O . LYS A 1 488 ? 12.375 -17.391 -22.203 1 89.62 488 LYS A O 1
ATOM 3957 N N . ARG A 1 489 ? 10.492 -16.531 -21.406 1 88.94 489 ARG A N 1
ATOM 3958 C CA . ARG A 1 489 ? 11.219 -15.508 -20.672 1 88.94 489 ARG A CA 1
ATOM 3959 C C . ARG A 1 489 ? 12.047 -16.125 -19.547 1 88.94 489 ARG A C 1
ATOM 3961 O O . ARG A 1 489 ? 13.164 -15.68 -19.281 1 88.94 489 ARG A O 1
ATOM 3968 N N . ALA A 1 490 ? 11.492 -17.094 -18.922 1 90.62 490 ALA A N 1
ATOM 3969 C CA . ALA A 1 490 ? 12.227 -17.797 -17.875 1 90.62 490 ALA A CA 1
ATOM 3970 C C . ALA A 1 490 ? 13.5 -18.438 -18.422 1 90.62 490 ALA A C 1
ATOM 3972 O O . ALA A 1 490 ? 14.562 -18.328 -17.812 1 90.62 490 ALA A O 1
ATOM 3973 N N . LEU A 1 491 ? 13.344 -19.016 -19.578 1 89.75 491 LEU A N 1
ATOM 3974 C CA . LEU A 1 491 ? 14.484 -19.672 -20.203 1 89.75 491 LEU A CA 1
ATOM 3975 C C . LEU A 1 491 ? 15.531 -18.641 -20.625 1 89.75 491 LEU A C 1
ATOM 3977 O O . LEU A 1 491 ? 16.734 -18.875 -20.469 1 89.75 491 LEU A O 1
ATOM 3981 N N . ARG A 1 492 ? 15.07 -17.594 -21.125 1 86 492 ARG A N 1
ATOM 3982 C CA . ARG A 1 492 ? 15.992 -16.531 -21.516 1 86 492 ARG A CA 1
ATOM 3983 C C . ARG A 1 492 ? 16.766 -15.992 -20.328 1 86 492 ARG A C 1
ATOM 3985 O O . ARG A 1 492 ? 17.969 -15.758 -20.406 1 86 492 ARG A O 1
ATOM 3992 N N . ALA A 1 493 ? 16.047 -15.781 -19.281 1 85.38 493 ALA A N 1
ATOM 3993 C CA . ALA A 1 493 ? 16.688 -15.289 -18.062 1 85.38 493 ALA A CA 1
ATOM 3994 C C . ALA A 1 493 ? 17.703 -16.297 -17.531 1 85.38 493 ALA A C 1
ATOM 3996 O O . ALA A 1 493 ? 18.812 -15.914 -17.156 1 85.38 493 ALA A O 1
ATOM 3997 N N . LEU A 1 494 ? 17.312 -17.516 -17.562 1 88.31 494 LEU A N 1
ATOM 3998 C CA . LEU A 1 494 ? 18.203 -18.562 -17.094 1 88.31 494 LEU A CA 1
ATOM 3999 C C . LEU A 1 494 ? 19.453 -18.641 -17.969 1 88.31 494 LEU A C 1
ATOM 4001 O O . LEU A 1 494 ? 20.562 -18.766 -17.469 1 88.31 494 LEU A O 1
ATOM 4005 N N . ASN A 1 495 ? 19.25 -18.5 -19.203 1 82.44 495 ASN A N 1
ATOM 4006 C CA . ASN A 1 495 ? 20.344 -18.609 -20.156 1 82.44 495 ASN A CA 1
ATOM 4007 C C . ASN A 1 495 ? 21.266 -17.391 -20.109 1 82.44 495 ASN A C 1
ATOM 4009 O O . ASN A 1 495 ? 22.422 -17.469 -20.547 1 82.44 495 ASN A O 1
ATOM 4013 N N . SER A 1 496 ? 20.734 -16.375 -19.609 1 77.75 496 SER A N 1
ATOM 4014 C CA . SER A 1 496 ? 21.578 -15.18 -19.453 1 77.75 496 SER A CA 1
ATOM 4015 C C . SER A 1 496 ? 22.5 -15.305 -18.25 1 77.75 496 SER A C 1
ATOM 4017 O O . SER A 1 496 ? 23.5 -14.586 -18.156 1 77.75 496 SER A O 1
ATOM 4019 N N . VAL A 1 497 ? 22.172 -16.188 -17.453 1 78 497 VAL A N 1
ATOM 4020 C CA . VAL A 1 497 ? 22.938 -16.297 -16.219 1 78 497 VAL A CA 1
ATOM 4021 C C . VAL A 1 497 ? 23.828 -17.531 -16.266 1 78 497 VAL A C 1
ATOM 4023 O O . VAL A 1 497 ? 24.906 -17.547 -15.672 1 78 497 VAL A O 1
ATOM 4026 N N . VAL A 1 498 ? 23.375 -18.531 -16.953 1 70.94 498 VAL A N 1
ATOM 4027 C CA . VAL A 1 498 ? 24.109 -19.797 -16.953 1 70.94 498 VAL A CA 1
ATOM 4028 C C . VAL A 1 498 ? 24.609 -20.094 -18.359 1 70.94 498 VAL A C 1
ATOM 4030 O O . VAL A 1 498 ? 23.875 -19.938 -19.344 1 70.94 498 VAL A O 1
ATOM 4033 N N . SER A 1 499 ? 26 -20.016 -18.625 1 60.38 499 SER A N 1
ATOM 4034 C CA . SER A 1 499 ? 26.547 -20.391 -19.922 1 60.38 499 SER A CA 1
ATOM 4035 C C . SER A 1 499 ? 26.672 -21.906 -20.062 1 60.38 499 SER A C 1
ATOM 4037 O O . SER A 1 499 ? 27.141 -22.578 -19.141 1 60.38 499 SER A O 1
ATOM 4039 N N . PHE A 1 500 ? 25.984 -22.391 -21.031 1 47.5 500 PHE A N 1
ATOM 4040 C CA . PHE A 1 500 ? 26.016 -23.828 -21.281 1 47.5 500 PHE A CA 1
ATOM 4041 C C . PHE A 1 500 ? 27.031 -24.156 -22.375 1 47.5 500 PHE A C 1
ATOM 4043 O O . PHE A 1 500 ? 27.078 -23.484 -23.406 1 47.5 500 PHE A O 1
ATOM 4050 N N . ALA A 1 501 ? 28.344 -24.672 -22.188 1 37.41 501 ALA A N 1
ATOM 4051 C CA . ALA A 1 501 ? 29.312 -25.062 -23.219 1 37.41 501 ALA A CA 1
ATOM 4052 C C . ALA A 1 501 ? 28.812 -26.25 -24.016 1 37.41 501 ALA A C 1
ATOM 4054 O O . ALA A 1 501 ? 28.328 -27.234 -23.453 1 37.41 501 ALA A O 1
ATOM 4055 N N . SER A 1 502 ? 28.547 -26.094 -25.266 1 31.95 502 SER A N 1
ATOM 4056 C CA . SER A 1 502 ? 28.297 -27.172 -26.234 1 31.95 502 SER A CA 1
ATOM 4057 C C . SER A 1 502 ? 29.547 -28 -26.469 1 31.95 502 SER A C 1
ATOM 4059 O O . SER A 1 502 ? 30.594 -27.469 -26.844 1 31.95 502 SER A O 1
ATOM 4061 N N . VAL A 1 503 ? 29.906 -29.125 -25.906 1 31.11 503 VAL A N 1
ATOM 4062 C CA . VAL A 1 503 ? 31.016 -29.984 -26.312 1 31.11 503 VAL A CA 1
ATOM 4063 C C . VAL A 1 503 ? 30.734 -30.578 -27.688 1 31.11 503 VAL A C 1
ATOM 4065 O O . VAL A 1 503 ? 29.766 -31.328 -27.875 1 31.11 503 VAL A O 1
ATOM 4068 N N . SER A 1 504 ? 31.125 -30.047 -28.812 1 30.09 504 SER A N 1
ATOM 4069 C CA . SER A 1 504 ? 31.188 -30.641 -30.141 1 30.09 504 SER A CA 1
ATOM 4070 C C . SER A 1 504 ? 32.125 -31.844 -30.156 1 30.09 504 SER A C 1
ATOM 4072 O O . SER A 1 504 ? 33.344 -31.688 -29.953 1 30.09 504 SER A O 1
ATOM 4074 N N . HIS A 1 505 ? 31.734 -33.062 -29.859 1 30.59 505 HIS A N 1
ATOM 4075 C CA . HIS A 1 505 ? 32.562 -34.219 -30.203 1 30.59 505 HIS A CA 1
ATOM 4076 C C . HIS A 1 505 ? 32.719 -34.344 -31.719 1 30.59 505 HIS A C 1
ATOM 4078 O O . HIS A 1 505 ? 31.734 -34.531 -32.438 1 30.59 505 HIS A O 1
ATOM 4084 N N . SER A 1 506 ? 33.656 -33.875 -32.375 1 31.97 506 SER A N 1
ATOM 4085 C CA . SER A 1 506 ? 34.094 -34.281 -33.719 1 31.97 506 SER A CA 1
ATOM 4086 C C . SER A 1 506 ? 34.5 -35.75 -33.719 1 31.97 506 SER A C 1
ATOM 4088 O O . SER A 1 506 ? 35.375 -36.156 -32.969 1 31.97 506 SER A O 1
ATOM 4090 N N . PRO A 1 507 ? 33.625 -36.688 -34.281 1 33.47 507 PRO A N 1
ATOM 4091 C CA . PRO A 1 507 ? 33.969 -38.094 -34.531 1 33.47 507 PRO A CA 1
ATOM 4092 C C . PRO A 1 507 ? 35.219 -38.25 -35.375 1 33.47 507 PRO A C 1
ATOM 4094 O O . PRO A 1 507 ? 35.281 -37.781 -36.5 1 33.47 507 PRO A O 1
ATOM 4097 N N . THR A 1 508 ? 36.344 -38.25 -34.906 1 31.06 508 THR A N 1
ATOM 4098 C CA . THR A 1 508 ? 37.438 -38.719 -35.75 1 31.06 508 THR A CA 1
ATOM 4099 C C . THR A 1 508 ? 37.25 -40.188 -36.094 1 31.06 508 THR A C 1
ATOM 4101 O O . THR A 1 508 ? 37.344 -41.062 -35.219 1 31.06 508 THR A O 1
ATOM 4104 N N . ILE A 1 509 ? 36.438 -40.594 -37.188 1 31.39 509 ILE A N 1
ATOM 4105 C CA . ILE A 1 509 ? 36.094 -41.844 -37.875 1 31.39 509 ILE A CA 1
ATOM 4106 C C . ILE A 1 509 ? 37.375 -42.469 -38.406 1 31.39 509 ILE A C 1
ATOM 4108 O O . ILE A 1 509 ? 37.812 -42.156 -39.5 1 31.39 509 ILE A O 1
ATOM 4112 N N . ASP A 1 510 ? 38.438 -42.656 -37.812 1 29.3 510 ASP A N 1
ATOM 4113 C CA . ASP A 1 510 ? 39.406 -43.406 -38.594 1 29.3 510 ASP A CA 1
ATOM 4114 C C . ASP A 1 510 ? 38.969 -44.844 -38.812 1 29.3 510 ASP A C 1
ATOM 4116 O O . ASP A 1 510 ? 39.562 -45.594 -39.594 1 29.3 510 ASP A O 1
ATOM 4120 N N . GLY A 1 511 ? 38.406 -45.625 -37.812 1 28.95 511 GLY A N 1
ATOM 4121 C CA . GLY A 1 511 ? 38.594 -47.062 -38.062 1 28.95 511 GLY A CA 1
ATOM 4122 C C . GLY A 1 511 ? 37.656 -47.594 -39.125 1 28.95 511 GLY A C 1
ATOM 4123 O O . GLY A 1 511 ? 36.719 -46.906 -39.531 1 28.95 511 GLY A O 1
ATOM 4124 N N . PRO A 1 512 ? 37.906 -48.938 -39.656 1 32.28 512 PRO A N 1
ATOM 4125 C CA . PRO A 1 512 ? 37.219 -49.656 -40.719 1 32.28 512 PRO A CA 1
ATOM 4126 C C . PRO A 1 512 ? 35.688 -49.688 -40.562 1 32.28 512 PRO A C 1
ATOM 4128 O O . PRO A 1 512 ? 35.188 -49.375 -39.469 1 32.28 512 PRO A O 1
ATOM 4131 N N . ASN A 1 513 ? 34.906 -50.312 -41.531 1 30.66 513 ASN A N 1
ATOM 4132 C CA . ASN A 1 513 ? 33.531 -50.344 -41.969 1 30.66 513 ASN A CA 1
ATOM 4133 C C . ASN A 1 513 ? 32.594 -50.812 -40.875 1 30.66 513 ASN A C 1
ATOM 4135 O O . ASN A 1 513 ? 31.406 -51.062 -41.094 1 30.66 513 ASN A O 1
ATOM 4139 N N . PRO A 1 514 ? 33.062 -51.406 -39.719 1 32.38 514 PRO A N 1
ATOM 4140 C CA . PRO A 1 514 ? 32.062 -52.344 -39.188 1 32.38 514 PRO A CA 1
ATOM 4141 C C . PRO A 1 514 ? 30.734 -51.625 -38.875 1 32.38 514 PRO A C 1
ATOM 4143 O O . PRO A 1 514 ? 30.703 -50.406 -38.75 1 32.38 514 PRO A O 1
ATOM 4146 N N . ASP A 1 515 ? 29.594 -52.438 -38.812 1 30.8 515 ASP A N 1
ATOM 4147 C CA . ASP A 1 515 ? 28.172 -52.125 -38.719 1 30.8 515 ASP A CA 1
ATOM 4148 C C . ASP A 1 515 ? 27.922 -51.062 -37.656 1 30.8 515 ASP A C 1
ATOM 4150 O O . ASP A 1 515 ? 28.438 -51.188 -36.531 1 30.8 515 ASP A O 1
ATOM 4154 N N . PRO A 1 516 ? 27.531 -49.719 -38 1 29.09 516 PRO A N 1
ATOM 4155 C CA . PRO A 1 516 ? 27.5 -48.562 -37.125 1 29.09 516 PRO A CA 1
ATOM 4156 C C . PRO A 1 516 ? 26.719 -48.844 -35.812 1 29.09 516 PRO A C 1
ATOM 4158 O O . PRO A 1 516 ? 25.531 -49.125 -35.844 1 29.09 516 PRO A O 1
ATOM 4161 N N . GLU A 1 517 ? 27.406 -49.688 -34.906 1 27.05 517 GLU A N 1
ATOM 4162 C CA . GLU A 1 517 ? 26.656 -50 -33.688 1 27.05 517 GLU A CA 1
ATOM 4163 C C . GLU A 1 517 ? 26.016 -48.719 -33.125 1 27.05 517 GLU A C 1
ATOM 4165 O O . GLU A 1 517 ? 26.578 -47.625 -33.219 1 27.05 517 GLU A O 1
ATOM 4170 N N . PRO A 1 518 ? 24.672 -48.812 -32.812 1 27.53 518 PRO A N 1
ATOM 4171 C CA . PRO A 1 518 ? 23.859 -47.656 -32.375 1 27.53 518 PRO A CA 1
ATOM 4172 C C . PRO A 1 518 ? 24.531 -46.844 -31.266 1 27.53 518 PRO A C 1
ATOM 4174 O O . PRO A 1 518 ? 25.172 -47.406 -30.375 1 27.53 518 PRO A O 1
ATOM 4177 N N . GLU A 1 519 ? 25.156 -45.688 -31.656 1 28.22 519 GLU A N 1
ATOM 4178 C CA . GLU A 1 519 ? 25.891 -44.719 -30.875 1 28.22 519 GLU A CA 1
ATOM 4179 C C . GLU A 1 519 ? 25.234 -44.469 -29.516 1 28.22 519 GLU A C 1
ATOM 4181 O O . GLU A 1 519 ? 24.203 -43.812 -29.438 1 28.22 519 GLU A O 1
ATOM 4186 N N . GLN A 1 520 ? 25.281 -45.469 -28.641 1 25.3 520 GLN A N 1
ATOM 4187 C CA . GLN A 1 520 ? 24.719 -45.438 -27.297 1 25.3 520 GLN A CA 1
ATOM 4188 C C . GLN A 1 520 ? 25.141 -44.156 -26.562 1 25.3 520 GLN A C 1
ATOM 4190 O O . GLN A 1 520 ? 25.75 -43.25 -27.172 1 25.3 520 GLN A O 1
ATOM 4195 N N . ASN A 1 521 ? 25.484 -44.375 -25.219 1 25.41 521 ASN A N 1
ATOM 4196 C CA . ASN A 1 521 ? 25.344 -43.656 -23.953 1 25.41 521 ASN A CA 1
ATOM 4197 C C . ASN A 1 521 ? 26.469 -42.656 -23.75 1 25.41 521 ASN A C 1
ATOM 4199 O O . ASN A 1 521 ? 27.391 -42.906 -22.969 1 25.41 521 ASN A O 1
ATOM 4203 N N . ARG A 1 522 ? 26.984 -42.062 -24.797 1 27.83 522 ARG A N 1
ATOM 4204 C CA . ARG A 1 522 ? 28.203 -41.375 -24.406 1 27.83 522 ARG A CA 1
ATOM 4205 C C . ARG A 1 522 ? 27.906 -40.25 -23.422 1 27.83 522 ARG A C 1
ATOM 4207 O O . ARG A 1 522 ? 26.953 -39.5 -23.609 1 27.83 522 ARG A O 1
ATOM 4214 N N . PRO A 1 523 ? 28.75 -40.312 -22.359 1 26.53 523 PRO A N 1
ATOM 4215 C CA . PRO A 1 523 ? 28.594 -39.344 -21.266 1 26.53 523 PRO A CA 1
ATOM 4216 C C . PRO A 1 523 ? 28.812 -37.875 -21.734 1 26.53 523 PRO A C 1
ATOM 4218 O O . PRO A 1 523 ? 29.703 -37.625 -22.547 1 26.53 523 PRO A O 1
ATOM 4221 N N . MET A 1 524 ? 27.828 -37.156 -21.844 1 26.2 524 MET A N 1
ATOM 4222 C CA . MET A 1 524 ? 27.734 -35.75 -22.25 1 26.2 524 MET A CA 1
ATOM 4223 C C . MET A 1 524 ? 28.625 -34.875 -21.359 1 26.2 524 MET A C 1
ATOM 4225 O O . MET A 1 524 ? 28.438 -34.844 -20.141 1 26.2 524 MET A O 1
ATOM 4229 N N . ASP A 1 525 ? 29.906 -34.656 -21.797 1 25.52 525 ASP A N 1
ATOM 4230 C CA . ASP A 1 525 ? 30.781 -33.75 -21.062 1 25.52 525 ASP A CA 1
ATOM 4231 C C . ASP A 1 525 ? 30.312 -32.312 -21.172 1 25.52 525 ASP A C 1
ATOM 4233 O O . ASP A 1 525 ? 30.109 -31.797 -22.281 1 25.52 525 ASP A O 1
ATOM 4237 N N . LEU A 1 526 ? 29.812 -31.703 -20.219 1 25.88 526 LEU A N 1
ATOM 4238 C CA . LEU A 1 526 ? 29.172 -30.406 -20.016 1 25.88 526 LEU A CA 1
ATOM 4239 C C . LEU A 1 526 ? 30.203 -29.281 -20.109 1 25.88 526 LEU A C 1
ATOM 4241 O O . LEU A 1 526 ? 31.141 -29.203 -19.312 1 25.88 526 LEU A O 1
ATOM 4245 N N . ALA A 1 527 ? 30.859 -28.891 -21.312 1 25.09 527 ALA A N 1
ATOM 4246 C CA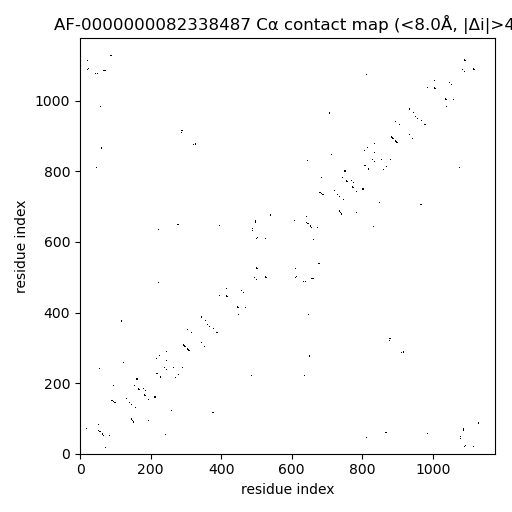 . ALA A 1 527 ? 31.797 -27.766 -21.266 1 25.09 527 ALA A CA 1
ATOM 4247 C C . ALA A 1 527 ? 31.094 -26.438 -21.484 1 25.09 527 ALA A C 1
ATOM 4249 O O . ALA A 1 527 ? 30.188 -26.344 -22.328 1 25.09 527 ALA A O 1
ATOM 4250 N N . PHE A 1 528 ? 31.188 -25.438 -20.609 1 25.89 528 PHE A N 1
ATOM 4251 C CA . PHE A 1 528 ? 30.547 -24.141 -20.453 1 25.89 528 PHE A CA 1
ATOM 4252 C C . PHE A 1 528 ? 31.172 -23.109 -21.375 1 25.89 528 PHE A C 1
ATOM 4254 O O . PHE A 1 528 ? 32.375 -22.875 -21.312 1 25.89 528 PHE A O 1
ATOM 4261 N N . GLN A 1 529 ? 30.984 -23 -22.703 1 25.7 529 GLN A N 1
ATOM 4262 C CA . GLN A 1 529 ? 31.656 -21.891 -23.391 1 25.7 529 GLN A CA 1
ATOM 4263 C C . GLN A 1 529 ? 30.844 -20.609 -23.25 1 25.7 529 GLN A C 1
ATOM 4265 O O . GLN A 1 529 ? 29.609 -20.641 -23.281 1 25.7 529 GLN A O 1
ATOM 4270 N N . THR A 1 530 ? 31.484 -19.453 -23.031 1 25.19 530 THR A N 1
ATOM 4271 C CA . THR A 1 530 ? 31.141 -18.047 -22.812 1 25.19 530 THR A CA 1
ATOM 4272 C C . THR A 1 530 ? 30.578 -17.422 -24.078 1 25.19 530 THR A C 1
ATOM 4274 O O . THR A 1 530 ? 31.234 -17.391 -25.109 1 25.19 530 THR A O 1
ATOM 4277 N N . THR A 1 531 ? 29.344 -17.672 -24.484 1 26.8 531 THR A N 1
ATOM 4278 C CA . THR A 1 531 ? 28.969 -16.922 -25.672 1 26.8 531 THR A CA 1
ATOM 4279 C C . THR A 1 531 ? 28.922 -15.43 -25.359 1 26.8 531 THR A C 1
ATOM 4281 O O . THR A 1 531 ? 28.562 -15.023 -24.25 1 26.8 531 THR A O 1
ATOM 4284 N N . PRO A 1 532 ? 29.344 -14.609 -26.375 1 24.73 532 PRO A N 1
ATOM 4285 C CA . PRO A 1 532 ? 29.422 -13.148 -26.234 1 24.73 532 PRO A CA 1
ATOM 4286 C C . PRO A 1 532 ? 28.062 -12.508 -25.969 1 24.73 532 PRO A C 1
ATOM 4288 O O . PRO A 1 532 ? 27.031 -13.102 -26.266 1 24.73 532 PRO A O 1
ATOM 4291 N N . ALA A 1 533 ? 28.062 -11.273 -25.406 1 23.56 533 ALA A N 1
ATOM 4292 C CA . ALA A 1 533 ? 27 -10.383 -24.922 1 23.56 533 ALA A CA 1
ATOM 4293 C C . ALA A 1 533 ? 26.047 -10 -26.047 1 23.56 533 ALA A C 1
ATOM 4295 O O . ALA A 1 533 ? 26.469 -9.453 -27.062 1 23.56 533 ALA A O 1
ATOM 4296 N N . ILE A 1 534 ? 25.047 -10.781 -26.328 1 24.25 534 ILE A N 1
ATOM 4297 C CA . ILE A 1 534 ? 24.109 -10.367 -27.375 1 24.25 534 ILE A CA 1
ATOM 4298 C C . ILE A 1 534 ? 23.5 -9.016 -27.016 1 24.25 534 ILE A C 1
ATOM 4300 O O . ILE A 1 534 ? 23.109 -8.781 -25.875 1 24.25 534 ILE A O 1
ATOM 4304 N N . ASP A 1 535 ? 23.562 -8.086 -27.984 1 22.27 535 ASP A N 1
ATOM 4305 C CA . ASP A 1 535 ? 23.125 -6.691 -28.016 1 22.27 535 ASP A CA 1
ATOM 4306 C C . ASP A 1 535 ? 21.609 -6.586 -27.828 1 22.27 535 ASP A C 1
ATOM 4308 O O . ASP A 1 535 ? 20.859 -7.172 -28.609 1 22.27 535 ASP A O 1
ATOM 4312 N N . PHE A 1 536 ? 21.266 -6.441 -26.688 1 24.64 536 PHE A N 1
ATOM 4313 C CA . PHE A 1 536 ? 19.875 -6.484 -26.25 1 24.64 536 PHE A CA 1
ATOM 4314 C C . PHE A 1 536 ? 19.094 -5.301 -26.812 1 24.64 536 PHE A C 1
ATOM 4316 O O . PHE A 1 536 ? 19.547 -4.156 -26.734 1 24.64 536 PHE A O 1
ATOM 4323 N N . PHE A 1 537 ? 18.25 -5.547 -27.797 1 22.25 537 PHE A N 1
ATOM 4324 C CA . PHE A 1 537 ? 17.359 -4.641 -28.5 1 22.25 537 PHE A CA 1
ATOM 4325 C C . PHE A 1 537 ? 16.344 -4.027 -27.531 1 22.25 537 PHE A C 1
ATOM 4327 O O . PHE A 1 537 ? 15.875 -4.699 -26.609 1 22.25 537 PHE A O 1
ATOM 4334 N N . ASP A 1 538 ? 16.219 -2.629 -27.656 1 21.61 538 ASP A N 1
ATOM 4335 C CA . ASP A 1 538 ? 15.516 -1.64 -26.844 1 21.61 538 ASP A CA 1
ATOM 4336 C C . ASP A 1 538 ? 14.023 -1.635 -27.156 1 21.61 538 ASP A C 1
ATOM 4338 O O . ASP A 1 538 ? 13.617 -1.223 -28.25 1 21.61 538 ASP A O 1
ATOM 4342 N N . PRO A 1 539 ? 13.336 -2.469 -26.625 1 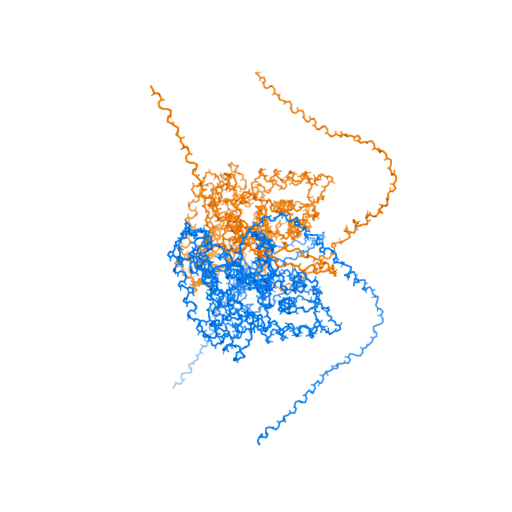22.14 539 PRO A N 1
ATOM 4343 C CA . PRO A 1 539 ? 11.922 -2.559 -27.016 1 22.14 539 PRO A CA 1
ATOM 4344 C C . PRO A 1 539 ? 11.133 -1.302 -26.656 1 22.14 539 PRO A C 1
ATOM 4346 O O . PRO A 1 539 ? 9.914 -1.258 -26.844 1 22.14 539 PRO A O 1
ATOM 4349 N N . MET A 1 540 ? 11.688 -0.443 -25.891 1 22.86 540 MET A N 1
ATOM 4350 C CA . MET A 1 540 ? 10.797 0.636 -25.469 1 22.86 540 MET A CA 1
ATOM 4351 C C . MET A 1 540 ? 10.25 1.393 -26.672 1 22.86 540 MET A C 1
ATOM 4353 O O . MET A 1 540 ? 9.602 2.432 -26.516 1 22.86 540 MET A O 1
ATOM 4357 N N . SER A 1 541 ? 10.508 0.902 -27.781 1 22.64 541 SER A N 1
ATOM 4358 C CA . SER A 1 541 ? 10.062 1.781 -28.859 1 22.64 541 SER A CA 1
ATOM 4359 C C . SER A 1 541 ? 8.539 1.766 -29 1 22.64 541 SER A C 1
ATOM 4361 O O . SER A 1 541 ? 7.988 2.369 -29.922 1 22.64 541 SER A O 1
ATOM 4363 N N . TRP A 1 542 ? 7.953 0.866 -28.312 1 23.06 542 TRP A N 1
ATOM 4364 C CA . TRP A 1 542 ? 6.586 0.887 -28.812 1 23.06 542 TRP A CA 1
ATOM 4365 C C . TRP A 1 542 ? 5.777 2 -28.156 1 23.06 542 TRP A C 1
ATOM 4367 O O . TRP A 1 542 ? 5.797 2.145 -26.922 1 23.06 542 TRP A O 1
ATOM 4377 N N . HIS A 1 543 ? 5.625 3.08 -28.906 1 23.05 543 HIS A N 1
ATOM 4378 C CA . HIS A 1 543 ? 4.82 4.27 -28.656 1 23.05 543 HIS A CA 1
ATOM 4379 C C . HIS A 1 543 ? 3.34 3.922 -28.562 1 23.05 543 HIS A C 1
ATOM 4381 O O . HIS A 1 543 ? 2.775 3.338 -29.5 1 23.05 543 HIS A O 1
ATOM 4387 N N . ILE A 1 544 ? 2.924 3.566 -27.516 1 22.81 544 ILE A N 1
ATOM 4388 C CA . ILE A 1 544 ? 1.477 3.445 -27.375 1 22.81 544 ILE A CA 1
ATOM 4389 C C . ILE A 1 544 ? 0.794 4.641 -28.047 1 22.81 544 ILE A C 1
ATOM 4391 O O . ILE A 1 544 ? -0.436 4.715 -28.094 1 22.81 544 ILE A O 1
ATOM 4395 N N . ASP A 1 545 ? 1.573 5.555 -28.484 1 25.28 545 ASP A N 1
ATOM 4396 C CA . ASP A 1 545 ? 0.894 6.676 -29.125 1 25.28 545 ASP A CA 1
ATOM 4397 C C . ASP A 1 545 ? 0.171 6.227 -30.391 1 25.28 545 ASP A C 1
ATOM 4399 O O . ASP A 1 545 ? -0.47 7.039 -31.078 1 25.28 545 ASP A O 1
ATOM 4403 N N . ASP A 1 546 ? 0.543 5.121 -30.984 1 25.78 546 ASP A N 1
ATOM 4404 C CA . ASP A 1 546 ? -0.019 5.008 -32.344 1 25.78 546 ASP A CA 1
ATOM 4405 C C . ASP A 1 546 ? -1.506 4.664 -32.281 1 25.78 546 ASP A C 1
ATOM 4407 O O . ASP A 1 546 ? -2.072 4.176 -33.25 1 25.78 546 ASP A O 1
ATOM 4411 N N . ILE A 1 547 ? -1.987 4.43 -31.203 1 22.25 547 ILE A N 1
ATOM 4412 C CA . ILE A 1 547 ? -3.408 4.195 -31.438 1 22.25 547 ILE A CA 1
ATOM 4413 C C . ILE A 1 547 ? -4.109 5.516 -31.734 1 22.25 547 ILE A C 1
ATOM 4415 O O . ILE A 1 547 ? -4.012 6.469 -30.953 1 22.25 547 ILE A O 1
ATOM 4419 N N . PRO A 1 548 ? -4.57 5.742 -32.938 1 22.19 548 PRO A N 1
ATOM 4420 C CA . PRO A 1 548 ? -5.223 6.953 -33.438 1 22.19 548 PRO A CA 1
ATOM 4421 C C . PRO A 1 548 ? -6.312 7.469 -32.5 1 22.19 548 PRO A C 1
ATOM 4423 O O . PRO A 1 548 ? -7.125 6.684 -32 1 22.19 548 PRO A O 1
ATOM 4426 N N . LEU A 1 549 ? -6.125 8.484 -31.875 1 22.23 549 LEU A N 1
ATOM 4427 C CA . LEU A 1 549 ? -7.074 9.297 -31.125 1 22.23 549 LEU A CA 1
ATOM 4428 C C . LEU A 1 549 ? -8.266 9.688 -32 1 22.23 549 LEU A C 1
ATOM 4430 O O . LEU A 1 549 ? -9.109 10.484 -31.578 1 22.23 549 LEU A O 1
ATOM 4434 N N . ASP A 1 550 ? -8.32 9.336 -33.281 1 22.61 550 ASP A N 1
ATOM 4435 C CA . ASP A 1 550 ? -9.336 9.852 -34.188 1 22.61 550 ASP A CA 1
ATOM 4436 C C . ASP A 1 550 ? -10.742 9.492 -33.719 1 22.61 550 ASP A C 1
ATOM 4438 O O . ASP A 1 550 ? -11.719 10.125 -34.125 1 22.61 550 ASP A O 1
ATOM 4442 N N . VAL A 1 551 ? -10.969 8.414 -33.312 1 21.53 551 VAL A N 1
ATOM 4443 C CA . VAL A 1 551 ? -12.391 8.125 -33.438 1 21.53 551 VAL A CA 1
ATOM 4444 C C . VAL A 1 551 ? -13.18 8.93 -32.406 1 21.53 551 VAL A C 1
ATOM 4446 O O . VAL A 1 551 ? -14.406 8.883 -32.375 1 21.53 551 VAL A O 1
ATOM 4449 N N . VAL A 1 552 ? -12.508 9.609 -31.609 1 21.78 552 VAL A N 1
ATOM 4450 C CA . VAL A 1 552 ? -13.422 10.227 -30.656 1 21.78 552 VAL A CA 1
ATOM 4451 C C . VAL A 1 552 ? -14 11.516 -31.25 1 21.78 552 VAL A C 1
ATOM 4453 O O . VAL A 1 552 ? -14.812 12.188 -30.625 1 21.78 552 VAL A O 1
ATOM 4456 N N . ALA A 1 553 ? -13.469 11.945 -32.344 1 20.52 553 ALA A N 1
ATOM 4457 C CA . ALA A 1 553 ? -13.922 13.242 -32.844 1 20.52 553 ALA A CA 1
ATOM 4458 C C . ALA A 1 553 ? -15.383 13.195 -33.25 1 20.52 553 ALA A C 1
ATOM 4460 O O . ALA A 1 553 ? -16.016 14.242 -33.469 1 20.52 553 ALA A O 1
ATOM 4461 N N . LEU A 1 554 ? -15.805 12.078 -33.781 1 19.09 554 LEU A N 1
ATOM 4462 C CA . LEU A 1 554 ? -17.047 12.266 -34.5 1 19.09 554 LEU A CA 1
ATOM 4463 C C . LEU A 1 554 ? -18.141 12.82 -33.594 1 19.09 554 LEU A C 1
ATOM 4465 O O . LEU A 1 554 ? -18.969 13.625 -34.031 1 19.09 554 LEU A O 1
ATOM 4469 N N . VAL A 1 555 ? -18.172 12.391 -32.438 1 20.33 555 VAL A N 1
ATOM 4470 C CA . VAL A 1 555 ? -19.547 12.453 -31.969 1 20.33 555 VAL A CA 1
ATOM 4471 C C . VAL A 1 555 ? -19.875 13.859 -31.484 1 20.33 555 VAL A C 1
ATOM 4473 O O . VAL A 1 555 ? -20.984 14.133 -31.047 1 20.33 555 VAL A O 1
ATOM 4476 N N . SER A 1 556 ? -18.906 14.781 -31.578 1 21.45 556 SER A N 1
ATOM 4477 C CA . SER A 1 556 ? -19.344 16.016 -30.938 1 21.45 556 SER A CA 1
ATOM 4478 C C . SER A 1 556 ? -20.375 16.75 -31.797 1 21.45 556 SER A C 1
ATOM 4480 O O . SER A 1 556 ? -20.906 17.781 -31.375 1 21.45 556 SER A O 1
ATOM 4482 N N . SER A 1 557 ? -20.25 16.656 -33.125 1 20.55 557 SER A N 1
ATOM 4483 C CA . SER A 1 557 ? -20.875 17.703 -33.938 1 20.55 557 SER A CA 1
ATOM 4484 C C . SER A 1 557 ? -22.391 17.656 -33.781 1 20.55 557 SER A C 1
ATOM 4486 O O . SER A 1 557 ? -23.094 18.547 -34.281 1 20.55 557 SER A O 1
ATOM 4488 N N . MET A 1 558 ? -23 16.531 -33.719 1 20.52 558 MET A N 1
ATOM 4489 C CA . MET A 1 558 ? -24.359 16.562 -34.281 1 20.52 558 MET A CA 1
ATOM 4490 C C . MET A 1 558 ? -25.281 17.375 -33.375 1 20.52 558 MET A C 1
ATOM 4492 O O . MET A 1 558 ? -26.5 17.344 -33.562 1 20.52 558 MET A O 1
ATOM 4496 N N . GLY A 1 559 ? -24.812 18.125 -32.469 1 19.95 559 GLY A N 1
ATOM 4497 C CA . GLY A 1 559 ? -25.875 18.578 -31.578 1 19.95 559 GLY A CA 1
ATOM 4498 C C . GLY A 1 559 ? -26.781 19.609 -32.219 1 19.95 559 GLY A C 1
ATOM 4499 O O . GLY A 1 559 ? -27.797 20.016 -31.656 1 19.95 559 GLY A O 1
ATOM 4500 N N . ASN A 1 560 ? -26.359 20.438 -33.188 1 19.67 560 ASN A N 1
ATOM 4501 C CA . ASN A 1 560 ? -27.141 21.672 -33.156 1 19.67 560 ASN A CA 1
ATOM 4502 C C . ASN A 1 560 ? -28.484 21.484 -33.844 1 19.67 560 ASN A C 1
ATOM 4504 O O . ASN A 1 560 ? -28.922 22.344 -34.625 1 19.67 560 ASN A O 1
ATOM 4508 N N . GLN A 1 561 ? -28.953 20.312 -34.312 1 19.98 561 GLN A N 1
ATOM 4509 C CA . GLN A 1 561 ? -30.125 20.5 -35.156 1 19.98 561 GLN A CA 1
ATOM 4510 C C . GLN A 1 561 ? -31.234 21.219 -34.375 1 19.98 561 GLN A C 1
ATOM 4512 O O . GLN A 1 561 ? -31.422 20.969 -33.188 1 19.98 561 GLN A O 1
ATOM 4517 N N . GLY A 1 562 ? -31.797 22.391 -34.906 1 19.34 562 GLY A N 1
ATOM 4518 C CA . GLY A 1 562 ? -32.875 23.312 -34.594 1 19.34 562 GLY A CA 1
ATOM 4519 C C . GLY A 1 562 ? -34.156 22.625 -34.219 1 19.34 562 GLY A C 1
ATOM 4520 O O . GLY A 1 562 ? -34.312 21.406 -34.375 1 19.34 562 GLY A O 1
ATOM 4521 N N . PRO A 1 563 ? -35.25 23.344 -33.688 1 21.89 563 PRO A N 1
ATOM 4522 C CA . PRO A 1 563 ? -36.531 23.094 -33.031 1 21.89 563 PRO A CA 1
ATOM 4523 C C . PRO A 1 563 ? -37.531 22.344 -33.906 1 21.89 563 PRO A C 1
ATOM 4525 O O . PRO A 1 563 ? -38.688 22.172 -33.562 1 21.89 563 PRO A O 1
ATOM 4528 N N . ASP A 1 564 ? -37.25 21.922 -35.188 1 19.67 564 ASP A N 1
ATOM 4529 C CA . ASP A 1 564 ? -38.531 21.891 -35.906 1 19.67 564 ASP A CA 1
ATOM 4530 C C . ASP A 1 564 ? -39.562 21.047 -35.156 1 19.67 564 ASP A C 1
ATOM 4532 O O . ASP A 1 564 ? -39.219 20.297 -34.25 1 19.67 564 ASP A O 1
ATOM 4536 N N . GLY A 1 565 ? -40.625 20.484 -35.969 1 19.19 565 GLY A N 1
ATOM 4537 C CA . GLY A 1 565 ? -42.031 20.109 -35.844 1 19.19 565 GLY A CA 1
ATOM 4538 C C . GLY A 1 565 ? -42.25 18.906 -34.938 1 19.19 565 GLY A C 1
ATOM 4539 O O . GLY A 1 565 ? -41.594 17.875 -35.125 1 19.19 565 GLY A O 1
ATOM 4540 N N . ALA A 1 566 ? -42.688 19.078 -33.75 1 20.33 566 ALA A N 1
ATOM 4541 C CA . ALA A 1 566 ? -43.094 18.344 -32.531 1 20.33 566 ALA A CA 1
ATOM 4542 C C . ALA A 1 566 ? -44.094 17.234 -32.906 1 20.33 566 ALA A C 1
ATOM 4544 O O . ALA A 1 566 ? -45.281 17.344 -32.656 1 20.33 566 ALA A O 1
ATOM 4545 N N . GLU A 1 567 ? -44.125 16.562 -34.125 1 18.27 567 GLU A N 1
ATOM 4546 C CA . GLU A 1 567 ? -45.344 15.773 -34.312 1 18.27 567 GLU A CA 1
ATOM 4547 C C . GLU A 1 567 ? -45.531 14.773 -33.156 1 18.27 567 GLU A C 1
ATOM 4549 O O . GLU A 1 567 ? -44.562 14.328 -32.562 1 18.27 567 GLU A O 1
ATOM 4554 N N . ASP A 1 568 ? -46.875 14.352 -32.781 1 19.59 568 ASP A N 1
ATOM 4555 C CA . ASP A 1 568 ? -47.719 13.797 -31.719 1 19.59 568 ASP A CA 1
ATOM 4556 C C . ASP A 1 568 ? -47.375 12.328 -31.484 1 19.59 568 ASP A C 1
ATOM 4558 O O . ASP A 1 568 ? -48.156 11.609 -30.844 1 19.59 568 ASP A O 1
ATOM 4562 N N . MET A 1 569 ? -46.25 11.867 -31.906 1 17.98 569 MET A N 1
ATOM 4563 C CA . MET A 1 569 ? -46.406 10.422 -32.031 1 17.98 569 MET A CA 1
ATOM 4564 C C . MET A 1 569 ? -46.875 9.812 -30.719 1 17.98 569 MET A C 1
ATOM 4566 O O . MET A 1 569 ? -46.438 10.211 -29.641 1 17.98 569 MET A O 1
ATOM 4570 N N . ASP A 1 570 ? -48.031 9.023 -30.734 1 18.11 570 ASP A N 1
ATOM 4571 C CA . ASP A 1 570 ? -48.969 8.328 -29.844 1 18.11 570 ASP A CA 1
ATOM 4572 C C . ASP A 1 570 ? -48.219 7.387 -28.906 1 18.11 570 ASP A C 1
ATOM 4574 O O . ASP A 1 570 ? -47.375 6.605 -29.344 1 18.11 570 ASP A O 1
ATOM 4578 N N . ALA A 1 571 ? -48.125 7.773 -27.734 1 19.2 571 ALA A N 1
ATOM 4579 C CA . ALA A 1 571 ? -47.469 7.242 -26.547 1 19.2 571 ALA A CA 1
ATOM 4580 C C . ALA A 1 571 ? -47.875 5.797 -26.281 1 19.2 571 ALA A C 1
ATOM 4582 O O . ALA A 1 571 ? -47.656 5.27 -25.188 1 19.2 571 ALA A O 1
ATOM 4583 N N . GLU A 1 572 ? -48.406 4.973 -27.328 1 17.36 572 GLU A N 1
ATOM 4584 C CA . GLU A 1 572 ? -49.125 3.771 -26.891 1 17.36 572 GLU A CA 1
ATOM 4585 C C . GLU A 1 572 ? -48.25 2.914 -25.984 1 17.36 572 GLU A C 1
ATOM 4587 O O . GLU A 1 572 ? -47.062 2.736 -26.25 1 17.36 572 GLU A O 1
ATOM 4592 N N . SER A 1 573 ? -48.719 2.764 -24.766 1 18.36 573 SER A N 1
ATOM 4593 C CA . SER A 1 573 ? -48.375 2.219 -23.453 1 18.36 573 SER A CA 1
ATOM 4594 C C . SER A 1 573 ? -48.062 0.725 -23.531 1 18.36 573 SER A C 1
ATOM 4596 O O . SER A 1 573 ? -47.906 0.062 -22.5 1 18.36 573 SER A O 1
ATOM 4598 N N . PHE A 1 574 ? -47.5 0.245 -24.562 1 16.64 574 PHE A N 1
ATOM 4599 C CA . PHE A 1 574 ? -47.656 -1.194 -24.734 1 16.64 574 PHE A CA 1
ATOM 4600 C C . PHE A 1 574 ? -47.156 -1.944 -23.5 1 16.64 574 PHE A C 1
ATOM 4602 O O . PHE A 1 574 ? -46 -1.75 -23.078 1 16.64 574 PHE A O 1
ATOM 4609 N N . ILE A 1 575 ? -48.062 -2.195 -22.578 1 17.89 575 ILE A N 1
ATOM 4610 C CA . ILE A 1 575 ? -48 -3.035 -21.391 1 17.89 575 ILE A CA 1
ATOM 4611 C C . ILE A 1 575 ? -47.531 -4.441 -21.766 1 17.89 575 ILE A C 1
ATOM 4613 O O . ILE A 1 575 ? -48.156 -5.086 -22.625 1 17.89 575 ILE A O 1
ATOM 4617 N N . TRP A 1 576 ? -46.438 -4.648 -21.953 1 17.11 576 TRP A N 1
ATOM 4618 C CA . TRP A 1 576 ? -45.969 -5.93 -22.469 1 17.11 576 TRP A CA 1
ATOM 4619 C C . TRP A 1 576 ? -46.469 -7.082 -21.609 1 17.11 576 TRP A C 1
ATOM 4621 O O . TRP A 1 576 ? -46.312 -7.059 -20.391 1 17.11 576 TRP A O 1
ATOM 4631 N N . ASN A 1 577 ? -47.562 -7.719 -21.922 1 17.41 577 ASN A N 1
ATOM 4632 C CA . ASN A 1 577 ? -48.312 -8.875 -21.469 1 17.41 577 ASN A CA 1
ATOM 4633 C C . ASN A 1 577 ? -47.438 -10.125 -21.375 1 17.41 577 ASN A C 1
ATOM 4635 O O . ASN A 1 577 ? -47.938 -11.227 -21.172 1 17.41 577 ASN A O 1
ATOM 4639 N N . THR A 1 578 ? -46.312 -10.164 -21.062 1 16.98 578 THR A N 1
ATOM 4640 C CA . THR A 1 578 ? -45.656 -11.453 -21.328 1 16.98 578 THR A CA 1
ATOM 4641 C C . THR A 1 578 ? -46.344 -12.555 -20.516 1 16.98 578 THR A C 1
ATOM 4643 O O . THR A 1 578 ? -46.312 -12.516 -19.281 1 16.98 578 THR A O 1
ATOM 4646 N N . ASP A 1 579 ? -47.438 -13.109 -20.891 1 17.31 579 ASP A N 1
ATOM 4647 C CA . ASP A 1 579 ? -48.188 -14.289 -20.453 1 17.31 579 ASP A CA 1
ATOM 4648 C C . ASP A 1 579 ? -47.312 -15.523 -20.422 1 17.31 579 ASP A C 1
ATOM 4650 O O . ASP A 1 579 ? -47.031 -16.109 -21.469 1 17.31 579 ASP A O 1
ATOM 4654 N N . TYR A 1 580 ? -46.219 -15.648 -19.922 1 16.77 580 TYR A N 1
ATOM 4655 C CA . TYR A 1 580 ? -45.625 -16.969 -19.969 1 16.77 580 TYR A CA 1
ATOM 4656 C C . TYR A 1 580 ? -46.5 -18 -19.281 1 16.77 580 TYR A C 1
ATOM 4658 O O . TYR A 1 580 ? -47 -17.781 -18.188 1 16.77 580 TYR A O 1
ATOM 4666 N N . GLY A 1 581 ? -47.25 -18.875 -19.969 1 17.44 581 GLY A N 1
ATOM 4667 C CA . GLY A 1 581 ? -48.031 -20.078 -19.766 1 17.44 581 GLY A CA 1
ATOM 4668 C C . GLY A 1 581 ? -47.281 -21.172 -19.016 1 17.44 581 GLY A C 1
ATOM 4669 O O . GLY A 1 581 ? -46.406 -21.797 -19.562 1 17.44 581 GLY A O 1
ATOM 4670 N N . MET A 1 582 ? -46.688 -21.141 -17.969 1 17.7 582 MET A N 1
ATOM 4671 C CA . MET A 1 582 ? -46.25 -22.391 -17.344 1 17.7 582 MET A CA 1
ATOM 4672 C C . MET A 1 582 ? -47.438 -23.297 -17.047 1 17.7 582 MET A C 1
ATOM 4674 O O . MET A 1 582 ? -48.344 -22.922 -16.344 1 17.7 582 MET A O 1
ATOM 4678 N N . ASP A 1 583 ? -47.781 -24.219 -17.969 1 17.59 583 ASP A N 1
ATOM 4679 C CA . ASP A 1 583 ? -48.594 -25.406 -17.719 1 17.59 583 ASP A CA 1
ATOM 4680 C C . ASP A 1 583 ? -48 -26.25 -16.594 1 17.59 583 ASP A C 1
ATOM 4682 O O . ASP A 1 583 ? -46.781 -26.344 -16.453 1 17.59 583 ASP A O 1
ATOM 4686 N N . PRO A 1 584 ? -48.781 -26.766 -15.578 1 20.27 584 PRO A N 1
ATOM 4687 C CA . PRO A 1 584 ? -48.719 -27.719 -14.461 1 20.27 584 PRO A CA 1
ATOM 4688 C C . PRO A 1 584 ? -48.438 -29.141 -14.906 1 20.27 584 PRO A C 1
ATOM 4690 O O . PRO A 1 584 ? -49.25 -29.734 -15.625 1 20.27 584 PRO A O 1
ATOM 4693 N N . GLY A 1 585 ? -47.5 -29.594 -15.664 1 18 585 GLY A N 1
ATOM 4694 C CA . GLY A 1 585 ? -47.5 -31.016 -15.906 1 18 585 GLY A CA 1
ATOM 4695 C C . GLY A 1 585 ? -47.812 -31.828 -14.664 1 18 585 GLY A C 1
ATOM 4696 O O . GLY A 1 585 ? -47.75 -31.328 -13.547 1 18 585 GLY A O 1
ATOM 4697 N N . THR A 1 586 ? -48.469 -33.125 -14.875 1 19.66 586 THR A N 1
ATOM 4698 C CA . THR A 1 586 ? -48.969 -34.375 -14.273 1 19.66 586 THR A CA 1
ATOM 4699 C C . THR A 1 586 ? -47.844 -35.094 -13.555 1 19.66 586 THR A C 1
ATOM 4701 O O . THR A 1 586 ? -46.812 -35.375 -14.141 1 19.66 586 THR A O 1
ATOM 4704 N N . ILE A 1 587 ? -47.594 -34.938 -12.312 1 18.59 587 ILE A N 1
ATOM 4705 C CA . ILE A 1 587 ? -47.188 -36.031 -11.445 1 18.59 587 ILE A CA 1
ATOM 4706 C C . ILE A 1 587 ? -48.156 -37.219 -11.617 1 18.59 587 ILE A C 1
ATOM 4708 O O . ILE A 1 587 ? -49.344 -37.125 -11.266 1 18.59 587 ILE A O 1
ATOM 4712 N N . HIS A 1 588 ? -48.031 -38 -12.789 1 16.55 588 HIS A N 1
ATOM 4713 C CA . HIS A 1 588 ? -48.344 -39.406 -12.844 1 16.55 588 HIS A CA 1
ATOM 4714 C C . HIS A 1 588 ? -47.469 -40.219 -11.891 1 16.55 588 HIS A C 1
ATOM 4716 O O . HIS A 1 588 ? -46.219 -40.062 -11.883 1 16.55 588 HIS A O 1
ATOM 4722 N N . PRO A 1 589 ? -47.5 -40.688 -10.711 1 18.2 589 PRO A N 1
ATOM 4723 C CA . PRO A 1 589 ? -48.156 -42 -10.602 1 18.2 589 PRO A CA 1
ATOM 4724 C C . PRO A 1 589 ? -49.688 -41.906 -10.758 1 18.2 589 PRO A C 1
ATOM 4726 O O . PRO A 1 589 ? -50.281 -40.844 -10.531 1 18.2 589 PRO A O 1
ATOM 4729 N N . MET B 1 1 ? 83.938 -24.922 -0.12 1 24.16 1 MET B N 1
ATOM 4730 C CA . MET B 1 1 ? 83.125 -25.734 -1.032 1 24.16 1 MET B CA 1
ATOM 4731 C C . MET B 1 1 ? 81.625 -25.391 -0.914 1 24.16 1 MET B C 1
ATOM 4733 O O . MET B 1 1 ? 81.062 -25.609 0.139 1 24.16 1 MET B O 1
ATOM 4737 N N . GLN B 1 2 ? 81.125 -24.297 -1.43 1 27.11 2 GLN B N 1
ATOM 4738 C CA . GLN B 1 2 ? 79.938 -23.406 -1.236 1 27.11 2 GLN B CA 1
ATOM 4739 C C . GLN B 1 2 ? 78.688 -24.031 -1.828 1 27.11 2 GLN B C 1
ATOM 4741 O O . GLN B 1 2 ? 78.625 -24.297 -3.031 1 27.11 2 GLN B O 1
ATOM 4746 N N . ILE B 1 3 ? 78.062 -24.969 -1.067 1 26.92 3 ILE B N 1
ATOM 4747 C CA . ILE B 1 3 ? 76.938 -25.812 -1.489 1 26.92 3 ILE B CA 1
ATOM 4748 C C . ILE B 1 3 ? 75.75 -24.922 -1.884 1 26.92 3 ILE B C 1
ATOM 4750 O O . ILE B 1 3 ? 75.312 -24.094 -1.087 1 26.92 3 ILE B O 1
ATOM 4754 N N . HIS B 1 4 ? 75.562 -24.547 -3.146 1 26.23 4 HIS B N 1
ATOM 4755 C CA . HIS B 1 4 ? 74.562 -23.75 -3.82 1 26.23 4 HIS B CA 1
ATOM 4756 C C . HIS B 1 4 ? 73.188 -24.406 -3.717 1 26.23 4 HIS B C 1
ATOM 4758 O O . HIS B 1 4 ? 73 -25.516 -4.211 1 26.23 4 HIS B O 1
ATOM 4764 N N . GLU B 1 5 ? 72.562 -24.359 -2.533 1 25.19 5 GLU B N 1
ATOM 4765 C CA . GLU B 1 5 ? 71.25 -25.016 -2.246 1 25.19 5 GLU B CA 1
ATOM 4766 C C . GLU B 1 5 ? 70.188 -24.531 -3.189 1 25.19 5 GLU B C 1
ATOM 4768 O O . GLU B 1 5 ? 69.938 -23.328 -3.283 1 25.19 5 GLU B O 1
ATOM 4773 N N . SER B 1 6 ? 69.938 -25.156 -4.363 1 25.53 6 SER B N 1
ATOM 4774 C CA . SER B 1 6 ? 68.938 -24.906 -5.418 1 25.53 6 SER B CA 1
ATOM 4775 C C . SER B 1 6 ? 67.5 -25.047 -4.895 1 25.53 6 SER B C 1
ATOM 4777 O O . SER B 1 6 ? 67.125 -26.125 -4.445 1 25.53 6 SER B O 1
ATOM 4779 N N . SER B 1 7 ? 67 -24.078 -4.145 1 25.3 7 SER B N 1
ATOM 4780 C CA . SER B 1 7 ? 65.688 -24.047 -3.541 1 25.3 7 SER B CA 1
ATOM 4781 C C . SER B 1 7 ? 64.562 -24.188 -4.598 1 25.3 7 SER B C 1
ATOM 4783 O O . SER B 1 7 ? 64.438 -23.328 -5.457 1 25.3 7 SER B O 1
ATOM 4785 N N . ALA B 1 8 ? 64.188 -25.438 -5.059 1 29.53 8 ALA B N 1
ATOM 4786 C CA . ALA B 1 8 ? 63.156 -25.812 -5.996 1 29.53 8 ALA B CA 1
ATOM 4787 C C . ALA B 1 8 ? 61.781 -25.312 -5.52 1 29.53 8 ALA B C 1
ATOM 4789 O O . ALA B 1 8 ? 61.344 -25.656 -4.418 1 29.53 8 ALA B O 1
ATOM 4790 N N . GLY B 1 9 ? 61.438 -24.062 -5.809 1 23.98 9 GLY B N 1
ATOM 4791 C CA . GLY B 1 9 ? 60.156 -23.391 -5.547 1 23.98 9 GLY B CA 1
ATOM 4792 C C . GLY B 1 9 ? 58.969 -24.172 -6.004 1 23.98 9 GLY B C 1
ATOM 4793 O O . GLY B 1 9 ? 58.812 -24.5 -7.188 1 23.98 9 GLY B O 1
ATOM 4794 N N . GLN B 1 10 ? 58.438 -25.141 -5.184 1 25.47 10 GLN B N 1
ATOM 4795 C CA . GLN B 1 10 ? 57.219 -25.938 -5.402 1 25.47 10 GLN B CA 1
ATOM 4796 C C . GLN B 1 10 ? 56.031 -25.047 -5.754 1 25.47 10 GLN B C 1
ATOM 4798 O O . GLN B 1 10 ? 55.656 -24.172 -4.973 1 25.47 10 GLN B O 1
ATOM 4803 N N . GLU B 1 11 ? 55.844 -24.797 -7.074 1 25.28 11 GLU B N 1
ATOM 4804 C CA . GLU B 1 11 ? 54.688 -24.109 -7.633 1 25.28 11 GLU B CA 1
ATOM 4805 C C . GLU B 1 11 ? 53.406 -24.766 -7.172 1 25.28 11 GLU B C 1
ATOM 4807 O O . GLU B 1 11 ? 53.188 -25.953 -7.383 1 25.28 11 GLU B O 1
ATOM 4812 N N . SER B 1 12 ? 52.969 -24.391 -5.938 1 26.86 12 SER B N 1
ATOM 4813 C CA . SER B 1 12 ? 51.656 -24.766 -5.395 1 26.86 12 SER B CA 1
ATOM 4814 C C . SER B 1 12 ? 50.531 -24.531 -6.41 1 26.86 12 SER B C 1
ATOM 4816 O O . SER B 1 12 ? 50.312 -23.391 -6.836 1 26.86 12 SER B O 1
ATOM 4818 N N . ASN B 1 13 ? 50.406 -25.5 -7.363 1 26.47 13 ASN B N 1
ATOM 4819 C CA . ASN B 1 13 ? 49.281 -25.547 -8.289 1 26.47 13 ASN B CA 1
ATOM 4820 C C . ASN B 1 13 ? 47.938 -25.344 -7.566 1 26.47 13 ASN B C 1
ATOM 4822 O O . ASN B 1 13 ? 47.531 -26.188 -6.762 1 26.47 13 ASN B O 1
ATOM 4826 N N . SER B 1 14 ? 47.719 -24.141 -7.113 1 26.78 14 SER B N 1
ATOM 4827 C CA . SER B 1 14 ? 46.438 -23.812 -6.543 1 26.78 14 SER B CA 1
ATOM 4828 C C . SER B 1 14 ? 45.312 -24.422 -7.367 1 26.78 14 SER B C 1
ATOM 4830 O O . SER B 1 14 ? 45.281 -24.266 -8.594 1 26.78 14 SER B O 1
ATOM 4832 N N . PRO B 1 15 ? 44.719 -25.594 -6.875 1 28.61 15 PRO B N 1
ATOM 4833 C CA . PRO B 1 15 ? 43.594 -26.219 -7.574 1 28.61 15 PRO B CA 1
ATOM 4834 C C . PRO B 1 15 ? 42.594 -25.203 -8.117 1 28.61 15 PRO B C 1
ATOM 4836 O O . PRO B 1 15 ? 42.281 -24.219 -7.441 1 28.61 15 PRO B O 1
ATOM 4839 N N . ASP B 1 16 ? 42.688 -24.906 -9.383 1 26.36 16 ASP B N 1
ATOM 4840 C CA . ASP B 1 16 ? 41.812 -24.094 -10.219 1 26.36 16 ASP B CA 1
ATOM 4841 C C . ASP B 1 16 ? 40.344 -24.297 -9.805 1 26.36 16 ASP B C 1
ATOM 4843 O O . ASP B 1 16 ? 39.938 -25.422 -9.531 1 26.36 16 ASP B O 1
ATOM 4847 N N . ALA B 1 17 ? 39.719 -23.281 -9.383 1 29.62 17 ALA B N 1
ATOM 4848 C CA . ALA B 1 17 ? 38.312 -23.094 -9.062 1 29.62 17 ALA B CA 1
ATOM 4849 C C . ALA B 1 17 ? 37.406 -23.828 -10.062 1 29.62 17 ALA B C 1
ATOM 4851 O O . ALA B 1 17 ? 37.438 -23.516 -11.258 1 29.62 17 ALA B O 1
ATOM 4852 N N . ASP B 1 18 ? 37.188 -25.172 -9.914 1 29.53 18 ASP B N 1
ATOM 4853 C CA . ASP B 1 18 ? 36.344 -26.109 -10.648 1 29.53 18 ASP B CA 1
ATOM 4854 C C . ASP B 1 18 ? 35.031 -25.469 -11.016 1 29.53 18 ASP B C 1
ATOM 4856 O O . ASP B 1 18 ? 34.125 -25.328 -10.172 1 29.53 18 ASP B O 1
ATOM 4860 N N . GLY B 1 19 ? 35 -24.516 -11.922 1 31.47 19 GLY B N 1
ATOM 4861 C CA . GLY B 1 19 ? 33.844 -23.906 -12.523 1 31.47 19 GLY B CA 1
ATOM 4862 C C . GLY B 1 19 ? 32.844 -24.906 -13.062 1 31.47 19 GLY B C 1
ATOM 4863 O O . GLY B 1 19 ? 33.219 -25.938 -13.641 1 31.47 19 GLY B O 1
ATOM 4864 N N . ILE B 1 20 ? 31.656 -25.094 -12.453 1 33.25 20 ILE B N 1
ATOM 4865 C CA . ILE B 1 20 ? 30.562 -25.969 -12.906 1 33.25 20 ILE B CA 1
ATOM 4866 C C . ILE B 1 20 ? 30.172 -25.594 -14.328 1 33.25 20 ILE B C 1
ATOM 4868 O O . ILE B 1 20 ? 29.75 -24.469 -14.594 1 33.25 20 ILE B O 1
ATOM 4872 N N . THR B 1 21 ? 30.797 -26.188 -15.375 1 34.44 21 THR B N 1
ATOM 4873 C CA . THR B 1 21 ? 30.406 -26 -16.766 1 34.44 21 THR B CA 1
ATOM 4874 C C . THR B 1 21 ? 29.266 -26.953 -17.141 1 34.44 21 THR B C 1
ATOM 4876 O O . THR B 1 21 ? 29.422 -28.172 -17.062 1 34.44 21 THR B O 1
ATOM 4879 N N . LEU B 1 22 ? 28.016 -26.547 -17.141 1 33.09 22 LEU B N 1
ATOM 4880 C CA . LEU B 1 22 ? 26.891 -27.344 -17.594 1 33.09 22 LEU B CA 1
ATOM 4881 C C . LEU B 1 22 ? 26.828 -27.375 -19.109 1 33.09 22 LEU B C 1
ATOM 4883 O O . LEU B 1 22 ? 26.734 -26.328 -19.766 1 33.09 22 LEU B O 1
ATOM 4887 N N . LEU B 1 23 ? 27.391 -28.422 -19.875 1 30.36 23 LEU B N 1
ATOM 4888 C CA . LEU B 1 23 ? 27.391 -28.562 -21.328 1 30.36 23 LEU B CA 1
ATOM 4889 C C . LEU B 1 23 ? 26.047 -29.062 -21.844 1 30.36 23 LEU B C 1
ATOM 4891 O O . LEU B 1 23 ? 25.609 -30.141 -21.453 1 30.36 23 LEU B O 1
ATOM 4895 N N . PHE B 1 24 ? 25.031 -28.25 -22.141 1 30.58 24 PHE B N 1
ATOM 4896 C CA . PHE B 1 24 ? 23.812 -28.781 -22.75 1 30.58 24 PHE B CA 1
ATOM 4897 C C . PHE B 1 24 ? 23.875 -28.672 -24.281 1 30.58 24 PHE B C 1
ATOM 4899 O O . PHE B 1 24 ? 24.516 -27.75 -24.812 1 30.58 24 PHE B O 1
ATOM 4906 N N . ARG B 1 25 ? 23.719 -29.75 -25.109 1 29.67 25 ARG B N 1
ATOM 4907 C CA . ARG B 1 25 ? 23.5 -29.656 -26.547 1 29.67 25 ARG B CA 1
ATOM 4908 C C . ARG B 1 25 ? 22.328 -28.719 -26.859 1 29.67 25 ARG B C 1
ATOM 4910 O O . ARG B 1 25 ? 21.219 -28.906 -26.344 1 29.67 25 ARG B O 1
ATOM 4917 N N . LYS B 1 26 ? 22.672 -27.609 -27.469 1 33.91 26 LYS B N 1
ATOM 4918 C CA . LYS B 1 26 ? 21.594 -26.797 -28.016 1 33.91 26 LYS B CA 1
ATOM 4919 C C . LYS B 1 26 ? 20.781 -27.578 -29.031 1 33.91 26 LYS B C 1
ATOM 4921 O O . LYS B 1 26 ? 21.328 -28.109 -30.016 1 33.91 26 LYS B O 1
ATOM 4926 N N . PRO B 1 27 ? 19.75 -28.203 -28.875 1 29.47 27 PRO B N 1
ATOM 4927 C CA . PRO B 1 27 ? 19.078 -28.578 -30.125 1 29.47 27 PRO B CA 1
ATOM 4928 C C . PRO B 1 27 ? 19.031 -27.422 -31.125 1 29.47 27 PRO B C 1
ATOM 4930 O O . PRO B 1 27 ? 19.078 -26.25 -30.734 1 29.47 27 PRO B O 1
ATOM 4933 N N . GLY B 1 28 ? 19.562 -27.656 -32.406 1 26.09 28 GLY B N 1
ATOM 4934 C CA . GLY B 1 28 ? 19.406 -26.688 -33.469 1 26.09 28 GLY B CA 1
ATOM 4935 C C . GLY B 1 28 ? 18.047 -26.016 -33.438 1 26.09 28 GLY B C 1
ATOM 4936 O O . GLY B 1 28 ? 17.016 -26.672 -33.562 1 26.09 28 GLY B O 1
ATOM 4937 N N . LEU B 1 29 ? 17.906 -25.031 -32.688 1 27.11 29 LEU B N 1
ATOM 4938 C CA . LEU B 1 29 ? 16.688 -24.281 -32.938 1 27.11 29 LEU B CA 1
ATOM 4939 C C . LEU B 1 29 ? 16.422 -24.156 -34.438 1 27.11 29 LEU B C 1
ATOM 4941 O O . LEU B 1 29 ? 17.266 -23.672 -35.188 1 27.11 29 LEU B O 1
ATOM 4945 N N . LEU B 1 30 ? 15.766 -25.109 -35.062 1 24.38 30 LEU B N 1
ATOM 4946 C CA . LEU B 1 30 ? 15.352 -24.922 -36.438 1 24.38 30 LEU B CA 1
ATOM 4947 C C . LEU B 1 30 ? 15.039 -23.453 -36.719 1 24.38 30 LEU B C 1
ATOM 4949 O O . LEU B 1 30 ? 14.375 -22.797 -35.938 1 24.38 30 LEU B O 1
ATOM 4953 N N . SER B 1 31 ? 15.82 -22.891 -37.656 1 25.53 31 SER B N 1
ATOM 4954 C CA . SER B 1 31 ? 15.492 -21.609 -38.281 1 25.53 31 SER B CA 1
ATOM 4955 C C . SER B 1 31 ? 14.047 -21.578 -38.75 1 25.53 31 SER B C 1
ATOM 4957 O O . SER B 1 31 ? 13.711 -22.219 -39.75 1 25.53 31 SER B O 1
ATOM 4959 N N . ALA B 1 32 ? 13.031 -21.828 -38 1 25.12 32 ALA B N 1
ATOM 4960 C CA . ALA B 1 32 ? 11.75 -21.562 -38.656 1 25.12 32 ALA B CA 1
ATOM 4961 C C . ALA B 1 32 ? 11.852 -20.359 -39.594 1 25.12 32 ALA B C 1
ATOM 4963 O O . ALA B 1 32 ? 12.258 -19.266 -39.188 1 25.12 32 ALA B O 1
ATOM 4964 N N . ALA B 1 33 ? 11.984 -20.484 -40.875 1 24.94 33 ALA B N 1
ATOM 4965 C CA . ALA B 1 33 ? 11.938 -19.625 -42.062 1 24.94 33 ALA B CA 1
ATOM 4966 C C . ALA B 1 33 ? 11.047 -18.406 -41.812 1 24.94 33 ALA B C 1
ATOM 4968 O O . ALA B 1 33 ? 11.484 -17.266 -42 1 24.94 33 ALA B O 1
ATOM 4969 N N . ASN B 1 34 ? 9.852 -18.266 -42.594 1 24.03 34 ASN B N 1
ATOM 4970 C CA . ASN B 1 34 ? 9.258 -17.156 -43.312 1 24.03 34 ASN B CA 1
ATOM 4971 C C . ASN B 1 34 ? 8.672 -16.109 -42.344 1 24.03 34 ASN B C 1
ATOM 4973 O O . ASN B 1 34 ? 8.844 -14.914 -42.562 1 24.03 34 ASN B O 1
ATOM 4977 N N . SER B 1 35 ? 7.332 -16.406 -42.031 1 24.78 35 SER B N 1
ATOM 4978 C CA . SER B 1 35 ? 6.531 -15.203 -41.844 1 24.78 35 SER B CA 1
ATOM 4979 C C . SER B 1 35 ? 7.055 -14.383 -40.656 1 24.78 35 SER B C 1
ATOM 4981 O O . SER B 1 35 ? 7.02 -14.836 -39.5 1 24.78 35 SER B O 1
ATOM 4983 N N . ASN B 1 36 ? 8.062 -13.617 -40.844 1 26.22 36 ASN B N 1
ATOM 4984 C CA . ASN B 1 36 ? 8.703 -12.484 -40.188 1 26.22 36 ASN B CA 1
ATOM 4985 C C . ASN B 1 36 ? 7.695 -11.625 -39.438 1 26.22 36 ASN B C 1
ATOM 4987 O O . ASN B 1 36 ? 7.898 -10.422 -39.25 1 26.22 36 ASN B O 1
ATOM 4991 N N . HIS B 1 37 ? 6.461 -11.93 -39.688 1 27.09 37 HIS B N 1
ATOM 4992 C CA . HIS B 1 37 ? 5.727 -10.898 -38.969 1 27.09 37 HIS B CA 1
ATOM 4993 C C . HIS B 1 37 ? 6.125 -10.875 -37.5 1 27.09 37 HIS B C 1
ATOM 4995 O O . HIS B 1 37 ? 5.922 -11.852 -36.781 1 27.09 37 HIS B O 1
ATOM 5001 N N . SER B 1 38 ? 7.273 -10.32 -37.375 1 28.05 38 SER B N 1
ATOM 5002 C CA . SER B 1 38 ? 7.754 -9.875 -36.062 1 28.05 38 SER B CA 1
ATOM 5003 C C . SER B 1 38 ? 6.594 -9.516 -35.125 1 28.05 38 SER B C 1
ATOM 5005 O O . SER B 1 38 ? 5.883 -8.539 -35.375 1 28.05 38 SER B O 1
ATOM 5007 N N . SER B 1 39 ? 5.832 -10.492 -34.938 1 30.81 39 SER B N 1
ATOM 5008 C CA . SER B 1 39 ? 4.996 -10.008 -33.844 1 30.81 39 SER B CA 1
ATOM 5009 C C . SER B 1 39 ? 5.719 -8.953 -33.031 1 30.81 39 SER B C 1
ATOM 5011 O O . SER B 1 39 ? 6.918 -9.07 -32.75 1 30.81 39 SER B O 1
ATOM 5013 N N . PRO B 1 40 ? 5.371 -7.723 -33.219 1 32.5 40 PRO B N 1
ATOM 5014 C CA . PRO B 1 40 ? 6.117 -6.75 -32.438 1 32.5 40 PRO B CA 1
ATOM 5015 C C . PRO B 1 40 ? 6.672 -7.344 -31.141 1 32.5 40 PRO B C 1
ATOM 5017 O O . PRO B 1 40 ? 5.957 -8.039 -30.422 1 32.5 40 PRO B O 1
ATOM 5020 N N . ASP B 1 41 ? 7.82 -7.953 -31.078 1 33.69 41 ASP B N 1
ATOM 5021 C CA . ASP B 1 41 ? 8.68 -8.367 -29.969 1 33.69 41 ASP B CA 1
ATOM 5022 C C . ASP B 1 41 ? 8.344 -7.598 -28.703 1 33.69 41 ASP B C 1
ATOM 5024 O O . ASP B 1 41 ? 8.891 -6.523 -28.438 1 33.69 41 ASP B O 1
ATOM 5028 N N . TRP B 1 42 ? 7.18 -7.277 -28.531 1 35.84 42 TRP B N 1
ATOM 5029 C CA . TRP B 1 42 ? 6.734 -6.762 -27.234 1 35.84 42 TRP B CA 1
ATOM 5030 C C . TRP B 1 42 ? 7.695 -7.176 -26.125 1 35.84 42 TRP B C 1
ATOM 5032 O O . TRP B 1 42 ? 7.953 -8.367 -25.938 1 35.84 42 TRP B O 1
ATOM 5042 N N . ASP B 1 43 ? 8.672 -6.395 -25.828 1 41.41 43 ASP B N 1
ATOM 5043 C CA . ASP B 1 43 ? 9.906 -6.238 -25.047 1 41.41 43 ASP B CA 1
ATOM 5044 C C . ASP B 1 43 ? 9.781 -6.891 -23.688 1 41.41 43 ASP B C 1
ATOM 5046 O O . ASP B 1 43 ? 8.883 -6.551 -22.906 1 41.41 43 ASP B O 1
ATOM 5050 N N . ASP B 1 44 ? 10.07 -8.125 -23.469 1 49.44 44 ASP B N 1
ATOM 5051 C CA . ASP B 1 44 ? 10.539 -8.883 -22.297 1 49.44 44 ASP B CA 1
ATOM 5052 C C . ASP B 1 44 ? 10.891 -7.957 -21.141 1 49.44 44 ASP B C 1
ATOM 5054 O O . ASP B 1 44 ? 10.953 -8.391 -20 1 49.44 44 ASP B O 1
ATOM 5058 N N . ASP B 1 45 ? 11.094 -6.641 -21.438 1 50.38 45 ASP B N 1
ATOM 5059 C CA . ASP B 1 45 ? 11.734 -5.734 -20.5 1 50.38 45 ASP B CA 1
ATOM 5060 C C . ASP B 1 45 ? 10.75 -5.25 -19.438 1 50.38 45 ASP B C 1
ATOM 5062 O O . ASP B 1 45 ? 11.148 -4.629 -18.453 1 50.38 45 ASP B O 1
ATOM 5066 N N . GLU B 1 46 ? 9.445 -5.617 -19.578 1 60.94 46 GLU B N 1
ATOM 5067 C CA . GLU B 1 46 ? 8.531 -5.004 -18.609 1 60.94 46 GLU B CA 1
ATOM 5068 C C . GLU B 1 46 ? 8.211 -5.961 -17.469 1 60.94 46 GLU B C 1
ATOM 5070 O O . GLU B 1 46 ? 7.578 -5.57 -16.484 1 60.94 46 GLU B O 1
ATOM 5075 N N . THR B 1 47 ? 8.797 -7.109 -17.625 1 77.5 47 THR B N 1
ATOM 5076 C CA . THR B 1 47 ? 8.414 -8.047 -16.578 1 77.5 47 THR B CA 1
ATOM 5077 C C . THR B 1 47 ? 9.438 -8.031 -15.445 1 77.5 47 THR B C 1
ATOM 5079 O O . THR B 1 47 ? 10.617 -7.758 -15.672 1 77.5 47 THR B O 1
ATOM 5082 N N . ASP B 1 48 ? 9.023 -8.156 -14.312 1 79.75 48 ASP B N 1
ATOM 5083 C CA . ASP B 1 48 ? 9.898 -8.039 -13.148 1 79.75 48 ASP B CA 1
ATOM 5084 C C . ASP B 1 48 ? 10.133 -9.398 -12.5 1 79.75 48 ASP B C 1
ATOM 5086 O O . ASP B 1 48 ? 10.984 -9.531 -11.617 1 79.75 48 ASP B O 1
ATOM 5090 N N . ALA B 1 49 ? 9.531 -10.383 -12.984 1 82.06 49 ALA B N 1
ATOM 5091 C CA . ALA B 1 49 ? 9.664 -11.672 -12.305 1 82.06 49 ALA B CA 1
ATOM 5092 C C . ALA B 1 49 ? 11.047 -12.273 -12.539 1 82.06 49 ALA B C 1
ATOM 5094 O O . ALA B 1 49 ? 11.57 -12.984 -11.68 1 82.06 49 ALA B O 1
ATOM 5095 N N . TYR B 1 50 ? 11.625 -11.898 -13.734 1 80.88 50 TYR B N 1
ATOM 5096 C CA . TYR B 1 50 ? 12.898 -12.516 -14.086 1 80.88 50 TYR B CA 1
ATOM 5097 C C . TYR B 1 50 ? 13.984 -11.461 -14.258 1 80.88 50 TYR B C 1
ATOM 5099 O O . TYR B 1 50 ? 14.961 -11.68 -14.977 1 80.88 50 TYR B O 1
ATOM 5107 N N . ASP B 1 51 ? 13.734 -10.328 -13.586 1 74.88 51 ASP B N 1
ATOM 5108 C CA . ASP B 1 51 ? 14.695 -9.234 -13.719 1 74.88 51 ASP B CA 1
ATOM 5109 C C . ASP B 1 51 ? 15.945 -9.5 -12.883 1 74.88 51 ASP B C 1
ATOM 5111 O O . ASP B 1 51 ? 15.875 -9.586 -11.656 1 74.88 51 ASP B O 1
ATOM 5115 N N . VAL B 1 52 ? 17.031 -9.617 -13.5 1 65.69 52 VAL B N 1
ATOM 5116 C CA . VAL B 1 52 ? 18.281 -9.992 -12.836 1 65.69 52 VAL B CA 1
ATOM 5117 C C . VAL B 1 52 ? 18.984 -8.742 -12.328 1 65.69 52 VAL B C 1
ATOM 5119 O O . VAL B 1 52 ? 20 -8.836 -11.648 1 65.69 52 VAL B O 1
ATOM 5122 N N . GLN B 1 53 ? 18.359 -7.621 -12.508 1 58.69 53 GLN B N 1
ATOM 5123 C CA . GLN B 1 53 ? 19 -6.387 -12.07 1 58.69 53 GLN B CA 1
ATOM 5124 C C . GLN B 1 53 ? 18.531 -5.988 -10.672 1 58.69 53 GLN B C 1
ATOM 5126 O O . GLN B 1 53 ? 19.078 -5.059 -10.07 1 58.69 53 GLN B O 1
ATOM 5131 N N . ASP B 1 54 ? 17.625 -6.809 -10.266 1 56.5 54 ASP B N 1
ATOM 5132 C CA . ASP B 1 54 ? 17.078 -6.453 -8.961 1 56.5 54 ASP B CA 1
ATOM 5133 C C . ASP B 1 54 ? 18.109 -6.617 -7.855 1 56.5 54 ASP B C 1
ATOM 5135 O O . ASP B 1 54 ? 18.703 -7.691 -7.707 1 56.5 54 ASP B O 1
ATOM 5139 N N . ARG B 1 55 ? 18.641 -5.652 -7.348 1 53.06 55 ARG B N 1
ATOM 5140 C CA . ARG B 1 55 ? 19.781 -5.594 -6.449 1 53.06 55 ARG B CA 1
ATOM 5141 C C . ARG B 1 55 ? 19.422 -6.125 -5.066 1 53.06 55 ARG B C 1
ATOM 5143 O O . ARG B 1 55 ? 20.25 -6.113 -4.152 1 53.06 55 ARG B O 1
ATOM 5150 N N . ARG B 1 56 ? 18.297 -6.582 -4.785 1 56.31 56 ARG B N 1
ATOM 5151 C CA . ARG B 1 56 ? 18.156 -7 -3.395 1 56.31 56 ARG B CA 1
ATOM 5152 C C . ARG B 1 56 ? 18.656 -8.43 -3.199 1 56.31 56 ARG B C 1
ATOM 5154 O O . ARG B 1 56 ? 18.141 -9.359 -3.818 1 56.31 56 ARG B O 1
ATOM 5161 N N . PRO B 1 57 ? 19.859 -8.492 -2.539 1 58.5 57 PRO B N 1
ATOM 5162 C CA . PRO B 1 57 ? 20.422 -9.828 -2.4 1 58.5 57 PRO B CA 1
ATOM 5163 C C . PRO B 1 57 ? 19.688 -10.688 -1.372 1 58.5 57 PRO B C 1
ATOM 5165 O O . PRO B 1 57 ? 20.312 -11.484 -0.671 1 58.5 57 PRO B O 1
ATOM 5168 N N . GLN B 1 58 ? 18.25 -10.633 -1.432 1 63.22 58 GLN B N 1
ATOM 5169 C CA . GLN B 1 58 ? 17.703 -11.719 -0.627 1 63.22 58 GLN B CA 1
ATOM 5170 C C . GLN B 1 58 ? 17.203 -12.859 -1.509 1 63.22 58 GLN B C 1
ATOM 5172 O O . GLN B 1 58 ? 16.641 -12.633 -2.578 1 63.22 58 GLN B O 1
ATOM 5177 N N . SER B 1 59 ? 17.875 -13.922 -1.789 1 67.19 59 SER B N 1
ATOM 5178 C CA . SER B 1 59 ? 17.578 -15.109 -2.58 1 67.19 59 SER B CA 1
ATOM 5179 C C . SER B 1 59 ? 16.172 -15.633 -2.291 1 67.19 59 SER B C 1
ATOM 5181 O O . SER B 1 59 ? 15.977 -16.828 -2.125 1 67.19 59 SER B O 1
ATOM 5183 N N . VAL B 1 60 ? 15.25 -14.602 -2.17 1 83.12 60 VAL B N 1
ATOM 5184 C CA . VAL B 1 60 ? 13.875 -15.023 -1.908 1 83.12 60 VAL B CA 1
ATOM 5185 C C . VAL B 1 60 ? 13.07 -15.016 -3.209 1 83.12 60 VAL B C 1
ATOM 5187 O O . VAL B 1 60 ? 12.469 -16.016 -3.584 1 83.12 60 VAL B O 1
ATOM 5190 N N . SER B 1 61 ? 13.188 -13.906 -3.906 1 86.12 61 SER B N 1
ATOM 5191 C CA . SER B 1 61 ? 12.461 -13.789 -5.168 1 86.12 61 SER B CA 1
ATOM 5192 C C . SER B 1 61 ? 13.227 -14.461 -6.305 1 86.12 61 SER B C 1
ATOM 5194 O O . SER B 1 61 ? 14.438 -14.68 -6.203 1 86.12 61 SER B O 1
ATOM 5196 N N . LEU B 1 62 ? 12.516 -14.758 -7.316 1 87.81 62 LEU B N 1
ATOM 5197 C CA . LEU B 1 62 ? 13.156 -15.398 -8.461 1 87.81 62 LEU B CA 1
ATOM 5198 C C . LEU B 1 62 ? 14.211 -14.484 -9.07 1 87.81 62 LEU B C 1
ATOM 5200 O O . LEU B 1 62 ? 15.281 -14.945 -9.484 1 87.81 62 LEU B O 1
ATOM 5204 N N . SER B 1 63 ? 13.898 -13.242 -9.086 1 83.31 63 SER B N 1
ATOM 5205 C CA . SER B 1 63 ? 14.875 -12.289 -9.609 1 83.31 63 SER B CA 1
ATOM 5206 C C . SER B 1 63 ? 16.156 -12.289 -8.781 1 83.31 63 SER B C 1
ATOM 5208 O O . SER B 1 63 ? 17.25 -12.289 -9.328 1 83.31 63 SER B O 1
ATOM 5210 N N . SER B 1 64 ? 15.984 -12.312 -7.523 1 83.94 64 SER B N 1
ATOM 5211 C CA . SER B 1 64 ? 17.156 -12.328 -6.648 1 83.94 64 SER B CA 1
ATOM 5212 C C . SER B 1 64 ? 17.891 -13.656 -6.742 1 83.94 64 SER B C 1
ATOM 5214 O O . SER B 1 64 ? 19.125 -13.711 -6.59 1 83.94 64 SER B O 1
ATOM 5216 N N . GLN B 1 65 ? 17.219 -14.734 -6.992 1 86.38 65 GLN B N 1
ATOM 5217 C CA . GLN B 1 65 ? 17.844 -16.047 -7.168 1 86.38 65 GLN B CA 1
ATOM 5218 C C . GLN B 1 65 ? 18.656 -16.094 -8.461 1 86.38 65 GLN B C 1
ATOM 5220 O O . GLN B 1 65 ? 19.766 -16.641 -8.477 1 86.38 65 GLN B O 1
ATOM 5225 N N . LEU B 1 66 ? 18.078 -15.539 -9.414 1 85.12 66 LEU B N 1
ATOM 5226 C CA . LEU B 1 66 ? 18.781 -15.484 -10.695 1 85.12 66 LEU B CA 1
ATOM 5227 C C . LEU B 1 66 ? 20.031 -14.625 -10.578 1 85.12 66 LEU B C 1
ATOM 5229 O O . LEU B 1 66 ? 21.078 -14.969 -11.141 1 85.12 66 LEU B O 1
ATOM 5233 N N . LEU B 1 67 ? 19.938 -13.602 -9.852 1 81.44 67 LEU B N 1
ATOM 5234 C CA . LEU B 1 67 ? 21.109 -12.758 -9.625 1 81.44 67 LEU B CA 1
ATOM 5235 C C . LEU B 1 67 ? 22.188 -13.523 -8.859 1 81.44 67 LEU B C 1
ATOM 5237 O O . LEU B 1 67 ? 23.375 -13.414 -9.172 1 81.44 67 LEU B O 1
ATOM 5241 N N . CYS B 1 68 ? 21.781 -14.211 -7.898 1 81.25 68 CYS B N 1
ATOM 5242 C CA . CYS B 1 68 ? 22.703 -15.031 -7.121 1 81.25 68 CYS B CA 1
ATOM 5243 C C . CYS B 1 68 ? 23.406 -16.047 -8.008 1 81.25 68 CYS B C 1
ATOM 5245 O O . CYS B 1 68 ? 24.609 -16.266 -7.871 1 81.25 68 CYS B O 1
ATOM 5247 N N . LEU B 1 69 ? 22.641 -16.578 -8.859 1 82.44 69 LEU B N 1
ATOM 5248 C CA . LEU B 1 69 ? 23.234 -17.547 -9.781 1 82.44 69 LEU B CA 1
ATOM 5249 C C . LEU B 1 69 ? 24.25 -16.891 -10.703 1 82.44 69 LEU B C 1
ATOM 5251 O O . LEU B 1 69 ? 25.297 -17.453 -10.977 1 82.44 69 LEU B O 1
ATOM 5255 N N . ARG B 1 70 ? 23.859 -15.75 -11.062 1 80.25 70 ARG B N 1
ATOM 5256 C CA . ARG B 1 70 ? 24.781 -15.008 -11.922 1 80.25 70 ARG B CA 1
ATOM 5257 C C . ARG B 1 70 ? 26.094 -14.727 -11.203 1 80.25 70 ARG B C 1
ATOM 5259 O O . ARG B 1 70 ? 27.172 -14.875 -11.789 1 80.25 70 ARG B O 1
ATOM 5266 N N . GLU B 1 71 ? 26 -14.391 -9.992 1 75.75 71 GLU B N 1
ATOM 5267 C CA . GLU B 1 71 ? 27.188 -14.078 -9.195 1 75.75 71 GLU B CA 1
ATOM 5268 C C . GLU B 1 71 ? 28 -15.328 -8.906 1 75.75 71 GLU B C 1
ATOM 5270 O O . GLU B 1 71 ? 29.234 -15.258 -8.789 1 75.75 71 GLU B O 1
ATOM 5275 N N . LEU B 1 72 ? 27.328 -16.328 -8.773 1 74.88 72 LEU B N 1
ATOM 5276 C CA . LEU B 1 72 ? 28 -17.594 -8.508 1 74.88 72 LEU B CA 1
ATOM 5277 C C . LEU B 1 72 ? 28.734 -18.094 -9.742 1 74.88 72 LEU B C 1
ATOM 5279 O O . LEU B 1 72 ? 29.844 -18.641 -9.633 1 74.88 72 LEU B O 1
ATOM 5283 N N . VAL B 1 73 ? 28.094 -17.875 -10.805 1 70.62 73 VAL B N 1
ATOM 5284 C CA . VAL B 1 73 ? 28.641 -18.391 -12.055 1 70.62 73 VAL B CA 1
ATOM 5285 C C . VAL B 1 73 ? 29.688 -17.406 -12.594 1 70.62 73 VAL B C 1
ATOM 5287 O O . VAL B 1 73 ? 30.719 -17.828 -13.141 1 70.62 73 VAL B O 1
ATOM 5290 N N . HIS B 1 74 ? 29.328 -16.125 -12.367 1 68.94 74 HIS B N 1
ATOM 5291 C CA . HIS B 1 74 ? 30.234 -15.094 -12.836 1 68.94 74 HIS B CA 1
ATOM 5292 C C . HIS B 1 74 ? 30.688 -14.195 -11.688 1 68.94 74 HIS B C 1
ATOM 5294 O O . HIS B 1 74 ? 30.203 -13.07 -11.547 1 68.94 74 HIS B O 1
ATOM 5300 N N . PRO B 1 75 ? 31.656 -14.758 -10.953 1 62.25 75 PRO B N 1
ATOM 5301 C CA . PRO B 1 75 ? 32.062 -13.945 -9.797 1 62.25 75 PRO B CA 1
ATOM 5302 C C . PRO B 1 75 ? 32.625 -12.586 -10.203 1 62.25 75 PRO B C 1
ATOM 5304 O O . PRO B 1 75 ? 32.562 -11.633 -9.43 1 62.25 75 PRO B O 1
ATOM 5307 N N . GLN B 1 76 ? 33.344 -12.539 -11.352 1 55.5 76 GLN B N 1
ATOM 5308 C CA . GLN B 1 76 ? 33.906 -11.266 -11.781 1 55.5 76 GLN B CA 1
ATOM 5309 C C . GLN B 1 76 ? 32.844 -10.273 -12.172 1 55.5 76 GLN B C 1
ATOM 5311 O O . GLN B 1 76 ? 33.094 -9.062 -12.234 1 55.5 76 GLN B O 1
ATOM 5316 N N . ALA B 1 77 ? 31.812 -10.758 -12.547 1 50.81 77 ALA B N 1
ATOM 5317 C CA . ALA B 1 77 ? 30.703 -9.906 -12.977 1 50.81 77 ALA B CA 1
ATOM 5318 C C . ALA B 1 77 ? 30.094 -9.156 -11.797 1 50.81 77 ALA B C 1
ATOM 5320 O O . ALA B 1 77 ? 29.266 -8.258 -11.977 1 50.81 77 ALA B O 1
ATOM 5321 N N . ARG B 1 78 ? 30.391 -9.688 -10.609 1 52 78 ARG B N 1
ATOM 5322 C CA . ARG B 1 78 ? 29.891 -8.938 -9.461 1 52 78 ARG B CA 1
ATOM 5323 C C . ARG B 1 78 ? 30.188 -7.449 -9.617 1 52 78 ARG B C 1
ATOM 5325 O O . ARG B 1 78 ? 29.406 -6.613 -9.156 1 52 78 ARG B O 1
ATOM 5332 N N . GLU B 1 79 ? 31.516 -7.203 -9.953 1 46.88 79 GLU B N 1
ATOM 5333 C CA . GLU B 1 79 ? 32 -5.828 -9.969 1 46.88 79 GLU B CA 1
ATOM 5334 C C . GLU B 1 79 ? 31.312 -5.016 -11.062 1 46.88 79 GLU B C 1
ATOM 5336 O O . GLU B 1 79 ? 31.344 -3.781 -11.031 1 46.88 79 GLU B O 1
ATOM 5341 N N . VAL B 1 80 ? 31.094 -5.602 -12.148 1 40.97 80 VAL B N 1
ATOM 5342 C CA . VAL B 1 80 ? 30.641 -4.75 -13.242 1 40.97 80 VAL B CA 1
ATOM 5343 C C . VAL B 1 80 ? 29.141 -4.496 -13.109 1 40.97 80 VAL B C 1
ATOM 5345 O O . VAL B 1 80 ? 28.328 -5.379 -13.398 1 40.97 80 VAL B O 1
ATOM 5348 N N . THR B 1 81 ? 28.766 -4.062 -12.102 1 43.91 81 THR B N 1
ATOM 5349 C CA . THR B 1 81 ? 27.406 -3.547 -12.07 1 43.91 81 THR B CA 1
ATOM 5350 C C . THR B 1 81 ? 27.047 -2.895 -13.398 1 43.91 81 THR B C 1
ATOM 5352 O O . THR B 1 81 ? 27.484 -1.782 -13.695 1 43.91 81 THR B O 1
ATOM 5355 N N . SER B 1 82 ? 27.234 -3.646 -14.422 1 39.31 82 SER B N 1
ATOM 5356 C CA . SER B 1 82 ? 26.844 -2.969 -15.648 1 39.31 82 SER B CA 1
ATOM 5357 C C . SER B 1 82 ? 25.609 -2.094 -15.422 1 39.31 82 SER B C 1
ATOM 5359 O O . SER B 1 82 ? 24.688 -2.482 -14.703 1 39.31 82 SER B O 1
ATOM 5361 N N . PRO B 1 83 ? 25.891 -0.867 -15.531 1 40.91 83 PRO B N 1
ATOM 5362 C CA . PRO B 1 83 ? 24.719 0.016 -15.438 1 40.91 83 PRO B CA 1
ATOM 5363 C C . PRO B 1 83 ? 23.469 -0.587 -16.062 1 40.91 83 PRO B C 1
ATOM 5365 O O . PRO B 1 83 ? 23.562 -1.372 -17.016 1 40.91 83 PRO B O 1
ATOM 5368 N N . PRO B 1 84 ? 22.578 -0.877 -15.297 1 41.66 84 PRO B N 1
ATOM 5369 C CA . PRO B 1 84 ? 21.359 -1.42 -15.906 1 41.66 84 PRO B CA 1
ATOM 5370 C C . PRO B 1 84 ? 21.188 -0.993 -17.359 1 41.66 84 PRO B C 1
ATOM 5372 O O . PRO B 1 84 ? 21.453 0.161 -17.703 1 41.66 84 PRO B O 1
ATOM 5375 N N . SER B 1 85 ? 21.562 -1.796 -18.266 1 38.28 85 SER B N 1
ATOM 5376 C CA . SER B 1 85 ? 21.281 -1.431 -19.641 1 38.28 85 SER B CA 1
ATOM 5377 C C . SER B 1 85 ? 20.031 -0.563 -19.75 1 38.28 85 SER B C 1
ATOM 5379 O O . SER B 1 85 ? 18.938 -0.99 -19.359 1 38.28 85 SER B O 1
ATOM 5381 N N . ARG B 1 86 ? 20.25 0.672 -19.609 1 44.16 86 ARG B N 1
ATOM 5382 C CA . ARG B 1 86 ? 19.219 1.682 -19.828 1 44.16 86 ARG B CA 1
ATOM 5383 C C . ARG B 1 86 ? 18.312 1.292 -20.984 1 44.16 86 ARG B C 1
ATOM 5385 O O . ARG B 1 86 ? 18.766 1.13 -22.109 1 44.16 86 ARG B O 1
ATOM 5392 N N . ARG B 1 87 ? 17.281 0.688 -20.672 1 43.97 87 ARG B N 1
ATOM 5393 C CA . ARG B 1 87 ? 16.219 0.174 -21.531 1 43.97 87 ARG B CA 1
ATOM 5394 C C . ARG B 1 87 ? 15.867 1.176 -22.625 1 43.97 87 ARG B C 1
ATOM 5396 O O . ARG B 1 87 ? 15.523 2.322 -22.344 1 43.97 87 ARG B O 1
ATOM 5403 N N . ASN B 1 88 ? 16.234 1.11 -23.891 1 45.03 88 ASN B N 1
ATOM 5404 C CA . ASN B 1 88 ? 16.219 1.929 -25.094 1 45.03 88 ASN B CA 1
ATOM 5405 C C . ASN B 1 88 ? 14.883 2.631 -25.297 1 45.03 88 ASN B C 1
ATOM 5407 O O . ASN B 1 88 ? 14.836 3.797 -25.688 1 45.03 88 ASN B O 1
ATOM 5411 N N . SER B 1 89 ? 13.75 1.814 -25.062 1 47.03 89 SER B N 1
ATOM 5412 C CA . SER B 1 89 ? 12.523 2.402 -25.578 1 47.03 89 SER B CA 1
ATOM 5413 C C . SER B 1 89 ? 12.062 3.572 -24.719 1 47.03 89 SER B C 1
ATOM 5415 O O . SER B 1 89 ? 11.508 4.547 -25.219 1 47.03 89 SER B O 1
ATOM 5417 N N . LEU B 1 90 ? 12.367 3.463 -23.391 1 54.06 90 LEU B N 1
ATOM 5418 C CA . LEU B 1 90 ? 11.969 4.598 -22.562 1 54.06 90 LEU B CA 1
ATOM 5419 C C . LEU B 1 90 ? 12.984 5.73 -22.672 1 54.06 90 LEU B C 1
ATOM 5421 O O . LEU B 1 90 ? 12.656 6.891 -22.422 1 54.06 90 LEU B O 1
ATOM 5425 N N . GLN B 1 91 ? 14.148 5.258 -23.062 1 56.53 91 GLN B N 1
ATOM 5426 C CA . GLN B 1 91 ? 15.25 6.219 -23.062 1 56.53 91 GLN B CA 1
ATOM 5427 C C . GLN B 1 91 ? 15.031 7.293 -24.125 1 56.53 91 GLN B C 1
ATOM 5429 O O . GLN B 1 91 ? 15.469 8.438 -23.969 1 56.53 91 GLN B O 1
ATOM 5434 N N . ASP B 1 92 ? 14.164 6.879 -25.047 1 63.22 92 ASP B N 1
ATOM 5435 C CA . ASP B 1 92 ? 14.07 7.883 -26.109 1 63.22 92 ASP B CA 1
ATOM 5436 C C . ASP B 1 92 ? 12.812 8.734 -25.953 1 63.22 92 ASP B C 1
ATOM 5438 O O . ASP B 1 92 ? 12.602 9.68 -26.703 1 63.22 92 ASP B O 1
ATOM 5442 N N . ARG B 1 93 ? 12.086 8.391 -24.891 1 73.12 93 ARG B N 1
ATOM 5443 C CA . ARG B 1 93 ? 10.867 9.172 -24.719 1 73.12 93 ARG B CA 1
ATOM 5444 C C . ARG B 1 93 ? 11.18 10.516 -24.062 1 73.12 93 ARG B C 1
ATOM 5446 O O . ARG B 1 93 ? 12.016 10.594 -23.156 1 73.12 93 ARG B O 1
ATOM 5453 N N . VAL B 1 94 ? 10.617 11.547 -24.734 1 81.94 94 VAL B N 1
ATOM 5454 C CA . VAL B 1 94 ? 10.781 12.898 -24.219 1 81.94 94 VAL B CA 1
ATOM 5455 C C . VAL B 1 94 ? 9.43 13.445 -23.75 1 81.94 94 VAL B C 1
ATOM 5457 O O . VAL B 1 94 ? 8.406 13.219 -24.391 1 81.94 94 VAL B O 1
ATOM 5460 N N . PHE B 1 95 ? 9.43 14.031 -22.594 1 85.62 95 PHE B N 1
ATOM 5461 C CA . PHE B 1 95 ? 8.211 14.586 -22 1 85.62 95 PHE B CA 1
ATOM 5462 C C . PHE B 1 95 ? 8.344 16.094 -21.812 1 85.62 95 PHE B C 1
ATOM 5464 O O . PHE B 1 95 ? 9.305 16.562 -21.188 1 85.62 95 PHE B O 1
ATOM 5471 N N . SER B 1 96 ? 7.352 16.75 -22.281 1 89.25 96 SER B N 1
ATOM 5472 C CA . SER B 1 96 ? 7.395 18.203 -22.141 1 89.25 96 SER B CA 1
ATOM 5473 C C . SER B 1 96 ? 6.773 18.641 -20.812 1 89.25 96 SER B C 1
ATOM 5475 O O . SER B 1 96 ? 5.664 18.234 -20.484 1 89.25 96 SER B O 1
ATOM 5477 N N . VAL B 1 97 ? 7.508 19.422 -20.109 1 93.88 97 VAL B N 1
ATOM 5478 C CA . VAL B 1 97 ? 7.051 19.906 -18.812 1 93.88 97 VAL B CA 1
ATOM 5479 C C . VAL B 1 97 ? 7.211 21.438 -18.75 1 93.88 97 VAL B C 1
ATOM 5481 O O . VAL B 1 97 ? 8.273 21.969 -19.078 1 93.88 97 VAL B O 1
ATOM 5484 N N . GLU B 1 98 ? 6.137 22.078 -18.406 1 93.62 98 GLU B N 1
ATOM 5485 C CA . GLU B 1 98 ? 6.199 23.516 -18.219 1 93.62 98 GLU B CA 1
ATOM 5486 C C . GLU B 1 98 ? 6.598 23.875 -16.781 1 93.62 98 GLU B C 1
ATOM 5488 O O . GLU B 1 98 ? 5.996 23.375 -15.828 1 93.62 98 GLU B O 1
ATOM 5493 N N . LEU B 1 99 ? 7.586 24.703 -16.641 1 95.56 99 LEU B N 1
ATOM 5494 C CA . LEU B 1 99 ? 8.062 25.141 -15.336 1 95.56 99 LEU B CA 1
ATOM 5495 C C . LEU B 1 99 ? 7.93 26.656 -15.188 1 95.56 99 LEU B C 1
ATOM 5497 O O . LEU B 1 99 ? 7.836 27.375 -16.188 1 95.56 99 LEU B O 1
ATOM 5501 N N . PRO B 1 100 ? 7.84 27.094 -13.961 1 94.19 100 PRO B N 1
ATOM 5502 C CA . PRO B 1 100 ? 7.867 28.547 -13.773 1 94.19 100 PRO B CA 1
ATOM 5503 C C . PRO B 1 100 ? 9.195 29.172 -14.211 1 94.19 100 PRO B C 1
ATOM 5505 O O . PRO B 1 100 ? 10.188 28.453 -14.398 1 94.19 100 PRO B O 1
ATOM 5508 N N . ARG B 1 101 ? 9.156 30.484 -14.328 1 94.19 101 ARG B N 1
ATOM 5509 C CA . ARG B 1 101 ? 10.375 31.203 -14.672 1 94.19 101 ARG B CA 1
ATOM 5510 C C . ARG B 1 101 ? 11.453 31.016 -13.609 1 94.19 101 ARG B C 1
ATOM 5512 O O . ARG B 1 101 ? 11.141 30.766 -12.445 1 94.19 101 ARG B O 1
ATOM 5519 N N . PRO B 1 102 ? 12.734 31.156 -13.992 1 94.06 102 PRO B N 1
ATOM 5520 C CA . PRO B 1 102 ? 13.828 30.844 -13.078 1 94.06 102 PRO B CA 1
ATOM 5521 C C . PRO B 1 102 ? 13.758 31.641 -11.773 1 94.06 102 PRO B C 1
ATOM 5523 O O . PRO B 1 102 ? 13.992 31.094 -10.695 1 94.06 102 PRO B O 1
ATOM 5526 N N . SER B 1 103 ? 13.469 32.906 -11.859 1 93.56 103 SER B N 1
ATOM 5527 C CA . SER B 1 103 ? 13.398 33.719 -10.648 1 93.56 103 SER B CA 1
ATOM 5528 C C . SER B 1 103 ? 12.32 33.219 -9.695 1 93.56 103 SER B C 1
ATOM 5530 O O . SER B 1 103 ? 12.555 33.094 -8.492 1 93.56 103 SER B O 1
ATOM 5532 N N . ARG B 1 104 ? 11.203 32.938 -10.312 1 94 104 ARG B N 1
ATOM 5533 C CA . ARG B 1 104 ? 10.109 32.406 -9.508 1 94 104 ARG B CA 1
ATOM 5534 C C . ARG B 1 104 ? 10.445 31.016 -8.977 1 94 104 ARG B C 1
ATOM 5536 O O . ARG B 1 104 ? 10.125 30.672 -7.836 1 94 104 ARG B O 1
ATOM 5543 N N . LEU B 1 105 ? 11.023 30.234 -9.805 1 95.88 105 LEU B N 1
ATOM 5544 C CA . LEU B 1 105 ? 11.43 28.891 -9.406 1 95.88 105 LEU B CA 1
ATOM 5545 C C . LEU B 1 105 ? 12.375 28.938 -8.211 1 95.88 105 LEU B C 1
ATOM 5547 O O . LEU B 1 105 ? 12.188 28.219 -7.238 1 95.88 105 LEU B O 1
ATOM 5551 N N . ASP B 1 106 ? 13.367 29.781 -8.25 1 94.31 106 ASP B N 1
ATOM 5552 C CA . ASP B 1 106 ? 14.336 29.922 -7.164 1 94.31 106 ASP B CA 1
ATOM 5553 C C . ASP B 1 106 ? 13.656 30.406 -5.883 1 94.31 106 ASP B C 1
ATOM 5555 O O . ASP B 1 106 ? 14.008 29.953 -4.785 1 94.31 106 ASP B O 1
ATOM 5559 N N . TRP B 1 107 ? 12.789 31.281 -6.129 1 95.38 107 TRP B N 1
ATOM 5560 C CA . TRP B 1 107 ? 12.062 31.781 -4.969 1 95.38 107 TRP B CA 1
ATOM 5561 C C . TRP B 1 107 ? 11.25 30.672 -4.312 1 95.38 107 TRP B C 1
ATOM 5563 O O . TRP B 1 107 ? 11.258 30.531 -3.086 1 95.38 107 TRP B O 1
ATOM 5573 N N . LEU B 1 108 ? 10.547 29.906 -5.078 1 95.25 108 LEU B N 1
ATOM 5574 C CA . LEU B 1 108 ? 9.734 28.812 -4.559 1 95.25 108 LEU B CA 1
ATOM 5575 C C . LEU B 1 108 ? 10.617 27.766 -3.889 1 95.25 108 LEU B C 1
ATOM 5577 O O . LEU B 1 108 ? 10.242 27.203 -2.857 1 95.25 108 LEU B O 1
ATOM 5581 N N . LEU B 1 109 ? 11.711 27.469 -4.461 1 95.88 109 LEU B N 1
ATOM 5582 C CA . LEU B 1 109 ? 12.633 26.516 -3.844 1 95.88 109 LEU B CA 1
ATOM 5583 C C . LEU B 1 109 ? 13.086 27.016 -2.473 1 95.88 109 LEU B C 1
ATOM 5585 O O . LEU B 1 109 ? 13.203 26.219 -1.533 1 95.88 109 LEU B O 1
ATOM 5589 N N . ASN B 1 110 ? 13.328 28.281 -2.379 1 94.38 110 ASN B N 1
ATOM 5590 C CA . ASN B 1 110 ? 13.703 28.859 -1.094 1 94.38 110 ASN B CA 1
ATOM 5591 C C . ASN B 1 110 ? 12.578 28.75 -0.07 1 94.38 110 ASN B C 1
ATOM 5593 O O . ASN B 1 110 ? 12.836 28.484 1.107 1 94.38 110 ASN B O 1
ATOM 5597 N N . VAL B 1 111 ? 11.383 28.969 -0.541 1 93.06 111 VAL B N 1
ATOM 5598 C CA . VAL B 1 111 ? 10.227 28.812 0.332 1 93.06 111 VAL B CA 1
ATOM 5599 C C . VAL B 1 111 ? 10.125 27.375 0.81 1 93.06 111 VAL B C 1
ATOM 5601 O O . VAL B 1 111 ? 9.867 27.109 1.99 1 93.06 111 VAL B O 1
ATOM 5604 N N . TYR B 1 112 ? 10.336 26.453 -0.105 1 95.12 112 TYR B N 1
ATOM 5605 C CA . TYR B 1 112 ? 10.281 25.031 0.245 1 95.12 112 TYR B CA 1
ATOM 5606 C C . TYR B 1 112 ? 11.273 24.719 1.359 1 95.12 112 TYR B C 1
ATOM 5608 O O . TYR B 1 112 ? 10.906 24.109 2.363 1 95.12 112 TYR B O 1
ATOM 5616 N N . PHE B 1 113 ? 12.5 25.078 1.201 1 94 113 PHE B N 1
ATOM 5617 C CA . PHE B 1 113 ? 13.547 24.688 2.139 1 94 113 PHE B CA 1
ATOM 5618 C C . PHE B 1 113 ? 13.414 25.453 3.449 1 94 113 PHE B C 1
ATOM 5620 O O . PHE B 1 113 ? 13.812 24.969 4.508 1 94 113 PHE B O 1
ATOM 5627 N N . ARG B 1 114 ? 12.75 26.547 3.385 1 89.94 114 ARG B N 1
ATOM 5628 C CA . ARG B 1 114 ? 12.531 27.328 4.605 1 89.94 114 ARG B CA 1
ATOM 5629 C C . ARG B 1 114 ? 11.367 26.75 5.41 1 89.94 114 ARG B C 1
ATOM 5631 O O . ARG B 1 114 ? 11.484 26.547 6.621 1 89.94 114 ARG B O 1
ATOM 5638 N N . ASP B 1 115 ? 10.273 26.438 4.719 1 87.12 115 ASP B N 1
ATOM 5639 C CA . ASP B 1 115 ? 9.031 26.141 5.426 1 87.12 115 ASP B CA 1
ATOM 5640 C C . ASP B 1 115 ? 8.82 24.641 5.574 1 87.12 115 ASP B C 1
ATOM 5642 O O . ASP B 1 115 ? 8.469 24.156 6.656 1 87.12 115 ASP B O 1
ATOM 5646 N N . LEU B 1 116 ? 8.953 23.875 4.5 1 85.12 116 LEU B N 1
ATOM 5647 C CA . LEU B 1 116 ? 8.672 22.453 4.613 1 85.12 116 LEU B CA 1
ATOM 5648 C C . LEU B 1 116 ? 9.891 21.703 5.133 1 85.12 116 LEU B C 1
ATOM 5650 O O . LEU B 1 116 ? 9.758 20.766 5.93 1 85.12 116 LEU B O 1
ATOM 5654 N N . ASP B 1 117 ? 10.992 22.047 4.703 1 85.75 117 ASP B N 1
ATOM 5655 C CA . ASP B 1 117 ? 12.211 21.359 5.098 1 85.75 117 ASP B CA 1
ATOM 5656 C C . ASP B 1 117 ? 12.461 21.484 6.598 1 85.75 117 ASP B C 1
ATOM 5658 O O . ASP B 1 117 ? 13.109 20.625 7.203 1 85.75 117 ASP B O 1
ATOM 5662 N N . SER B 1 118 ? 11.898 22.516 7.125 1 83.81 118 SER B N 1
ATOM 5663 C CA . SER B 1 118 ? 12 22.672 8.57 1 83.81 118 SER B CA 1
ATOM 5664 C C . SER B 1 118 ? 11.18 21.609 9.305 1 83.81 118 SER B C 1
ATOM 5666 O O . SER B 1 118 ? 11.523 21.219 10.414 1 83.81 118 SER B O 1
ATOM 5668 N N . PHE B 1 119 ? 10.125 21.141 8.664 1 89.31 119 PHE B N 1
ATOM 5669 C CA . PHE B 1 119 ? 9.258 20.156 9.289 1 89.31 119 PHE B CA 1
ATOM 5670 C C . PHE B 1 119 ? 9.664 18.734 8.883 1 89.31 119 PHE B C 1
ATOM 5672 O O . PHE B 1 119 ? 9.641 17.828 9.703 1 89.31 119 PHE B O 1
ATOM 5679 N N . PHE B 1 120 ? 10.008 18.656 7.613 1 92.94 120 PHE B N 1
ATOM 5680 C CA . PHE B 1 120 ? 10.398 17.359 7.082 1 92.94 120 PHE B CA 1
ATOM 5681 C C . PHE B 1 120 ? 11.703 17.453 6.305 1 92.94 120 PHE B C 1
ATOM 5683 O O . PHE B 1 120 ? 11.695 17.5 5.07 1 92.94 120 PHE B O 1
ATOM 5690 N N . PRO B 1 121 ? 12.82 17.375 7.031 1 92.44 121 PRO B N 1
ATOM 5691 C CA . PRO B 1 121 ? 14.117 17.578 6.391 1 92.44 121 PRO B CA 1
ATOM 5692 C C . PRO B 1 121 ? 14.672 16.297 5.766 1 92.44 121 PRO B C 1
ATOM 5694 O O . PRO B 1 121 ? 15.703 15.781 6.215 1 92.44 121 PRO B O 1
ATOM 5697 N N . PHE B 1 122 ? 14.109 15.867 4.688 1 93.06 122 PHE B N 1
ATOM 5698 C CA . PHE B 1 122 ? 14.57 14.609 4.113 1 93.06 122 PHE B CA 1
ATOM 5699 C C . PHE B 1 122 ? 15.133 14.828 2.715 1 93.06 122 PHE B C 1
ATOM 5701 O O . PHE B 1 122 ? 15.492 13.867 2.027 1 93.06 122 PHE B O 1
ATOM 5708 N N . ILE B 1 123 ? 15.148 16.047 2.285 1 94.19 123 ILE B N 1
ATOM 5709 C CA . ILE B 1 123 ? 15.828 16.422 1.048 1 94.19 123 ILE B CA 1
ATOM 5710 C C . ILE B 1 123 ? 17 17.359 1.361 1 94.19 123 ILE B C 1
ATOM 5712 O O . ILE B 1 123 ? 16.797 18.453 1.895 1 94.19 123 ILE B O 1
ATOM 5716 N N . GLU B 1 124 ? 18.156 16.859 1.061 1 91.56 124 GLU B N 1
ATOM 5717 C CA . GLU B 1 124 ? 19.344 17.688 1.293 1 91.56 124 GLU B CA 1
ATOM 5718 C C . GLU B 1 124 ? 19.375 18.875 0.342 1 91.56 124 GLU B C 1
ATOM 5720 O O . GLU B 1 124 ? 19.281 18.703 -0.876 1 91.56 124 GLU B O 1
ATOM 5725 N N . ARG B 1 125 ? 19.562 20.016 0.853 1 91.75 125 ARG B N 1
ATOM 5726 C CA . ARG B 1 125 ? 19.359 21.234 0.084 1 91.75 125 ARG B CA 1
ATOM 5727 C C . ARG B 1 125 ? 20.453 21.422 -0.949 1 91.75 125 ARG B C 1
ATOM 5729 O O . ARG B 1 125 ? 20.188 21.531 -2.148 1 91.75 125 ARG B O 1
ATOM 5736 N N . TYR B 1 126 ? 21.719 21.453 -0.534 1 90.25 126 TYR B N 1
ATOM 5737 C CA . TYR B 1 126 ? 22.797 21.922 -1.398 1 90.25 126 TYR B CA 1
ATOM 5738 C C . TYR B 1 126 ? 23.031 20.938 -2.541 1 90.25 126 TYR B C 1
ATOM 5740 O O . TYR B 1 126 ? 23.078 21.328 -3.707 1 90.25 126 TYR B O 1
ATOM 5748 N N . GLY B 1 127 ? 23.016 19.672 -2.219 1 90.69 127 GLY B N 1
ATOM 5749 C CA . GLY B 1 127 ? 23.234 18.688 -3.262 1 90.69 127 GLY B CA 1
ATOM 5750 C C . GLY B 1 127 ? 22.078 18.594 -4.238 1 90.69 127 GLY B C 1
ATOM 5751 O O . GLY B 1 127 ? 22.281 18.516 -5.453 1 90.69 127 GLY B O 1
ATOM 5752 N N . THR B 1 128 ? 20.922 18.672 -3.775 1 93.12 128 THR B N 1
ATOM 5753 C CA . THR B 1 128 ? 19.734 18.547 -4.613 1 93.12 128 THR B CA 1
ATOM 5754 C C . THR B 1 128 ? 19.547 19.781 -5.477 1 93.12 128 THR B C 1
ATOM 5756 O O . THR B 1 128 ? 19.219 19.688 -6.664 1 93.12 128 THR B O 1
ATOM 5759 N N . GLN B 1 129 ? 19.734 20.938 -4.84 1 93.94 129 GLN B N 1
ATOM 5760 C CA . GLN B 1 129 ? 19.609 22.172 -5.602 1 93.94 129 GLN B CA 1
ATOM 5761 C C . GLN B 1 129 ? 20.641 22.219 -6.727 1 93.94 129 GLN B C 1
ATOM 5763 O O . GLN B 1 129 ? 20.328 22.672 -7.836 1 93.94 129 GLN B O 1
ATOM 5768 N N . ALA B 1 130 ? 21.844 21.797 -6.414 1 94.62 130 ALA B N 1
ATOM 5769 C CA . ALA B 1 130 ? 22.875 21.766 -7.441 1 94.62 130 ALA B CA 1
ATOM 5770 C C . ALA B 1 130 ? 22.5 20.828 -8.586 1 94.62 130 ALA B C 1
ATOM 5772 O O . ALA B 1 130 ? 22.672 21.172 -9.758 1 94.62 130 ALA B O 1
ATOM 5773 N N . LYS B 1 131 ? 21.969 19.719 -8.273 1 94.88 131 LYS B N 1
ATOM 5774 C CA . LYS B 1 131 ? 21.562 18.75 -9.289 1 94.88 131 LYS B CA 1
ATOM 5775 C C . LYS B 1 131 ? 20.406 19.297 -10.133 1 94.88 131 LYS B C 1
ATOM 5777 O O . LYS B 1 131 ? 20.375 19.109 -11.352 1 94.88 131 LYS B O 1
ATOM 5782 N N . ILE B 1 132 ? 19.484 19.922 -9.516 1 96.06 132 ILE B N 1
ATOM 5783 C CA . ILE B 1 132 ? 18.344 20.516 -10.211 1 96.06 132 ILE B CA 1
ATOM 5784 C C . ILE B 1 132 ? 18.844 21.594 -11.18 1 96.06 132 ILE B C 1
ATOM 5786 O O . ILE B 1 132 ? 18.453 21.594 -12.352 1 96.06 132 ILE B O 1
ATOM 5790 N N . GLN B 1 133 ? 19.719 22.406 -10.695 1 94.88 133 GLN B N 1
ATOM 5791 C CA . GLN B 1 133 ? 20.219 23.5 -11.523 1 94.88 133 GLN B CA 1
ATOM 5792 C C . GLN B 1 133 ? 21 22.984 -12.711 1 94.88 133 GLN B C 1
ATOM 5794 O O . GLN B 1 133 ? 20.844 23.469 -13.836 1 94.88 133 GLN B O 1
ATOM 5799 N N . THR B 1 134 ? 21.781 21.984 -12.422 1 95.62 134 THR B N 1
ATOM 5800 C CA . THR B 1 134 ? 22.562 21.391 -13.492 1 95.62 134 THR B CA 1
ATOM 5801 C C . THR B 1 134 ? 21.656 20.75 -14.539 1 95.62 134 THR B C 1
ATOM 5803 O O . THR B 1 134 ? 21.875 20.906 -15.742 1 95.62 134 THR B O 1
ATOM 5806 N N . THR B 1 135 ? 20.688 20.078 -14.086 1 96.44 135 THR B N 1
ATOM 5807 C CA . THR B 1 135 ? 19.75 19.406 -14.977 1 96.44 135 THR B CA 1
ATOM 5808 C C . THR B 1 135 ? 18.953 20.438 -15.789 1 96.44 135 THR B C 1
ATOM 5810 O O . THR B 1 135 ? 18.797 20.281 -17 1 96.44 135 THR B O 1
ATOM 5813 N N . LEU B 1 136 ? 18.469 21.484 -15.148 1 96.31 136 LEU B N 1
ATOM 5814 C CA . LEU B 1 136 ? 17.688 22.516 -15.82 1 96.31 136 LEU B CA 1
ATOM 5815 C C . LEU B 1 136 ? 18.516 23.234 -16.875 1 96.31 136 LEU B C 1
ATOM 5817 O O . LEU B 1 136 ? 18.031 23.531 -17.969 1 96.31 136 LEU B O 1
ATOM 5821 N N . HIS B 1 137 ? 19.766 23.453 -16.516 1 94.56 137 HIS B N 1
ATOM 5822 C CA . HIS B 1 137 ? 20.672 24.078 -17.484 1 94.56 137 HIS B CA 1
ATOM 5823 C C . HIS B 1 137 ? 20.875 23.188 -18.703 1 94.56 137 HIS B C 1
ATOM 5825 O O . HIS B 1 137 ? 20.844 23.672 -19.828 1 94.56 137 HIS B O 1
ATOM 5831 N N . ARG B 1 138 ? 21.047 21.953 -18.406 1 94.44 138 ARG B N 1
ATOM 5832 C CA . ARG B 1 138 ? 21.25 21 -19.484 1 94.44 138 ARG B CA 1
ATOM 5833 C C . ARG B 1 138 ? 20.016 20.906 -20.375 1 94.44 138 ARG B C 1
ATOM 5835 O O . ARG B 1 138 ? 20.141 20.734 -21.594 1 94.44 138 ARG B O 1
ATOM 5842 N N . LEU B 1 139 ? 18.844 21.094 -19.828 1 94.44 139 LEU B N 1
ATOM 5843 C CA . LEU B 1 139 ? 17.594 20.938 -20.578 1 94.44 139 LEU B CA 1
ATOM 5844 C C . LEU B 1 139 ? 17.188 22.25 -21.219 1 94.44 139 LEU B C 1
ATOM 5846 O O . LEU B 1 139 ? 16.156 22.312 -21.906 1 94.44 139 LEU B O 1
ATOM 5850 N N . GLY B 1 140 ? 17.844 23.344 -20.953 1 92.38 140 GLY B N 1
ATOM 5851 C CA . GLY B 1 140 ? 17.641 24.594 -21.656 1 92.38 140 GLY B CA 1
ATOM 5852 C C . GLY B 1 140 ? 16.625 25.5 -20.969 1 92.38 140 GLY B C 1
ATOM 5853 O O . GLY B 1 140 ? 16.016 26.359 -21.625 1 92.38 140 GLY B O 1
ATOM 5854 N N . HIS B 1 141 ? 16.359 25.266 -19.703 1 94.62 141 HIS B N 1
ATOM 5855 C CA . HIS B 1 141 ? 15.422 26.109 -18.969 1 94.62 141 HIS B CA 1
ATOM 5856 C C . HIS B 1 141 ? 15.969 27.516 -18.797 1 94.62 141 HIS B C 1
ATOM 5858 O O . HIS B 1 141 ? 17.109 27.703 -18.359 1 94.62 141 HIS B O 1
ATOM 5864 N N . SER B 1 142 ? 15.172 28.516 -19.219 1 92.31 142 SER B N 1
ATOM 5865 C CA . SER B 1 142 ? 15.555 29.922 -19.156 1 92.31 142 SER B CA 1
ATOM 5866 C C . SER B 1 142 ? 14.32 30.828 -19.141 1 92.31 142 SER B C 1
ATOM 5868 O O . SER B 1 142 ? 13.188 30.344 -19.141 1 92.31 142 SER B O 1
ATOM 5870 N N . ASP B 1 143 ? 14.586 32.125 -19 1 90.06 143 ASP B N 1
ATOM 5871 C CA . ASP B 1 143 ? 13.477 33.062 -18.969 1 90.06 143 ASP B CA 1
ATOM 5872 C C . ASP B 1 143 ? 12.695 33.031 -20.281 1 90.06 143 ASP B C 1
ATOM 5874 O O . ASP B 1 143 ? 11.484 33.25 -20.297 1 90.06 143 ASP B O 1
ATOM 5878 N N . SER B 1 144 ? 13.305 32.719 -21.344 1 88.69 144 SER B N 1
ATOM 5879 C CA . SER B 1 144 ? 12.68 32.688 -22.656 1 88.69 144 SER B CA 1
ATOM 5880 C C . SER B 1 144 ? 12.102 31.297 -22.969 1 88.69 144 SER B C 1
ATOM 5882 O O . SER B 1 144 ? 11.289 31.156 -23.875 1 88.69 144 SER B O 1
ATOM 5884 N N . GLN B 1 145 ? 12.516 30.312 -22.203 1 89.5 145 GLN B N 1
ATOM 5885 C CA . GLN B 1 145 ? 12.078 28.953 -22.422 1 89.5 145 GLN B CA 1
ATOM 5886 C C . GLN B 1 145 ? 11.602 28.297 -21.125 1 89.5 145 GLN B C 1
ATOM 5888 O O . GLN B 1 145 ? 12.398 27.719 -20.391 1 89.5 145 GLN B O 1
ATOM 5893 N N . ASN B 1 146 ? 10.273 28.188 -21.047 1 90.19 146 ASN B N 1
ATOM 5894 C CA . ASN B 1 146 ? 9.727 27.656 -19.797 1 90.19 146 ASN B CA 1
ATOM 5895 C C . ASN B 1 146 ? 9.203 26.234 -19.984 1 90.19 146 ASN B C 1
ATOM 5897 O O . ASN B 1 146 ? 8.781 25.594 -19.016 1 90.19 146 ASN B O 1
ATOM 5901 N N . ILE B 1 147 ? 9.203 25.781 -21.203 1 93.56 147 ILE B N 1
ATOM 5902 C CA . ILE B 1 147 ? 8.828 24.391 -21.469 1 93.56 147 ILE B CA 1
ATOM 5903 C C . ILE B 1 147 ? 10.07 23.578 -21.797 1 93.56 147 ILE B C 1
ATOM 5905 O O . ILE B 1 147 ? 10.812 23.906 -22.734 1 93.56 147 ILE B O 1
ATOM 5909 N N . ILE B 1 148 ? 10.344 22.578 -20.984 1 93.81 148 ILE B N 1
ATOM 5910 C CA . ILE B 1 148 ? 11.531 21.766 -21.188 1 93.81 148 ILE B CA 1
ATOM 5911 C C . ILE B 1 148 ? 11.133 20.359 -21.625 1 93.81 148 ILE B C 1
ATOM 5913 O O . ILE B 1 148 ? 10.07 19.859 -21.234 1 93.81 148 ILE B O 1
ATOM 5917 N N . ASP B 1 149 ? 12.055 19.781 -22.359 1 91.44 149 ASP B N 1
ATOM 5918 C CA . ASP B 1 149 ? 11.891 18.391 -22.781 1 91.44 149 ASP B CA 1
ATOM 5919 C C . ASP B 1 149 ? 12.695 17.453 -21.891 1 91.44 149 ASP B C 1
ATOM 5921 O O . ASP B 1 149 ? 13.93 17.453 -21.922 1 91.44 149 ASP B O 1
ATOM 5925 N N . VAL B 1 150 ? 11.984 16.688 -21.156 1 92.38 150 VAL B N 1
ATOM 5926 C CA . VAL B 1 150 ? 12.609 15.836 -20.141 1 92.38 150 VAL B CA 1
ATOM 5927 C C . VAL B 1 150 ? 12.773 14.422 -20.672 1 92.38 150 VAL B C 1
ATOM 5929 O O . VAL B 1 150 ? 11.82 13.82 -21.172 1 92.38 150 VAL B O 1
ATOM 5932 N N . LYS B 1 151 ? 13.969 13.961 -20.516 1 86.19 151 LYS B N 1
ATOM 5933 C CA . LYS B 1 151 ? 14.258 12.57 -20.859 1 86.19 151 LYS B CA 1
ATOM 5934 C C . LYS B 1 151 ? 14.117 11.656 -19.656 1 86.19 151 LYS B C 1
ATOM 5936 O O . LYS B 1 151 ? 13.977 12.133 -18.516 1 86.19 151 LYS B O 1
ATOM 5941 N N . PHE B 1 152 ? 14.219 10.445 -19.875 1 81.25 152 PHE B N 1
ATOM 5942 C CA . PHE B 1 152 ? 13.992 9.453 -18.844 1 81.25 152 PHE B CA 1
ATOM 5943 C C . PHE B 1 152 ? 14.992 9.609 -17.703 1 81.25 152 PHE B C 1
ATOM 5945 O O . PHE B 1 152 ? 14.641 9.484 -16.531 1 81.25 152 PHE B O 1
ATOM 5952 N N . GLU B 1 153 ? 16.156 9.922 -18.031 1 81.56 153 GLU B N 1
ATOM 5953 C CA . GLU B 1 153 ? 17.219 10 -17.031 1 81.56 153 GLU B CA 1
ATOM 5954 C C . GLU B 1 153 ? 16.969 11.133 -16.047 1 81.56 153 GLU B C 1
ATOM 5956 O O . GLU B 1 153 ? 17.469 11.102 -14.914 1 81.56 153 GLU B O 1
ATOM 5961 N N . ASP B 1 154 ? 16.125 12.078 -16.531 1 89.62 154 ASP B N 1
ATOM 5962 C CA . ASP B 1 154 ? 15.93 13.266 -15.711 1 89.62 154 ASP B CA 1
ATOM 5963 C C . ASP B 1 154 ? 14.523 13.297 -15.133 1 89.62 154 ASP B C 1
ATOM 5965 O O . ASP B 1 154 ? 14.156 14.234 -14.414 1 89.62 154 ASP B O 1
ATOM 5969 N N . CYS B 1 155 ? 13.742 12.258 -15.32 1 89.69 155 CYS B N 1
ATOM 5970 C CA . CYS B 1 155 ? 12.328 12.266 -14.977 1 89.69 155 CYS B CA 1
ATOM 5971 C C . CYS B 1 155 ? 12.141 12.359 -13.461 1 89.69 155 CYS B C 1
ATOM 5973 O O . CYS B 1 155 ? 11.312 13.148 -12.984 1 89.69 155 CYS B O 1
ATOM 5975 N N . PHE B 1 156 ? 12.945 11.68 -12.75 1 91.25 156 PHE B N 1
ATOM 5976 C CA . PHE B 1 156 ? 12.727 11.602 -11.305 1 91.25 156 PHE B CA 1
ATOM 5977 C C . PHE B 1 156 ? 13.07 12.93 -10.641 1 91.25 156 PHE B C 1
ATOM 5979 O O . PHE B 1 156 ? 12.328 13.414 -9.781 1 91.25 156 PHE B O 1
ATOM 5986 N N . ILE B 1 157 ? 14.156 13.555 -11.055 1 94.31 157 ILE B N 1
ATOM 5987 C CA . ILE B 1 157 ? 14.586 14.797 -10.422 1 94.31 157 ILE B CA 1
ATOM 5988 C C . ILE B 1 157 ? 13.633 15.922 -10.797 1 94.31 157 ILE B C 1
ATOM 5990 O O . ILE B 1 157 ? 13.352 16.812 -9.984 1 94.31 157 ILE B O 1
ATOM 5994 N N . ILE B 1 158 ? 13.125 15.867 -11.969 1 96.06 158 ILE B N 1
ATOM 5995 C CA . ILE B 1 158 ? 12.211 16.922 -12.406 1 96.06 158 ILE B CA 1
ATOM 5996 C C . ILE B 1 158 ? 10.852 16.734 -11.75 1 96.06 158 ILE B C 1
ATOM 5998 O O . ILE B 1 158 ? 10.195 17.703 -11.375 1 96.06 158 ILE B O 1
ATOM 6002 N N . ALA B 1 159 ? 10.391 15.477 -11.672 1 96 159 ALA B N 1
ATOM 6003 C CA . ALA B 1 159 ? 9.148 15.211 -10.953 1 96 159 ALA B CA 1
ATOM 6004 C C . ALA B 1 159 ? 9.234 15.672 -9.5 1 96 159 ALA B C 1
ATOM 6006 O O . ALA B 1 159 ? 8.289 16.266 -8.977 1 96 159 ALA B O 1
ATOM 6007 N N . LEU B 1 160 ? 10.367 15.398 -8.883 1 97 160 LEU B N 1
ATOM 6008 C CA . LEU B 1 160 ? 10.594 15.852 -7.52 1 97 160 LEU B CA 1
ATOM 6009 C C . LEU B 1 160 ? 10.539 17.375 -7.438 1 97 160 LEU B C 1
ATOM 6011 O O . LEU B 1 160 ? 9.914 17.938 -6.527 1 97 160 LEU B O 1
ATOM 6015 N N . LEU B 1 161 ? 11.195 17.984 -8.383 1 97.88 161 LEU B N 1
ATOM 6016 C CA . LEU B 1 161 ? 11.18 19.453 -8.438 1 97.88 161 LEU B CA 1
ATOM 6017 C C . LEU B 1 161 ? 9.742 19.969 -8.516 1 97.88 161 LEU B C 1
ATOM 6019 O O . LEU B 1 161 ? 9.375 20.906 -7.797 1 97.88 161 LEU B O 1
ATOM 6023 N N . CYS B 1 162 ? 8.961 19.344 -9.352 1 97.44 162 CYS B N 1
ATOM 6024 C CA . CYS B 1 162 ? 7.566 19.766 -9.484 1 97.44 162 CYS B CA 1
ATOM 6025 C C . CYS B 1 162 ? 6.84 19.672 -8.148 1 97.44 162 CYS B C 1
ATOM 6027 O O . CYS B 1 162 ? 6.109 20.594 -7.773 1 97.44 162 CYS B O 1
ATOM 6029 N N . ASN B 1 163 ? 7.047 18.609 -7.414 1 97.25 163 ASN B N 1
ATOM 6030 C CA . ASN B 1 163 ? 6.398 18.453 -6.117 1 97.25 163 ASN B CA 1
ATOM 6031 C C . ASN B 1 163 ? 6.898 19.484 -5.105 1 97.25 163 ASN B C 1
ATOM 6033 O O . ASN B 1 163 ? 6.125 19.984 -4.293 1 97.25 163 ASN B O 1
ATOM 6037 N N . MET B 1 164 ? 8.211 19.719 -5.148 1 97.56 164 MET B N 1
ATOM 6038 C CA . MET B 1 164 ? 8.773 20.734 -4.25 1 97.56 164 MET B CA 1
ATOM 6039 C C . MET B 1 164 ? 8.141 22.094 -4.488 1 97.56 164 MET B C 1
ATOM 6041 O O . MET B 1 164 ? 7.762 22.781 -3.539 1 97.56 164 MET B O 1
ATOM 6045 N N . LEU B 1 165 ? 7.992 22.359 -5.746 1 96.88 165 LEU B N 1
ATOM 6046 C CA . LEU B 1 165 ? 7.391 23.641 -6.102 1 96.88 165 LEU B CA 1
ATOM 6047 C C . LEU B 1 165 ? 5.914 23.672 -5.727 1 96.88 165 LEU B C 1
ATOM 6049 O O . LEU B 1 165 ? 5.402 24.703 -5.277 1 96.88 165 LEU B O 1
ATOM 6053 N N . ALA B 1 166 ? 5.246 22.562 -5.938 1 95.94 166 ALA B N 1
ATOM 6054 C CA . ALA B 1 166 ? 3.834 22.469 -5.574 1 95.94 166 ALA B CA 1
ATOM 6055 C C . ALA B 1 166 ? 3.635 22.703 -4.082 1 95.94 166 ALA B C 1
ATOM 6057 O O . ALA B 1 166 ? 2.764 23.484 -3.684 1 95.94 166 ALA B O 1
ATOM 6058 N N . VAL B 1 167 ? 4.43 22.125 -3.262 1 94.69 167 VAL B N 1
ATOM 6059 C CA . VAL B 1 167 ? 4.34 22.281 -1.812 1 94.69 167 VAL B CA 1
ATOM 6060 C C . VAL B 1 167 ? 4.648 23.719 -1.42 1 94.69 167 VAL B C 1
ATOM 6062 O O . VAL B 1 167 ? 3.996 24.281 -0.539 1 94.69 167 VAL B O 1
ATOM 6065 N N . ALA B 1 168 ? 5.633 24.266 -2.051 1 94.25 168 ALA B N 1
ATOM 6066 C CA . ALA B 1 168 ? 6.012 25.641 -1.76 1 94.25 168 ALA B CA 1
ATOM 6067 C C . ALA B 1 168 ? 4.852 26.594 -2.029 1 94.25 168 ALA B C 1
ATOM 6069 O O . ALA B 1 168 ? 4.633 27.547 -1.272 1 94.25 168 ALA B O 1
ATOM 6070 N N . GLU B 1 169 ? 4.133 26.328 -3.074 1 90.81 169 GLU B N 1
ATOM 6071 C CA . GLU B 1 169 ? 2.992 27.172 -3.414 1 90.81 169 GLU B CA 1
ATOM 6072 C C . GLU B 1 169 ? 1.936 27.141 -2.312 1 90.81 169 GLU B C 1
ATOM 6074 O O . GLU B 1 169 ? 1.238 28.125 -2.088 1 90.81 169 GLU B O 1
ATOM 6079 N N . CYS B 1 170 ? 1.854 26.062 -1.64 1 87.25 170 CYS B N 1
ATOM 6080 C CA . CYS B 1 170 ? 0.888 25.938 -0.553 1 87.25 170 CYS B CA 1
ATOM 6081 C C . CYS B 1 170 ? 1.234 26.875 0.593 1 87.25 170 CYS B C 1
ATOM 6083 O O . CYS B 1 170 ? 0.362 27.25 1.379 1 87.25 170 CYS B O 1
ATOM 6085 N N . PHE B 1 171 ? 2.479 27.297 0.647 1 85.62 171 PHE B N 1
ATOM 6086 C CA . PHE B 1 171 ? 2.93 28.109 1.77 1 85.62 171 PHE B CA 1
ATOM 6087 C C . PHE B 1 171 ? 2.953 29.594 1.393 1 85.62 171 PHE B C 1
ATOM 6089 O O . PHE B 1 171 ? 3.232 30.453 2.232 1 85.62 171 PHE B O 1
ATOM 6096 N N . CYS B 1 172 ? 2.729 29.781 0.18 1 81.25 172 CYS B N 1
ATOM 6097 C CA . CYS B 1 172 ? 2.816 31.172 -0.283 1 81.25 172 CYS B CA 1
ATOM 6098 C C . CYS B 1 172 ? 1.463 31.859 -0.182 1 81.25 172 CYS B C 1
ATOM 6100 O O . CYS B 1 172 ? 0.419 31.219 -0.326 1 81.25 172 CYS B O 1
ATOM 6102 N N . VAL B 1 173 ? 1.426 33.094 0.311 1 64.25 173 VAL B N 1
ATOM 6103 C CA . VAL B 1 173 ? 0.24 33.938 0.414 1 64.25 173 VAL B CA 1
ATOM 6104 C C . VAL B 1 173 ? -0.225 34.344 -0.982 1 64.25 173 VAL B C 1
ATOM 6106 O O . VAL B 1 173 ? 0.586 34.75 -1.823 1 64.25 173 VAL B O 1
ATOM 6109 N N . SER B 1 174 ? -1.134 33.594 -1.648 1 54.41 174 SER B N 1
ATOM 6110 C CA . SER B 1 174 ? -1.547 33.875 -3.02 1 54.41 174 SER B CA 1
ATOM 6111 C C . SER B 1 174 ? -1.93 35.344 -3.191 1 54.41 174 SER B C 1
ATOM 6113 O O . SER B 1 174 ? -2.869 35.812 -2.553 1 54.41 174 SER B O 1
ATOM 6115 N N . GLY B 1 175 ? -1.11 36.219 -3.162 1 46.72 175 GLY B N 1
ATOM 6116 C CA . GLY B 1 175 ? -1.725 37.375 -3.811 1 46.72 175 GLY B CA 1
ATOM 6117 C C . GLY B 1 175 ? -2.582 37 -5.004 1 46.72 175 GLY B C 1
ATOM 6118 O O . GLY B 1 175 ? -3.48 37.75 -5.391 1 46.72 175 GLY B O 1
ATOM 6119 N N . SER B 1 176 ? -1.996 36.375 -5.938 1 45.56 176 SER B N 1
ATOM 6120 C CA . SER B 1 176 ? -2.574 36.219 -7.27 1 45.56 176 SER B CA 1
ATOM 6121 C C . SER B 1 176 ? -3.611 35.094 -7.285 1 45.56 176 SER B C 1
ATOM 6123 O O . SER B 1 176 ? -3.455 34.094 -6.598 1 45.56 176 SER B O 1
ATOM 6125 N N . LEU B 1 177 ? -4.855 35.375 -7.547 1 45.91 177 LEU B N 1
ATOM 6126 C CA . LEU B 1 177 ? -6.062 34.625 -7.852 1 45.91 177 LEU B CA 1
ATOM 6127 C C . LEU B 1 177 ? -5.723 33.312 -8.562 1 45.91 177 LEU B C 1
ATOM 6129 O O . LEU B 1 177 ? -5.57 33.281 -9.789 1 45.91 177 LEU B O 1
ATOM 6133 N N . SER B 1 178 ? -4.785 32.562 -8.031 1 52.66 178 SER B N 1
ATOM 6134 C CA . SER B 1 178 ? -4.555 31.328 -8.805 1 52.66 178 SER B CA 1
ATOM 6135 C C . SER B 1 178 ? -5.84 30.531 -8.969 1 52.66 178 SER B C 1
ATOM 6137 O O . SER B 1 178 ? -6.594 30.344 -8.016 1 52.66 178 SER B O 1
ATOM 6139 N N . HIS B 1 179 ? -6.434 30.531 -10.094 1 54.69 179 HIS B N 1
ATOM 6140 C CA . HIS B 1 179 ? -7.617 29.844 -10.586 1 54.69 179 HIS B CA 1
ATOM 6141 C C . HIS B 1 179 ? -7.492 28.328 -10.383 1 54.69 179 HIS B C 1
ATOM 6143 O O . HIS B 1 179 ? -8.312 27.562 -10.891 1 54.69 179 HIS B O 1
ATOM 6149 N N . GLU B 1 180 ? -6.398 28.062 -9.469 1 68.44 180 GLU B N 1
ATOM 6150 C CA . GLU B 1 180 ? -6.262 26.609 -9.359 1 68.44 180 GLU B CA 1
ATOM 6151 C C . GLU B 1 180 ? -7.18 26.047 -8.281 1 68.44 180 GLU B C 1
ATOM 6153 O O . GLU B 1 180 ? -7.508 26.734 -7.312 1 68.44 180 GLU B O 1
ATOM 6158 N N . ILE B 1 181 ? -7.656 24.859 -8.516 1 64.62 181 ILE B N 1
ATOM 6159 C CA . ILE B 1 181 ? -8.523 24.141 -7.598 1 64.62 181 ILE B CA 1
ATOM 6160 C C . ILE B 1 181 ? -7.852 24.016 -6.23 1 64.62 181 ILE B C 1
ATOM 6162 O O . ILE B 1 181 ? -8.5 24.188 -5.195 1 64.62 181 ILE B O 1
ATOM 6166 N N . ARG B 1 182 ? -6.613 23.812 -6.254 1 82.12 182 ARG B N 1
ATOM 6167 C CA . ARG B 1 182 ? -5.738 23.703 -5.09 1 82.12 182 ARG B CA 1
ATOM 6168 C C . ARG B 1 182 ? -4.402 24.391 -5.34 1 82.12 182 ARG B C 1
ATOM 6170 O O . ARG B 1 182 ? -3.885 24.359 -6.461 1 82.12 182 ARG B O 1
ATOM 6177 N N . ARG B 1 183 ? -3.99 24.953 -4.391 1 85.81 183 ARG B N 1
ATOM 6178 C CA . ARG B 1 183 ? -2.709 25.641 -4.543 1 85.81 183 ARG B CA 1
ATOM 6179 C C . ARG B 1 183 ? -1.615 24.656 -4.969 1 85.81 183 ARG B C 1
ATOM 6181 O O . ARG B 1 183 ? -1.44 23.609 -4.352 1 85.81 183 ARG B O 1
ATOM 6188 N N . GLY B 1 184 ? -0.905 24.969 -6.016 1 91.69 184 GLY B N 1
ATOM 6189 C CA . GLY B 1 184 ? 0.202 24.172 -6.504 1 91.69 184 GLY B CA 1
ATOM 6190 C C . GLY B 1 184 ? -0.249 22.922 -7.258 1 91.69 184 GLY B C 1
ATOM 6191 O O . GLY B 1 184 ? 0.573 22.094 -7.637 1 91.69 184 GLY B O 1
ATOM 6192 N N . TRP B 1 185 ? -1.501 22.781 -7.535 1 91.69 185 TRP B N 1
ATOM 6193 C CA . TRP B 1 185 ? -2.08 21.578 -8.109 1 91.69 185 TRP B CA 1
ATOM 6194 C C . TRP B 1 185 ? -1.526 21.312 -9.508 1 91.69 185 TRP B C 1
ATOM 6196 O O . TRP B 1 185 ? -1.169 20.188 -9.844 1 91.69 185 TRP B O 1
ATOM 6206 N N . SER B 1 186 ? -1.427 22.344 -10.32 1 90.19 186 SER B N 1
ATOM 6207 C CA . SER B 1 186 ? -0.942 22.188 -11.688 1 90.19 186 SER B CA 1
ATOM 6208 C C . SER B 1 186 ? 0.485 21.656 -11.711 1 90.19 186 SER B C 1
ATOM 6210 O O . SER B 1 186 ? 0.815 20.781 -12.523 1 90.19 186 SER B O 1
ATOM 6212 N N . LEU B 1 187 ? 1.273 22.141 -10.867 1 94.5 187 LEU B N 1
ATOM 6213 C CA . LEU B 1 187 ? 2.652 21.672 -10.781 1 94.5 187 LEU B CA 1
ATOM 6214 C C . LEU B 1 187 ? 2.705 20.219 -10.32 1 94.5 187 LEU B C 1
ATOM 6216 O O . LEU B 1 187 ? 3.473 19.422 -10.859 1 94.5 187 LEU B O 1
ATOM 6220 N N . PHE B 1 188 ? 1.828 19.906 -9.391 1 95.31 188 PHE B N 1
ATOM 6221 C CA . PHE B 1 188 ? 1.746 18.547 -8.898 1 95.31 188 PHE B CA 1
ATOM 6222 C C . PHE B 1 188 ? 1.339 17.594 -10.016 1 95.31 188 PHE B C 1
ATOM 6224 O O . PHE B 1 188 ? 1.924 16.516 -10.164 1 95.31 188 PHE B O 1
ATOM 6231 N N . LEU B 1 189 ? 0.408 18.016 -10.75 1 92.31 189 LEU B N 1
ATOM 6232 C CA . LEU B 1 189 ? -0.087 17.188 -11.844 1 92.31 189 LEU B CA 1
ATOM 6233 C C . LEU B 1 189 ? 0.992 16.984 -12.898 1 92.31 189 LEU B C 1
ATOM 6235 O O . LEU B 1 189 ? 1.068 15.914 -13.516 1 92.31 189 LEU B O 1
ATOM 6239 N N . ARG B 1 190 ? 1.785 17.922 -13.125 1 92.75 190 ARG B N 1
ATOM 6240 C CA . ARG B 1 190 ? 2.881 17.797 -14.078 1 92.75 190 ARG B CA 1
ATOM 6241 C C . ARG B 1 190 ? 3.875 16.734 -13.633 1 92.75 190 ARG B C 1
ATOM 6243 O O . ARG B 1 190 ? 4.32 15.914 -14.43 1 92.75 190 ARG B O 1
ATOM 6250 N N . GLY B 1 191 ? 4.23 16.812 -12.352 1 93.75 191 GLY B N 1
ATOM 6251 C CA . GLY B 1 191 ? 5.09 15.766 -11.82 1 93.75 191 GLY B CA 1
ATOM 6252 C C . GLY B 1 191 ? 4.48 14.383 -11.906 1 93.75 191 GLY B C 1
ATOM 6253 O O . GLY B 1 191 ? 5.164 13.414 -12.25 1 93.75 191 GLY B O 1
ATOM 6254 N N . ARG B 1 192 ? 3.215 14.305 -11.617 1 92.12 192 ARG B N 1
ATOM 6255 C CA . ARG B 1 192 ? 2.506 13.031 -11.656 1 92.12 192 ARG B CA 1
ATOM 6256 C C . ARG B 1 192 ? 2.475 12.469 -13.078 1 92.12 192 ARG B C 1
ATOM 6258 O O . ARG B 1 192 ? 2.656 11.266 -13.281 1 92.12 192 ARG B O 1
ATOM 6265 N N . LYS B 1 193 ? 2.23 13.289 -13.992 1 86.69 193 LYS B N 1
ATOM 6266 C CA .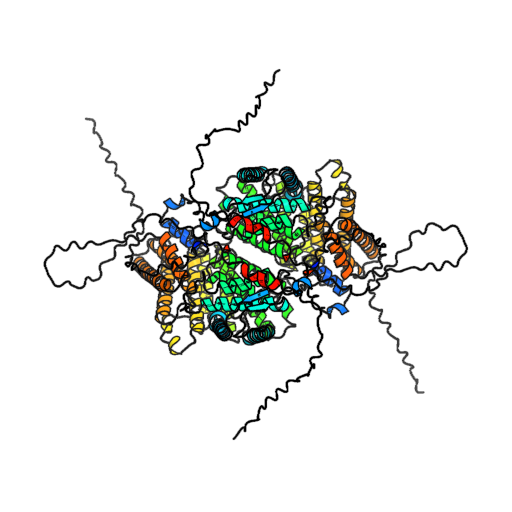 LYS B 1 193 ? 2.205 12.875 -15.391 1 86.69 193 LYS B CA 1
ATOM 6267 C C . LYS B 1 193 ? 3.566 12.352 -15.836 1 86.69 193 LYS B C 1
ATOM 6269 O O . LYS B 1 193 ? 3.646 11.359 -16.562 1 86.69 193 LYS B O 1
ATOM 6274 N N . LEU B 1 194 ? 4.539 13.016 -15.398 1 87.69 194 LEU B N 1
ATOM 6275 C CA . LEU B 1 194 ? 5.895 12.57 -15.719 1 87.69 194 LEU B CA 1
ATOM 6276 C C . LEU B 1 194 ? 6.152 11.172 -15.164 1 87.69 194 LEU B C 1
ATOM 6278 O O . LEU B 1 194 ? 6.711 10.32 -15.859 1 87.69 194 LEU B O 1
ATOM 6282 N N . MET B 1 195 ? 5.695 10.914 -13.992 1 86.38 195 MET B N 1
ATOM 6283 C CA . MET B 1 195 ? 5.922 9.633 -13.328 1 86.38 195 MET B CA 1
ATOM 6284 C C . MET B 1 195 ? 5.094 8.531 -13.969 1 86.38 195 MET B C 1
ATOM 6286 O O . MET B 1 195 ? 5.527 7.375 -14.023 1 86.38 195 MET B O 1
ATOM 6290 N N . GLN B 1 196 ? 3.955 8.883 -14.305 1 75.88 196 GLN B N 1
ATOM 6291 C CA . GLN B 1 196 ? 3.088 7.898 -14.945 1 75.88 196 GLN B CA 1
ATOM 6292 C C . GLN B 1 196 ? 3.688 7.418 -16.266 1 75.88 196 GLN B C 1
ATOM 6294 O O . GLN B 1 196 ? 3.447 6.285 -16.688 1 75.88 196 GLN B O 1
ATOM 6299 N N . GLN B 1 197 ? 4.402 8.266 -16.781 1 70.19 197 GLN B N 1
ATOM 6300 C CA . GLN B 1 197 ? 4.988 7.941 -18.078 1 70.19 197 GLN B CA 1
ATOM 6301 C C . GLN B 1 197 ? 6.285 7.152 -17.922 1 70.19 197 GLN B C 1
ATOM 6303 O O . GLN B 1 197 ? 6.746 6.504 -18.859 1 70.19 197 GLN B O 1
ATOM 6308 N N . CYS B 1 198 ? 6.859 7.312 -16.75 1 64.62 198 CYS B N 1
ATOM 6309 C CA . CYS B 1 198 ? 8.125 6.629 -16.484 1 64.62 198 CYS B CA 1
ATOM 6310 C C . CYS B 1 198 ? 7.891 5.297 -15.789 1 64.62 198 CYS B C 1
ATOM 6312 O O . CYS B 1 198 ? 7.531 5.266 -14.609 1 64.62 198 CYS B O 1
ATOM 6314 N N . SER B 1 199 ? 7.117 4.359 -16.359 1 55.41 199 SER B N 1
ATOM 6315 C CA . SER B 1 199 ? 6.57 3.113 -15.82 1 55.41 199 SER B CA 1
ATOM 6316 C C . SER B 1 199 ? 7.641 2.301 -15.102 1 55.41 199 SER B C 1
ATOM 6318 O O . SER B 1 199 ? 7.332 1.521 -14.203 1 55.41 199 SER B O 1
ATOM 6320 N N . SER B 1 200 ? 8.906 2.117 -15.648 1 53.78 200 SER B N 1
ATOM 6321 C CA . SER B 1 200 ? 9.672 0.925 -15.297 1 53.78 200 SER B CA 1
ATOM 6322 C C . SER B 1 200 ? 10.469 1.139 -14.016 1 53.78 200 SER B C 1
ATOM 6324 O O . SER B 1 200 ? 11.352 2 -13.961 1 53.78 200 SER B O 1
ATOM 6326 N N . LEU B 1 201 ? 9.758 0.958 -12.906 1 57.84 201 LEU B N 1
ATOM 6327 C CA . LEU B 1 201 ? 10.344 1.065 -11.57 1 57.84 201 LEU B CA 1
ATOM 6328 C C . LEU B 1 201 ? 11.484 0.071 -11.398 1 57.84 201 LEU B C 1
ATOM 6330 O O . LEU B 1 201 ? 11.719 -0.43 -10.297 1 57.84 201 LEU B O 1
ATOM 6334 N N . LYS B 1 202 ? 12.109 -0.274 -12.484 1 59.03 202 LYS B N 1
ATOM 6335 C CA . LYS B 1 202 ? 13.148 -1.278 -12.297 1 59.03 202 LYS B CA 1
ATOM 6336 C C . LYS B 1 202 ? 14.305 -0.721 -11.477 1 59.03 202 LYS B C 1
ATOM 6338 O O . LYS B 1 202 ? 14.922 -1.442 -10.688 1 59.03 202 LYS B O 1
ATOM 6343 N N . HIS B 1 203 ? 14.547 0.641 -11.68 1 64.88 203 HIS B N 1
ATOM 6344 C CA . HIS B 1 203 ? 15.578 1.281 -10.875 1 64.88 203 HIS B CA 1
ATOM 6345 C C . HIS B 1 203 ? 14.969 2.23 -9.852 1 64.88 203 HIS B C 1
ATOM 6347 O O . HIS B 1 203 ? 14.25 3.162 -10.211 1 64.88 203 HIS B O 1
ATOM 6353 N N . ILE B 1 204 ? 15.281 1.726 -8.672 1 78.12 204 ILE B N 1
ATOM 6354 C CA . ILE B 1 204 ? 14.727 2.572 -7.617 1 78.12 204 ILE B CA 1
ATOM 6355 C C . ILE B 1 204 ? 15.75 3.639 -7.227 1 78.12 204 ILE B C 1
ATOM 6357 O O . ILE B 1 204 ? 16.812 3.32 -6.684 1 78.12 204 ILE B O 1
ATOM 6361 N N . ASP B 1 205 ? 15.453 4.863 -7.633 1 82.62 205 ASP B N 1
ATOM 6362 C CA . ASP B 1 205 ? 16.234 6.047 -7.301 1 82.62 205 ASP B CA 1
ATOM 6363 C C . ASP B 1 205 ? 15.703 6.723 -6.039 1 82.62 205 ASP B C 1
ATOM 6365 O O . ASP B 1 205 ? 14.492 6.707 -5.785 1 82.62 205 ASP B O 1
ATOM 6369 N N . VAL B 1 206 ? 16.688 7.246 -5.316 1 91 206 VAL B N 1
ATOM 6370 C CA . VAL B 1 206 ? 16.312 7.918 -4.078 1 91 206 VAL B CA 1
ATOM 6371 C C . VAL B 1 206 ? 15.344 9.055 -4.383 1 91 206 VAL B C 1
ATOM 6373 O O . VAL B 1 206 ? 14.438 9.344 -3.59 1 91 206 VAL B O 1
ATOM 6376 N N . HIS B 1 207 ? 15.492 9.695 -5.539 1 92.81 207 HIS B N 1
ATOM 6377 C CA . HIS B 1 207 ? 14.625 10.797 -5.918 1 92.81 207 HIS B CA 1
ATOM 6378 C C . HIS B 1 207 ? 13.195 10.32 -6.148 1 92.81 207 HIS B C 1
ATOM 6380 O O . HIS B 1 207 ? 12.242 11.055 -5.883 1 92.81 207 HIS B O 1
ATOM 6386 N N . LEU B 1 208 ? 13.062 9.133 -6.641 1 93.06 208 LEU B N 1
ATOM 6387 C CA . LEU B 1 208 ? 11.734 8.555 -6.824 1 93.06 208 LEU B CA 1
ATOM 6388 C C . LEU B 1 208 ? 11.031 8.375 -5.48 1 93.06 208 LEU B C 1
ATOM 6390 O O . LEU B 1 208 ? 9.836 8.672 -5.355 1 93.06 208 LEU B O 1
ATOM 6394 N N . ILE B 1 209 ? 11.766 7.871 -4.52 1 95.69 209 ILE B N 1
ATOM 6395 C CA . ILE B 1 209 ? 11.219 7.672 -3.18 1 95.69 209 ILE B CA 1
ATOM 6396 C C . ILE B 1 209 ? 10.844 9.023 -2.574 1 95.69 209 ILE B C 1
ATOM 6398 O O . ILE B 1 209 ? 9.758 9.172 -2.01 1 95.69 209 ILE B O 1
ATOM 6402 N N . GLN B 1 210 ? 11.742 9.984 -2.746 1 97.06 210 GLN B N 1
ATOM 6403 C CA . GLN B 1 210 ? 11.492 11.336 -2.248 1 97.06 210 GLN B CA 1
ATOM 6404 C C . GLN B 1 210 ? 10.25 11.938 -2.906 1 97.06 210 GLN B C 1
ATOM 6406 O O . GLN B 1 210 ? 9.453 12.609 -2.246 1 97.06 210 GLN B O 1
ATOM 6411 N N . TYR B 1 211 ? 10.133 11.703 -4.18 1 96.31 211 TYR B N 1
ATOM 6412 C CA . TYR B 1 211 ? 8.977 12.195 -4.914 1 96.31 211 TYR B CA 1
ATOM 6413 C C . TYR B 1 211 ? 7.68 11.695 -4.289 1 96.31 211 TYR B C 1
ATOM 6415 O O . TYR B 1 211 ? 6.754 12.469 -4.051 1 96.31 211 TYR B O 1
ATOM 6423 N N . HIS B 1 212 ? 7.574 10.422 -4.004 1 96.5 212 HIS B N 1
ATOM 6424 C CA . HIS B 1 212 ? 6.348 9.852 -3.465 1 96.5 212 HIS B CA 1
ATOM 6425 C C . HIS B 1 212 ? 6.117 10.297 -2.025 1 96.5 212 HIS B C 1
ATOM 6427 O O . HIS B 1 212 ? 4.977 10.516 -1.612 1 96.5 212 HIS B O 1
ATOM 6433 N N . ALA B 1 213 ? 7.141 10.367 -1.235 1 97.75 213 ALA B N 1
ATOM 6434 C CA . ALA B 1 213 ? 7.008 10.883 0.125 1 97.75 213 ALA B CA 1
ATOM 6435 C C . ALA B 1 213 ? 6.453 12.305 0.121 1 97.75 213 ALA B C 1
ATOM 6437 O O . ALA B 1 213 ? 5.516 12.617 0.861 1 97.75 213 ALA B O 1
ATOM 6438 N N . LEU B 1 214 ? 7.031 13.102 -0.746 1 97.69 214 LEU B N 1
ATOM 6439 C CA . LEU B 1 214 ? 6.582 14.484 -0.834 1 97.69 214 LEU B CA 1
ATOM 6440 C C . LEU B 1 214 ? 5.168 14.562 -1.398 1 97.69 214 LEU B C 1
ATOM 6442 O O . LEU B 1 214 ? 4.387 15.43 -1.011 1 97.69 214 LEU B O 1
ATOM 6446 N N . SER B 1 215 ? 4.863 13.656 -2.328 1 97.56 215 SER B N 1
ATOM 6447 C CA . SER B 1 215 ? 3.502 13.578 -2.844 1 97.56 215 SER B CA 1
ATOM 6448 C C . SER B 1 215 ? 2.5 13.305 -1.728 1 97.56 215 SER B C 1
ATOM 6450 O O . SER B 1 215 ? 1.415 13.891 -1.703 1 97.56 215 SER B O 1
ATOM 6452 N N . SER B 1 216 ? 2.867 12.438 -0.871 1 97.31 216 SER B N 1
ATOM 6453 C CA . SER B 1 216 ? 1.959 12.102 0.221 1 97.31 216 SER B CA 1
ATOM 6454 C C . SER B 1 216 ? 1.691 13.312 1.109 1 97.31 216 SER B C 1
ATOM 6456 O O . SER B 1 216 ? 0.555 13.547 1.527 1 97.31 216 SER B O 1
ATOM 6458 N N . GLU B 1 217 ? 2.729 14.086 1.385 1 95.62 217 GLU B N 1
ATOM 6459 C CA . GLU B 1 217 ? 2.584 15.289 2.199 1 95.62 217 GLU B CA 1
ATOM 6460 C C . GLU B 1 217 ? 1.714 16.328 1.5 1 95.62 217 GLU B C 1
ATOM 6462 O O . GLU B 1 217 ? 0.833 16.922 2.121 1 95.62 217 GLU B O 1
ATOM 6467 N N . TYR B 1 218 ? 1.973 16.578 0.207 1 95.81 218 TYR B N 1
ATOM 6468 C CA . TYR B 1 218 ? 1.187 17.531 -0.555 1 95.81 218 TYR B CA 1
ATOM 6469 C C . TYR B 1 218 ? -0.284 17.141 -0.585 1 95.81 218 TYR B C 1
ATOM 6471 O O . TYR B 1 218 ? -1.165 17.984 -0.401 1 95.81 218 TYR B O 1
ATOM 6479 N N . LEU B 1 219 ? -0.514 15.875 -0.827 1 95.12 219 LEU B N 1
ATOM 6480 C CA . LEU B 1 219 ? -1.882 15.383 -0.939 1 95.12 219 LEU B CA 1
ATOM 6481 C C . LEU B 1 219 ? -2.598 15.453 0.406 1 95.12 219 LEU B C 1
ATOM 6483 O O . LEU B 1 219 ? -3.791 15.758 0.463 1 95.12 219 LEU B O 1
ATOM 6487 N N . MET B 1 220 ? -1.94 15.141 1.46 1 93 220 MET B N 1
ATOM 6488 C CA . MET B 1 220 ? -2.521 15.273 2.793 1 93 220 MET B CA 1
ATOM 6489 C C . MET B 1 220 ? -2.928 16.719 3.068 1 93 220 MET B C 1
ATOM 6491 O O . MET B 1 220 ? -4.043 16.984 3.52 1 93 220 MET B O 1
ATOM 6495 N N . GLN B 1 221 ? -2.059 17.641 2.701 1 90.44 221 GLN B N 1
ATOM 6496 C CA . GLN B 1 221 ? -2.344 19.062 2.918 1 90.44 221 GLN B CA 1
ATOM 6497 C C . GLN B 1 221 ? -3.486 19.531 2.025 1 90.44 221 GLN B C 1
ATOM 6499 O O . GLN B 1 221 ? -4.191 20.484 2.365 1 90.44 221 GLN B O 1
ATOM 6504 N N . SER B 1 222 ? -3.607 18.828 0.937 1 90.12 222 SER B N 1
ATOM 6505 C CA . SER B 1 222 ? -4.66 19.172 -0.013 1 90.12 222 SER B CA 1
ATOM 6506 C C . SER B 1 222 ? -5.957 18.438 0.307 1 90.12 222 SER B C 1
ATOM 6508 O O . SER B 1 222 ? -6.887 18.438 -0.5 1 90.12 222 SER B O 1
ATOM 6510 N N . GLU B 1 223 ? -6.016 17.766 1.406 1 90.06 223 GLU B N 1
ATOM 6511 C CA . GLU B 1 223 ? -7.207 17.109 1.936 1 90.06 223 GLU B CA 1
ATOM 6512 C C . GLU B 1 223 ? -7.617 15.93 1.064 1 90.06 223 GLU B C 1
ATOM 6514 O O . GLU B 1 223 ? -8.805 15.625 0.946 1 90.06 223 GLU B O 1
ATOM 6519 N N . LEU B 1 224 ? -6.68 15.391 0.341 1 90.88 224 LEU B N 1
ATOM 6520 C CA . LEU B 1 224 ? -6.867 14.156 -0.419 1 90.88 224 LEU B CA 1
ATOM 6521 C C . LEU B 1 224 ? -6.207 12.977 0.283 1 90.88 224 LEU B C 1
ATOM 6523 O O . LEU B 1 224 ? -5.176 12.477 -0.174 1 90.88 224 LEU B O 1
ATOM 6527 N N . LEU B 1 225 ? -6.852 12.508 1.303 1 90.94 225 LEU B N 1
ATOM 6528 C CA . LEU B 1 225 ? -6.223 11.602 2.256 1 90.94 225 LEU B CA 1
ATOM 6529 C C . LEU B 1 225 ? -6.051 10.211 1.65 1 90.94 225 LEU B C 1
ATOM 6531 O O . LEU B 1 225 ? -5.055 9.539 1.918 1 90.94 225 LEU B O 1
ATOM 6535 N N . HIS B 1 226 ? -6.977 9.742 0.85 1 85.94 226 HIS B N 1
ATOM 6536 C CA . HIS B 1 226 ? -6.84 8.438 0.219 1 85.94 226 HIS B CA 1
ATOM 6537 C C . HIS B 1 226 ? -5.648 8.398 -0.732 1 85.94 226 HIS B C 1
ATOM 6539 O O . HIS B 1 226 ? -4.859 7.453 -0.713 1 85.94 226 HIS B O 1
ATOM 6545 N N . ASP B 1 227 ? -5.582 9.453 -1.508 1 89.44 227 ASP B N 1
ATOM 6546 C CA . ASP B 1 227 ? -4.441 9.555 -2.414 1 89.44 227 ASP B CA 1
ATOM 6547 C C . ASP B 1 227 ? -3.131 9.656 -1.64 1 89.44 227 ASP B C 1
ATOM 6549 O O . ASP B 1 227 ? -2.105 9.125 -2.074 1 89.44 227 ASP B O 1
ATOM 6553 N N . ALA B 1 228 ? -3.191 10.398 -0.566 1 94.94 228 ALA B N 1
ATOM 6554 C CA . ALA B 1 228 ? -2.01 10.5 0.285 1 94.94 228 ALA B CA 1
ATOM 6555 C C . ALA B 1 228 ? -1.591 9.133 0.815 1 94.94 228 ALA B C 1
ATOM 6557 O O . ALA B 1 228 ? -0.4 8.812 0.853 1 94.94 228 ALA B O 1
ATOM 6558 N N . SER B 1 229 ? -2.578 8.328 1.162 1 93.44 229 SER B N 1
ATOM 6559 C CA . SER B 1 229 ? -2.322 6.977 1.661 1 93.44 229 SER B CA 1
ATOM 6560 C C . SER B 1 229 ? -1.667 6.109 0.593 1 93.44 229 SER B C 1
ATOM 6562 O O . SER B 1 229 ? -0.747 5.344 0.888 1 93.44 229 SER B O 1
ATOM 6564 N N . GLN B 1 230 ? -2.115 6.238 -0.588 1 90.81 230 GLN B N 1
ATOM 6565 C CA . GLN B 1 230 ? -1.521 5.488 -1.688 1 90.81 230 GLN B CA 1
ATOM 6566 C C . GLN B 1 230 ? -0.086 5.938 -1.952 1 90.81 230 GLN B C 1
ATOM 6568 O O . GLN B 1 230 ? 0.797 5.109 -2.184 1 90.81 230 GLN B O 1
ATOM 6573 N N . ALA B 1 231 ? 0.106 7.207 -1.925 1 95.38 231 ALA B N 1
ATOM 6574 C CA . ALA B 1 231 ? 1.435 7.75 -2.193 1 95.38 231 ALA B CA 1
ATOM 6575 C C . ALA B 1 231 ? 2.438 7.297 -1.14 1 95.38 231 ALA B C 1
ATOM 6577 O O . ALA B 1 231 ? 3.561 6.902 -1.47 1 95.38 231 ALA B O 1
ATOM 6578 N N . ILE B 1 232 ? 2.012 7.344 0.1 1 97.12 232 ILE B N 1
ATOM 6579 C CA . ILE B 1 232 ? 2.943 6.977 1.159 1 97.12 232 ILE B CA 1
ATOM 6580 C C . ILE B 1 232 ? 3.193 5.469 1.125 1 97.12 232 ILE B C 1
ATOM 6582 O O . ILE B 1 232 ? 4.293 5.008 1.439 1 97.12 232 ILE B O 1
ATOM 6586 N N . SER B 1 233 ? 2.195 4.703 0.773 1 94.75 233 SER B N 1
ATOM 6587 C CA . SER B 1 233 ? 2.367 3.264 0.6 1 94.75 233 SER B CA 1
ATOM 6588 C C . SER B 1 233 ? 3.42 2.957 -0.46 1 94.75 233 SER B C 1
ATOM 6590 O O . SER B 1 233 ? 4.289 2.109 -0.251 1 94.75 233 SER B O 1
ATOM 6592 N N . THR B 1 234 ? 3.332 3.65 -1.526 1 92.19 234 THR B N 1
ATOM 6593 C CA . THR B 1 234 ? 4.309 3.471 -2.596 1 92.19 234 THR B CA 1
ATOM 6594 C C . THR B 1 234 ? 5.703 3.863 -2.125 1 92.19 234 THR B C 1
ATOM 6596 O O . THR B 1 234 ? 6.676 3.156 -2.395 1 92.19 234 THR B O 1
ATOM 6599 N N . ALA B 1 235 ? 5.766 4.977 -1.464 1 96.12 235 ALA B N 1
ATOM 6600 C CA . ALA B 1 235 ? 7.055 5.418 -0.943 1 96.12 235 ALA B CA 1
ATOM 6601 C C . ALA B 1 235 ? 7.664 4.367 -0.022 1 96.12 235 ALA B C 1
ATOM 6603 O O . ALA B 1 235 ? 8.859 4.059 -0.121 1 96.12 235 ALA B O 1
ATOM 6604 N N . ALA B 1 236 ? 6.848 3.838 0.838 1 96.25 236 ALA B N 1
ATOM 6605 C CA . ALA B 1 236 ? 7.316 2.842 1.797 1 96.25 236 ALA B CA 1
ATOM 6606 C C . ALA B 1 236 ? 7.797 1.58 1.086 1 96.25 236 ALA B C 1
ATOM 6608 O O . ALA B 1 236 ? 8.852 1.037 1.417 1 96.25 236 ALA B O 1
ATOM 6609 N N . GLN B 1 237 ? 7.039 1.096 0.113 1 91.5 237 GLN B N 1
ATOM 6610 C CA . GLN B 1 237 ? 7.41 -0.102 -0.633 1 91.5 237 GLN B CA 1
ATOM 6611 C C . GLN B 1 237 ? 8.727 0.099 -1.382 1 91.5 237 GLN B C 1
ATOM 6613 O O . GLN B 1 237 ? 9.602 -0.764 -1.344 1 91.5 237 GLN B O 1
ATOM 6618 N N . LEU B 1 238 ? 8.844 1.208 -1.996 1 91.19 238 LEU B N 1
ATOM 6619 C CA . LEU B 1 238 ? 10.062 1.508 -2.738 1 91.19 238 LEU B CA 1
ATOM 6620 C C . LEU B 1 238 ? 11.258 1.633 -1.794 1 91.19 238 LEU B C 1
ATOM 6622 O O . LEU B 1 238 ? 12.352 1.18 -2.115 1 91.19 238 LEU B O 1
ATOM 6626 N N . ALA B 1 239 ? 11.016 2.289 -0.691 1 94.94 239 ALA B N 1
ATOM 6627 C CA . ALA B 1 239 ? 12.078 2.447 0.293 1 94.94 239 ALA B CA 1
ATOM 6628 C C . ALA B 1 239 ? 12.578 1.09 0.784 1 94.94 239 ALA B C 1
ATOM 6630 O O . ALA B 1 239 ? 13.789 0.878 0.926 1 94.94 239 ALA B O 1
ATOM 6631 N N . MET B 1 240 ? 11.727 0.208 1.014 1 92.38 240 MET B N 1
ATOM 6632 C CA . MET B 1 240 ? 12.102 -1.118 1.494 1 92.38 240 MET B CA 1
ATOM 6633 C C . MET B 1 240 ? 12.789 -1.922 0.394 1 92.38 240 MET B C 1
ATOM 6635 O O . MET B 1 240 ? 13.727 -2.674 0.661 1 92.38 240 MET B O 1
ATOM 6639 N N . ARG B 1 241 ? 12.281 -1.761 -0.78 1 86.56 241 ARG B N 1
ATOM 6640 C CA . ARG B 1 241 ? 12.945 -2.416 -1.903 1 86.56 241 ARG B CA 1
ATOM 6641 C C . ARG B 1 241 ? 14.367 -1.898 -2.074 1 86.56 241 ARG B C 1
ATOM 6643 O O . ARG B 1 241 ? 15.266 -2.65 -2.463 1 86.56 241 ARG B O 1
ATOM 6650 N N . ALA B 1 242 ? 14.562 -0.605 -1.772 1 88.06 242 ALA B N 1
ATOM 6651 C CA . ALA B 1 242 ? 15.891 0.01 -1.854 1 88.06 242 ALA B CA 1
ATOM 6652 C C . ALA B 1 242 ? 16.688 -0.239 -0.578 1 88.06 242 ALA B C 1
ATOM 6654 O O . ALA B 1 242 ? 17.797 0.289 -0.417 1 88.06 242 ALA B O 1
ATOM 6655 N N . ARG B 1 243 ? 16.109 -0.903 0.416 1 90.25 243 ARG B N 1
ATOM 6656 C CA . ARG B 1 243 ? 16.719 -1.311 1.676 1 90.25 243 ARG B CA 1
ATOM 6657 C C . ARG B 1 243 ? 17.047 -0.098 2.539 1 90.25 243 ARG B C 1
ATOM 6659 O O . ARG B 1 243 ? 18.078 -0.087 3.234 1 90.25 243 ARG B O 1
ATOM 6666 N N . LEU B 1 244 ? 16.25 0.9 2.406 1 95 244 LEU B N 1
ATOM 6667 C CA . LEU B 1 244 ? 16.391 2.043 3.303 1 95 244 LEU B CA 1
ATOM 6668 C C . LEU B 1 244 ? 16.062 1.653 4.738 1 95 244 LEU B C 1
ATOM 6670 O O . LEU B 1 244 ? 16.406 2.373 5.68 1 95 244 LEU B O 1
ATOM 6674 N N . ASN B 1 245 ? 15.367 0.541 4.91 1 95.88 245 ASN B N 1
ATOM 6675 C CA . ASN B 1 245 ? 14.938 0.099 6.23 1 95.88 245 ASN B CA 1
ATOM 6676 C C . ASN B 1 245 ? 15.992 -0.771 6.906 1 95.88 245 ASN B C 1
ATOM 6678 O O . ASN B 1 245 ? 15.766 -1.295 8 1 95.88 245 ASN B O 1
ATOM 6682 N N . GLU B 1 246 ? 17.125 -0.938 6.262 1 94.12 246 GLU B N 1
ATOM 6683 C CA . GLU B 1 246 ? 18.203 -1.759 6.785 1 94.12 246 GLU B CA 1
ATOM 6684 C C . GLU B 1 246 ? 19.531 -1.001 6.766 1 94.12 246 GLU B C 1
ATOM 6686 O O . GLU B 1 246 ? 20.297 -1.094 5.801 1 94.12 246 GLU B O 1
ATOM 6691 N N . GLU B 1 247 ? 19.906 -0.502 7.867 1 93.88 247 GLU B N 1
ATOM 6692 C CA . GLU B 1 247 ? 21.062 0.372 7.973 1 93.88 247 GLU B CA 1
ATOM 6693 C C . GLU B 1 247 ? 22.359 -0.403 7.746 1 93.88 247 GLU B C 1
ATOM 6695 O O . GLU B 1 247 ? 23.344 0.157 7.27 1 93.88 247 GLU B O 1
ATOM 6700 N N . ARG B 1 248 ? 22.375 -1.644 8.039 1 88.19 248 ARG B N 1
ATOM 6701 C CA . ARG B 1 248 ? 23.578 -2.467 7.941 1 88.19 248 ARG B CA 1
ATOM 6702 C C . ARG B 1 248 ? 24.094 -2.51 6.504 1 88.19 248 ARG B C 1
ATOM 6704 O O . ARG B 1 248 ? 25.297 -2.713 6.273 1 88.19 248 ARG B O 1
ATOM 6711 N N . VAL B 1 249 ? 23.219 -2.318 5.566 1 86.19 249 VAL B N 1
ATOM 6712 C CA . VAL B 1 249 ? 23.609 -2.465 4.164 1 86.19 249 VAL B CA 1
ATOM 6713 C C . VAL B 1 249 ? 24.109 -1.129 3.625 1 86.19 249 VAL B C 1
ATOM 6715 O O . VAL B 1 249 ? 24.625 -1.059 2.506 1 86.19 249 VAL B O 1
ATOM 6718 N N . TRP B 1 250 ? 24 -0.089 4.523 1 89.12 250 TRP B N 1
ATOM 6719 C CA . TRP B 1 250 ? 24.391 1.241 4.07 1 89.12 250 TRP B CA 1
ATOM 6720 C C . TRP B 1 250 ? 25.891 1.461 4.258 1 89.12 250 TRP B C 1
ATOM 6722 O O . TRP B 1 250 ? 26.438 2.471 3.805 1 89.12 250 TRP B O 1
ATOM 6732 N N . ASP B 1 251 ? 26.594 0.637 4.887 1 82.56 251 ASP B N 1
ATOM 6733 C CA . ASP B 1 251 ? 27.953 0.839 5.406 1 82.56 251 ASP B CA 1
ATOM 6734 C C . ASP B 1 251 ? 28.922 1.201 4.285 1 82.56 251 ASP B C 1
ATOM 6736 O O . ASP B 1 251 ? 29.922 1.87 4.523 1 82.56 251 ASP B O 1
ATOM 6740 N N . ILE B 1 252 ? 28.609 0.887 3.152 1 85.12 252 ILE B N 1
ATOM 6741 C CA . ILE B 1 252 ? 29.531 1.138 2.049 1 85.12 252 ILE B CA 1
ATOM 6742 C C . ILE B 1 252 ? 29.328 2.557 1.524 1 85.12 252 ILE B C 1
ATOM 6744 O O . ILE B 1 252 ? 30.172 3.076 0.785 1 85.12 252 ILE B O 1
ATOM 6748 N N . LEU B 1 253 ? 28.391 3.277 2.086 1 87.56 253 LEU B N 1
ATOM 6749 C CA . LEU B 1 253 ? 28.047 4.598 1.566 1 87.56 253 LEU B CA 1
ATOM 6750 C C . LEU B 1 253 ? 28.734 5.695 2.377 1 87.56 253 LEU B C 1
ATOM 6752 O O . LEU B 1 253 ? 29.062 5.492 3.545 1 87.56 253 LEU B O 1
ATOM 6756 N N . PRO B 1 254 ? 28.969 6.809 1.755 1 90.62 254 PRO B N 1
ATOM 6757 C CA . PRO B 1 254 ? 29.516 7.945 2.494 1 90.62 254 PRO B CA 1
ATOM 6758 C C . PRO B 1 254 ? 28.562 8.469 3.574 1 90.62 254 PRO B C 1
ATOM 6760 O O . PRO B 1 254 ? 27.344 8.328 3.449 1 90.62 254 PRO B O 1
ATOM 6763 N N . GLU B 1 255 ? 29.094 9.078 4.539 1 88.12 255 GLU B N 1
ATOM 6764 C CA . GLU B 1 255 ? 28.375 9.5 5.738 1 88.12 255 GLU B CA 1
ATOM 6765 C C . GLU B 1 255 ? 27.219 10.43 5.391 1 88.12 255 GLU B C 1
ATOM 6767 O O . GLU B 1 255 ? 26.109 10.281 5.918 1 88.12 255 GLU B O 1
ATOM 6772 N N . PRO B 1 256 ? 27.422 11.391 4.559 1 87.19 256 PRO B N 1
ATOM 6773 C CA . PRO B 1 256 ? 26.312 12.273 4.223 1 87.19 256 PRO B CA 1
ATOM 6774 C C . PRO B 1 256 ? 25.141 11.531 3.588 1 87.19 256 PRO B C 1
ATOM 6776 O O . PRO B 1 256 ? 23.984 11.875 3.82 1 87.19 256 PRO B O 1
ATOM 6779 N N . GLU B 1 257 ? 25.484 10.539 2.873 1 90.5 257 GLU B N 1
ATOM 6780 C CA . GLU B 1 257 ? 24.438 9.742 2.242 1 90.5 257 GLU B CA 1
ATOM 6781 C C . GLU B 1 257 ? 23.703 8.883 3.27 1 90.5 257 GLU B C 1
ATOM 6783 O O . GLU B 1 257 ? 22.484 8.688 3.17 1 90.5 257 GLU B O 1
ATOM 6788 N N . ILE B 1 258 ? 24.422 8.414 4.18 1 92.62 258 ILE B N 1
ATOM 6789 C CA . ILE B 1 258 ? 23.828 7.629 5.25 1 92.62 258 ILE B CA 1
ATOM 6790 C C . ILE B 1 258 ? 22.844 8.492 6.047 1 92.62 258 ILE B C 1
ATOM 6792 O O . ILE B 1 258 ? 21.734 8.062 6.336 1 92.62 258 ILE B O 1
ATOM 6796 N N . CYS B 1 259 ? 23.266 9.727 6.336 1 91.25 259 CYS B N 1
ATOM 6797 C CA . CYS B 1 259 ? 22.422 10.648 7.09 1 91.25 259 CYS B CA 1
ATOM 6798 C C . CYS B 1 259 ? 21.141 10.977 6.316 1 91.25 259 CYS B C 1
ATOM 6800 O O . CYS B 1 259 ? 20.062 11.008 6.895 1 91.25 259 CYS B O 1
ATOM 6802 N N . ASN B 1 260 ? 21.297 11.148 5.098 1 92.38 260 ASN B N 1
ATOM 6803 C CA . ASN B 1 260 ? 20.156 11.461 4.254 1 92.38 260 ASN B CA 1
ATOM 6804 C C . ASN B 1 260 ? 19.172 10.289 4.176 1 92.38 260 ASN B C 1
ATOM 6806 O O . ASN B 1 260 ? 17.953 10.492 4.195 1 92.38 260 ASN B O 1
ATOM 6810 N N . ARG B 1 261 ? 19.719 9.117 4.043 1 95.06 261 ARG B N 1
ATOM 6811 C CA . ARG B 1 261 ? 18.891 7.914 4.004 1 95.06 261 ARG B CA 1
ATOM 6812 C C . ARG B 1 261 ? 18.141 7.727 5.312 1 95.06 261 ARG B C 1
ATOM 6814 O O . ARG B 1 261 ? 16.953 7.379 5.305 1 95.06 261 ARG B O 1
ATOM 6821 N N . LYS B 1 262 ? 18.828 7.977 6.367 1 95.56 262 LYS B N 1
ATOM 6822 C CA . LYS B 1 262 ? 18.219 7.84 7.691 1 95.56 262 LYS B CA 1
ATOM 6823 C C . LYS B 1 262 ? 17.062 8.812 7.867 1 95.56 262 LYS B C 1
ATOM 6825 O O . LYS B 1 262 ? 15.977 8.43 8.305 1 95.56 262 LYS B O 1
ATOM 6830 N N . ARG B 1 263 ? 17.281 10.039 7.496 1 95.88 263 ARG B N 1
ATOM 6831 C CA . ARG B 1 263 ? 16.25 11.062 7.613 1 95.88 263 ARG B CA 1
ATOM 6832 C C . ARG B 1 263 ? 15.055 10.742 6.711 1 95.88 263 ARG B C 1
ATOM 6834 O O . ARG B 1 263 ? 13.898 10.906 7.113 1 95.88 263 ARG B O 1
ATOM 6841 N N . LEU B 1 264 ? 15.352 10.312 5.551 1 97.56 264 LEU B N 1
ATOM 6842 C CA . LEU B 1 264 ? 14.289 9.961 4.609 1 97.56 264 LEU B CA 1
ATOM 6843 C C . LEU B 1 264 ? 13.445 8.812 5.145 1 97.56 264 LEU B C 1
ATOM 6845 O O . LEU B 1 264 ? 12.219 8.883 5.145 1 97.56 264 LEU B O 1
ATOM 6849 N N . TRP B 1 265 ? 14.086 7.738 5.609 1 98 265 TRP B N 1
ATOM 6850 C CA . TRP B 1 265 ? 13.375 6.578 6.129 1 98 265 TRP B CA 1
ATOM 6851 C C . TRP B 1 265 ? 12.445 6.98 7.273 1 98 265 TRP B C 1
ATOM 6853 O O . TRP B 1 265 ? 11.258 6.652 7.258 1 98 265 TRP B O 1
ATOM 6863 N N . TRP B 1 266 ? 12.992 7.707 8.195 1 97.94 266 TRP B N 1
ATOM 6864 C CA . TRP B 1 266 ? 12.203 8.031 9.383 1 97.94 266 TRP B CA 1
ATOM 6865 C C . TRP B 1 266 ? 11.117 9.047 9.062 1 97.94 266 TRP B C 1
ATOM 6867 O O . TRP B 1 266 ? 10.062 9.062 9.703 1 97.94 266 TRP B O 1
ATOM 6877 N N . THR B 1 267 ? 11.359 9.93 8.062 1 98.25 267 THR B N 1
ATOM 6878 C CA . THR B 1 267 ? 10.289 10.805 7.613 1 98.25 267 THR B CA 1
ATOM 6879 C C . THR B 1 267 ? 9.141 10 7.012 1 98.25 267 THR B C 1
ATOM 6881 O O . THR B 1 267 ? 7.973 10.258 7.305 1 98.25 267 THR B O 1
ATOM 6884 N N . ILE B 1 268 ? 9.453 9.008 6.199 1 98.56 268 ILE B N 1
ATOM 6885 C CA . ILE B 1 268 ? 8.445 8.133 5.613 1 98.56 268 ILE B CA 1
ATOM 6886 C C . ILE B 1 268 ? 7.695 7.391 6.719 1 98.56 268 ILE B C 1
ATOM 6888 O O . ILE B 1 268 ? 6.469 7.266 6.672 1 98.56 268 ILE B O 1
ATOM 6892 N N . TYR B 1 269 ? 8.469 6.93 7.695 1 98.44 269 TYR B N 1
ATOM 6893 C CA . TYR B 1 269 ? 7.891 6.258 8.852 1 98.44 269 TYR B CA 1
ATOM 6894 C C . TYR B 1 269 ? 6.871 7.148 9.547 1 98.44 269 TYR B C 1
ATOM 6896 O O . TYR B 1 269 ? 5.75 6.715 9.836 1 98.44 269 TYR B O 1
ATOM 6904 N N . PHE B 1 270 ? 7.223 8.406 9.781 1 98.38 270 PHE B N 1
ATOM 6905 C CA . PHE B 1 270 ? 6.34 9.344 10.469 1 98.38 270 PHE B CA 1
ATOM 6906 C C . PHE B 1 270 ? 5.125 9.672 9.609 1 98.38 270 PHE B C 1
ATOM 6908 O O . PHE B 1 270 ? 3.998 9.703 10.109 1 98.38 270 PHE B O 1
ATOM 6915 N N . LEU B 1 271 ? 5.309 9.961 8.344 1 98.31 271 LEU B N 1
ATOM 6916 C CA . LEU B 1 271 ? 4.207 10.305 7.449 1 98.31 271 LEU B CA 1
ATOM 6917 C C . LEU B 1 271 ? 3.207 9.156 7.352 1 98.31 271 LEU B C 1
ATOM 6919 O O . LEU B 1 271 ? 1.998 9.391 7.258 1 98.31 271 LEU B O 1
ATOM 6923 N N . ASP B 1 272 ? 3.695 7.957 7.316 1 97.94 272 ASP B N 1
ATOM 6924 C CA . ASP B 1 272 ? 2.836 6.777 7.328 1 97.94 272 ASP B CA 1
ATOM 6925 C C . ASP B 1 272 ? 1.886 6.801 8.523 1 97.94 272 ASP B C 1
ATOM 6927 O O . ASP B 1 272 ? 0.682 6.582 8.367 1 97.94 272 ASP B O 1
ATOM 6931 N N . ARG B 1 273 ? 2.389 7.086 9.664 1 98 273 ARG B N 1
ATOM 6932 C CA . ARG B 1 273 ? 1.591 7.129 10.883 1 98 273 ARG B CA 1
ATOM 6933 C C . ARG B 1 273 ? 0.665 8.344 10.891 1 98 273 ARG B C 1
ATOM 6935 O O . ARG B 1 273 ? -0.461 8.266 11.383 1 98 273 ARG B O 1
ATOM 6942 N N . LYS B 1 274 ? 1.238 9.406 10.422 1 96.69 274 LYS B N 1
ATOM 6943 C CA . LYS B 1 274 ? 0.43 10.617 10.383 1 96.69 274 LYS B CA 1
ATOM 6944 C C . LYS B 1 274 ? -0.784 10.438 9.477 1 96.69 274 LYS B C 1
ATOM 6946 O O . LYS B 1 274 ? -1.898 10.82 9.844 1 96.69 274 LYS B O 1
ATOM 6951 N N . ILE B 1 275 ? -0.61 9.898 8.359 1 96 275 ILE B N 1
ATOM 6952 C CA . ILE B 1 275 ? -1.697 9.672 7.414 1 96 275 ILE B CA 1
ATOM 6953 C C . ILE B 1 275 ? -2.658 8.625 7.98 1 96 275 ILE B C 1
ATOM 6955 O O . ILE B 1 275 ? -3.875 8.75 7.832 1 96 275 ILE B O 1
ATOM 6959 N N . SER B 1 276 ? -2.082 7.602 8.609 1 95.19 276 SER B N 1
ATOM 6960 C CA . SER B 1 276 ? -2.91 6.633 9.32 1 95.19 276 SER B CA 1
ATOM 6961 C C . SER B 1 276 ? -3.838 7.324 10.32 1 95.19 276 SER B C 1
ATOM 6963 O O . SER B 1 276 ? -5.031 7.027 10.367 1 95.19 276 SER B O 1
ATOM 6965 N N . GLN B 1 277 ? -3.342 8.227 11.039 1 94.06 277 GLN B N 1
ATOM 6966 C CA . GLN B 1 277 ? -4.113 8.969 12.031 1 94.06 277 GLN B CA 1
ATOM 6967 C C . GLN B 1 277 ? -5.215 9.789 11.375 1 94.06 277 GLN B C 1
ATOM 6969 O O . GLN B 1 277 ? -6.352 9.812 1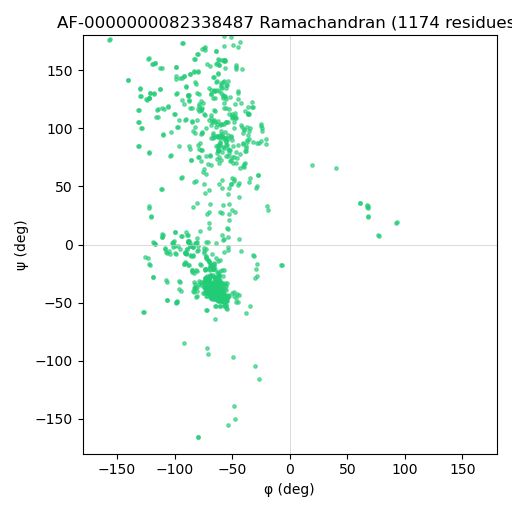1.844 1 94.06 277 GLN B O 1
ATOM 6974 N N . ARG B 1 278 ? -4.867 10.383 10.305 1 92.88 278 ARG B N 1
ATOM 6975 C CA . ARG B 1 278 ? -5.805 11.289 9.641 1 92.88 278 ARG B CA 1
ATOM 6976 C C . ARG B 1 278 ? -6.898 10.508 8.922 1 92.88 278 ARG B C 1
ATOM 6978 O O . ARG B 1 278 ? -8.039 10.969 8.828 1 92.88 278 ARG B O 1
ATOM 6985 N N . THR B 1 279 ? -6.578 9.367 8.453 1 89.44 279 THR B N 1
ATOM 6986 C CA . THR B 1 279 ? -7.543 8.578 7.695 1 89.44 279 THR B CA 1
ATOM 6987 C C . THR B 1 279 ? -8.312 7.633 8.617 1 89.44 279 THR B C 1
ATOM 6989 O O . THR B 1 279 ? -9.359 7.102 8.234 1 89.44 279 THR B O 1
ATOM 6992 N N . GLY B 1 280 ? -7.754 7.441 9.797 1 89.75 280 GLY B N 1
ATOM 6993 C CA . GLY B 1 280 ? -8.352 6.445 10.672 1 89.75 280 GLY B CA 1
ATOM 6994 C C . GLY B 1 280 ? -8.195 5.027 10.156 1 89.75 280 GLY B C 1
ATOM 6995 O O . GLY B 1 280 ? -9.117 4.215 10.258 1 89.75 280 GLY B O 1
ATOM 6996 N N . SER B 1 281 ? -7.117 4.777 9.508 1 91.19 281 SER B N 1
ATOM 6997 C CA . SER B 1 281 ? -6.793 3.461 8.969 1 91.19 281 SER B CA 1
ATOM 6998 C C . SER B 1 281 ? -5.465 2.951 9.516 1 91.19 281 SER B C 1
ATOM 7000 O O . SER B 1 281 ? -4.656 3.73 10.023 1 91.19 281 SER B O 1
ATOM 7002 N N . PRO B 1 282 ? -5.219 1.646 9.453 1 93.75 282 PRO B N 1
ATOM 7003 C CA . PRO B 1 282 ? -3.959 1.109 9.977 1 93.75 282 PRO B CA 1
ATOM 7004 C C . PRO B 1 282 ? -2.738 1.655 9.234 1 93.75 282 PRO B C 1
ATOM 7006 O O . PRO B 1 282 ? -2.805 1.915 8.031 1 93.75 282 PRO B O 1
ATOM 7009 N N . TYR B 1 283 ? -1.663 1.802 9.977 1 96.19 283 TYR B N 1
ATOM 7010 C CA . TYR B 1 283 ? -0.393 2.174 9.359 1 96.19 283 TYR B CA 1
ATOM 7011 C C . TYR B 1 283 ? 0.213 0.997 8.609 1 96.19 283 TYR B C 1
ATOM 7013 O O . TYR B 1 283 ? -0.233 -0.143 8.758 1 96.19 283 TYR B O 1
ATOM 7021 N N . LEU B 1 284 ? 1.255 1.244 7.82 1 95.31 284 LEU B N 1
ATOM 7022 C CA . LEU B 1 284 ? 1.735 0.26 6.859 1 95.31 284 LEU B CA 1
ATOM 7023 C C . LEU B 1 284 ? 3.041 -0.37 7.328 1 95.31 284 LEU B C 1
ATOM 7025 O O . LEU B 1 284 ? 3.199 -1.592 7.281 1 95.31 284 LEU B O 1
ATOM 7029 N N . ILE B 1 285 ? 3.992 0.407 7.758 1 97.31 285 ILE B N 1
ATOM 7030 C CA . ILE B 1 285 ? 5.336 -0.062 8.07 1 97.31 285 ILE B CA 1
ATOM 7031 C C . ILE B 1 285 ? 5.332 -0.782 9.422 1 97.31 285 ILE B C 1
ATOM 7033 O O . ILE B 1 285 ? 5.164 -0.153 10.469 1 97.31 285 ILE B O 1
ATOM 7037 N N . ARG B 1 286 ? 5.617 -2.035 9.406 1 96.06 286 ARG B N 1
ATOM 7038 C CA . ARG B 1 286 ? 5.684 -2.834 10.625 1 96.06 286 ARG B CA 1
ATOM 7039 C C . ARG B 1 286 ? 7.008 -2.621 11.344 1 96.06 286 ARG B C 1
ATOM 7041 O O . ARG B 1 286 ? 8.055 -2.459 10.703 1 96.06 286 ARG B O 1
ATOM 7048 N N . ASP B 1 287 ? 6.957 -2.713 12.617 1 93 287 ASP B N 1
ATOM 7049 C CA . ASP B 1 287 ? 8.148 -2.439 13.406 1 93 287 ASP B CA 1
ATOM 7050 C C . ASP B 1 287 ? 9.25 -3.459 13.117 1 93 287 ASP B C 1
ATOM 7052 O O . ASP B 1 287 ? 10.438 -3.133 13.172 1 93 287 ASP B O 1
ATOM 7056 N N . ILE B 1 288 ? 8.867 -4.633 12.75 1 94.69 288 ILE B N 1
ATOM 7057 C CA . ILE B 1 288 ? 9.828 -5.699 12.469 1 94.69 288 ILE B CA 1
ATOM 7058 C C . ILE B 1 288 ? 10.594 -5.379 11.195 1 94.69 288 ILE B C 1
ATOM 7060 O O . ILE B 1 288 ? 11.641 -5.973 10.922 1 94.69 288 ILE B O 1
ATOM 7064 N N . GLU B 1 289 ? 10.086 -4.457 10.414 1 96.62 289 GLU B N 1
ATOM 7065 C CA . GLU B 1 289 ? 10.742 -4.051 9.172 1 96.62 289 GLU B CA 1
ATOM 7066 C C . GLU B 1 289 ? 11.641 -2.838 9.391 1 96.62 289 GLU B C 1
ATOM 7068 O O . GLU B 1 289 ? 12.156 -2.262 8.43 1 96.62 289 GLU B O 1
ATOM 7073 N N . VAL B 1 290 ? 11.859 -2.389 10.602 1 97.75 290 VAL B N 1
ATOM 7074 C CA . VAL B 1 290 ? 12.656 -1.199 10.898 1 97.75 290 VAL B CA 1
ATOM 7075 C C . VAL B 1 290 ? 13.961 -1.604 11.57 1 97.75 290 VAL B C 1
ATOM 7077 O O . VAL B 1 290 ? 14.016 -1.769 12.789 1 97.75 290 VAL B O 1
ATOM 7080 N N . ALA B 1 291 ? 14.977 -1.73 10.789 1 96.75 291 ALA B N 1
ATOM 7081 C CA . ALA B 1 291 ? 16.312 -1.981 11.305 1 96.75 291 ALA B CA 1
ATOM 7082 C C . ALA B 1 291 ? 17.234 -0.779 11.07 1 96.75 291 ALA B C 1
ATOM 7084 O O . ALA B 1 291 ? 18.328 -0.919 10.523 1 96.75 291 ALA B O 1
ATOM 7085 N N . VAL B 1 292 ? 16.75 0.346 11.398 1 96.88 292 VAL B N 1
ATOM 7086 C CA . VAL B 1 292 ? 17.453 1.614 11.289 1 96.88 292 VAL B CA 1
ATOM 7087 C C . VAL B 1 292 ? 17.516 2.287 12.664 1 96.88 292 VAL B C 1
ATOM 7089 O O . VAL B 1 292 ? 16.5 2.434 13.336 1 96.88 292 VAL B O 1
ATOM 7092 N N . SER B 1 293 ? 18.672 2.621 13.078 1 94.44 293 SER B N 1
ATOM 7093 C CA . SER B 1 293 ? 18.797 3.311 14.352 1 94.44 293 SER B CA 1
ATOM 7094 C C . SER B 1 293 ? 18.109 4.668 14.328 1 94.44 293 SER B C 1
ATOM 7096 O O . SER B 1 293 ? 18.094 5.344 13.297 1 94.44 293 SER B O 1
ATOM 7098 N N . ASP B 1 294 ? 17.484 4.949 15.43 1 94.25 294 ASP B N 1
ATOM 7099 C CA . ASP B 1 294 ? 16.891 6.285 15.484 1 94.25 294 ASP B CA 1
ATOM 7100 C C . ASP B 1 294 ? 17.953 7.336 15.82 1 94.25 294 ASP B C 1
ATOM 7102 O O . ASP B 1 294 ? 19.141 7.121 15.594 1 94.25 294 ASP B O 1
ATOM 7106 N N . PHE B 1 295 ? 17.547 8.57 16.203 1 93.12 295 PHE B N 1
ATOM 7107 C CA . PHE B 1 295 ? 18.469 9.672 16.375 1 93.12 295 PHE B CA 1
ATOM 7108 C C . PHE B 1 295 ? 18.812 9.867 17.859 1 93.12 295 PHE B C 1
ATOM 7110 O O . PHE B 1 295 ? 19.438 10.867 18.219 1 93.12 295 PHE B O 1
ATOM 7117 N N . SER B 1 296 ? 18.453 8.992 18.672 1 83.75 296 SER B N 1
ATOM 7118 C CA . SER B 1 296 ? 18.594 9.156 20.109 1 83.75 296 SER B CA 1
ATOM 7119 C C . SER B 1 296 ? 20.062 9.164 20.531 1 83.75 296 SER B C 1
ATOM 7121 O O . SER B 1 296 ? 20.453 9.898 21.438 1 83.75 296 SER B O 1
ATOM 7123 N N . GLN B 1 297 ? 20.828 8.344 19.875 1 74.94 297 GLN B N 1
ATOM 7124 C CA . GLN B 1 297 ? 22.219 8.195 20.281 1 74.94 297 GLN B CA 1
ATOM 7125 C C . GLN B 1 297 ? 23.109 9.227 19.594 1 74.94 297 GLN B C 1
ATOM 7127 O O . GLN B 1 297 ? 24.219 9.508 20.047 1 74.94 297 GLN B O 1
ATOM 7132 N N . SER B 1 298 ? 22.609 9.766 18.594 1 65.31 298 SER B N 1
ATOM 7133 C CA . SER B 1 298 ? 23.484 10.625 17.812 1 65.31 298 SER B CA 1
ATOM 7134 C C . SER B 1 298 ? 22.938 12.047 17.703 1 65.31 298 SER B C 1
ATOM 7136 O O . SER B 1 298 ? 23.219 12.766 16.75 1 65.31 298 SER B O 1
ATOM 7138 N N . SER B 1 299 ? 22.281 12.484 18.625 1 65.88 299 SER B N 1
ATOM 7139 C CA . SER B 1 299 ? 21.547 13.742 18.516 1 65.88 299 SER B CA 1
ATOM 7140 C C . SER B 1 299 ? 22.484 14.938 18.578 1 65.88 299 SER B C 1
ATOM 7142 O O . SER B 1 299 ? 22.422 15.734 19.516 1 65.88 299 SER B O 1
ATOM 7144 N N . SER B 1 300 ? 23.266 14.945 17.578 1 74.31 300 SER B N 1
ATOM 7145 C CA . SER B 1 300 ? 24.281 15.992 17.625 1 74.31 300 SER B CA 1
ATOM 7146 C C . SER B 1 300 ? 23.734 17.312 17.062 1 74.31 300 SER B C 1
ATOM 7148 O O . SER B 1 300 ? 24.141 18.391 17.5 1 74.31 300 SER B O 1
ATOM 7150 N N . THR B 1 301 ? 22.75 17.25 16.25 1 86.56 301 THR B N 1
ATOM 7151 C CA . THR B 1 301 ? 22.266 18.484 15.625 1 86.56 301 THR B CA 1
ATOM 7152 C C . THR B 1 301 ? 20.828 18.766 16.047 1 86.56 301 THR B C 1
ATOM 7154 O O . THR B 1 301 ? 20.125 17.859 16.516 1 86.56 301 THR B O 1
ATOM 7157 N N . ALA B 1 302 ? 20.438 20.031 15.977 1 88.12 302 ALA B N 1
ATOM 7158 C CA . ALA B 1 302 ? 19.062 20.438 16.266 1 88.12 302 ALA B CA 1
ATOM 7159 C C . ALA B 1 302 ? 18.062 19.672 15.391 1 88.12 302 ALA B C 1
ATOM 7161 O O . ALA B 1 302 ? 16.984 19.312 15.836 1 88.12 302 ALA B O 1
ATOM 7162 N N . THR B 1 303 ? 18.5 19.438 14.219 1 89.56 303 THR B N 1
ATOM 7163 C CA . THR B 1 303 ? 17.641 18.703 13.273 1 89.56 303 THR B CA 1
ATOM 7164 C C . THR B 1 303 ? 17.469 17.266 13.719 1 89.56 303 THR B C 1
ATOM 7166 O O . THR B 1 303 ? 16.375 16.703 13.625 1 89.56 303 THR B O 1
ATOM 7169 N N . ASP B 1 304 ? 18.484 16.656 14.219 1 91.44 304 ASP B N 1
ATOM 7170 C CA . ASP B 1 304 ? 18.406 15.273 14.68 1 91.44 304 ASP B CA 1
ATOM 7171 C C . ASP B 1 304 ? 17.5 15.148 15.898 1 91.44 304 ASP B C 1
ATOM 7173 O O . ASP B 1 304 ? 16.766 14.164 16.047 1 91.44 304 ASP B O 1
ATOM 7177 N N . ARG B 1 305 ? 17.594 16.125 16.703 1 93.31 305 ARG B N 1
ATOM 7178 C CA . ARG B 1 305 ? 16.719 16.125 17.891 1 93.31 305 ARG B CA 1
ATOM 7179 C C . ARG B 1 305 ? 15.258 16.234 17.484 1 93.31 305 ARG B C 1
ATOM 7181 O O . ARG B 1 305 ? 14.398 15.562 18.062 1 93.31 305 ARG B O 1
ATOM 7188 N N . TYR B 1 306 ? 15.023 17.125 16.562 1 95 306 TYR B N 1
ATOM 7189 C CA . TYR B 1 306 ? 13.656 17.25 16.047 1 95 306 TYR B CA 1
ATOM 7190 C C . TYR B 1 306 ? 13.195 15.953 15.398 1 95 306 TYR B C 1
ATOM 7192 O O . TYR B 1 306 ? 12.07 15.508 15.617 1 95 306 TYR B O 1
ATOM 7200 N N . MET B 1 307 ? 14.055 15.328 14.656 1 95.5 307 MET B N 1
ATOM 7201 C CA . MET B 1 307 ? 13.734 14.062 14 1 95.5 307 MET B CA 1
ATOM 7202 C C . MET B 1 307 ? 13.406 12.984 15.023 1 95.5 307 MET B C 1
ATOM 7204 O O . MET B 1 307 ? 12.523 12.156 14.797 1 95.5 307 MET B O 1
ATOM 7208 N N . GLN B 1 308 ? 14.133 13 16.062 1 95.94 308 GLN B N 1
ATOM 7209 C CA . GLN B 1 308 ? 13.852 12.016 17.109 1 95.94 308 GLN B CA 1
ATOM 7210 C C . GLN B 1 308 ? 12.43 12.18 17.656 1 95.94 308 GLN B C 1
ATOM 7212 O O . GLN B 1 308 ? 11.758 11.195 17.938 1 95.94 308 GLN B O 1
ATOM 7217 N N . VAL B 1 309 ? 12.039 13.398 17.781 1 96.56 309 VAL B N 1
ATOM 7218 C CA . VAL B 1 309 ? 10.68 13.648 18.266 1 96.56 309 VAL B CA 1
ATOM 7219 C C . VAL B 1 309 ? 9.664 13.094 17.266 1 96.56 309 VAL B C 1
ATOM 7221 O O . VAL B 1 309 ? 8.664 12.5 17.656 1 96.56 309 VAL B O 1
ATOM 7224 N N . LEU B 1 310 ? 9.914 13.297 15.977 1 96.94 310 LEU B N 1
ATOM 7225 C CA . LEU B 1 310 ? 9.039 12.742 14.961 1 96.94 310 LEU B CA 1
ATOM 7226 C C . LEU B 1 310 ? 8.977 11.219 15.062 1 96.94 310 LEU B C 1
ATOM 7228 O O . LEU B 1 310 ? 7.91 10.617 14.906 1 96.94 310 LEU B O 1
ATOM 7232 N N . VAL B 1 311 ? 10.094 10.609 15.289 1 97.12 311 VAL B N 1
ATOM 7233 C CA . VAL B 1 311 ? 10.156 9.164 15.477 1 97.12 311 VAL B CA 1
ATOM 7234 C C . VAL B 1 311 ? 9.297 8.758 16.672 1 97.12 311 VAL B C 1
ATOM 7236 O O . VAL B 1 311 ? 8.5 7.82 16.578 1 97.12 311 VAL B O 1
ATOM 7239 N N . ASP B 1 312 ? 9.453 9.453 17.75 1 97.5 312 ASP B N 1
ATOM 7240 C CA . ASP B 1 312 ? 8.711 9.141 18.969 1 97.5 312 ASP B CA 1
ATOM 7241 C C . ASP B 1 312 ? 7.211 9.289 18.75 1 97.5 312 ASP B C 1
ATOM 7243 O O . ASP B 1 312 ? 6.426 8.461 19.219 1 97.5 312 ASP B O 1
ATOM 7247 N N . LEU B 1 313 ? 6.855 10.352 18.062 1 97.75 313 LEU B N 1
ATOM 7248 C CA . LEU B 1 313 ? 5.441 10.57 17.766 1 97.75 313 LEU B CA 1
ATOM 7249 C C . LEU B 1 313 ? 4.895 9.445 16.891 1 97.75 313 LEU B C 1
ATOM 7251 O O . LEU B 1 313 ? 3.77 8.984 17.109 1 97.75 313 LEU B O 1
ATOM 7255 N N . GLY B 1 314 ? 5.672 9.055 15.914 1 97.81 314 GLY B N 1
ATOM 7256 C CA . GLY B 1 314 ? 5.273 7.926 15.086 1 97.81 314 GLY B CA 1
ATOM 7257 C C . GLY B 1 314 ? 5.102 6.641 15.875 1 97.81 314 GLY B C 1
ATOM 7258 O O . GLY B 1 314 ? 4.105 5.934 15.703 1 97.81 314 GLY B O 1
ATOM 7259 N N . LYS B 1 315 ? 6.016 6.332 16.734 1 97.75 315 LYS B N 1
ATOM 7260 C CA . LYS B 1 315 ? 5.953 5.137 17.562 1 97.75 315 LYS B CA 1
ATOM 7261 C C . LYS B 1 315 ? 4.754 5.188 18.516 1 97.75 315 LYS B C 1
ATOM 7263 O O . LYS B 1 315 ? 4.098 4.172 18.75 1 97.75 315 LYS B O 1
ATOM 7268 N N . LEU B 1 316 ? 4.535 6.332 19.031 1 97.94 316 LEU B N 1
ATOM 7269 C CA . LEU B 1 316 ? 3.387 6.508 19.906 1 97.94 316 LEU B CA 1
ATOM 7270 C C . LEU B 1 316 ? 2.086 6.188 19.188 1 97.94 316 LEU B C 1
ATOM 7272 O O . LEU B 1 316 ? 1.213 5.512 19.734 1 97.94 316 LEU B O 1
ATOM 7276 N N . TRP B 1 317 ? 1.954 6.688 18.016 1 97.81 317 TRP B N 1
ATOM 7277 C CA . TRP B 1 317 ? 0.721 6.422 17.281 1 97.81 317 TRP B CA 1
ATOM 7278 C C . TRP B 1 317 ? 0.566 4.934 16.984 1 97.81 317 TRP B C 1
ATOM 7280 O O . TRP B 1 317 ? -0.542 4.395 17.062 1 97.81 317 TRP B O 1
ATOM 7290 N N . SER B 1 318 ? 1.659 4.293 16.594 1 97.44 318 SER B N 1
ATOM 7291 C CA . SER B 1 318 ? 1.589 2.85 16.406 1 97.44 318 SER B CA 1
ATOM 7292 C C . SER B 1 318 ? 1.031 2.146 17.625 1 97.44 318 SER B C 1
ATOM 7294 O O . SER B 1 318 ? 0.168 1.273 17.516 1 97.44 318 SER B O 1
ATOM 7296 N N . LEU B 1 319 ? 1.496 2.555 18.75 1 97.06 319 LEU B N 1
ATOM 7297 C CA . LEU B 1 319 ? 1.062 1.953 20 1 97.06 319 LEU B CA 1
ATOM 7298 C C . LEU B 1 319 ? -0.409 2.25 20.266 1 97.06 319 LEU B C 1
ATOM 7300 O O . LEU B 1 319 ? -1.159 1.366 20.688 1 97.06 319 LEU B O 1
ATOM 7304 N N . ILE B 1 320 ? -0.77 3.453 20.047 1 95.75 320 ILE B N 1
ATOM 7305 C CA . ILE B 1 320 ? -2.154 3.865 20.266 1 95.75 320 ILE B CA 1
ATOM 7306 C C . ILE B 1 320 ? -3.074 3.068 19.344 1 95.75 320 ILE B C 1
ATOM 7308 O O . ILE B 1 320 ? -4.082 2.512 19.781 1 95.75 320 ILE B O 1
ATOM 7312 N N . TRP B 1 321 ? -2.721 3.002 18.094 1 95.62 321 TRP B N 1
ATOM 7313 C CA . TRP B 1 321 ? -3.545 2.283 17.141 1 95.62 321 TRP B CA 1
ATOM 7314 C C . TRP B 1 321 ? -3.699 0.819 17.531 1 95.62 321 TRP B C 1
ATOM 7316 O O . TRP B 1 321 ? -4.812 0.292 17.562 1 95.62 321 TRP B O 1
ATOM 7326 N N . ASP B 1 322 ? -2.617 0.157 17.844 1 95.06 322 ASP B N 1
ATOM 7327 C CA . ASP B 1 322 ? -2.619 -1.272 18.141 1 95.06 322 ASP B CA 1
ATOM 7328 C C . ASP B 1 322 ? -3.414 -1.568 19.406 1 95.06 322 ASP B C 1
ATOM 7330 O O . ASP B 1 322 ? -4.062 -2.611 19.516 1 95.06 322 ASP B O 1
ATOM 7334 N N . THR B 1 323 ? -3.352 -0.632 20.266 1 93.88 323 THR B N 1
ATOM 7335 C CA . THR B 1 323 ? -3.979 -0.86 21.562 1 93.88 323 THR B CA 1
ATOM 7336 C C . THR B 1 323 ? -5.477 -0.585 21.5 1 93.88 323 THR B C 1
ATOM 7338 O O . THR B 1 323 ? -6.273 -1.315 22.094 1 93.88 323 THR B O 1
ATOM 7341 N N . PHE B 1 324 ? -5.887 0.438 20.734 1 90.94 324 PHE B N 1
ATOM 7342 C CA . PHE B 1 324 ? -7.254 0.911 20.922 1 90.94 324 PHE B CA 1
ATOM 7343 C C . PHE B 1 324 ? -8.062 0.742 19.625 1 90.94 324 PHE B C 1
ATOM 7345 O O . PHE B 1 324 ? -9.289 0.647 19.672 1 90.94 324 PHE B O 1
ATOM 7352 N N . PHE B 1 325 ? -7.445 0.771 18.516 1 91.06 325 PHE B N 1
ATOM 7353 C CA . PHE B 1 325 ? -8.242 0.973 17.297 1 91.06 325 PHE B CA 1
ATOM 7354 C C . PHE B 1 325 ? -8.055 -0.187 16.328 1 91.06 325 PHE B C 1
ATOM 7356 O O . PHE B 1 325 ? -8.836 -0.349 15.391 1 91.06 325 PHE B O 1
ATOM 7363 N N . ALA B 1 326 ? -7 -1.011 16.484 1 93.06 326 ALA B N 1
ATOM 7364 C CA . ALA B 1 326 ? -6.793 -2.162 15.609 1 93.06 326 ALA B CA 1
ATOM 7365 C C . ALA B 1 326 ? -8.008 -3.088 15.625 1 93.06 326 ALA B C 1
ATOM 7367 O O . ALA B 1 326 ? -8.812 -3.053 16.562 1 93.06 326 ALA B O 1
ATOM 7368 N N . ALA B 1 327 ? -8.125 -3.875 14.609 1 92.5 327 ALA B N 1
ATOM 7369 C CA . ALA B 1 327 ? -9.273 -4.766 14.461 1 92.5 327 ALA B CA 1
ATOM 7370 C C . ALA B 1 327 ? -9.383 -5.719 15.641 1 92.5 327 ALA B C 1
ATOM 7372 O O . ALA B 1 327 ? -10.492 -6.027 16.094 1 92.5 327 ALA B O 1
ATOM 7373 N N . THR B 1 328 ? -8.242 -6.168 16.172 1 93.25 328 THR B N 1
ATOM 7374 C CA . THR B 1 328 ? -8.258 -7.164 17.234 1 93.25 328 THR B CA 1
ATOM 7375 C C . THR B 1 328 ? -8.273 -6.496 18.609 1 93.25 328 THR B C 1
ATOM 7377 O O . THR B 1 328 ? -8.367 -7.172 19.641 1 93.25 328 THR B O 1
ATOM 7380 N N . ALA B 1 329 ? -8.133 -5.141 18.594 1 90.25 329 ALA B N 1
ATOM 7381 C CA . ALA B 1 329 ? -8.125 -4.445 19.875 1 90.25 329 ALA B CA 1
ATOM 7382 C C . ALA B 1 329 ? -9.375 -4.766 20.672 1 90.25 329 ALA B C 1
ATOM 7384 O O . ALA B 1 329 ? -10.477 -4.84 20.125 1 90.25 329 ALA B O 1
ATOM 7385 N N . PRO B 1 330 ? -9.164 -4.977 21.875 1 85.44 330 PRO B N 1
ATOM 7386 C CA . PRO B 1 330 ? -10.32 -5.309 22.719 1 85.44 330 PRO B CA 1
ATOM 7387 C C . PRO B 1 330 ? -11.375 -4.203 22.734 1 85.44 330 PRO B C 1
ATOM 7389 O O . PRO B 1 330 ? -11.031 -3.02 22.719 1 85.44 330 PRO B O 1
ATOM 7392 N N . LYS B 1 331 ? -12.578 -4.609 22.656 1 79.38 331 LYS B N 1
ATOM 7393 C CA . LYS B 1 331 ? -13.727 -3.719 22.812 1 79.38 331 LYS B CA 1
ATOM 7394 C C . LYS B 1 331 ? -14.656 -4.211 23.922 1 79.38 331 LYS B C 1
ATOM 7396 O O . LYS B 1 331 ? -15.023 -5.387 23.969 1 79.38 331 LYS B O 1
ATOM 7401 N N . PRO B 1 332 ? -15.016 -3.43 25 1 79.19 332 PRO B N 1
ATOM 7402 C CA . PRO B 1 332 ? -14.727 -1.998 25.109 1 79.19 332 PRO B CA 1
ATOM 7403 C C . PRO B 1 332 ? -13.297 -1.716 25.562 1 79.19 332 PRO B C 1
ATOM 7405 O O . PRO B 1 332 ? -12.641 -2.598 26.125 1 79.19 332 PRO B O 1
ATOM 7408 N N . ILE B 1 333 ? -12.883 -0.543 25.375 1 81.25 333 ILE B N 1
ATOM 7409 C CA . ILE B 1 333 ? -11.539 -0.101 25.719 1 81.25 333 ILE B CA 1
ATOM 7410 C C . ILE B 1 333 ? -11.375 -0.097 27.25 1 81.25 333 ILE B C 1
ATOM 7412 O O . ILE B 1 333 ? -12.273 0.323 27.969 1 81.25 333 ILE B O 1
ATOM 7416 N N . ASP B 1 334 ? -10.32 -0.626 27.719 1 81.25 334 ASP B N 1
ATOM 7417 C CA . ASP B 1 334 ? -9.969 -0.594 29.125 1 81.25 334 ASP B CA 1
ATOM 7418 C C . ASP B 1 334 ? -9.453 0.785 29.547 1 81.25 334 ASP B C 1
ATOM 7420 O O . ASP B 1 334 ? -8.406 1.229 29.062 1 81.25 334 ASP B O 1
ATOM 7424 N N . TRP B 1 335 ? -10.078 1.392 30.484 1 83 335 TRP B N 1
ATOM 7425 C CA . TRP B 1 335 ? -9.734 2.742 30.922 1 83 335 TRP B CA 1
ATOM 7426 C C . TRP B 1 335 ? -8.336 2.781 31.516 1 83 335 TRP B C 1
ATOM 7428 O O . TRP B 1 335 ? -7.648 3.803 31.453 1 83 335 TRP B O 1
ATOM 7438 N N . LYS B 1 336 ? -7.973 1.718 32.094 1 87 336 LYS B N 1
ATOM 7439 C CA . LYS B 1 336 ? -6.629 1.668 32.688 1 87 336 LYS B CA 1
ATOM 7440 C C . LYS B 1 336 ? -5.566 1.809 31.594 1 87 336 LYS B C 1
ATOM 7442 O O . LYS B 1 336 ? -4.535 2.447 31.797 1 87 336 LYS B O 1
ATOM 7447 N N . GLU B 1 337 ? -5.922 1.218 30.422 1 91.06 337 GLU B N 1
ATOM 7448 C CA . GLU B 1 337 ? -4.984 1.313 29.312 1 91.06 337 GLU B CA 1
ATOM 7449 C C . GLU B 1 337 ? -4.918 2.738 28.766 1 91.06 337 GLU B C 1
ATOM 7451 O O . GLU B 1 337 ? -3.869 3.174 28.281 1 91.06 337 GLU B O 1
ATOM 7456 N N . VAL B 1 338 ? -6.004 3.469 28.828 1 91.12 338 VAL B N 1
ATOM 7457 C CA . VAL B 1 338 ? -6.035 4.863 28.391 1 91.12 338 VAL B CA 1
ATOM 7458 C C . VAL B 1 338 ? -5.113 5.695 29.281 1 91.12 338 VAL B C 1
ATOM 7460 O O . VAL B 1 338 ? -4.352 6.531 28.781 1 91.12 338 VAL B O 1
ATOM 7463 N N . GLU B 1 339 ? -5.172 5.426 30.625 1 92.25 339 GLU B N 1
ATOM 7464 C CA . GLU B 1 339 ? -4.328 6.16 31.562 1 92.25 339 GLU B CA 1
ATOM 7465 C C . GLU B 1 339 ? -2.854 5.836 31.344 1 92.25 339 GLU B C 1
ATOM 7467 O O . GLU B 1 339 ? -2 6.723 31.438 1 92.25 339 GLU B O 1
ATOM 7472 N N . VAL B 1 340 ? -2.646 4.59 31.094 1 95.38 340 VAL B N 1
ATOM 7473 C CA . VAL B 1 340 ? -1.271 4.18 30.844 1 95.38 340 VAL B CA 1
ATOM 7474 C C . VAL B 1 340 ? -0.761 4.855 29.562 1 95.38 340 VAL B C 1
ATOM 7476 O O . VAL B 1 340 ? 0.357 5.375 29.531 1 95.38 340 VAL B O 1
ATOM 7479 N N . MET B 1 341 ? -1.559 4.863 28.531 1 95.88 341 MET B N 1
ATOM 7480 C CA . MET B 1 341 ? -1.164 5.477 27.266 1 95.88 341 MET B CA 1
ATOM 7481 C C . MET B 1 341 ? -0.971 6.98 27.422 1 95.88 341 MET B C 1
ATOM 7483 O O . MET B 1 341 ? -0.05 7.559 26.844 1 95.88 341 MET B O 1
ATOM 7487 N N . ASP B 1 342 ? -1.821 7.633 28.156 1 95.69 342 ASP B N 1
ATOM 7488 C CA . ASP B 1 342 ? -1.669 9.055 28.422 1 95.69 342 ASP B CA 1
ATOM 7489 C C . ASP B 1 342 ? -0.326 9.352 29.094 1 95.69 342 ASP B C 1
ATOM 7491 O O . ASP B 1 342 ? 0.33 10.344 28.766 1 95.69 342 ASP B O 1
ATOM 7495 N N . THR B 1 343 ? 0.01 8.492 30.016 1 97.69 343 THR B N 1
ATOM 7496 C CA . THR B 1 343 ? 1.29 8.648 30.688 1 97.69 343 THR B CA 1
ATOM 7497 C C . THR B 1 343 ? 2.447 8.531 29.703 1 97.69 343 THR B C 1
ATOM 7499 O O . THR B 1 343 ? 3.43 9.266 29.797 1 97.69 343 THR B O 1
ATOM 7502 N N . ARG B 1 344 ? 2.328 7.617 28.797 1 97.56 344 ARG B N 1
ATOM 7503 C CA . ARG B 1 344 ? 3.361 7.465 27.766 1 97.56 344 ARG B CA 1
ATOM 7504 C C . ARG B 1 344 ? 3.498 8.734 26.938 1 97.56 344 ARG B C 1
ATOM 7506 O O . ARG B 1 344 ? 4.609 9.141 26.594 1 97.56 344 ARG B O 1
ATOM 7513 N N . ILE B 1 345 ? 2.406 9.359 26.562 1 98.12 345 ILE B N 1
ATOM 7514 C CA . ILE B 1 345 ? 2.416 10.602 25.812 1 98.12 345 ILE B CA 1
ATOM 7515 C C . ILE B 1 345 ? 3.074 11.703 26.625 1 98.12 345 ILE B C 1
ATOM 7517 O O . ILE B 1 345 ? 3.916 12.445 26.125 1 98.12 345 ILE B O 1
ATOM 7521 N N . LEU B 1 346 ? 2.756 11.75 27.922 1 97.75 346 LEU B N 1
ATOM 7522 C CA . LEU B 1 346 ? 3.287 12.781 28.797 1 97.75 346 LEU B CA 1
ATOM 7523 C C . LEU B 1 346 ? 4.789 12.609 29 1 97.75 346 LEU B C 1
ATOM 7525 O O . LEU B 1 346 ? 5.52 13.594 29.141 1 97.75 346 LEU B O 1
ATOM 7529 N N . VAL B 1 347 ? 5.227 11.383 29.016 1 97.06 347 VAL B N 1
ATOM 7530 C CA . VAL B 1 347 ? 6.656 11.133 29.141 1 97.06 347 VAL B CA 1
ATOM 7531 C C . VAL B 1 347 ? 7.387 11.703 27.922 1 97.06 347 VAL B C 1
ATOM 7533 O O . VAL B 1 347 ? 8.453 12.312 28.062 1 97.06 347 VAL B O 1
ATOM 7536 N N . VAL B 1 348 ? 6.855 11.531 26.781 1 96.5 348 VAL B N 1
ATOM 7537 C CA . VAL B 1 348 ? 7.445 12.094 25.578 1 96.5 348 VAL B CA 1
ATOM 7538 C C . VAL B 1 348 ? 7.477 13.617 25.672 1 96.5 348 VAL B C 1
ATOM 7540 O O . VAL B 1 348 ? 8.453 14.258 25.281 1 96.5 348 VAL B O 1
ATOM 7543 N N . GLN B 1 349 ? 6.434 14.203 26.172 1 96.94 349 GLN B N 1
ATOM 7544 C CA . GLN B 1 349 ? 6.355 15.656 26.328 1 96.94 349 GLN B CA 1
ATOM 7545 C C . GLN B 1 349 ? 7.418 16.156 27.297 1 96.94 349 GLN B C 1
ATOM 7547 O O . GLN B 1 349 ? 8.078 17.172 27.047 1 96.94 349 GLN B O 1
ATOM 7552 N N . ARG B 1 350 ? 7.586 15.406 28.359 1 95.75 350 ARG B N 1
ATOM 7553 C CA . ARG B 1 350 ? 8.523 15.812 29.391 1 95.75 350 ARG B CA 1
ATOM 7554 C C . ARG B 1 350 ? 9.969 15.695 28.906 1 95.75 350 ARG B C 1
ATOM 7556 O O . ARG B 1 350 ? 10.836 16.469 29.312 1 95.75 350 ARG B O 1
ATOM 7563 N N . ASP B 1 351 ? 10.195 14.766 28.016 1 92.88 351 ASP B N 1
ATOM 7564 C CA . ASP B 1 351 ? 11.555 14.484 27.547 1 92.88 351 ASP B CA 1
ATOM 7565 C C . ASP B 1 351 ? 11.93 15.398 26.375 1 92.88 351 ASP B C 1
ATOM 7567 O O . ASP B 1 351 ? 13.047 15.32 25.859 1 92.88 351 ASP B O 1
ATOM 7571 N N . LEU B 1 352 ? 11.008 16.281 26 1 95.88 352 LEU B N 1
ATOM 7572 C CA . LEU B 1 352 ? 11.328 17.188 24.891 1 95.88 352 LEU B CA 1
ATOM 7573 C C . LEU B 1 352 ? 12.453 18.141 25.281 1 95.88 352 LEU B C 1
ATOM 7575 O O . LEU B 1 352 ? 12.477 18.656 26.406 1 95.88 352 LEU B O 1
ATOM 7579 N N . PRO B 1 353 ? 13.438 18.266 24.422 1 92.56 353 PRO B N 1
ATOM 7580 C CA . PRO B 1 353 ? 14.406 19.344 24.672 1 92.56 353 PRO B CA 1
ATOM 7581 C C . PRO B 1 353 ? 13.75 20.719 24.766 1 92.56 353 PRO B C 1
ATOM 7583 O O . PRO B 1 353 ? 12.711 20.953 24.156 1 92.56 353 PRO B O 1
ATOM 7586 N N . ASP B 1 354 ? 14.422 21.625 25.406 1 90.44 354 ASP B N 1
ATOM 7587 C CA . ASP B 1 354 ? 13.875 22.953 25.656 1 90.44 354 ASP B CA 1
ATOM 7588 C C . ASP B 1 354 ? 13.578 23.688 24.344 1 90.44 354 ASP B C 1
ATOM 7590 O O . ASP B 1 354 ? 12.586 24.422 24.25 1 90.44 354 ASP B O 1
ATOM 7594 N N . GLU B 1 355 ? 14.383 23.406 23.406 1 91.19 355 GLU B N 1
ATOM 7595 C CA . GLU B 1 355 ? 14.227 24.109 22.125 1 91.19 355 GLU B CA 1
ATOM 7596 C C . GLU B 1 355 ? 12.977 23.641 21.391 1 91.19 355 GLU B C 1
ATOM 7598 O O . GLU B 1 355 ? 12.508 24.297 20.469 1 91.19 355 GLU B O 1
ATOM 7603 N N . LEU B 1 356 ? 12.383 22.484 21.859 1 95.12 356 LEU B N 1
ATOM 7604 C CA . LEU B 1 356 ? 11.219 21.938 21.172 1 95.12 356 LEU B CA 1
ATOM 7605 C C . LEU B 1 356 ? 10 21.938 22.094 1 95.12 356 LEU B C 1
ATOM 7607 O O . LEU B 1 356 ? 8.906 21.531 21.688 1 95.12 356 LEU B O 1
ATOM 7611 N N . ALA B 1 357 ? 10.172 22.406 23.297 1 95.69 357 ALA B N 1
ATOM 7612 C CA . ALA B 1 357 ? 9.07 22.5 24.25 1 95.69 357 ALA B CA 1
ATOM 7613 C C . ALA B 1 357 ? 8.266 23.781 24.016 1 95.69 357 ALA B C 1
ATOM 7615 O O . ALA B 1 357 ? 8.82 24.812 23.625 1 95.69 357 ALA B O 1
ATOM 7616 N N . TRP B 1 358 ? 6.996 23.75 24.281 1 96.62 358 TRP B N 1
ATOM 7617 C CA . TRP B 1 358 ? 6.109 24.875 24.031 1 96.62 358 TRP B CA 1
ATOM 7618 C C . TRP B 1 358 ? 5.43 25.328 25.312 1 96.62 358 TRP B C 1
ATOM 7620 O O . TRP B 1 358 ? 4.945 24.5 26.094 1 96.62 358 TRP B O 1
ATOM 7630 N N . GLU B 1 359 ? 5.445 26.5 25.609 1 95.25 359 GLU B N 1
ATOM 7631 C CA . GLU B 1 359 ? 4.645 27.219 26.594 1 95.25 359 GLU B CA 1
ATOM 7632 C C . GLU B 1 359 ? 4.035 28.484 26.016 1 95.25 359 GLU B C 1
ATOM 7634 O O . GLU B 1 359 ? 4.762 29.406 25.625 1 95.25 359 GLU B O 1
ATOM 7639 N N . THR B 1 360 ? 2.748 28.531 25.953 1 95.44 360 THR B N 1
ATOM 7640 C CA . THR B 1 360 ? 2.035 29.609 25.266 1 95.44 360 THR B CA 1
ATOM 7641 C C . THR B 1 360 ? 2.445 30.969 25.828 1 95.44 360 THR B C 1
ATOM 7643 O O . THR B 1 360 ? 2.555 31.953 25.094 1 95.44 360 THR B O 1
ATOM 7646 N N . GLU B 1 361 ? 2.748 31.016 27.109 1 93.5 361 GLU B N 1
ATOM 7647 C CA . GLU B 1 361 ? 3.105 32.281 27.766 1 93.5 361 GLU B CA 1
ATOM 7648 C C . GLU B 1 361 ? 4.469 32.781 27.297 1 93.5 361 GLU B C 1
ATOM 7650 O O . GLU B 1 361 ? 4.77 33.969 27.406 1 93.5 361 GLU B O 1
ATOM 7655 N N . LEU B 1 362 ? 5.254 31.922 26.781 1 93.94 362 LEU B N 1
ATOM 7656 C CA . LEU B 1 362 ? 6.613 32.281 26.391 1 93.94 362 LEU B CA 1
ATOM 7657 C C . LEU B 1 362 ? 6.652 32.75 24.938 1 93.94 362 LEU B C 1
ATOM 7659 O O . LEU B 1 362 ? 7.695 33.188 24.438 1 93.94 362 LEU B O 1
ATOM 7663 N N . LEU B 1 363 ? 5.559 32.656 24.156 1 94 363 LEU B N 1
ATOM 7664 C CA . LEU B 1 363 ? 5.535 32.969 22.734 1 94 363 LEU B CA 1
ATOM 7665 C C . LEU B 1 363 ? 6.051 34.406 22.484 1 94 363 LEU B C 1
ATOM 7667 O O . LEU B 1 363 ? 7.051 34.594 21.797 1 94 363 LEU B O 1
ATOM 7671 N N . ASP B 1 364 ? 5.48 35.438 23.125 1 90.12 364 ASP B N 1
ATOM 7672 C CA . ASP B 1 364 ? 5.863 36.812 22.922 1 90.12 364 ASP B CA 1
ATOM 7673 C C . ASP B 1 364 ? 7.086 37.188 23.766 1 90.12 364 ASP B C 1
ATOM 7675 O O . ASP B 1 364 ? 7.98 37.906 23.281 1 90.12 364 ASP B O 1
ATOM 7679 N N . ARG B 1 365 ? 7.164 36.594 24.875 1 89.19 365 ARG B N 1
ATOM 7680 C CA . ARG B 1 365 ? 8.156 36.969 25.859 1 89.19 365 ARG B CA 1
ATOM 7681 C C . ARG B 1 365 ? 9.531 36.438 25.516 1 89.19 365 ARG B C 1
ATOM 7683 O O . ARG B 1 365 ? 10.555 37.031 25.828 1 89.19 365 ARG B O 1
ATOM 7690 N N . VAL B 1 366 ? 9.508 35.281 24.891 1 91.44 366 VAL B N 1
ATOM 7691 C CA . VAL B 1 366 ? 10.797 34.625 24.719 1 91.44 366 VAL B CA 1
ATOM 7692 C C . VAL B 1 366 ? 10.992 34.281 23.25 1 91.44 366 VAL B C 1
ATOM 7694 O O . VAL B 1 366 ? 11.906 34.781 22.594 1 91.44 366 VAL B O 1
ATOM 7697 N N . TYR B 1 367 ? 10.07 33.5 22.672 1 91.69 367 TYR B N 1
ATOM 7698 C CA . TYR B 1 367 ? 10.281 32.938 21.328 1 91.69 367 TYR B CA 1
ATOM 7699 C C . TYR B 1 367 ? 10.453 34.062 20.312 1 91.69 367 TYR B C 1
ATOM 7701 O O . TYR B 1 367 ? 11.43 34.094 19.562 1 91.69 367 TYR B O 1
ATOM 7709 N N . LEU B 1 368 ? 9.5 34.969 20.312 1 91 368 LEU B N 1
ATOM 7710 C CA . LEU B 1 368 ? 9.523 36.062 19.328 1 91 368 LEU B CA 1
ATOM 7711 C C . LEU B 1 368 ? 10.523 37.156 19.75 1 91 368 LEU B C 1
ATOM 7713 O O . LEU B 1 368 ? 11.172 37.75 18.891 1 91 368 LEU B O 1
ATOM 7717 N N . ALA B 1 369 ? 10.633 37.344 21.031 1 90 369 ALA B N 1
ATOM 7718 C CA . ALA B 1 369 ? 11.555 38.344 21.531 1 90 369 ALA B CA 1
ATOM 7719 C C . ALA B 1 369 ? 13 38 21.172 1 90 369 ALA B C 1
ATOM 7721 O O . ALA B 1 369 ? 13.797 38.906 20.859 1 90 369 ALA B O 1
ATOM 7722 N N . GLU B 1 370 ? 13.352 36.812 21.203 1 90.69 370 GLU B N 1
ATOM 7723 C CA . GLU B 1 370 ? 14.703 36.344 20.859 1 90.69 370 GLU B CA 1
ATOM 7724 C C . GLU B 1 370 ? 14.875 36.219 19.359 1 90.69 370 GLU B C 1
ATOM 7726 O O . GLU B 1 370 ? 15.914 35.719 18.891 1 90.69 370 GLU B O 1
ATOM 7731 N N . ARG B 1 371 ? 13.93 36.531 18.656 1 87.81 371 ARG B N 1
ATOM 7732 C CA . ARG B 1 371 ? 13.945 36.531 17.188 1 87.81 371 ARG B CA 1
ATOM 7733 C C . ARG B 1 371 ? 14.227 35.125 16.656 1 87.81 371 ARG B C 1
ATOM 7735 O O . ARG B 1 371 ? 15.023 34.969 15.727 1 87.81 371 ARG B O 1
ATOM 7742 N N . GLU B 1 372 ? 13.719 34.188 17.328 1 89.56 372 GLU B N 1
ATOM 7743 C CA . GLU B 1 372 ? 13.758 32.844 16.766 1 89.56 372 GLU B CA 1
ATOM 7744 C C . GLU B 1 372 ? 13.039 32.781 15.43 1 89.56 372 GLU B C 1
ATOM 7746 O O . GLU B 1 372 ? 11.977 33.375 15.258 1 89.56 372 GLU B O 1
ATOM 7751 N N . PRO B 1 373 ? 13.703 32.094 14.508 1 88.69 373 PRO B N 1
ATOM 7752 C CA . PRO B 1 373 ? 13.031 32 13.211 1 88.69 373 PRO B CA 1
ATOM 7753 C C . PRO B 1 373 ? 11.641 31.359 13.32 1 88.69 373 PRO B C 1
ATOM 7755 O O . PRO B 1 373 ? 11.461 30.391 14.055 1 88.69 373 PRO B O 1
ATOM 7758 N N . GLU B 1 374 ? 10.648 31.859 12.586 1 89.38 374 GLU B N 1
ATOM 7759 C CA . GLU B 1 374 ? 9.242 31.469 12.68 1 89.38 374 GLU B CA 1
ATOM 7760 C C . GLU B 1 374 ? 9.062 29.984 12.406 1 89.38 374 GLU B C 1
ATOM 7762 O O . GLU B 1 374 ? 8.273 29.312 13.086 1 89.38 374 GLU B O 1
ATOM 7767 N N . PRO B 1 375 ? 9.766 29.422 11.461 1 89.38 375 PRO B N 1
ATOM 7768 C CA . PRO B 1 375 ? 9.57 27.984 11.219 1 89.38 375 PRO B CA 1
ATOM 7769 C C . PRO B 1 375 ? 9.969 27.125 12.414 1 89.38 375 PRO B C 1
ATOM 7771 O O . PRO B 1 375 ? 9.383 26.062 12.641 1 89.38 375 PRO B O 1
ATOM 7774 N N . LEU B 1 376 ? 10.891 27.547 13.203 1 90.88 376 LEU B N 1
ATOM 7775 C CA . LEU B 1 376 ? 11.305 26.797 14.391 1 90.88 376 LEU B CA 1
ATOM 7776 C C . LEU B 1 376 ? 10.266 26.922 15.492 1 90.88 376 LEU B C 1
ATOM 7778 O O . LEU B 1 376 ? 10.031 25.953 16.234 1 90.88 376 LEU B O 1
ATOM 7782 N N . ILE B 1 377 ? 9.656 28.109 15.609 1 92.88 377 ILE B N 1
ATOM 7783 C CA . ILE B 1 377 ? 8.57 28.312 16.562 1 92.88 377 ILE B CA 1
ATOM 7784 C C . ILE B 1 377 ? 7.383 27.438 16.172 1 92.88 377 ILE B C 1
ATOM 7786 O O . ILE B 1 377 ? 6.777 26.781 17.031 1 92.88 377 ILE B O 1
ATOM 7790 N N . ARG B 1 378 ? 7.164 27.375 14.922 1 92.06 378 ARG B N 1
ATOM 7791 C CA . ARG B 1 378 ? 6.059 26.578 14.414 1 92.06 378 ARG B CA 1
ATOM 7792 C C . ARG B 1 378 ? 6.293 25.094 14.688 1 92.06 378 ARG B C 1
ATOM 7794 O O . ARG B 1 378 ? 5.348 24.344 14.961 1 92.06 378 ARG B O 1
ATOM 7801 N N . ARG B 1 379 ? 7.449 24.656 14.688 1 91.88 379 ARG B N 1
ATOM 7802 C CA . ARG B 1 379 ? 7.797 23.266 14.961 1 91.88 379 ARG B CA 1
ATOM 7803 C C . ARG B 1 379 ? 7.434 22.875 16.391 1 91.88 379 ARG B C 1
ATOM 7805 O O . ARG B 1 379 ? 6.824 21.828 16.625 1 91.88 379 ARG B O 1
ATOM 7812 N N . ARG B 1 380 ? 7.941 23.703 17.25 1 93.56 380 ARG B N 1
ATOM 7813 C CA . ARG B 1 380 ? 7.652 23.422 18.641 1 93.56 380 ARG B CA 1
ATOM 7814 C C . ARG B 1 380 ? 6.152 23.453 18.922 1 93.56 380 ARG B C 1
ATOM 7816 O O . ARG B 1 380 ? 5.629 22.609 19.656 1 93.56 380 ARG B O 1
ATOM 7823 N N . PHE B 1 381 ? 5.504 24.406 18.297 1 95.5 381 PHE B N 1
ATOM 7824 C CA . PHE B 1 381 ? 4.062 24.547 18.469 1 95.5 381 PHE B CA 1
ATOM 7825 C C . PHE B 1 381 ? 3.33 23.312 17.922 1 95.5 381 PHE B C 1
ATOM 7827 O O . PHE B 1 381 ? 2.393 22.812 18.547 1 95.5 381 PHE B O 1
ATOM 7834 N N . ALA B 1 382 ? 3.725 22.859 16.719 1 95.69 382 ALA B N 1
ATOM 7835 C CA . ALA B 1 382 ? 3.115 21.688 16.094 1 95.69 382 ALA B CA 1
ATOM 7836 C C . ALA B 1 382 ? 3.24 20.469 17 1 95.69 382 ALA B C 1
ATOM 7838 O O . ALA B 1 382 ? 2.297 19.672 17.125 1 95.69 382 ALA B O 1
ATOM 7839 N N . ILE B 1 383 ? 4.383 20.281 17.594 1 97.44 383 ILE B N 1
ATOM 7840 C CA . ILE B 1 383 ? 4.605 19.172 18.5 1 97.44 383 ILE B CA 1
ATOM 7841 C C . ILE B 1 383 ? 3.619 19.234 19.672 1 97.44 383 ILE B C 1
ATOM 7843 O O . ILE B 1 383 ? 2.998 18.234 20.031 1 97.44 383 ILE B O 1
ATOM 7847 N N . TYR B 1 384 ? 3.482 20.438 20.172 1 97.94 384 TYR B N 1
ATOM 7848 C CA . TYR B 1 384 ? 2.59 20.672 21.297 1 97.94 384 TYR B CA 1
ATOM 7849 C C . TYR B 1 384 ? 1.156 20.281 20.953 1 97.94 384 TYR B C 1
ATOM 7851 O O . TYR B 1 384 ? 0.496 19.562 21.703 1 97.94 384 TYR B O 1
ATOM 7859 N N . ILE B 1 385 ? 0.709 20.734 19.828 1 97.81 385 ILE B N 1
ATOM 7860 C CA . ILE B 1 385 ? -0.657 20.469 19.406 1 97.81 385 ILE B CA 1
ATOM 7861 C C . ILE B 1 385 ? -0.839 18.969 19.172 1 97.81 385 ILE B C 1
ATOM 7863 O O . ILE B 1 385 ? -1.849 18.391 19.578 1 97.81 385 ILE B O 1
ATOM 7867 N N . ARG B 1 386 ? 0.108 18.359 18.516 1 97.56 386 ARG B N 1
ATOM 7868 C CA . ARG B 1 386 ? 0.014 16.938 18.203 1 97.56 386 ARG B CA 1
ATOM 7869 C C . ARG B 1 386 ? -0.112 16.109 19.484 1 97.56 386 ARG B C 1
ATOM 7871 O O . ARG B 1 386 ? -0.908 15.172 19.547 1 97.56 386 ARG B O 1
ATOM 7878 N N . LEU B 1 387 ? 0.66 16.375 20.469 1 98.12 387 LEU B N 1
ATOM 7879 C CA . LEU B 1 387 ? 0.616 15.641 21.734 1 98.12 387 LEU B CA 1
ATOM 7880 C C . LEU B 1 387 ? -0.739 15.797 22.406 1 98.12 387 LEU B C 1
ATOM 7882 O O . LEU B 1 387 ? -1.317 14.82 22.891 1 98.12 387 LEU B O 1
ATOM 7886 N N . ASN B 1 388 ? -1.241 17.031 22.422 1 97.5 388 ASN B N 1
ATOM 7887 C CA . ASN B 1 388 ? -2.555 17.266 23.016 1 97.5 388 ASN B CA 1
ATOM 7888 C C . ASN B 1 388 ? -3.646 16.5 22.266 1 97.5 388 ASN B C 1
ATOM 7890 O O . ASN B 1 388 ? -4.543 15.922 22.891 1 97.5 388 ASN B O 1
ATOM 7894 N N . LEU B 1 389 ? -3.51 16.5 20.969 1 96.12 389 LEU B N 1
ATOM 7895 C CA . LEU B 1 389 ? -4.52 15.82 20.172 1 96.12 389 LEU B CA 1
ATOM 7896 C C . LEU B 1 389 ? -4.465 14.312 20.391 1 96.12 389 LEU B C 1
ATOM 7898 O O . LEU B 1 389 ? -5.496 13.641 20.359 1 96.12 389 LEU B O 1
ATOM 7902 N N . LEU B 1 390 ? -3.297 13.773 20.531 1 96.81 390 LEU B N 1
ATOM 7903 C CA . LEU B 1 390 ? -3.189 12.352 20.844 1 96.81 390 LEU B CA 1
ATOM 7904 C C . LEU B 1 390 ? -3.893 12.023 22.156 1 96.81 390 LEU B C 1
ATOM 7906 O O . LEU B 1 390 ? -4.609 11.023 22.234 1 96.81 390 LEU B O 1
ATOM 7910 N N . ARG B 1 391 ? -3.668 12.859 23.125 1 95.62 391 ARG B N 1
ATOM 7911 C CA . ARG B 1 391 ? -4.293 12.648 24.422 1 95.62 391 ARG B CA 1
ATOM 7912 C C . ARG B 1 391 ? -5.812 12.734 24.328 1 95.62 391 ARG B C 1
ATOM 7914 O O . ARG B 1 391 ? -6.531 12.008 25.016 1 95.62 391 ARG B O 1
ATOM 7921 N N . LEU B 1 392 ? -6.293 13.578 23.469 1 93.44 392 LEU B N 1
ATOM 7922 C CA . LEU B 1 392 ? -7.727 13.68 23.234 1 93.44 392 LEU B CA 1
ATOM 7923 C C . LEU B 1 392 ? -8.25 12.445 22.5 1 93.44 392 LEU B C 1
ATOM 7925 O O . LEU B 1 392 ? -9.289 11.891 22.875 1 93.44 392 LEU B O 1
ATOM 7929 N N . THR B 1 393 ? -7.531 11.992 21.547 1 91.38 393 THR B N 1
ATOM 7930 C CA . THR B 1 393 ? -7.945 10.883 20.688 1 91.38 393 THR B CA 1
ATOM 7931 C C . THR B 1 393 ? -8.117 9.602 21.5 1 91.38 393 THR B C 1
ATOM 7933 O O . THR B 1 393 ? -9.047 8.828 21.266 1 91.38 393 THR B O 1
ATOM 7936 N N . ILE B 1 394 ? -7.223 9.352 22.422 1 90.81 394 ILE B N 1
ATOM 7937 C CA . ILE B 1 394 ? -7.281 8.094 23.156 1 90.81 394 ILE B CA 1
ATOM 7938 C C . ILE B 1 394 ? -8.461 8.125 24.125 1 90.81 394 ILE B C 1
ATOM 7940 O O . ILE B 1 394 ? -8.836 7.094 24.688 1 90.81 394 ILE B O 1
ATOM 7944 N N . ARG B 1 395 ? -9.086 9.344 24.328 1 85 395 ARG B N 1
ATOM 7945 C CA . ARG B 1 395 ? -10.188 9.477 25.266 1 85 395 ARG B CA 1
ATOM 7946 C C . ARG B 1 395 ? -11.523 9.602 24.531 1 85 395 ARG B C 1
ATOM 7948 O O . ARG B 1 395 ? -12.562 9.812 25.172 1 85 395 ARG B O 1
ATOM 7955 N N . GLN B 1 396 ? -11.578 9.703 23.141 1 68.69 396 GLN B N 1
ATOM 7956 C CA . GLN B 1 396 ? -12.727 10.078 22.328 1 68.69 396 GLN B CA 1
ATOM 7957 C C . GLN B 1 396 ? -13.852 9.055 22.453 1 68.69 396 GLN B C 1
ATOM 7959 O O . GLN B 1 396 ? -15.008 9.344 22.141 1 68.69 396 GLN B O 1
ATOM 7964 N N . ASN B 1 397 ? -13.641 7.809 22.719 1 55.41 397 ASN B N 1
ATOM 7965 C CA . ASN B 1 397 ? -14.625 6.793 22.344 1 55.41 397 ASN B CA 1
ATOM 7966 C C . ASN B 1 397 ? -15.93 6.973 23.125 1 55.41 397 ASN B C 1
ATOM 7968 O O . ASN B 1 397 ? -15.914 7.168 24.328 1 55.41 397 ASN B O 1
ATOM 7972 N N . PRO B 1 398 ? -16.984 7.465 22.375 1 49.59 398 PRO B N 1
ATOM 7973 C CA . PRO B 1 398 ? -18.266 7.254 23.062 1 49.59 398 PRO B CA 1
ATOM 7974 C C . PRO B 1 398 ? -18.25 6.004 23.938 1 49.59 398 PRO B C 1
ATOM 7976 O O . PRO B 1 398 ? -19.141 5.836 24.781 1 49.59 398 PRO B O 1
ATOM 7979 N N . ILE B 1 399 ? -17.391 5.168 23.359 1 48.47 399 ILE B N 1
ATOM 7980 C CA . ILE B 1 399 ? -17.406 3.908 24.094 1 48.47 399 ILE B CA 1
ATOM 7981 C C . ILE B 1 399 ? -17.031 4.16 25.562 1 48.47 399 ILE B C 1
ATOM 7983 O O . ILE B 1 399 ? -17.234 3.301 26.422 1 48.47 399 ILE B O 1
ATOM 7987 N N . GLN B 1 400 ? -16.266 5.25 25.547 1 50.62 400 GLN B N 1
ATOM 7988 C CA . GLN B 1 400 ? -15.969 5.422 26.969 1 50.62 400 GLN B CA 1
ATOM 7989 C C . GLN B 1 400 ? -17.203 5.855 27.734 1 50.62 400 GLN B C 1
ATOM 7991 O O . GLN B 1 400 ? -17.594 7.027 27.703 1 50.62 400 GLN B O 1
ATOM 7996 N N . LYS B 1 401 ? -18.172 5.227 27.484 1 52.69 401 LYS B N 1
ATOM 7997 C CA . LYS B 1 401 ? -19.469 5.367 28.141 1 52.69 401 LYS B CA 1
ATOM 7998 C C . LYS B 1 401 ? -19.312 5.863 29.578 1 52.69 401 LYS B C 1
ATOM 8000 O O . LYS B 1 401 ? -20.297 6.129 30.266 1 52.69 401 LYS B O 1
ATOM 8005 N N . ARG B 1 402 ? -18.094 5.711 30 1 53.66 402 ARG B N 1
ATOM 8006 C CA . ARG B 1 402 ? -18.141 6.059 31.406 1 53.66 402 ARG B CA 1
ATOM 8007 C C . ARG B 1 402 ? -18.297 7.562 31.594 1 53.66 402 ARG B C 1
ATOM 8009 O O . ARG B 1 402 ? -17.531 8.352 31.031 1 53.66 402 ARG B O 1
ATOM 8016 N N . LYS B 1 403 ? -19.484 7.914 31.844 1 54.53 403 LYS B N 1
ATOM 8017 C CA . LYS B 1 403 ? -19.781 9.25 32.344 1 54.53 403 LYS B CA 1
ATOM 8018 C C . LYS B 1 403 ? -18.812 9.672 33.438 1 54.53 403 LYS B C 1
ATOM 8020 O O . LYS B 1 403 ? -19.141 9.602 34.625 1 54.53 403 LYS B O 1
ATOM 8025 N N . ASP B 1 404 ? -17.469 9.531 33.031 1 62.69 404 ASP B N 1
ATOM 8026 C CA . ASP B 1 404 ? -16.484 9.938 34.031 1 62.69 404 ASP B CA 1
ATOM 8027 C C . ASP B 1 404 ? -16.203 11.438 33.938 1 62.69 404 ASP B C 1
ATOM 8029 O O . ASP B 1 404 ? -15.695 11.922 32.906 1 62.69 404 ASP B O 1
ATOM 8033 N N . THR B 1 405 ? -16.5 12.125 34.938 1 67.62 405 THR B N 1
ATOM 8034 C CA . THR B 1 405 ? -16.344 13.57 35.062 1 67.62 405 THR B CA 1
ATOM 8035 C C . THR B 1 405 ? -14.891 13.977 34.938 1 67.62 405 THR B C 1
ATOM 8037 O O . THR B 1 405 ? -14.578 15.023 34.375 1 67.62 405 THR B O 1
ATOM 8040 N N . ARG B 1 406 ? -13.977 13.094 35.375 1 76.44 406 ARG B N 1
ATOM 8041 C CA . ARG B 1 406 ? -12.57 13.469 35.312 1 76.44 406 ARG B CA 1
ATOM 8042 C C . ARG B 1 406 ? -12.062 13.461 33.875 1 76.44 406 ARG B C 1
ATOM 8044 O O . ARG B 1 406 ? -11.297 14.352 33.469 1 76.44 406 ARG B O 1
ATOM 8051 N N . CYS B 1 407 ? -12.5 12.539 33.125 1 80.88 407 CYS B N 1
ATOM 8052 C CA . CYS B 1 407 ? -12.102 12.43 31.719 1 80.88 407 CYS B CA 1
ATOM 8053 C C . CYS B 1 407 ? -12.625 13.609 30.906 1 80.88 407 CYS B C 1
ATOM 8055 O O . CYS B 1 407 ? -11.898 14.172 30.094 1 80.88 407 CYS B O 1
ATOM 8057 N N . SER B 1 408 ? -13.781 13.945 31.203 1 83 408 SER B N 1
ATOM 8058 C CA . SER B 1 408 ? -14.375 15.07 30.5 1 83 408 SER B CA 1
ATOM 8059 C C . SER B 1 408 ? -13.641 16.375 30.812 1 83 408 SER B C 1
ATOM 8061 O O . SER B 1 408 ? -13.43 17.203 29.922 1 83 408 SER B O 1
ATOM 8063 N N . ARG B 1 409 ? -13.266 16.516 32.094 1 86.62 409 ARG B N 1
ATOM 8064 C CA . ARG B 1 409 ? -12.547 17.719 32.5 1 86.62 409 ARG B CA 1
ATOM 8065 C C . ARG B 1 409 ? -11.211 17.828 31.781 1 86.62 409 ARG B C 1
ATOM 8067 O O . ARG B 1 409 ? -10.812 18.922 31.359 1 86.62 409 ARG B O 1
ATOM 8074 N N . LEU B 1 410 ? -10.555 16.734 31.703 1 90.19 410 LEU B N 1
ATOM 8075 C CA . LEU B 1 410 ? -9.258 16.734 31.031 1 90.19 410 LEU B CA 1
ATOM 8076 C C . LEU B 1 410 ? -9.414 17.031 29.547 1 90.19 410 LEU B C 1
ATOM 8078 O O . LEU B 1 410 ? -8.602 17.766 28.969 1 90.19 410 LEU B O 1
ATOM 8082 N N . CYS B 1 411 ? -10.43 16.469 28.938 1 91.06 411 CYS B N 1
ATOM 8083 C CA . CYS B 1 411 ? -10.688 16.719 27.516 1 91.06 411 CYS B CA 1
ATOM 8084 C C . CYS B 1 411 ? -10.969 18.203 27.266 1 91.06 411 CYS B C 1
ATOM 8086 O O . CYS B 1 411 ? -10.461 18.781 26.312 1 91.06 411 CYS B O 1
ATOM 8088 N N . ILE B 1 412 ? -11.742 18.812 28.141 1 92 412 ILE B N 1
ATOM 8089 C CA . ILE B 1 412 ? -12.07 20.219 28.016 1 92 412 ILE B CA 1
ATOM 8090 C C . ILE B 1 412 ? -10.805 21.062 28.172 1 92 412 ILE B C 1
ATOM 8092 O O . ILE B 1 412 ? -10.555 21.969 27.375 1 92 412 ILE B O 1
ATOM 8096 N N . SER B 1 413 ? -10.039 20.719 29.188 1 94.12 413 SER B N 1
ATOM 8097 C CA . SER B 1 413 ? -8.82 21.484 29.453 1 94.12 413 SER B CA 1
ATOM 8098 C C . SER B 1 413 ? -7.852 21.391 28.281 1 94.12 413 SER B C 1
ATOM 8100 O O . SER B 1 413 ? -7.301 22.406 27.844 1 94.12 413 SER B O 1
ATOM 8102 N N . LEU B 1 414 ? -7.672 20.188 27.781 1 96 414 LEU B N 1
ATOM 8103 C CA . LEU B 1 414 ? -6.746 19.984 26.672 1 96 414 LEU B CA 1
ATOM 8104 C C . LEU B 1 414 ? -7.215 20.734 25.422 1 96 414 LEU B C 1
ATOM 8106 O O . LEU B 1 414 ? -6.414 21.375 24.75 1 96 414 LEU B O 1
ATOM 8110 N N . ALA B 1 415 ? -8.445 20.625 25.109 1 96.38 415 ALA B N 1
ATOM 8111 C CA . ALA B 1 415 ? -9.008 21.312 23.953 1 96.38 415 ALA B CA 1
ATOM 8112 C C . ALA B 1 415 ? -8.891 22.828 24.094 1 96.38 415 ALA B C 1
ATOM 8114 O O . ALA B 1 415 ? -8.477 23.516 23.172 1 96.38 415 ALA B O 1
ATOM 8115 N N . ALA B 1 416 ? -9.266 23.297 25.281 1 96.62 416 ALA B N 1
ATOM 8116 C CA . ALA B 1 416 ? -9.211 24.734 25.531 1 96.62 416 ALA B CA 1
ATOM 8117 C C . ALA B 1 416 ? -7.785 25.266 25.422 1 96.62 416 ALA B C 1
ATOM 8119 O O . ALA B 1 416 ? -7.551 26.312 24.844 1 96.62 416 ALA B O 1
ATOM 8120 N N . GLU B 1 417 ? -6.871 24.531 26.016 1 97.44 417 GLU B N 1
ATOM 8121 C CA . GLU B 1 417 ? -5.473 24.938 25.969 1 97.44 417 GLU B CA 1
ATOM 8122 C C . GLU B 1 417 ? -4.969 24.984 24.531 1 97.44 417 GLU B C 1
ATOM 8124 O O . GLU B 1 417 ? -4.188 25.859 24.156 1 97.44 417 GLU B O 1
ATOM 8129 N N . THR B 1 418 ? -5.359 24.047 23.766 1 98.12 418 THR B N 1
ATOM 8130 C CA . THR B 1 418 ? -4.953 24 22.359 1 98.12 418 THR B CA 1
ATOM 8131 C C . THR B 1 418 ? -5.539 25.172 21.578 1 98.12 418 THR B C 1
ATOM 8133 O O . THR B 1 418 ? -4.836 25.812 20.797 1 98.12 418 THR B O 1
ATOM 8136 N N . VAL B 1 419 ? -6.785 25.422 21.797 1 98.06 419 VAL B N 1
ATOM 8137 C CA . VAL B 1 419 ? -7.461 26.531 21.109 1 98.06 419 VAL B CA 1
ATOM 8138 C C . VAL B 1 419 ? -6.82 27.859 21.5 1 98.06 419 VAL B C 1
ATOM 8140 O O . VAL B 1 419 ? -6.539 28.688 20.641 1 98.06 419 VAL B O 1
ATOM 8143 N N . ASP B 1 420 ? -6.598 28 22.766 1 97.56 420 ASP B N 1
ATOM 8144 C CA . ASP B 1 420 ? -5.973 29.219 23.266 1 97.56 420 ASP B CA 1
ATOM 8145 C C . ASP B 1 420 ? -4.582 29.422 22.672 1 97.56 420 ASP B C 1
ATOM 8147 O O . ASP B 1 420 ? -4.195 30.531 22.328 1 97.56 420 ASP B O 1
ATOM 8151 N N . ALA B 1 421 ? -3.865 28.344 22.594 1 97.62 421 ALA B N 1
ATOM 8152 C CA . ALA B 1 421 ? -2.52 28.422 22.031 1 97.62 421 ALA B CA 1
ATOM 8153 C C . ALA B 1 421 ? -2.562 28.797 20.562 1 97.62 421 ALA B C 1
ATOM 8155 O O . ALA B 1 421 ? -1.729 29.578 20.094 1 97.62 421 ALA B O 1
ATOM 8156 N N . ILE B 1 422 ? -3.473 28.219 19.797 1 97.31 422 ILE B N 1
ATOM 8157 C CA . ILE B 1 422 ? -3.617 28.562 18.391 1 97.31 422 ILE B CA 1
ATOM 8158 C C . ILE B 1 422 ? -4.008 30.031 18.25 1 97.31 422 ILE B C 1
ATOM 8160 O O . ILE B 1 422 ? -3.5 30.734 17.375 1 97.31 422 ILE B O 1
ATOM 8164 N N . ALA B 1 423 ? -4.914 30.5 19.109 1 96.25 423 ALA B N 1
ATOM 8165 C CA . ALA B 1 423 ? -5.32 31.906 19.109 1 96.25 423 ALA B CA 1
ATOM 8166 C C . ALA B 1 423 ? -4.129 32.812 19.375 1 96.25 423 ALA B C 1
ATOM 8168 O O . ALA B 1 423 ? -3.945 33.812 18.688 1 96.25 423 ALA B O 1
ATOM 8169 N N . ALA B 1 424 ? -3.355 32.469 20.375 1 95.94 424 ALA B N 1
ATOM 8170 C CA . ALA B 1 424 ? -2.176 33.25 20.703 1 95.94 424 ALA B CA 1
ATOM 8171 C C . ALA B 1 424 ? -1.192 33.312 19.547 1 95.94 424 ALA B C 1
ATOM 8173 O O . ALA B 1 424 ? -0.634 34.375 19.234 1 95.94 424 ALA B O 1
ATOM 8174 N N . PHE B 1 425 ? -0.946 32.188 18.938 1 95.06 425 PHE B N 1
ATOM 8175 C CA . PHE B 1 425 ? -0.044 32.125 17.797 1 95.06 425 PHE B CA 1
ATOM 8176 C C . PHE B 1 425 ? -0.558 32.969 16.641 1 95.06 425 PHE B C 1
ATOM 8178 O O . PHE B 1 425 ? 0.218 33.656 15.984 1 95.06 425 PHE B O 1
ATOM 8185 N N . THR B 1 426 ? -1.832 32.875 16.359 1 93.38 426 THR B N 1
ATOM 8186 C CA . THR B 1 426 ? -2.463 33.625 15.273 1 93.38 426 THR B CA 1
ATOM 8187 C C . THR B 1 426 ? -2.318 35.125 15.492 1 93.38 426 THR B C 1
ATOM 8189 O O . THR B 1 426 ? -2.102 35.875 14.539 1 93.38 426 THR B O 1
ATOM 8192 N N . ASP B 1 427 ? -2.41 35.531 16.656 1 91.5 427 ASP B N 1
ATOM 8193 C CA . ASP B 1 427 ? -2.328 36.938 17 1 91.5 427 ASP B CA 1
ATOM 8194 C C . ASP B 1 427 ? -0.895 37.469 16.875 1 91.5 427 ASP B C 1
ATOM 8196 O O . ASP B 1 427 ? -0.672 38.625 16.531 1 91.5 427 ASP B O 1
ATOM 8200 N N . SER B 1 428 ? 0.019 36.594 17.156 1 89.62 428 SER B N 1
ATOM 8201 C CA . SER B 1 428 ? 1.404 37.031 17.281 1 89.62 428 SER B CA 1
ATOM 8202 C C . SER B 1 428 ? 2.172 36.844 15.977 1 89.62 428 SER B C 1
ATOM 8204 O O . SER B 1 428 ? 3.141 37.562 15.703 1 89.62 428 SER B O 1
ATOM 8206 N N . CYS B 1 429 ? 1.78 35.812 15.258 1 83.31 429 CYS B N 1
ATOM 8207 C CA . CYS B 1 429 ? 2.559 35.5 14.07 1 83.31 429 CYS B CA 1
ATOM 8208 C C . CYS B 1 429 ? 1.901 36.062 12.82 1 83.31 429 CYS B C 1
ATOM 8210 O O . CYS B 1 429 ? 0.674 36.125 12.727 1 83.31 429 CYS B O 1
ATOM 8212 N N . PRO B 1 430 ? 2.766 36.469 11.945 1 73.19 430 PRO B N 1
ATOM 8213 C CA . PRO B 1 430 ? 2.297 37.219 10.773 1 73.19 430 PRO B CA 1
ATOM 8214 C C . PRO B 1 430 ? 1.448 36.375 9.828 1 73.19 430 PRO B C 1
ATOM 8216 O O . PRO B 1 430 ? 0.534 36.906 9.188 1 73.19 430 PRO B O 1
ATOM 8219 N N . SER B 1 431 ? 1.857 35.188 9.562 1 80.81 431 SER B N 1
ATOM 8220 C CA . SER B 1 431 ? 1.092 34.406 8.594 1 80.81 431 SER B CA 1
ATOM 8221 C C . SER B 1 431 ? 0.762 33 9.133 1 80.81 431 SER B C 1
ATOM 8223 O O . SER B 1 431 ? 1.62 32.344 9.727 1 80.81 431 SER B O 1
ATOM 8225 N N . ILE B 1 432 ? -0.499 32.656 8.914 1 83.62 432 ILE B N 1
ATOM 8226 C CA . ILE B 1 432 ? -0.952 31.344 9.375 1 83.62 432 ILE B CA 1
ATOM 8227 C C . ILE B 1 432 ? -0.999 30.375 8.195 1 83.62 432 ILE B C 1
ATOM 8229 O O . ILE B 1 432 ? -1.268 29.188 8.375 1 83.62 432 ILE B O 1
ATOM 8233 N N . ILE B 1 433 ? -0.627 30.766 7.059 1 83.31 433 ILE B N 1
ATOM 8234 C CA . ILE B 1 433 ? -0.836 30.031 5.82 1 83.31 433 ILE B CA 1
ATOM 8235 C C . ILE B 1 433 ? -0.068 28.703 5.871 1 83.31 433 ILE B C 1
ATOM 8237 O O . ILE B 1 433 ? -0.625 27.641 5.586 1 83.31 433 ILE B O 1
ATOM 8241 N N . PRO B 1 434 ? 1.104 28.734 6.371 1 82.06 434 PRO B N 1
ATOM 8242 C CA . PRO B 1 434 ? 1.84 27.469 6.395 1 82.06 434 PRO B CA 1
ATOM 8243 C C . PRO B 1 434 ? 1.23 26.453 7.355 1 82.06 434 PRO B C 1
ATOM 8245 O O . PRO B 1 434 ? 1.496 25.25 7.238 1 82.06 434 PRO B O 1
ATOM 8248 N N . CYS B 1 435 ? 0.41 26.922 8.25 1 85.62 435 CYS B N 1
ATOM 8249 C CA . CYS B 1 435 ? -0.182 26.031 9.25 1 85.62 435 CYS B CA 1
ATOM 8250 C C . CYS B 1 435 ? -1.676 25.859 9.008 1 85.62 435 CYS B C 1
ATOM 8252 O O . CYS B 1 435 ? -2.387 25.312 9.852 1 85.62 435 CYS B O 1
ATOM 8254 N N . GLY B 1 436 ? -2.111 26.344 7.906 1 85.31 436 GLY B N 1
ATOM 8255 C CA . GLY B 1 436 ? -3.541 26.438 7.664 1 85.31 436 GLY B CA 1
ATOM 8256 C C . GLY B 1 436 ? -4.258 25.109 7.801 1 85.31 436 GLY B C 1
ATOM 8257 O O . GLY B 1 436 ? -5.195 24.969 8.594 1 85.31 436 GLY B O 1
ATOM 8258 N N . PHE B 1 437 ? -3.807 24.125 7.145 1 86.06 437 PHE B N 1
ATOM 8259 C CA . PHE B 1 437 ? -4.445 22.828 7.195 1 86.06 437 PHE B CA 1
ATOM 8260 C C . PHE B 1 437 ? -4.367 22.234 8.602 1 86.06 437 PHE B C 1
ATOM 8262 O O . PHE B 1 437 ? -5.371 21.766 9.141 1 86.06 437 PHE B O 1
ATOM 8269 N N . PHE B 1 438 ? -3.25 22.328 9.164 1 91.12 438 PHE B N 1
ATOM 8270 C CA . PHE B 1 438 ? -2.998 21.734 10.469 1 91.12 438 PHE B CA 1
ATOM 8271 C C . PHE B 1 438 ? -3.844 22.406 11.539 1 91.12 438 PHE B C 1
ATOM 8273 O O . PHE B 1 438 ? -4.477 21.719 12.352 1 91.12 438 PHE B O 1
ATOM 8280 N N . PHE B 1 439 ? -3.902 23.734 11.531 1 94.44 439 PHE B N 1
ATOM 8281 C CA . PHE B 1 439 ? -4.66 24.469 12.539 1 94.44 439 PHE B CA 1
ATOM 8282 C C . PHE B 1 439 ? -6.156 24.234 12.359 1 94.44 439 PHE B C 1
ATOM 8284 O O . PHE B 1 439 ? -6.887 24.062 13.336 1 94.44 439 PHE B O 1
ATOM 8291 N N . SER B 1 440 ? -6.562 24.188 11.109 1 94.56 440 SER B N 1
ATOM 8292 C CA . SER B 1 440 ? -7.988 24 10.852 1 94.56 440 SER B CA 1
ATOM 8293 C C . SER B 1 440 ? -8.461 22.641 11.336 1 94.56 440 SER B C 1
ATOM 8295 O O . SER B 1 440 ? -9.516 22.531 11.969 1 94.56 440 SER B O 1
ATOM 8297 N N . THR B 1 441 ? -7.672 21.641 11.031 1 94.56 441 THR B N 1
ATOM 8298 C CA . THR B 1 441 ? -8.047 20.297 11.453 1 94.56 441 THR B CA 1
ATOM 8299 C C . THR B 1 441 ? -7.949 20.156 12.969 1 94.56 441 THR B C 1
ATOM 8301 O O . THR B 1 441 ? -8.781 19.484 13.586 1 94.56 441 THR B O 1
ATOM 8304 N N . ALA B 1 442 ? -6.961 20.75 13.555 1 96.38 442 ALA B N 1
ATOM 8305 C CA . ALA B 1 442 ? -6.809 20.703 15.008 1 96.38 442 ALA B CA 1
ATOM 8306 C C . ALA B 1 442 ? -7.988 21.375 15.703 1 96.38 442 ALA B C 1
ATOM 8308 O O . ALA B 1 442 ? -8.508 20.844 16.688 1 96.38 442 ALA B O 1
ATOM 8309 N N . LEU B 1 443 ? -8.383 22.5 15.188 1 96.94 443 LEU B N 1
ATOM 8310 C CA . LEU B 1 443 ? -9.508 23.234 15.766 1 96.94 443 LEU B CA 1
ATOM 8311 C C . LEU B 1 443 ? -10.789 22.406 15.672 1 96.94 443 LEU B C 1
ATOM 8313 O O . LEU B 1 443 ? -11.555 22.328 16.641 1 96.94 443 LEU B O 1
ATOM 8317 N N . LEU B 1 444 ? -10.938 21.781 14.578 1 94.62 444 LEU B N 1
ATOM 8318 C CA . LEU B 1 444 ? -12.133 20.969 14.391 1 94.62 444 LEU B CA 1
ATOM 8319 C C . LEU B 1 444 ? -12.133 19.781 15.359 1 94.62 444 LEU B C 1
ATOM 8321 O O . LEU B 1 444 ? -13.18 19.422 15.898 1 94.62 444 LEU B O 1
ATOM 8325 N N . GLU B 1 445 ? -11.039 19.172 15.523 1 93.94 445 GLU B N 1
ATOM 8326 C CA . GLU B 1 445 ? -10.93 18.078 16.469 1 93.94 445 GLU B CA 1
ATOM 8327 C C . GLU B 1 445 ? -11.242 18.547 17.891 1 93.94 445 GLU B C 1
ATOM 8329 O O . GLU B 1 445 ? -11.898 17.844 18.656 1 93.94 445 GLU B O 1
ATOM 8334 N N . CYS B 1 446 ? -10.758 19.703 18.219 1 95.19 446 CYS B N 1
ATOM 8335 C CA . CYS B 1 446 ? -11.055 20.266 19.531 1 95.19 446 CYS B CA 1
ATOM 8336 C C . CYS B 1 446 ? -12.547 20.531 19.688 1 95.19 446 CYS B C 1
ATOM 8338 O O . CYS B 1 446 ? -13.133 20.234 20.719 1 95.19 446 CYS B O 1
ATOM 8340 N N . ILE B 1 447 ? -13.117 21.047 18.641 1 92.56 447 ILE B N 1
ATOM 8341 C CA . ILE B 1 447 ? -14.547 21.328 18.672 1 92.56 447 ILE B CA 1
ATOM 8342 C C . ILE B 1 447 ? -15.328 20.047 18.906 1 92.56 447 ILE B C 1
ATOM 8344 O O . ILE B 1 447 ? -16.281 20.031 19.703 1 92.56 447 ILE B O 1
ATOM 8348 N N . TYR B 1 448 ? -14.969 19.016 18.312 1 90.31 448 TYR B N 1
ATOM 8349 C CA . TYR B 1 448 ? -15.594 17.703 18.5 1 90.31 448 TYR B CA 1
ATOM 8350 C C . TYR B 1 448 ? -15.594 17.312 19.969 1 90.31 448 TYR B C 1
ATOM 8352 O O . TYR B 1 448 ? -16.641 16.953 20.516 1 90.31 448 TYR B O 1
ATOM 8360 N N . HIS B 1 449 ? -14.477 17.438 20.578 1 89.12 449 HIS B N 1
ATOM 8361 C CA . HIS B 1 449 ? -14.344 17.031 21.969 1 89.12 449 HIS B CA 1
ATOM 8362 C C . HIS B 1 449 ? -15.094 17.969 22.906 1 89.12 449 HIS B C 1
ATOM 8364 O O . HIS B 1 449 ? -15.633 17.547 23.922 1 89.12 449 HIS B O 1
ATOM 8370 N N . LEU B 1 450 ? -15.078 19.219 22.547 1 89.69 450 LEU B N 1
ATOM 8371 C CA . LEU B 1 450 ? -15.797 20.188 23.359 1 89.69 450 LEU B CA 1
ATOM 8372 C C . LEU B 1 450 ? -17.297 19.938 23.312 1 89.69 450 LEU B C 1
ATOM 8374 O O . LEU B 1 450 ? -17.969 20 24.344 1 89.69 450 LEU B O 1
ATOM 8378 N N . ILE B 1 451 ? -17.766 19.594 22.156 1 84.94 451 ILE B N 1
ATOM 8379 C CA . ILE B 1 451 ? -19.188 19.328 22 1 84.94 451 ILE B CA 1
ATOM 8380 C C . ILE B 1 451 ? -19.562 18.062 22.781 1 84.94 451 ILE B C 1
ATOM 8382 O O . ILE B 1 451 ? -20.578 18.031 23.484 1 84.94 451 ILE B O 1
ATOM 8386 N N . LEU B 1 452 ? -18.734 17.078 22.688 1 82.19 452 LEU B N 1
ATOM 8387 C CA . LEU B 1 452 ? -19 15.836 23.406 1 82.19 452 LEU B CA 1
ATOM 8388 C C . LEU B 1 452 ? -18.984 16.062 24.922 1 82.19 452 LEU B C 1
ATOM 8390 O O . LEU B 1 452 ? -19.812 15.492 25.641 1 82.19 452 LEU B O 1
ATOM 8394 N N . ALA B 1 453 ? -18.109 16.859 25.328 1 79.88 453 ALA B N 1
ATOM 8395 C CA . ALA B 1 453 ? -18 17.141 26.766 1 79.88 453 ALA B CA 1
ATOM 8396 C C . ALA B 1 453 ? -19.188 17.938 27.266 1 79.88 453 ALA B C 1
ATOM 8398 O O . ALA B 1 453 ? -19.641 17.75 28.406 1 79.88 453 ALA B O 1
ATOM 8399 N N . MET B 1 454 ? -19.688 18.781 26.453 1 76.88 454 MET B N 1
ATOM 8400 C CA . MET B 1 454 ? -20.859 19.578 26.812 1 76.88 454 MET B CA 1
ATOM 8401 C C . MET B 1 454 ? -22.078 18.703 27.016 1 76.88 454 MET B C 1
ATOM 8403 O O . MET B 1 454 ? -22.922 18.984 27.859 1 76.88 454 MET B O 1
ATOM 8407 N N . ARG B 1 455 ? -22.047 17.656 26.328 1 72.44 455 ARG B N 1
ATOM 8408 C CA . ARG B 1 455 ? -23.172 16.734 26.422 1 72.44 455 ARG B CA 1
ATOM 8409 C C . ARG B 1 455 ? -23.062 15.859 27.656 1 72.44 455 ARG B C 1
ATOM 8411 O O . ARG B 1 455 ? -24.078 15.461 28.234 1 72.44 455 ARG B O 1
ATOM 8418 N N . ALA B 1 456 ? -21.828 15.477 27.984 1 71.31 456 ALA B N 1
ATOM 8419 C CA . ALA B 1 456 ? -21.609 14.602 29.141 1 71.31 456 ALA B CA 1
ATOM 8420 C C . ALA B 1 456 ? -21.781 15.367 30.438 1 71.31 456 ALA B C 1
ATOM 8422 O O . ALA B 1 456 ? -21.609 14.805 31.531 1 71.31 456 ALA B O 1
ATOM 8423 N N . THR B 1 457 ? -22.844 16.031 30.609 1 65.88 457 THR B N 1
ATOM 8424 C CA . THR B 1 457 ? -23.297 16.859 31.719 1 65.88 457 THR B CA 1
ATOM 8425 C C . THR B 1 457 ? -22.125 17.266 32.594 1 65.88 457 THR B C 1
ATOM 8427 O O . THR B 1 457 ? -21.938 16.734 33.688 1 65.88 457 THR B O 1
ATOM 8430 N N . PRO B 1 458 ? -21.25 18.141 32 1 65.88 458 PRO B N 1
ATOM 8431 C CA . PRO B 1 458 ? -20.188 18.688 32.844 1 65.88 458 PRO B CA 1
ATOM 8432 C C . PRO B 1 458 ? -20.703 19.719 33.875 1 65.88 458 PRO B C 1
ATOM 8434 O O . PRO B 1 458 ? -21.844 20.172 33.75 1 65.88 458 PRO B O 1
ATOM 8437 N N . THR B 1 459 ? -20.078 19.938 34.938 1 78.25 459 THR B N 1
ATOM 8438 C CA . THR B 1 459 ? -20.406 21 35.875 1 78.25 459 THR B CA 1
ATOM 8439 C C . THR B 1 459 ? -20.641 22.312 35.156 1 78.25 459 THR B C 1
ATOM 8441 O O . THR B 1 459 ? -20.25 22.469 34 1 78.25 459 THR B O 1
ATOM 8444 N N . HIS B 1 460 ? -21.453 23.078 35.75 1 79.25 460 HIS B N 1
ATOM 8445 C CA . HIS B 1 460 ? -21.766 24.375 35.156 1 79.25 460 HIS B CA 1
ATOM 8446 C C . HIS B 1 460 ? -20.5 25.125 34.75 1 79.25 460 HIS B C 1
ATOM 8448 O O . HIS B 1 460 ? -20.453 25.75 33.688 1 79.25 460 HIS B O 1
ATOM 8454 N N . GLU B 1 461 ? -19.484 25.078 35.562 1 81.88 461 GLU B N 1
ATOM 8455 C CA . GLU B 1 461 ? -18.219 25.75 35.281 1 81.88 461 GLU B CA 1
ATOM 8456 C C . GLU B 1 461 ? -17.562 25.172 34.031 1 81.88 461 GLU B C 1
ATOM 8458 O O . GLU B 1 461 ? -17.062 25.922 33.188 1 81.88 461 GLU B O 1
ATOM 8463 N N . GLN B 1 462 ? -17.672 23.922 34 1 83.94 462 GLN B N 1
ATOM 8464 C CA . GLN B 1 462 ? -17.047 23.25 32.844 1 83.94 462 GLN B CA 1
ATOM 8465 C C . GLN B 1 462 ? -17.797 23.516 31.562 1 83.94 462 GLN B C 1
ATOM 8467 O O . GLN B 1 462 ? -17.203 23.625 30.5 1 83.94 462 GLN B O 1
ATOM 8472 N N . ARG B 1 463 ? -18.969 23.609 31.703 1 82.75 463 ARG B N 1
ATOM 8473 C CA . ARG B 1 463 ? -19.797 23.922 30.562 1 82.75 463 ARG B CA 1
ATOM 8474 C C . ARG B 1 463 ? -19.484 25.312 30.016 1 82.75 463 ARG B C 1
ATOM 8476 O O . ARG B 1 463 ? -19.422 25.516 28.797 1 82.75 463 ARG B O 1
ATOM 8483 N N . GLU B 1 464 ? -19.297 26.25 30.938 1 85.06 464 GLU B N 1
ATOM 8484 C CA . GLU B 1 464 ? -18.984 27.625 30.516 1 85.06 464 GLU B CA 1
ATOM 8485 C C . GLU B 1 464 ? -17.641 27.672 29.781 1 85.06 464 GLU B C 1
ATOM 8487 O O . GLU B 1 464 ? -17.516 28.359 28.766 1 85.06 464 GLU B O 1
ATOM 8492 N N . VAL B 1 465 ? -16.703 26.969 30.359 1 88.62 465 VAL B N 1
ATOM 8493 C CA . VAL B 1 465 ? -15.383 26.938 29.734 1 88.62 465 VAL B CA 1
ATOM 8494 C C . VAL B 1 465 ? -15.484 26.281 28.344 1 88.62 465 VAL B C 1
ATOM 8496 O O . VAL B 1 465 ? -14.859 26.75 27.391 1 88.62 465 VAL B O 1
ATOM 8499 N N . SER B 1 466 ? -16.25 25.25 28.281 1 88.44 466 SER B N 1
ATOM 8500 C CA . SER B 1 466 ? -16.422 24.531 27.031 1 88.44 466 SER B CA 1
ATOM 8501 C C . SER B 1 466 ? -17.078 25.422 25.969 1 88.44 466 SER B C 1
ATOM 8503 O O . SER B 1 466 ? -16.656 25.422 24.812 1 88.44 466 SER B O 1
ATOM 8505 N N . ILE B 1 467 ? -17.984 26.156 26.359 1 87.19 467 ILE B N 1
ATOM 8506 C CA . ILE B 1 467 ? -18.703 27.016 25.438 1 87.19 467 ILE B CA 1
ATOM 8507 C C . ILE B 1 467 ? -17.781 28.141 24.953 1 87.19 467 ILE B C 1
ATOM 8509 O O . ILE B 1 467 ? -17.719 28.438 23.75 1 87.19 467 ILE B O 1
ATOM 8513 N N . LYS B 1 468 ? -17.078 28.734 25.875 1 90.88 468 LYS B N 1
ATOM 8514 C CA . LYS B 1 468 ? -16.156 29.812 25.516 1 90.88 468 LYS B CA 1
ATOM 8515 C C . LYS B 1 468 ? -15.094 29.312 24.547 1 90.88 468 LYS B C 1
ATOM 8517 O O . LYS B 1 468 ? -14.781 30 23.562 1 90.88 468 LYS B O 1
ATOM 8522 N N . SER B 1 469 ? -14.547 28.203 24.844 1 94.38 469 SER B N 1
ATOM 8523 C CA . SER B 1 469 ? -13.516 27.641 23.984 1 94.38 469 SER B CA 1
ATOM 8524 C C . SER B 1 469 ? -14.07 27.266 22.625 1 94.38 469 SER B C 1
ATOM 8526 O O . SER B 1 469 ? -13.391 27.406 21.609 1 94.38 469 SER B O 1
ATOM 8528 N N . PHE B 1 470 ? -15.219 26.719 22.656 1 93.25 470 PHE B N 1
ATOM 8529 C CA . PHE B 1 470 ? -15.891 26.406 21.406 1 93.25 470 PHE B CA 1
ATOM 8530 C C . PHE B 1 470 ? -16.062 27.656 20.547 1 93.25 470 PHE B C 1
ATOM 8532 O O . PHE B 1 470 ? -15.781 27.641 19.359 1 93.25 470 PHE B O 1
ATOM 8539 N N . GLN B 1 471 ? -16.531 28.688 21.125 1 91.88 471 GLN B N 1
ATOM 8540 C CA . GLN B 1 471 ? -16.766 29.938 20.406 1 91.88 471 GLN B CA 1
ATOM 8541 C C . GLN B 1 471 ? -15.469 30.5 19.844 1 91.88 471 GLN B C 1
ATOM 8543 O O . GLN B 1 471 ? -15.438 30.969 18.703 1 91.88 471 GLN B O 1
ATOM 8548 N N . LEU B 1 472 ? -14.5 30.422 20.672 1 95.56 472 LEU B N 1
ATOM 8549 C CA . LEU B 1 472 ? -13.203 30.906 20.203 1 95.56 472 LEU B CA 1
ATOM 8550 C C . LEU B 1 472 ? -12.703 30.078 19.016 1 95.56 472 LEU B C 1
ATOM 8552 O O . LEU B 1 472 ? -12.195 30.625 18.047 1 95.56 472 LEU B O 1
ATOM 8556 N N . ALA B 1 473 ? -12.797 28.797 19.125 1 96.69 473 ALA B N 1
ATOM 8557 C CA . ALA B 1 473 ? -12.383 27.906 18.047 1 96.69 473 ALA B CA 1
ATOM 8558 C C . ALA B 1 473 ? -13.156 28.188 16.766 1 96.69 473 ALA B C 1
ATOM 8560 O O . ALA B 1 473 ? -12.578 28.219 15.68 1 96.69 473 ALA B O 1
ATOM 8561 N N . TYR B 1 474 ? -14.383 28.391 16.922 1 93.88 474 TYR B N 1
ATOM 8562 C CA . TYR B 1 474 ? -15.234 28.688 15.789 1 93.88 474 TYR B CA 1
ATOM 8563 C C . TYR B 1 474 ? -14.844 30.016 15.156 1 93.88 474 TYR B C 1
ATOM 8565 O O . TYR B 1 474 ? -14.773 30.141 13.93 1 93.88 474 TYR B O 1
ATOM 8573 N N . GLN B 1 475 ? -14.633 30.984 15.945 1 94.19 475 GLN B N 1
ATOM 8574 C CA . GLN B 1 475 ? -14.219 32.312 15.461 1 94.19 475 GLN B CA 1
ATOM 8575 C C . GLN B 1 475 ? -12.891 32.219 14.711 1 94.19 475 GLN B C 1
ATOM 8577 O O . GLN B 1 475 ? -12.711 32.906 13.688 1 94.19 475 GLN B O 1
ATOM 8582 N N . LEU B 1 476 ? -12.039 31.453 15.281 1 95.56 476 LEU B N 1
ATOM 8583 C CA . LEU B 1 476 ? -10.758 31.266 14.617 1 95.56 476 LEU B CA 1
ATOM 8584 C C . LEU B 1 476 ? -10.938 30.625 13.242 1 95.56 476 LEU B C 1
ATOM 8586 O O . LEU B 1 476 ? -10.32 31.031 12.266 1 95.56 476 LEU B O 1
ATOM 8590 N N . LEU B 1 477 ? -11.75 29.594 13.172 1 95.06 477 LEU B N 1
ATOM 8591 C CA . LEU B 1 477 ? -12.023 28.938 11.898 1 95.06 477 LEU B CA 1
ATOM 8592 C C . LEU B 1 477 ? -12.617 29.922 10.898 1 95.06 477 LEU B C 1
ATOM 8594 O O . LEU B 1 477 ? -12.281 29.891 9.711 1 95.06 477 LEU B O 1
ATOM 8598 N N . GLU B 1 478 ? -13.477 30.781 11.359 1 92.94 478 GLU B N 1
ATOM 8599 C CA . GLU B 1 478 ? -14.062 31.812 10.5 1 92.94 478 GLU B CA 1
ATOM 8600 C C . GLU B 1 478 ? -13 32.781 10 1 92.94 478 GLU B C 1
ATOM 8602 O O . GLU B 1 478 ? -13 33.156 8.828 1 92.94 478 GLU B O 1
ATOM 8607 N N . GLN B 1 479 ? -12.211 33.125 10.914 1 92.5 479 GLN B N 1
ATOM 8608 C CA . GLN B 1 479 ? -11.117 34 10.539 1 92.5 479 GLN B CA 1
ATOM 8609 C C . GLN B 1 479 ? -10.211 33.344 9.5 1 92.5 479 GLN B C 1
ATOM 8611 O O . GLN B 1 479 ? -9.836 34 8.516 1 92.5 479 GLN B O 1
ATOM 8616 N N . PHE B 1 480 ? -9.883 32.094 9.773 1 93.38 480 PHE B N 1
ATOM 8617 C CA . PHE B 1 480 ? -9.016 31.375 8.852 1 93.38 480 PHE B CA 1
ATOM 8618 C C . PHE B 1 480 ? -9.695 31.188 7.496 1 93.38 480 PHE B C 1
ATOM 8620 O O . PHE B 1 480 ? -9.023 31.156 6.461 1 93.38 480 PHE B O 1
ATOM 8627 N N . SER B 1 481 ? -10.992 31.047 7.461 1 90.81 481 SER B N 1
ATOM 8628 C CA . SER B 1 481 ? -11.75 30.766 6.246 1 90.81 481 SER B CA 1
ATOM 8629 C C . SER B 1 481 ? -11.68 31.922 5.262 1 90.81 481 SER B C 1
ATOM 8631 O O . SER B 1 481 ? -11.961 31.766 4.074 1 90.81 481 SER B O 1
ATOM 8633 N N . LYS B 1 482 ? -11.289 33.031 5.762 1 86.62 482 LYS B N 1
ATOM 8634 C CA . LYS B 1 482 ? -11.164 34.188 4.891 1 86.62 482 LYS B CA 1
ATOM 8635 C C . LYS B 1 482 ? -9.984 34.031 3.939 1 86.62 482 LYS B C 1
ATOM 8637 O O . LYS B 1 482 ? -10.008 34.562 2.824 1 86.62 482 LYS B O 1
ATOM 8642 N N . CYS B 1 483 ? -8.984 33.281 4.395 1 83.25 483 CYS B N 1
ATOM 8643 C CA . CYS B 1 483 ? -7.793 33.188 3.559 1 83.25 483 CYS B CA 1
ATOM 8644 C C . CYS B 1 483 ? -7.461 31.75 3.223 1 83.25 483 CYS B C 1
ATOM 8646 O O . CYS B 1 483 ? -6.66 31.484 2.324 1 83.25 483 CYS B O 1
ATOM 8648 N N . LEU B 1 484 ? -8.078 30.844 3.869 1 87.75 484 LEU B N 1
ATOM 8649 C CA . LEU B 1 484 ? -7.73 29.438 3.678 1 87.75 484 LEU B CA 1
ATOM 8650 C C . LEU B 1 484 ? -8.945 28.641 3.23 1 87.75 484 LEU B C 1
ATOM 8652 O O . LEU B 1 484 ? -9.961 28.594 3.93 1 87.75 484 LEU B O 1
ATOM 8656 N N . ASP B 1 485 ? -8.836 27.938 2.16 1 83.81 485 ASP B N 1
ATOM 8657 C CA . ASP B 1 485 ? -9.93 27.109 1.643 1 83.81 485 ASP B CA 1
ATOM 8658 C C . ASP B 1 485 ? -10.219 25.938 2.572 1 83.81 485 ASP B C 1
ATOM 8660 O O . ASP B 1 485 ? -11.367 25.516 2.707 1 83.81 485 ASP B O 1
ATOM 8664 N N . THR B 1 486 ? -9.219 25.391 3.119 1 89.31 486 THR B N 1
ATOM 8665 C CA . THR B 1 486 ? -9.406 24.25 4.027 1 89.31 486 THR B CA 1
ATOM 8666 C C . THR B 1 486 ? -10.281 24.656 5.211 1 89.31 486 THR B C 1
ATOM 8668 O O . THR B 1 486 ? -11.109 23.859 5.664 1 89.31 486 THR B O 1
ATOM 8671 N N . ALA B 1 487 ? -10.102 25.844 5.727 1 91.88 487 ALA B N 1
ATOM 8672 C CA . ALA B 1 487 ? -10.922 26.328 6.836 1 91.88 487 ALA B CA 1
ATOM 8673 C C . ALA B 1 487 ? -12.367 26.531 6.398 1 91.88 487 ALA B C 1
ATOM 8675 O O . ALA B 1 487 ? -13.297 26.281 7.164 1 91.88 487 ALA B O 1
ATOM 8676 N N . LYS B 1 488 ? -12.539 26.984 5.188 1 89.88 488 LYS B N 1
ATOM 8677 C CA . LYS B 1 488 ? -13.883 27.125 4.637 1 89.88 488 LYS B CA 1
ATOM 8678 C C . LYS B 1 488 ? -14.602 25.781 4.582 1 89.88 488 LYS B C 1
ATOM 8680 O O . LYS B 1 488 ? -15.766 25.672 4.973 1 89.88 488 LYS B O 1
ATOM 8685 N N . ARG B 1 489 ? -13.891 24.844 4.113 1 89.12 489 ARG B N 1
ATOM 8686 C CA . ARG B 1 489 ? -14.477 23.516 4.004 1 89.12 489 ARG B CA 1
ATOM 8687 C C . ARG B 1 489 ? -14.75 22.922 5.383 1 89.12 489 ARG B C 1
ATOM 8689 O O . ARG B 1 489 ? -15.758 22.25 5.582 1 89.12 489 ARG B O 1
ATOM 8696 N N . ALA B 1 490 ? -13.852 23.141 6.27 1 90.88 490 ALA B N 1
ATOM 8697 C CA . ALA B 1 490 ? -14.047 22.688 7.641 1 90.88 490 ALA B CA 1
ATOM 8698 C C . ALA B 1 490 ? -15.305 23.281 8.258 1 90.88 490 ALA B C 1
ATOM 8700 O O . ALA B 1 490 ? -16.094 22.578 8.883 1 90.88 490 ALA B O 1
ATOM 8701 N N . LEU B 1 491 ? -15.469 24.547 8.016 1 89.94 491 LEU B N 1
ATOM 8702 C CA . LEU B 1 491 ? -16.625 25.25 8.555 1 89.94 491 LEU B CA 1
ATOM 8703 C C . LEU B 1 491 ? -17.922 24.75 7.91 1 89.94 491 LEU B C 1
ATOM 8705 O O . LEU B 1 491 ? -18.938 24.578 8.594 1 89.94 491 LEU B O 1
ATOM 8709 N N . ARG B 1 492 ? -17.844 24.516 6.684 1 86.12 492 ARG B N 1
ATOM 8710 C CA . ARG B 1 492 ? -19 23.984 5.98 1 86.12 492 ARG B CA 1
ATOM 8711 C C . ARG B 1 492 ? -19.391 22.609 6.516 1 86.12 492 ARG B C 1
ATOM 8713 O O . ARG B 1 492 ? -20.562 22.328 6.719 1 86.12 492 ARG B O 1
ATOM 8720 N N . ALA B 1 493 ? -18.406 21.812 6.691 1 85.44 493 ALA B N 1
ATOM 8721 C CA . ALA B 1 493 ? -18.641 20.484 7.227 1 85.44 493 ALA B CA 1
ATOM 8722 C C . ALA B 1 493 ? -19.234 20.547 8.633 1 85.44 493 ALA B C 1
ATOM 8724 O O . ALA B 1 493 ? -20.203 19.828 8.945 1 85.44 493 ALA B O 1
ATOM 8725 N N . LEU B 1 494 ? -18.688 21.406 9.398 1 88.56 494 LEU B N 1
ATOM 8726 C CA . LEU B 1 494 ? -19.172 21.578 10.766 1 88.56 494 LEU B CA 1
ATOM 8727 C C . LEU B 1 494 ? -20.609 22.078 10.773 1 88.56 494 LEU B C 1
ATOM 8729 O O . LEU B 1 494 ? -21.438 21.578 11.539 1 88.56 494 LEU B O 1
ATOM 8733 N N . ASN B 1 495 ? -20.875 22.953 9.906 1 82.56 495 ASN B N 1
ATOM 8734 C CA . ASN B 1 495 ? -22.188 23.562 9.852 1 82.56 495 ASN B CA 1
ATOM 8735 C C . ASN B 1 495 ? -23.234 22.594 9.289 1 82.56 495 ASN B C 1
ATOM 8737 O O . ASN B 1 495 ? -24.438 22.766 9.5 1 82.56 495 ASN B O 1
ATOM 8741 N N . SER B 1 496 ? -22.734 21.641 8.602 1 77.5 496 SER B N 1
ATOM 8742 C CA . SER B 1 496 ? -23.656 20.625 8.086 1 77.5 496 SER B CA 1
ATOM 8743 C C . SER B 1 496 ? -24.078 19.656 9.18 1 77.5 496 SER B C 1
ATOM 8745 O O . SER B 1 496 ? -25.078 18.953 9.039 1 77.5 496 SER B O 1
ATOM 8747 N N . VAL B 1 497 ? -23.344 19.672 10.164 1 78.25 497 VAL B N 1
ATOM 8748 C CA . VAL B 1 497 ? -23.594 18.672 11.211 1 78.25 497 VAL B CA 1
ATOM 8749 C C . VAL B 1 497 ? -24.219 19.344 12.43 1 78.25 497 VAL B C 1
ATOM 8751 O O . VAL B 1 497 ? -25.016 18.734 13.133 1 78.25 497 VAL B O 1
ATOM 8754 N N . VAL B 1 498 ? -23.859 20.562 12.672 1 71.56 498 VAL B N 1
ATOM 8755 C CA . VAL B 1 498 ? -24.328 21.25 13.875 1 71.56 498 VAL B CA 1
ATOM 8756 C C . VAL B 1 498 ? -25.234 22.422 13.492 1 71.56 498 VAL B C 1
ATOM 8758 O O . VAL B 1 498 ? -24.906 23.188 12.578 1 71.56 498 VAL B O 1
ATOM 8761 N N . SER B 1 499 ? -26.609 22.328 13.773 1 60.34 499 SER B N 1
ATOM 8762 C CA . SER B 1 499 ? -27.516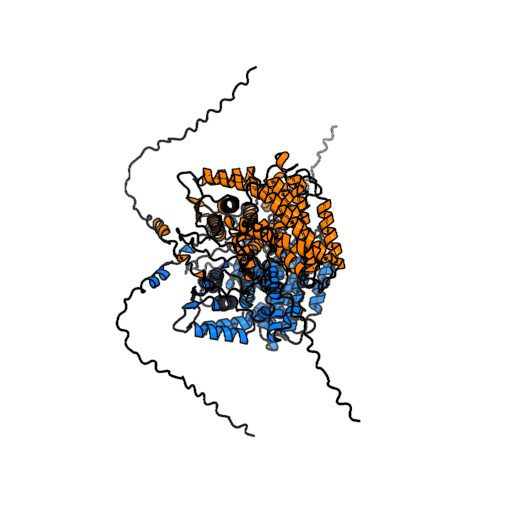 23.438 13.523 1 60.34 499 SER B CA 1
ATOM 8763 C C . SER B 1 499 ? -27.422 24.484 14.633 1 60.34 499 SER B C 1
ATOM 8765 O O . SER B 1 499 ? -27.422 24.156 15.812 1 60.34 499 SER B O 1
ATOM 8767 N N . PHE B 1 500 ? -27.078 25.672 14.219 1 47.97 500 PHE B N 1
ATOM 8768 C CA . PHE B 1 500 ? -26.953 26.766 15.164 1 47.97 500 PHE B CA 1
ATOM 8769 C C . PHE B 1 500 ? -28.219 27.609 15.172 1 47.97 500 PHE B C 1
ATOM 8771 O O . PHE B 1 500 ? -28.766 27.953 14.117 1 47.97 500 PHE B O 1
ATOM 8778 N N . ALA B 1 501 ? -29.281 27.578 16.125 1 37.69 501 ALA B N 1
ATOM 8779 C CA . ALA B 1 501 ? -30.484 28.406 16.203 1 37.69 501 ALA B CA 1
ATOM 8780 C C . ALA B 1 501 ? -30.125 29.859 16.5 1 37.69 501 ALA B C 1
ATOM 8782 O O . ALA B 1 501 ? -29.312 30.125 17.375 1 37.69 501 ALA B O 1
ATOM 8783 N N . SER B 1 502 ? -30.391 30.766 15.602 1 32.06 502 SER B N 1
ATOM 8784 C CA . SER B 1 502 ? -30.344 32.219 15.812 1 32.06 502 SER B CA 1
ATOM 8785 C C . SER B 1 502 ? -31.422 32.688 16.781 1 32.06 502 SER B C 1
ATOM 8787 O O . SER B 1 502 ? -32.594 32.438 16.562 1 32.06 502 SER B O 1
ATOM 8789 N N . VAL B 1 503 ? -31.328 32.875 18.062 1 31.27 503 VAL B N 1
ATOM 8790 C CA . VAL B 1 503 ? -32.344 33.5 18.906 1 31.27 503 VAL B CA 1
ATOM 8791 C C . VAL B 1 503 ? -32.5 34.969 18.547 1 31.27 503 VAL B C 1
ATOM 8793 O O . VAL B 1 503 ? -31.547 35.75 18.688 1 31.27 503 VAL B O 1
ATOM 8796 N N . SER B 1 504 ? -33.344 35.469 17.688 1 30.11 504 SER B N 1
ATOM 8797 C CA . SER B 1 504 ? -33.781 36.812 17.469 1 30.11 504 SER B CA 1
ATOM 8798 C C . SER B 1 504 ? -34.469 37.406 18.719 1 30.11 504 SER B C 1
ATOM 8800 O O . SER B 1 504 ? -35.531 36.906 19.125 1 30.11 504 SER B O 1
ATOM 8802 N N . HIS B 1 505 ? -33.812 37.969 19.672 1 31.27 505 HIS B N 1
ATOM 8803 C CA . HIS B 1 505 ? -34.5 38.781 20.672 1 31.27 505 HIS B CA 1
ATOM 8804 C C . HIS B 1 505 ? -35.156 40 20.031 1 31.27 505 HIS B C 1
ATOM 8806 O O . HIS B 1 505 ? -34.5 40.875 19.469 1 31.27 505 HIS B O 1
ATOM 8812 N N . SER B 1 506 ? -36.375 40.031 19.625 1 32.34 506 SER B N 1
ATOM 8813 C CA . SER B 1 506 ? -37.156 41.219 19.406 1 32.34 506 SER B CA 1
ATOM 8814 C C . SER B 1 506 ? -37.312 42.031 20.703 1 32.34 506 SER B C 1
ATOM 8816 O O . SER B 1 506 ? -37.844 41.5 21.688 1 32.34 506 SER B O 1
ATOM 8818 N N . PRO B 1 507 ? -36.562 43.156 20.891 1 33.66 507 PRO B N 1
ATOM 8819 C CA . PRO B 1 507 ? -36.781 44.094 21.984 1 33.66 507 PRO B CA 1
ATOM 8820 C C . PRO B 1 507 ? -38.188 44.625 22.047 1 33.66 507 PRO B C 1
ATOM 8822 O O . PRO B 1 507 ? -38.688 45.219 21.078 1 33.66 507 PRO B O 1
ATOM 8825 N N . THR B 1 508 ? -39.125 44.062 22.625 1 31.28 508 THR B N 1
ATOM 8826 C CA . THR B 1 508 ? -40.344 44.812 22.891 1 31.28 508 THR B CA 1
ATOM 8827 C C . THR B 1 508 ? -40.062 46 23.812 1 31.28 508 THR B C 1
ATOM 8829 O O . THR B 1 508 ? -39.75 45.812 24.984 1 31.28 508 THR B O 1
ATOM 8832 N N . ILE B 1 509 ? -39.531 47.188 23.266 1 31.39 509 ILE B N 1
ATOM 8833 C CA . ILE B 1 509 ? -39.281 48.5 23.797 1 31.39 509 ILE B CA 1
ATOM 8834 C C . ILE B 1 509 ? -40.594 49.125 24.328 1 31.39 509 ILE B C 1
ATOM 8836 O O . ILE B 1 509 ? -41.375 49.656 23.562 1 31.39 509 ILE B O 1
ATOM 8840 N N . ASP B 1 510 ? -41.344 48.625 25.156 1 29.23 510 ASP B N 1
ATOM 8841 C CA . ASP B 1 510 ? -42.375 49.5 25.625 1 29.23 510 ASP B CA 1
ATOM 8842 C C . ASP B 1 510 ? -41.812 50.688 26.391 1 29.23 510 ASP B C 1
ATOM 8844 O O . ASP B 1 510 ? -42.531 51.625 26.734 1 29.23 510 ASP B O 1
ATOM 8848 N N . GLY B 1 511 ? -40.781 50.531 27.344 1 29.33 511 GLY B N 1
ATOM 8849 C CA . GLY B 1 511 ? -40.75 51.656 28.266 1 29.33 511 GLY B CA 1
ATOM 8850 C C . GLY B 1 511 ? -40.188 52.906 27.641 1 29.33 511 GLY B C 1
ATOM 8851 O O . GLY B 1 511 ? -39.656 52.875 26.531 1 29.33 511 GLY B O 1
ATOM 8852 N N . PRO B 1 512 ? -40.344 54.188 28.344 1 32.41 512 PRO B N 1
ATOM 8853 C CA . PRO B 1 512 ? -39.969 55.531 27.953 1 32.41 512 PRO B CA 1
ATOM 8854 C C . PRO B 1 512 ? -38.531 55.625 27.469 1 32.41 512 PRO B C 1
ATOM 8856 O O . PRO B 1 512 ? -37.719 54.75 27.719 1 32.41 512 PRO B O 1
ATOM 8859 N N . ASN B 1 513 ? -38.125 56.844 26.906 1 30.5 513 ASN B N 1
ATOM 8860 C CA . ASN B 1 513 ? -37.062 57.406 26.094 1 30.5 513 ASN B CA 1
ATOM 8861 C C . ASN B 1 513 ? -35.688 57.188 26.734 1 30.5 513 ASN B C 1
ATOM 8863 O O . ASN B 1 513 ? -34.688 57.812 26.312 1 30.5 513 ASN B O 1
ATOM 8867 N N . PRO B 1 514 ? -35.531 56.656 28 1 32.44 514 PRO B N 1
ATOM 8868 C CA . PRO B 1 514 ? -34.25 57.094 28.547 1 32.44 514 PRO B CA 1
ATOM 8869 C C . PRO B 1 514 ? -33.062 56.719 27.672 1 32.44 514 PRO B C 1
ATOM 8871 O O . PRO B 1 514 ? -33.188 55.844 26.828 1 32.44 514 PRO B O 1
ATOM 8874 N N . ASP B 1 515 ? -31.922 57.469 27.859 1 30.67 515 ASP B N 1
ATOM 8875 C CA . ASP B 1 515 ? -30.656 57.5 27.109 1 30.67 515 ASP B CA 1
ATOM 8876 C C . ASP B 1 515 ? -30.141 56.094 26.859 1 30.67 515 ASP B C 1
ATOM 8878 O O . ASP B 1 515 ? -30.141 55.25 27.75 1 30.67 515 ASP B O 1
ATOM 8882 N N . PRO B 1 516 ? -30.094 55.594 25.516 1 28.92 516 PRO B N 1
ATOM 8883 C CA . PRO B 1 516 ? -29.844 54.188 25.094 1 28.92 516 PRO B CA 1
ATOM 8884 C C . PRO B 1 516 ? -28.594 53.594 25.719 1 28.92 516 PRO B C 1
ATOM 8886 O O . PRO B 1 516 ? -27.484 54.094 25.484 1 28.92 516 PRO B O 1
ATOM 8889 N N . GLU B 1 517 ? -28.719 53.312 27.109 1 27.44 517 GLU B N 1
ATOM 8890 C CA . GLU B 1 517 ? -27.5 52.781 27.703 1 27.44 517 GLU B CA 1
ATOM 8891 C C . GLU B 1 517 ? -26.875 51.719 26.828 1 27.44 517 GLU B C 1
ATOM 8893 O O . GLU B 1 517 ? -27.594 50.969 26.172 1 27.44 517 GLU B O 1
ATOM 8898 N N . PRO B 1 518 ? -25.531 51.812 26.578 1 27.69 518 PRO B N 1
ATOM 8899 C CA . PRO B 1 518 ? -24.797 50.938 25.672 1 27.69 518 PRO B CA 1
ATOM 8900 C C . PRO B 1 518 ? -25.094 49.469 25.906 1 27.69 518 PRO B C 1
ATOM 8902 O O . PRO B 1 518 ? -25.297 49.062 27.062 1 27.69 518 PRO B O 1
ATOM 8905 N N . GLU B 1 519 ? -25.891 48.844 25 1 28.72 519 GLU B N 1
ATOM 8906 C CA . GLU B 1 519 ? -26.406 47.469 24.906 1 28.72 519 GLU B CA 1
ATOM 8907 C C . GLU B 1 519 ? -25.344 46.469 25.312 1 28.72 519 GLU B C 1
ATOM 8909 O O . GLU B 1 519 ? -24.422 46.188 24.547 1 28.72 519 GLU B O 1
ATOM 8914 N N . GLN B 1 520 ? -24.938 46.469 26.594 1 25.02 520 GLN B N 1
ATOM 8915 C CA . GLN B 1 520 ? -23.953 45.562 27.156 1 25.02 520 GLN B CA 1
ATOM 8916 C C . GLN B 1 520 ? -24.266 44.125 26.75 1 25.02 520 GLN B C 1
ATOM 8918 O O . GLN B 1 520 ? -25.344 43.844 26.219 1 25.02 520 GLN B O 1
ATOM 8923 N N . ASN B 1 521 ? -23.859 43.188 27.688 1 25.25 521 ASN B N 1
ATOM 8924 C CA . ASN B 1 521 ? -23.344 41.812 27.703 1 25.25 521 ASN B CA 1
ATOM 8925 C C . ASN B 1 521 ? -24.484 40.781 27.562 1 25.25 521 ASN B C 1
ATOM 8927 O O . ASN B 1 521 ? -24.906 40.188 28.547 1 25.25 521 ASN B O 1
ATOM 8931 N N . ARG B 1 522 ? -25.484 41.125 26.766 1 27.3 522 ARG B N 1
ATOM 8932 C CA . ARG B 1 522 ? -26.547 40.125 26.969 1 27.3 522 ARG B CA 1
ATOM 8933 C C . ARG B 1 522 ? -26.109 38.75 26.547 1 27.3 522 ARG B C 1
ATOM 8935 O O . ARG B 1 522 ? -25.469 38.594 25.5 1 27.3 522 ARG B O 1
ATOM 8942 N N . PRO B 1 523 ? -26.406 37.812 27.469 1 26.52 523 PRO B N 1
ATOM 8943 C CA . PRO B 1 523 ? -26.016 36.438 27.281 1 26.52 523 PRO B CA 1
ATOM 8944 C C . PRO B 1 523 ? -26.672 35.781 26.062 1 26.52 523 PRO B C 1
ATOM 8946 O O . PRO B 1 523 ? -27.844 36.031 25.797 1 26.52 523 PRO B O 1
ATOM 8949 N N . MET B 1 524 ? -25.969 35.625 25.031 1 26.39 524 MET B N 1
ATOM 8950 C CA . MET B 1 524 ? -26.328 35.031 23.75 1 26.39 524 MET B CA 1
ATOM 8951 C C . MET B 1 524 ? -26.969 33.656 23.938 1 26.39 524 MET B C 1
ATOM 8953 O O . MET B 1 524 ? -26.375 32.75 24.5 1 26.39 524 MET B O 1
ATOM 8957 N N . ASP B 1 525 ? -28.328 33.656 24 1 25.25 525 ASP B N 1
ATOM 8958 C CA . ASP B 1 525 ? -29.047 32.375 24.078 1 25.25 525 ASP B CA 1
ATOM 8959 C C . ASP B 1 525 ? -28.953 31.609 22.766 1 25.25 525 ASP B C 1
ATOM 8961 O O . ASP B 1 525 ? -29.25 32.156 21.703 1 25.25 525 ASP B O 1
ATOM 8965 N N . LEU B 1 526 ? -28.234 30.594 22.656 1 26.03 526 LEU B N 1
ATOM 8966 C CA . LEU B 1 526 ? -27.828 29.719 21.578 1 26.03 526 LEU B CA 1
ATOM 8967 C C . LEU B 1 526 ? -29.031 28.906 21.062 1 26.03 526 LEU B C 1
ATOM 8969 O O . LEU B 1 526 ? -29.625 28.125 21.812 1 26.03 526 LEU B O 1
ATOM 8973 N N . ALA B 1 527 ? -30.141 29.484 20.359 1 25.14 527 ALA B N 1
ATOM 8974 C CA . ALA B 1 527 ? -31.203 28.594 19.906 1 25.14 527 ALA B CA 1
ATOM 8975 C C . ALA B 1 527 ? -30.891 28.031 18.531 1 25.14 527 ALA B C 1
ATOM 8977 O O . ALA B 1 527 ? -30.375 28.734 17.656 1 25.14 527 ALA B O 1
ATOM 8978 N N . PHE B 1 528 ? -30.844 26.703 18.297 1 25.83 528 PHE B N 1
ATOM 8979 C CA . PHE B 1 528 ? -30.438 25.844 17.188 1 25.83 528 PHE B CA 1
ATOM 8980 C C . PHE B 1 528 ? -31.531 25.797 16.125 1 25.83 528 PHE B C 1
ATOM 8982 O O . PHE B 1 528 ? -32.656 25.438 16.406 1 25.83 528 PHE B O 1
ATOM 8989 N N . GLN B 1 529 ? -31.828 26.781 15.234 1 25.98 529 GLN B N 1
ATOM 8990 C CA . GLN B 1 529 ? -32.875 26.516 14.25 1 25.98 529 GLN B CA 1
ATOM 8991 C C . GLN B 1 529 ? -32.312 25.719 13.078 1 25.98 529 GLN B C 1
ATOM 8993 O O . GLN B 1 529 ? -31.203 25.938 12.633 1 25.98 529 GLN B O 1
ATOM 8998 N N . THR B 1 530 ? -33.062 24.703 12.57 1 25.19 530 THR B N 1
ATOM 8999 C CA . THR B 1 530 ? -32.906 23.672 11.547 1 25.19 530 THR B CA 1
ATOM 9000 C C . THR B 1 530 ? -32.969 24.281 10.148 1 25.19 530 THR B C 1
ATOM 9002 O O . THR B 1 530 ? -33.969 24.906 9.773 1 25.19 530 THR B O 1
ATOM 9005 N N . THR B 1 531 ? -31.953 24.938 9.656 1 26.8 531 THR B N 1
ATOM 9006 C CA . THR B 1 531 ? -32.156 25.406 8.289 1 26.8 531 THR B CA 1
ATOM 9007 C C . THR B 1 531 ? -32.25 24.219 7.328 1 26.8 531 THR B C 1
ATOM 9009 O O . THR B 1 531 ? -31.625 23.172 7.543 1 26.8 531 THR B O 1
ATOM 9012 N N . PRO B 1 532 ? -33.156 24.406 6.285 1 24.97 532 PRO B N 1
ATOM 9013 C CA . PRO B 1 532 ? -33.438 23.344 5.316 1 24.97 532 PRO B CA 1
ATOM 9014 C C . PRO B 1 532 ? -32.219 22.922 4.508 1 24.97 532 PRO B C 1
ATOM 9016 O O . PRO B 1 532 ? -31.25 23.688 4.395 1 24.97 532 PRO B O 1
ATOM 9019 N N . ALA B 1 533 ? -32.25 21.672 3.926 1 23.52 533 ALA B N 1
ATOM 9020 C CA . ALA B 1 533 ? -31.25 20.906 3.18 1 23.52 533 ALA B CA 1
ATOM 9021 C C . ALA B 1 533 ? -30.828 21.656 1.912 1 23.52 533 ALA B C 1
ATOM 9023 O O . ALA B 1 533 ? -31.672 22 1.082 1 23.52 533 ALA B O 1
ATOM 9024 N N . ILE B 1 534 ? -29.844 22.516 1.979 1 24.72 534 ILE B N 1
ATOM 9025 C CA . ILE B 1 534 ? -29.406 23.188 0.766 1 24.72 534 ILE B CA 1
ATOM 9026 C C . ILE B 1 534 ? -29.016 22.156 -0.288 1 24.72 534 ILE B C 1
ATOM 9028 O O . ILE B 1 534 ? -28.312 21.172 0.015 1 24.72 534 ILE B O 1
ATOM 9032 N N . ASP B 1 535 ? -29.609 22.297 -1.483 1 22.47 535 ASP B N 1
ATOM 9033 C CA . ASP B 1 535 ? -29.5 21.516 -2.709 1 22.47 535 ASP B CA 1
ATOM 9034 C C . ASP B 1 535 ? -28.062 21.531 -3.236 1 22.47 535 ASP B C 1
ATOM 9036 O O . ASP B 1 535 ? -27.5 22.594 -3.486 1 22.47 535 ASP B O 1
ATOM 9040 N N . PHE B 1 536 ? -27.406 20.609 -2.822 1 24.45 536 PHE B N 1
ATOM 9041 C CA . PHE B 1 536 ? -25.969 20.5 -3.045 1 24.45 536 PHE B CA 1
ATOM 9042 C C . PHE B 1 536 ? -25.656 20.328 -4.527 1 24.45 536 PHE B C 1
ATOM 9044 O O . PHE B 1 536 ? -26.266 19.484 -5.195 1 24.45 536 PHE B O 1
ATOM 9051 N N . PHE B 1 537 ? -25.156 21.359 -5.18 1 22.47 537 PHE B N 1
ATOM 9052 C CA . PHE B 1 537 ? -24.734 21.453 -6.57 1 22.47 537 PHE B CA 1
ATOM 9053 C C . PHE B 1 537 ? -23.625 20.453 -6.867 1 22.47 537 PHE B C 1
ATOM 9055 O O . PHE B 1 537 ? -22.75 20.234 -6.031 1 22.47 537 PHE B O 1
ATOM 9062 N N . ASP B 1 538 ? -23.859 19.688 -8.008 1 21.62 538 ASP B N 1
ATOM 9063 C CA . ASP B 1 538 ? -23.141 18.547 -8.586 1 21.62 538 ASP B CA 1
ATOM 9064 C C . ASP B 1 538 ? -21.875 19 -9.305 1 21.62 538 ASP B C 1
ATOM 9066 O O . ASP B 1 538 ? -21.953 19.641 -10.352 1 21.62 538 ASP B O 1
ATOM 9070 N N . PRO B 1 539 ? -20.906 19.203 -8.602 1 21.94 539 PRO B N 1
ATOM 9071 C CA . PRO B 1 539 ? -19.719 19.766 -9.242 1 21.94 539 PRO B CA 1
ATOM 9072 C C . PRO B 1 539 ? -19.141 18.844 -10.328 1 21.94 539 PRO B C 1
ATOM 9074 O O . PRO B 1 539 ? -18.109 19.156 -10.922 1 21.94 539 PRO B O 1
ATOM 9077 N N . MET B 1 540 ? -19.562 17.641 -10.336 1 22.72 540 MET B N 1
ATOM 9078 C CA . MET B 1 540 ? -18.859 16.797 -11.297 1 22.72 540 MET B CA 1
ATOM 9079 C C . MET B 1 540 ? -18.984 17.359 -12.711 1 22.72 540 MET B C 1
ATOM 9081 O O . MET B 1 540 ? -18.578 16.719 -13.68 1 22.72 540 MET B O 1
ATOM 9085 N N . SER B 1 541 ? -19.578 18.438 -12.797 1 23.05 541 SER B N 1
ATOM 9086 C CA . SER B 1 541 ? -19.781 18.812 -14.188 1 23.05 541 SER B CA 1
ATOM 9087 C C . SER B 1 541 ? -18.469 19.25 -14.836 1 23.05 541 SER B C 1
ATOM 9089 O O . SER B 1 541 ? -18.469 19.703 -15.984 1 23.05 541 SER B O 1
ATOM 9091 N N . TRP B 1 542 ? -17.5 19.422 -14.016 1 23.17 542 TRP B N 1
ATOM 9092 C CA . TRP B 1 542 ? -16.484 20.062 -14.828 1 23.17 542 TRP B CA 1
ATOM 9093 C C . TRP B 1 542 ? -15.719 19.047 -15.656 1 23.17 542 TRP B C 1
ATOM 9095 O O . TRP B 1 542 ? -15.305 18 -15.141 1 23.17 542 TRP B O 1
ATOM 9105 N N . HIS B 1 543 ? -16.016 19.062 -16.969 1 22.89 543 HIS B N 1
ATOM 9106 C CA . HIS B 1 543 ? -15.422 18.344 -18.094 1 22.89 543 HIS B CA 1
ATOM 9107 C C . HIS B 1 543 ? -13.953 18.734 -18.266 1 22.89 543 HIS B C 1
ATOM 9109 O O . HIS B 1 543 ? -13.625 19.906 -18.406 1 22.89 543 HIS B O 1
ATOM 9115 N N . ILE B 1 544 ? -13.172 18.172 -17.609 1 22.72 544 ILE B N 1
ATOM 9116 C CA . ILE B 1 544 ? -11.766 18.375 -17.953 1 22.72 544 ILE B CA 1
ATOM 9117 C C . ILE B 1 544 ? -11.586 18.297 -19.469 1 22.72 544 ILE B C 1
ATOM 9119 O O . ILE B 1 544 ? -10.461 18.344 -19.969 1 22.72 544 ILE B O 1
ATOM 9123 N N . ASP B 1 545 ? -12.664 18.172 -20.203 1 24.98 545 ASP B N 1
ATOM 9124 C CA . ASP B 1 545 ? -12.469 18.156 -21.656 1 24.98 545 ASP B CA 1
ATOM 9125 C C . ASP B 1 545 ? -11.875 19.484 -22.125 1 24.98 545 ASP B C 1
ATOM 9127 O O . ASP B 1 545 ? -11.508 19.625 -23.297 1 24.98 545 ASP B O 1
ATOM 9131 N N . ASP B 1 546 ? -12.117 20.562 -21.484 1 25.34 546 ASP B N 1
ATOM 9132 C CA . ASP B 1 546 ? -11.914 21.766 -22.297 1 25.34 546 ASP B CA 1
ATOM 9133 C C . ASP B 1 546 ? -10.43 22.047 -22.5 1 25.34 546 ASP B C 1
ATOM 9135 O O . ASP B 1 546 ? -10.047 23.172 -22.844 1 25.34 546 ASP B O 1
ATOM 9139 N N . ILE B 1 547 ? -9.625 21.391 -21.906 1 21.78 547 ILE B N 1
ATOM 9140 C CA . ILE B 1 547 ? -8.328 21.875 -22.344 1 21.78 547 ILE B CA 1
ATOM 9141 C C . ILE B 1 547 ? -8.039 21.375 -23.766 1 21.78 547 ILE B C 1
ATOM 9143 O O . ILE B 1 547 ? -8.078 20.172 -24.016 1 21.78 547 ILE B O 1
ATOM 9147 N N . PRO B 1 548 ? -7.996 22.234 -24.781 1 21.7 548 PRO B N 1
ATOM 9148 C CA . PRO B 1 548 ? -7.789 21.953 -26.203 1 21.7 548 PRO B CA 1
ATOM 9149 C C . PRO B 1 548 ? -6.602 21.016 -26.453 1 21.7 548 PRO B C 1
ATOM 9151 O O . PRO B 1 548 ? -5.535 21.203 -25.859 1 21.7 548 PRO B O 1
ATOM 9154 N N . LEU B 1 549 ? -6.809 19.891 -26.844 1 21.66 549 LEU B N 1
ATOM 9155 C CA . LEU B 1 549 ? -5.883 18.906 -27.391 1 21.66 549 LEU B CA 1
ATOM 9156 C C . LEU B 1 549 ? -5.098 19.484 -28.562 1 21.66 549 LEU B C 1
ATOM 9158 O O . LEU B 1 549 ? -4.355 18.781 -29.234 1 21.66 549 LEU B O 1
ATOM 9162 N N . ASP B 1 550 ? -5.355 20.703 -29.031 1 22.08 550 ASP B N 1
ATOM 9163 C CA . ASP B 1 550 ? -4.781 21.219 -30.266 1 22.08 550 ASP B CA 1
ATOM 9164 C C . ASP B 1 550 ? -3.254 21.219 -30.203 1 22.08 550 ASP B C 1
ATOM 9166 O O . ASP B 1 550 ? -2.588 21.266 -31.234 1 22.08 550 ASP B O 1
ATOM 9170 N N . VAL B 1 551 ? -2.703 21.547 -29.219 1 21.16 551 VAL B N 1
ATOM 9171 C CA . VAL B 1 551 ? -1.358 22 -29.562 1 21.16 551 VAL B CA 1
ATOM 9172 C C . VAL B 1 551 ? -0.479 20.797 -29.891 1 21.16 551 VAL B C 1
ATOM 9174 O O . VAL B 1 551 ? 0.689 20.953 -30.25 1 21.16 551 VAL B O 1
ATOM 9177 N N . VAL B 1 552 ? -0.994 19.641 -29.766 1 21.34 552 VAL B N 1
ATOM 9178 C CA . VAL B 1 552 ? 0.002 18.625 -30.062 1 21.34 552 VAL B CA 1
ATOM 9179 C C . VAL B 1 552 ? 0.084 18.391 -31.562 1 21.34 552 VAL B C 1
ATOM 9181 O O . VAL B 1 552 ? 0.844 17.531 -32.031 1 21.34 552 VAL B O 1
ATOM 9184 N N . ALA B 1 553 ? -0.783 18.938 -32.312 1 20.08 553 ALA B N 1
ATOM 9185 C CA . ALA B 1 553 ? -0.789 18.609 -33.75 1 20.08 553 ALA B CA 1
ATOM 9186 C C . ALA B 1 553 ? 0.513 19.047 -34.406 1 20.08 553 ALA B C 1
ATOM 9188 O O . ALA B 1 553 ? 0.796 18.641 -35.531 1 20.08 553 ALA B O 1
ATOM 9189 N N . LEU B 1 554 ? 1.1 20.078 -34 1 19.03 554 LEU B N 1
ATOM 9190 C CA . LEU B 1 554 ? 2.018 20.641 -34.969 1 19.03 554 LEU B CA 1
ATOM 9191 C C . LEU B 1 554 ? 3.143 19.656 -35.312 1 19.03 554 LEU B C 1
ATOM 9193 O O . LEU B 1 554 ? 3.66 19.641 -36.406 1 19.03 554 LEU B O 1
ATOM 9197 N N . VAL B 1 555 ? 3.525 18.875 -34.406 1 20.06 555 VAL B N 1
ATOM 9198 C CA . VAL B 1 555 ? 4.922 18.547 -34.688 1 20.06 555 VAL B CA 1
ATOM 9199 C C . VAL B 1 555 ? 4.988 17.391 -35.688 1 20.06 555 VAL B C 1
ATOM 9201 O O . VAL B 1 555 ? 6.078 16.969 -36.094 1 20.06 555 VAL B O 1
ATOM 9204 N N . SER B 1 556 ? 3.863 16.844 -36.125 1 20.98 556 SER B N 1
ATOM 9205 C CA . SER B 1 556 ? 4.148 15.633 -36.906 1 20.98 556 SER B CA 1
ATOM 9206 C C . SER B 1 556 ? 4.684 15.977 -38.281 1 20.98 556 SER B C 1
ATOM 9208 O O . SER B 1 556 ? 5.039 15.078 -39.062 1 20.98 556 SER B O 1
ATOM 9210 N N . SER B 1 557 ? 4.234 17.109 -38.875 1 20.17 557 SER B N 1
ATOM 9211 C CA . SER B 1 557 ? 4.355 17.188 -40.344 1 20.17 557 SER B CA 1
ATOM 9212 C C . SER B 1 557 ? 5.82 17.203 -40.781 1 20.17 557 SER B C 1
ATOM 9214 O O . SER B 1 557 ? 6.121 17.172 -41.969 1 20.17 557 SER B O 1
ATOM 9216 N N . MET B 1 558 ? 6.727 17.781 -40.094 1 20.44 558 MET B N 1
ATOM 9217 C CA . MET B 1 558 ? 7.859 18.281 -40.875 1 20.44 558 MET B CA 1
ATOM 9218 C C . MET B 1 558 ? 8.734 17.141 -41.375 1 20.44 558 MET B C 1
ATOM 9220 O O . MET B 1 558 ? 9.93 17.344 -41.625 1 20.44 558 MET B O 1
ATOM 9224 N N . GLY B 1 559 ? 8.203 15.945 -41.562 1 19.38 559 GLY B N 1
ATOM 9225 C CA . GLY B 1 559 ? 9.203 14.969 -41.969 1 19.38 559 GLY B CA 1
ATOM 9226 C C . GLY B 1 559 ? 9.82 15.258 -43.312 1 19.38 559 GLY B C 1
ATOM 9227 O O . GLY B 1 559 ? 11.039 15.18 -43.5 1 19.38 559 GLY B O 1
ATOM 9228 N N . ASN B 1 560 ? 9.156 15.266 -44.531 1 18.7 560 ASN B N 1
ATOM 9229 C CA . ASN B 1 560 ? 9.773 14.688 -45.719 1 18.7 560 ASN B CA 1
ATOM 9230 C C . ASN B 1 560 ? 10.57 15.734 -46.469 1 18.7 560 ASN B C 1
ATOM 9232 O O . ASN B 1 560 ? 10.188 16.125 -47.594 1 18.7 560 ASN B O 1
ATOM 9236 N N . GLN B 1 561 ? 10.93 16.984 -46.094 1 19.67 561 GLN B N 1
ATOM 9237 C CA . GLN B 1 561 ? 11.547 17.766 -47.156 1 19.67 561 GLN B CA 1
ATOM 9238 C C . GLN B 1 561 ? 12.766 17.062 -47.719 1 19.67 561 GLN B C 1
ATOM 9240 O O . GLN B 1 561 ? 13.539 16.453 -47 1 19.67 561 GLN B O 1
ATOM 9245 N N . GLY B 1 562 ? 12.789 16.75 -49.125 1 19.34 562 GLY B N 1
ATOM 9246 C CA . GLY B 1 562 ? 13.727 16.281 -50.125 1 19.34 562 GLY B CA 1
ATOM 9247 C C . GLY B 1 562 ? 15.094 16.938 -50.031 1 19.34 562 GLY B C 1
ATOM 9248 O O . GLY B 1 562 ? 15.266 17.922 -49.281 1 19.34 562 GLY B O 1
ATOM 9249 N N . PRO B 1 563 ? 16.203 16.531 -50.844 1 22.31 563 PRO B N 1
ATOM 9250 C CA . PRO B 1 563 ? 17.656 16.719 -50.906 1 22.31 563 PRO B CA 1
ATOM 9251 C C . PRO B 1 563 ? 18.047 18.156 -51.25 1 22.31 563 PRO B C 1
ATOM 9253 O O . PRO B 1 563 ? 19.234 18.453 -51.438 1 22.31 563 PRO B O 1
ATOM 9256 N N . ASP B 1 564 ? 17.25 19.156 -51.625 1 19.59 564 ASP B N 1
ATOM 9257 C CA . ASP B 1 564 ? 17.922 20.094 -52.5 1 19.59 564 ASP B CA 1
ATOM 9258 C C . ASP B 1 564 ? 19.172 20.672 -51.844 1 19.59 564 ASP B C 1
ATOM 9260 O O . ASP B 1 564 ? 19.312 20.609 -50.625 1 19.59 564 ASP B O 1
ATOM 9264 N N . GLY B 1 565 ? 20.047 21.641 -52.5 1 19.31 565 GLY B N 1
ATOM 9265 C CA . GLY B 1 565 ? 21.391 22.172 -52.688 1 19.31 565 GLY B CA 1
ATOM 9266 C C . GLY B 1 565 ? 21.812 23.094 -51.562 1 19.31 565 GLY B C 1
ATOM 9267 O O . GLY B 1 565 ? 22.781 23.844 -51.688 1 19.31 565 GLY B O 1
ATOM 9268 N N . ALA B 1 566 ? 21.047 23.422 -50.531 1 18.86 566 ALA B N 1
ATOM 9269 C CA . ALA B 1 566 ? 21.406 24.719 -49.969 1 18.86 566 ALA B CA 1
ATOM 9270 C C . ALA B 1 566 ? 22.891 24.781 -49.625 1 18.86 566 ALA B C 1
ATOM 9272 O O . ALA B 1 566 ? 23.484 23.766 -49.25 1 18.86 566 ALA B O 1
ATOM 9273 N N . GLU B 1 567 ? 23.734 25.969 -49.844 1 18.86 567 GLU B N 1
ATOM 9274 C CA . GLU B 1 567 ? 25.031 26.641 -49.875 1 18.86 567 GLU B CA 1
ATOM 9275 C C . GLU B 1 567 ? 25.719 26.547 -48.531 1 18.86 567 GLU B C 1
ATOM 9277 O O . GLU B 1 567 ? 25.078 26.328 -47.5 1 18.86 567 GLU B O 1
ATOM 9282 N N . ASP B 1 568 ? 27.109 26.969 -48.375 1 19.17 568 ASP B N 1
ATOM 9283 C CA . ASP B 1 568 ? 28.359 26.781 -47.656 1 19.17 568 ASP B CA 1
ATOM 9284 C C . ASP B 1 568 ? 28.297 27.453 -46.281 1 19.17 568 ASP B C 1
ATOM 9286 O O . ASP B 1 568 ? 29.312 27.578 -45.594 1 19.17 568 ASP B O 1
ATOM 9290 N N . MET B 1 569 ? 27.188 27.875 -45.812 1 18.03 569 MET B N 1
ATOM 9291 C CA . MET B 1 569 ? 27.469 28.906 -44.844 1 18.03 569 MET B CA 1
ATOM 9292 C C . MET B 1 569 ? 28.484 28.438 -43.812 1 18.03 569 MET B C 1
ATOM 9294 O O . MET B 1 569 ? 28.438 27.266 -43.406 1 18.03 569 MET B O 1
ATOM 9298 N N . ASP B 1 570 ? 29.609 29.219 -43.594 1 18.3 570 ASP B N 1
ATOM 9299 C CA . ASP B 1 570 ? 30.844 29.297 -42.812 1 18.3 570 ASP B CA 1
ATOM 9300 C C . ASP B 1 570 ? 30.562 29.016 -41.312 1 18.3 570 ASP B C 1
ATOM 9302 O O . ASP B 1 570 ? 29.531 29.438 -40.781 1 18.3 570 ASP B O 1
ATOM 9306 N N . ALA B 1 571 ? 31.188 28.047 -40.875 1 19.67 571 ALA B N 1
ATOM 9307 C CA . ALA B 1 571 ? 31.203 27.328 -39.594 1 19.67 571 ALA B CA 1
ATOM 9308 C C . ALA B 1 571 ? 31.438 28.281 -38.438 1 19.67 571 ALA B C 1
ATOM 9310 O O . ALA B 1 571 ? 31.734 27.859 -37.312 1 19.67 571 ALA B O 1
ATOM 9311 N N . GLU B 1 572 ? 31.469 29.656 -38.656 1 17.14 572 GLU B N 1
ATOM 9312 C CA . GLU B 1 572 ? 32.188 30.438 -37.656 1 17.14 572 GLU B CA 1
ATOM 9313 C C . GLU B 1 572 ? 31.672 30.125 -36.25 1 17.14 572 GLU B C 1
ATOM 9315 O O . GLU B 1 572 ? 30.469 29.922 -36.062 1 17.14 572 GLU B O 1
ATOM 9320 N N . SER B 1 573 ? 32.594 29.578 -35.5 1 18.62 573 SER B N 1
ATOM 9321 C CA . SER B 1 573 ? 32.844 29.078 -34.156 1 18.62 573 SER B CA 1
ATOM 9322 C C . SER B 1 573 ? 32.375 30.062 -33.094 1 18.62 573 SER B C 1
ATOM 9324 O O . SER B 1 573 ? 32.625 29.891 -31.906 1 18.62 573 SER B O 1
ATOM 9326 N N . PHE B 1 574 ? 31.438 30.812 -33.375 1 15.88 574 PHE B N 1
ATOM 9327 C CA . PHE B 1 574 ? 31.453 32.031 -32.594 1 15.88 574 PHE B CA 1
ATOM 9328 C C . PHE B 1 574 ? 31.609 31.734 -31.109 1 15.88 574 PHE B C 1
ATOM 9330 O O . PHE B 1 574 ? 32.5 32.281 -30.453 1 15.88 574 PHE B O 1
ATOM 9337 N N . ILE B 1 575 ? 30.672 31.672 -30.359 1 16.23 575 ILE B N 1
ATOM 9338 C CA . ILE B 1 575 ? 30.422 32.844 -29.516 1 16.23 575 ILE B CA 1
ATOM 9339 C C . ILE B 1 575 ? 31.172 32.656 -28.188 1 16.23 575 ILE B C 1
ATOM 9341 O O . ILE B 1 575 ? 31.906 33.562 -27.766 1 16.23 575 ILE B O 1
ATOM 9345 N N . TRP B 1 576 ? 30.672 31.906 -27.016 1 16.27 576 TRP B N 1
ATOM 9346 C CA . TRP B 1 576 ? 30.312 32.719 -25.859 1 16.27 576 TRP B CA 1
ATOM 9347 C C . TRP B 1 576 ? 31.453 32.781 -24.859 1 16.27 576 TRP B C 1
ATOM 9349 O O . TRP B 1 576 ? 31.938 31.719 -24.406 1 16.27 576 TRP B O 1
ATOM 9359 N N . ASN B 1 577 ? 32.375 33.531 -24.891 1 16.91 577 ASN B N 1
ATOM 9360 C CA . ASN B 1 577 ? 33.531 33.906 -24.047 1 16.91 577 ASN B CA 1
ATOM 9361 C C . ASN B 1 577 ? 33.125 34.219 -22.625 1 16.91 577 ASN B C 1
ATOM 9363 O O . ASN B 1 577 ? 32.5 35.25 -22.359 1 16.91 577 ASN B O 1
ATOM 9367 N N . THR B 1 578 ? 32.469 33.5 -21.938 1 16.72 578 THR B N 1
ATOM 9368 C CA . THR B 1 578 ? 32.125 34.062 -20.625 1 16.72 578 THR B CA 1
ATOM 9369 C C . THR B 1 578 ? 33.406 34.344 -19.828 1 16.72 578 THR B C 1
ATOM 9371 O O . THR B 1 578 ? 34.156 33.406 -19.516 1 16.72 578 THR B O 1
ATOM 9374 N N . ASP B 1 579 ? 34.094 35.406 -20.031 1 17.12 579 ASP B N 1
ATOM 9375 C CA . ASP B 1 579 ? 35.219 36.031 -19.312 1 17.12 579 ASP B CA 1
ATOM 9376 C C . ASP B 1 579 ? 34.906 36.219 -17.844 1 17.12 579 ASP B C 1
ATOM 9378 O O . ASP B 1 579 ? 35.531 37.062 -17.172 1 17.12 579 ASP B O 1
ATOM 9382 N N . TYR B 1 580 ? 34.125 35.594 -17.078 1 16.86 580 TYR B N 1
ATOM 9383 C CA . TYR B 1 580 ? 34 36.281 -15.789 1 16.86 580 TYR B CA 1
ATOM 9384 C C . TYR B 1 580 ? 35.375 36.438 -15.133 1 16.86 580 TYR B C 1
ATOM 9386 O O . TYR B 1 580 ? 36.219 35.531 -15.211 1 16.86 580 TYR B O 1
ATOM 9394 N N . GLY B 1 581 ? 35.875 37.594 -14.906 1 17.52 581 GLY B N 1
ATOM 9395 C CA . GLY B 1 581 ? 37.062 38.281 -14.336 1 17.52 581 GLY B CA 1
ATOM 9396 C C . GLY B 1 581 ? 37.312 37.875 -12.891 1 17.52 581 GLY B C 1
ATOM 9397 O O . GLY B 1 581 ? 38.219 38.406 -12.25 1 17.52 581 GLY B O 1
ATOM 9398 N N . MET B 1 582 ? 36.781 37.031 -12.094 1 17.78 582 MET B N 1
ATOM 9399 C CA . MET B 1 582 ? 37 37.344 -10.688 1 17.78 582 MET B CA 1
ATOM 9400 C C . MET B 1 582 ? 38.5 37.438 -10.398 1 17.78 582 MET B C 1
ATOM 9402 O O . MET B 1 582 ? 39.281 36.531 -10.758 1 17.78 582 MET B O 1
ATOM 9406 N N . ASP B 1 583 ? 38.969 38.656 -10.266 1 17.12 583 ASP B N 1
ATOM 9407 C CA . ASP B 1 583 ? 40.188 39.188 -9.68 1 17.12 583 ASP B CA 1
ATOM 9408 C C . ASP B 1 583 ? 40.406 38.625 -8.281 1 17.12 583 ASP B C 1
ATOM 9410 O O . ASP B 1 583 ? 39.469 38.531 -7.488 1 17.12 583 ASP B O 1
ATOM 9414 N N . PRO B 1 584 ? 41.375 37.844 -8.055 1 18.92 584 PRO B N 1
ATOM 9415 C CA . PRO B 1 584 ? 42 37.5 -6.77 1 18.92 584 PRO B CA 1
ATOM 9416 C C . PRO B 1 584 ? 42.312 38.719 -5.934 1 18.92 584 PRO B C 1
ATOM 9418 O O . PRO B 1 584 ? 43.125 39.562 -6.355 1 18.92 584 PRO B O 1
ATOM 9421 N N . GLY B 1 585 ? 41.406 39.688 -5.539 1 17.16 585 GLY B N 1
ATOM 9422 C CA . GLY B 1 585 ? 41.812 40.812 -4.715 1 17.16 585 GLY B CA 1
ATOM 9423 C C . GLY B 1 585 ? 42.812 40.438 -3.652 1 17.16 585 GLY B C 1
ATOM 9424 O O . GLY B 1 585 ? 42.812 39.312 -3.152 1 17.16 585 GLY B O 1
ATOM 9425 N N . THR B 1 586 ? 44.031 41 -3.775 1 17.84 586 THR B N 1
ATOM 9426 C CA . THR B 1 586 ? 45.156 41.438 -2.955 1 17.84 586 THR B CA 1
ATOM 9427 C C . THR B 1 586 ? 44.656 42.188 -1.729 1 17.84 586 THR B C 1
ATOM 9429 O O . THR B 1 586 ? 44.062 43.281 -1.854 1 17.84 586 THR B O 1
ATOM 9432 N N . ILE B 1 587 ? 44.188 41.562 -0.728 1 18.19 587 ILE B N 1
ATOM 9433 C CA . ILE B 1 587 ? 44.188 42.031 0.654 1 18.19 587 ILE B CA 1
ATOM 9434 C C . ILE B 1 587 ? 45.562 42.625 1.02 1 18.19 587 ILE B C 1
ATOM 9436 O O . ILE B 1 587 ? 46.562 41.906 0.975 1 18.19 587 ILE B O 1
ATOM 9440 N N . HIS B 1 588 ? 45.844 43.844 0.767 1 18.23 588 HIS B N 1
ATOM 9441 C CA . HIS B 1 588 ? 46.781 44.719 1.45 1 18.23 588 HIS B CA 1
ATOM 9442 C C . HIS B 1 588 ? 46.625 44.656 2.963 1 18.23 588 HIS B C 1
ATOM 9444 O O . HIS B 1 588 ? 45.5 44.438 3.453 1 18.23 588 HIS B O 1
ATOM 9450 N N . PRO B 1 589 ? 47.812 45 3.689 1 19.14 589 PRO B N 1
ATOM 9451 C CA . PRO B 1 589 ? 47.906 45.75 4.945 1 19.14 589 PRO B CA 1
ATOM 9452 C C . PRO B 1 589 ? 47.312 47.156 4.848 1 19.14 589 PRO B C 1
ATOM 9454 O O . PRO B 1 589 ? 47.219 47.719 3.756 1 19.14 589 PRO B O 1
#

Sequence (1178 aa):
MQIHESSAGQESNSPDADGITLLFRKPGLLSAANSNHSSPDWDDDETDAYDVQDRRPQSVSLSSQLLCLRELVHPQAREVTSPPSRRNSLQDRVFSVELPRPSRLDWLLNVYFRDLDSFFPFIERYGTQAKIQTTLHRLGHSDSQNIIDVKFEDCFIIALLCNMLAVAECFCVSGSLSHEIRRGWSLFLRGRKLMQQCSSLKHIDVHLIQYHALSSEYLMQSELLHDASQAISTAAQLAMRARLNEERVWDILPEPEICNRKRLWWTIYFLDRKISQRTGSPYLIRDIEVAVSDFSQSSSTATDRYMQVLVDLGKLWSLIWDTFFAATAPKPIDWKEVEVMDTRILVVQRDLPDELAWETELLDRVYLAEREPEPLIRRRFAIYIRLNLLRLTIRQNPIQKRKDTRCSRLCISLAAETVDAIAAFTDSCPSIIPCGFFFSTALLECIYHLILAMRATPTHEQREVSIKSFQLAYQLLEQFSKCLDTAKRALRALNSVVSFASVSHSPTIDGPNPDPEPEQNRPMDLAFQTTPAIDFFDPMSWHIDDIPLDVVALVSSMGNQGPDGAEDMDAESFIWNTDYGMDPGTIHPMQIHESSAGQESNSPDADGITLLFRKPGLLSAANSNHSSPDWDDDETDAYDVQDRRPQSVSLSSQLLCLRELVHPQAREVTSPPSRRNSLQDRVFSVELPRPSRLDWLLNVYFRDLDSFFPFIERYGTQAKIQTTLHRLGHSDSQNIIDVKFEDCFIIALLCNMLAVAECFCVSGSLSHEIRRGWSLFLRGRKLMQQCSSLKHIDVHLIQYHALSSEYLMQSELLHDASQAISTAAQLAMRARLNEERVWDILPEPEICNRKRLWWTIYFLDRKISQRTGSPYLIRDIEVAVSDFSQSSSTATDRYMQVLVDLGKLWSLIWDTFFAATAPKPIDWKEVEVMDTRILVVQRDLPDELAWETELLDRVYLAEREPEPLIRRRFAIYIRLNLLRLTIRQNPIQKRKDTRCSRLCISLAAETVDAIAAFTDSCPSIIPCGFFFSTALLECIYHLILAMRATPTHEQREVSIKSFQLAYQLLEQFSKCLDTAKRALRALNSVVSFASVSHSPTIDGPNPDPEPEQNRPMDLAFQTTPAIDFFDPMSWHIDDIPLDVVALVSSMGNQGPDGAEDMDAESFIWNTDYGMDPGTIHP

Foldseek 3Di:
DPPPPPPPPPPPPVPPPPQPDDDDPDPPPPPPDDDPPVPVPPDPQQDDQCQCLQPPCPCPGNNNVVVVVCCVNPVVCVPCSPPPPPPVVQQVDKDKFFADAPVVLVVLLVLLCQFVCLQQVLDDNPVLVVVLVVVCVVQPGHRVDRIGIDGLVCLLSQLLSLLSSQLSQLQDQPPDPPVDPDGSVVSNVRSVVSVVSNNRVSDQDPSNLSSLLSVLVSCVLVVNLVSSLVSLVVSQVSLVSVPLQALVVCVVDDPVVSVSSLSSNLSSLLSQLVSCVVVVHAGDDDPVSHNHDQLVVPVPDPSSLLSNLSNLLSVLSNVLCVAPPDPPHDPPHDVVVLVVSLVSLVVSQVPRDPLLADDLVCVVVPCVVVVPDPSSVVRSLLSLLSSLLVNLVSLLPPSVVPLDQVSLLSLLVSLLVNLVSVVSCVVPDDDCSSCLSVLLVSLLSSLSSLVVSCVSPHDPVSNVSSVVSNVSSLVVLVVSVVRDVNSVVSNVVVCVVFAWDDPPPPPPPPDDDPDPPDPDDPDRDGDRDDDDDPDDDDPPPPDPVPPDPPPVPPPPPPPPDDDDDPDDPDPPPCPPPPPPDPDDDDPDD/DDPPPPPPPPPPPPPPPPQPDDDDPDPPPPPPDDDPPVPVPPDPQQDDQQQCLQPDCPCPGNNNVVVVVCCVNPVVCVPCNPPPPPDPVQQPDKDKFFADAPVVLVVLLVLLCQFVCLQQVLDDNPVLVVVLVVVCVVQPGHRVDRIGIDGLVCLLSQLLSLLSSQLSQLQDQPPDPPVDPDGSVSSNVRSVVSVVSNPRVSDQDPSNLSSLLSVLVSCVLVVNLVSSLVSLVVSQVSLVSVPLQALVVCVVDDPVVSVSSLSSNLSSLLSQLVSCVVVVHDGDDDPVSHNHDQLVVPVPDPSSLLSNLSNLLSVLSNVLCVAPPDPPHDPPHDVVVLVVSLVSLVVSQVPRPPLLHDDLVCVVVPCVVVPPDPSSVVNSLLSLLSSLLVNLVSLQPVSVVPLDQVSLLSLLVSLLVNLVSVVSCVVPDDDCSSCLSVLLVSLLSSLSSLVVSCVSPHPPVSNVSSVVSNVSSLVVLVVSVVRDVNSVVSNVVVCVVFAWDQPPPPPPPPDDDPDPPDPDDPDRDGDRDDDDDPPDDDPVPPDPPPPDPPPVPPPPPPPDDDDDDDDDPDPPPDDDPPPPPPDPDDPDD

Solvent-accessible surface area (backbone atoms only — not comparable to full-atom values): 67184 Å² total; per-residue (Å²): 137,83,78,78,77,80,78,76,77,75,76,75,73,68,80,69,82,81,69,86,40,50,21,49,77,71,72,76,72,71,77,81,77,72,90,66,71,61,59,77,70,66,49,78,79,71,39,50,50,65,30,54,75,47,76,46,86,54,61,62,9,55,13,18,38,46,31,48,46,26,37,68,70,33,58,75,51,60,74,53,64,60,68,71,77,72,58,43,12,54,52,68,42,69,42,80,44,79,50,70,44,58,71,57,42,52,49,29,49,50,44,23,56,52,56,48,32,65,77,56,64,46,68,64,60,70,68,49,51,51,50,50,52,51,49,37,55,72,48,55,55,36,84,90,31,40,67,29,65,38,37,50,92,46,40,42,60,49,24,29,48,24,41,46,43,14,48,18,42,50,51,48,81,67,81,61,83,66,89,52,85,42,69,31,42,70,38,34,51,52,18,49,52,51,48,66,68,57,67,77,70,75,69,82,46,71,45,48,35,50,31,25,42,50,45,15,53,46,27,44,66,63,26,26,43,69,61,13,49,52,26,34,50,50,19,52,54,50,33,50,65,67,41,50,31,29,46,80,76,45,71,85,52,57,66,71,57,48,53,42,42,52,37,33,42,49,48,49,52,26,49,36,36,52,48,16,48,57,63,53,46,84,59,65,85,52,71,60,46,54,33,51,83,76,34,80,88,62,52,78,43,75,65,33,46,51,50,33,49,44,46,50,51,27,51,48,47,53,50,49,38,54,56,63,64,31,50,56,26,61,79,75,75,57,66,69,56,42,55,50,50,44,49,54,53,48,50,55,62,68,68,43,52,75,87,46,52,69,54,73,81,39,44,69,71,41,48,55,62,68,61,51,58,64,58,57,54,48,48,12,47,50,51,50,49,50,53,47,50,50,54,42,53,69,63,50,48,80,72,55,64,66,86,45,68,67,59,40,51,51,46,41,50,48,32,38,52,48,44,51,39,52,51,52,47,57,73,72,41,92,70,58,54,75,44,40,54,61,51,42,53,51,41,49,54,32,44,53,52,32,53,52,34,55,65,66,64,49,56,71,69,52,36,52,52,33,49,52,38,41,52,50,37,50,50,49,38,54,58,41,32,74,79,30,69,62,22,40,51,50,50,51,44,48,52,72,37,48,54,50,4,61,61,80,79,76,80,82,77,73,75,81,84,69,78,81,64,79,82,68,86,69,80,77,63,34,38,43,45,84,73,78,86,74,82,77,78,49,44,39,62,70,61,77,69,71,62,76,75,61,77,70,62,64,76,69,65,74,69,74,76,74,82,74,85,80,76,75,78,77,75,78,71,79,70,79,66,84,72,77,78,77,78,80,80,80,80,75,124,137,82,80,79,78,79,78,78,78,76,77,75,74,69,81,70,83,79,71,88,35,53,28,50,80,72,71,77,73,71,76,80,77,72,89,66,72,60,57,77,70,65,45,77,79,71,37,50,52,64,31,56,75,46,74,48,86,52,60,62,9,55,14,19,38,47,30,48,46,26,38,69,68,33,59,74,51,60,75,53,64,61,67,71,75,73,57,42,17,53,55,68,41,69,44,80,45,79,50,71,44,56,71,58,44,53,49,30,51,51,46,24,58,52,56,49,33,65,76,56,64,46,69,64,60,70,66,47,51,51,51,50,51,52,51,37,55,73,46,56,54,37,84,91,30,41,64,28,64,38,36,51,93,46,40,42,61,51,23,28,48,26,41,46,42,14,47,19,41,49,50,47,81,68,79,64,83,65,89,52,86,41,67,31,43,70,40,35,50,51,19,49,52,50,49,67,68,56,66,78,71,75,68,82,45,71,46,48,35,50,31,26,42,49,45,15,53,46,27,44,67,64,27,28,44,69,61,12,50,52,27,34,50,50,20,51,52,49,33,50,65,67,41,51,30,29,48,82,77,45,71,85,50,56,66,71,55,48,54,43,42,52,38,35,43,49,48,50,52,26,51,38,37,50,48,17,50,57,64,55,46,83,59,65,85,52,71,59,46,55,33,50,84,75,33,80,87,63,50,79,42,75,65,34,46,52,48,32,50,45,47,51,54,26,53,47,47,54,51,48,38,55,57,62,64,30,50,55,25,60,80,76,75,57,65,66,56,42,54,52,50,43,50,54,52,49,50,55,61,68,67,43,53,76,86,49,51,68,54,73,81,38,43,67,71,42,48,55,62,69,61,52,58,65,56,56,54,48,49,14,47,50,51,50,48,52,56,46,48,51,54,41,53,69,63,53,49,74,76,56,60,63,84,43,67,66,60,40,51,51,46,40,51,47,34,37,52,47,44,51,40,51,52,52,46,58,73,71,43,92,70,59,54,75,42,40,55,61,52,42,51,50,42,50,54,31,43,54,50,30,53,54,33,53,65,64,68,48,55,72,68,50,38,51,52,31,49,54,38,41,51,50,36,50,50,48,38,55,58,42,32,73,80,31,68,62,22,41,51,49,50,50,43,47,54,72,39,47,52,44,2,62,58,79,79,76,79,80,75,74,74,82,85,69,78,83,65,80,83,66,86,68,82,79,62,31,34,40,45,82,74,77,85,74,83,75,79,46,48,34,62,69,62,79,66,72,64,76,75,62,78,70,62,66,74,72,67,78,68,80,79,79,83,78,80,84,81,76,80,77,77,76,78,67,75,90,72,82,64,84,65,89,70,80,78,77,82,72,136